Protein AF-0000000066063381 (afdb_homodimer)

pLDDT: mean 93.11, std 10.91, range [30.61, 98.94]

Organism: Emericella nidulans (strain FGSC A4 / ATCC 38163 / CBS 112.46 / NRRL 194 / M139) (NCBI:txid227321)

Nearest PDB structures (foldseek):
  7uli-assembly1_AAA  TM=9.733E-01  e=3.688E-47  Arabidopsis thaliana
  8ecg-assembly1_A  TM=9.710E-01  e=5.352E-45  Arabidopsis thaliana
  6hr7-assembly1_A  TM=9.458E-01  e=4.120E-41  Methanothermococcus thermolithotrophicus DSM 2095
  7n7s-assembly1_B  TM=7.615E-01  e=1.708E-17  Elizabethkingia anophelis NUHP1
  7n7s-assembly2_C  TM=7.672E-01  e=1.212E-16  Elizabethkingia anophelis NUHP1

Foldseek 3Di:
DDLVVVLVCVLVVNDDLQCQCVVVVDQLVSLVSLQSSVCPHPVNVVPNDGSVPDPAAAPPFDCVVVRPAADTSHNHDDDFDKDWAWQAAEPRDGAIFIFTDPDPCLRVLLNLLRVQQVQQPGKYKDWPDFWAKWKFKKFAPFQVLQVVLQVLCVDPVSVVQLQVQLCVQDVFKGWDDWDWDDDTRMIIIMTIIHQFQALQPVSNLSSLVSSVVSSCVVPNVRMGTPGRHPCPSVQLAQDQCCLPVNHGTKMKMKGKGAQVSLCPSLVFGLVLLQVLLCVPLPVVCVVVVHRLRSFDCLLNLLLGSCVQQQHDNSSSNQQSRKRWHWDQDVRIIMIMITRRYRRHHQDGHGNPGDRNQVSLVSRVLHDGDPPGGRPSNNSSSRVSRSSSRSSRSSVSSVVSNVVVVVVVVVVVVVVD/DDLVVVLVCVLVVNDDLQCQCVVVVDQLVSLVSLQSSVCPHPVNVVPNDGSVPDPAAAPPFDCVVVRPAADTSHNHDDDFDKDWAWQFQEPRDTAIFIFTDPDPCLRVLLNLLRVQQVQQPGKYKDWPDAWAKWKFKKFAPFQVLQVVLQVLCVDPVSVVLLQVQLCVQDVFKGWDDWDWDDDTRMIIIMTIIHQFQALQPVSNLSSLVSSVVSSCVVPNVRMGTPGRHPCPSVQLAQDQCCLPVFHGTKMKMKGKGAQVSLCPSLVFFLVLLQVLLCVPLPVVCVVVVHRLRSFDCLLNLLLGSCVQQQHDNSNSNQQSRKRWHWDQDVRIIMIMITRRYRRHHQDGHGNVGDRNQVSLVSRVLHDGDPPGGRPSNNSSSRVSRSSSRSSRSSVSSVVSNVVVVVVCVVVVVVVD

InterPro domains:
  IPR002202 Hydroxymethylglutaryl-CoA reductase, class I/II [PF00368] (31-413)
  IPR002202 Hydroxymethylglutaryl-CoA reductase, class I/II [PR00071] (70-91)
  IPR002202 Hydroxymethylglutaryl-CoA reductase, class I/II [PR00071] (97-117)
  IPR002202 Hydroxymethylglutaryl-CoA reductase, class I/II [PR00071] (188-206)
  IPR002202 Hydroxymethylglutaryl-CoA reductase, class I/II [PR00071] (229-254)
  IPR002202 Hydroxymethylglutaryl-CoA reductase, class I/II [PR00071] (280-306)
  IPR002202 Hydroxymethylglutaryl-CoA reductase, class I/II [PR00071] (332-353)
  IPR002202 Hydroxymethylglutaryl-CoA reductase, class I/II [PS50065] (3-413)
  IPR002202 Hydroxymethylglutaryl-CoA reductase, class I/II [PTHR10572] (4-415)
  IPR004554 Hydroxymethylglutaryl-CoA reductase, eukaryotic/archaeal type [TIGR00533] (4-413)
  IPR004554 Hydroxymethylglutaryl-CoA reductase, eukaryotic/archaeal type [cd00643] (4-413)
  IPR009023 Hydroxymethylglutaryl-CoA reductase, class I/II, NAD/NADP-binding domain superfamily [G3DSA:3.30.70.420] (131-248)
  IPR009023 Hydroxymethylglutaryl-CoA reductase, class I/II, NAD/NADP-binding domain superfamily [SSF55035] (131-248)
  IPR009029 Hydroxymethylglutaryl-CoA reductase, class I/II, substrate-binding domain superfamily [SSF56542] (3-402)
  IPR023074 Hydroxymethylglutaryl-CoA reductase, class I/II, catalytic domain superfamily [G3DSA:3.90.770.10] (81-408)
  IPR023076 Hydroxymethylglutaryl-CoA reductase, class I/II, conserved site [PS00066] (190-204)
  IPR023076 Hydroxymethylglutaryl-CoA reductase, class I/II, conserved site [PS00318] (344-351)
  IPR023076 Hydroxymethylglutaryl-CoA reductase, class I/II, conserved site [PS01192] (398-411)
  IPR023282 Hydroxymethylglutaryl-CoA reductase, N-terminal [G3DSA:1.10.3270.10] (1-80)

GO terms:
  GO:0019748 secondary metabolic process (P, IEP)

Secondary structure (DSSP, 8-state):
--HHHHHHHHHTT-S-GGGHHHHHS-HHHHHHHHHHHHHHSHHHHTTT--STTSS---SS--HHHHTTTT-SSEEEEEEEEEEEEEEEEETTEEEEEEEE-S-TTHHHHHHHHHHHHHHTT-EEEEEEEEEEEE--EEE-SSHHHHHHHHHHHHSHHHHHHHHHHHHTT-SS-EEEEEEEEEETTEEEEEEEEE-TTB--HHHHHHHHHHHHHHHHHTT-TT-EEEES--SSS-TTS-BHHHHHH--EEEEEEEEEE-HHHHHHTSSS-HHHHHHHIIIIIIIIHHHHTBSSEESSSHHHHHHHHHHHHT--GGGHHHHT-EEEEEEEETTEEEEEEEEEEE---SBSGGGGSHHHHHHHHHTT--S--SSSTTHHHHHHHHHHHHHHHHHHHHHHHHHHHHHHHHHHHHHHHHH-/--HHHHHHHHHTT-S-GGGHHHHHS-HHHHHHHHHHHHHHSHHHHTTT--STTSS---SS--HHHHTTTT-SSEEEEEEEEEEEEEEEEETTEEEEEEEE-S-TTHHHHHHHHHHHHHHTT-EEEEEEEEEEEE--EEE-SSHHHHHHHHHHHHSHHHHHHHHHHHHTT-SS-EEEEEEEEEETTEEEEEEEEE-TTB--HHHHHHHHHHHHHHHHHTT-TT-EEEES--SSS-TTS-BHHHHHH--EEEEEEEEEE-HHHHHHTSSS-HHHHHHHIIIIIIIIHHHHTBSSEESSSHHHHHHHHHHHHT--GGGHHHHT-EEEEEEEETTEEEEEEEEEEE---SBSGGGGSHHHHHHHHHTT--S--SSSTTHHHHHHHHHHHHHHHHHHHHHHHHHHHHHHHHHHHHHHHHH-

Radius of gyration: 26.54 Å; Cα contacts (8 Å, |Δi|>4): 2084; chains: 2; bounding box: 61×86×77 Å

Solvent-accessible surface area (backbone atoms only — not comparable to full-atom values): 38713 Å² total; per-residue (Å²): 131,57,68,69,56,51,34,50,34,37,48,71,63,76,38,67,70,70,48,34,37,73,74,60,74,32,52,66,59,30,22,54,46,44,28,48,20,55,30,67,17,75,55,24,55,81,58,80,37,44,47,84,80,34,55,45,46,60,78,98,61,72,48,74,73,31,55,94,41,15,42,33,45,42,51,29,35,45,74,35,44,23,18,52,23,53,59,30,34,45,73,88,40,48,33,50,42,55,30,24,41,42,51,52,56,49,35,52,37,26,22,54,15,18,53,37,30,42,73,38,74,14,33,48,60,47,79,79,42,67,30,32,60,48,7,29,25,34,37,35,94,36,49,67,54,30,51,50,49,49,52,37,54,71,32,71,68,42,35,52,54,35,42,54,39,24,32,69,64,38,96,57,40,39,70,73,48,77,47,67,52,68,66,69,27,33,33,41,39,32,38,29,22,34,36,33,18,27,52,34,68,69,58,50,50,50,15,49,52,39,23,54,51,48,43,32,74,68,84,36,66,72,56,38,58,59,22,76,63,15,36,50,46,36,67,49,25,34,29,48,46,39,64,73,71,36,30,24,34,16,37,40,35,37,33,41,28,42,46,66,42,37,39,72,73,47,50,40,50,50,67,54,45,30,50,44,36,45,53,19,18,48,51,13,12,58,74,16,44,41,61,45,29,24,43,73,47,36,18,52,46,45,28,14,34,21,55,30,32,20,37,67,49,36,41,36,33,35,34,27,26,26,43,50,48,52,41,75,57,95,66,21,29,36,40,35,36,41,26,32,20,32,66,49,34,24,36,57,66,28,18,67,40,54,38,19,31,38,44,27,37,52,54,68,29,55,34,67,35,89,88,45,70,20,49,24,19,53,50,50,47,46,50,50,49,52,47,27,48,15,32,40,51,29,51,50,27,52,40,38,26,54,22,43,52,52,46,47,51,55,56,52,56,66,75,98,131,57,68,70,55,50,34,51,34,38,46,71,63,74,38,67,71,68,48,36,37,74,76,61,75,33,51,67,59,30,23,54,46,45,27,49,21,55,28,66,19,73,55,24,55,83,58,81,38,44,48,84,78,35,56,45,47,60,78,97,60,72,47,74,73,30,54,94,42,14,43,32,45,43,51,29,33,45,76,35,43,22,17,52,21,53,60,31,32,44,73,89,40,49,33,50,43,53,31,26,40,42,51,51,56,51,37,52,36,26,23,54,16,18,53,38,30,42,74,39,73,14,33,48,61,47,79,79,44,66,28,32,60,44,8,28,25,33,36,35,93,36,50,66,55,30,51,50,49,51,52,37,54,72,32,72,70,41,36,54,54,35,40,54,38,23,33,69,64,38,96,56,39,39,69,74,49,78,48,66,50,68,67,70,27,33,33,42,39,32,37,29,22,33,36,33,15,28,53,33,68,69,60,50,49,50,15,49,53,38,24,53,51,48,44,32,74,68,82,37,67,72,54,39,59,58,22,74,62,15,34,51,45,37,68,48,25,34,30,47,46,38,63,74,71,35,30,23,35,15,36,40,35,37,34,40,29,43,46,65,42,37,40,71,72,46,51,39,49,52,68,55,46,30,50,45,36,46,54,19,18,48,50,13,13,58,75,17,44,41,60,47,31,25,42,73,48,37,18,52,46,45,28,15,34,22,55,28,32,20,37,66,49,36,40,35,33,34,34,26,27,27,44,50,48,54,42,74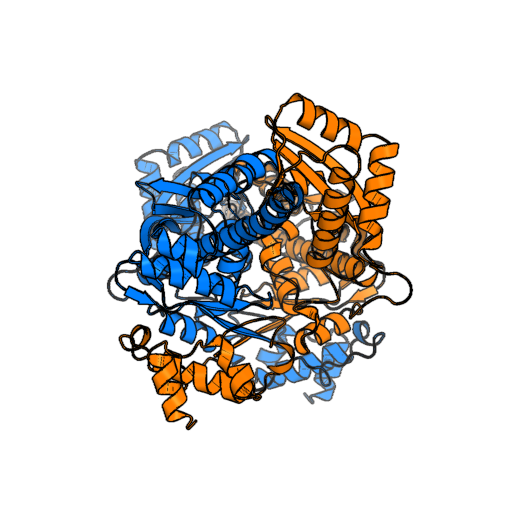,58,95,66,20,31,34,40,36,37,42,26,30,20,32,67,49,34,25,36,56,65,28,18,68,40,56,37,18,32,38,44,27,38,52,54,68,29,53,34,66,38,88,86,46,70,20,49,23,17,52,51,49,47,44,52,50,50,52,45,26,47,15,33,41,52,29,52,51,28,51,39,40,25,54,20,42,52,52,48,47,53,54,56,53,56,66,77,98

Structure (mmCIF, N/CA/C/O backbone):
data_AF-0000000066063381-model_v1
#
loop_
_entity.id
_entity.type
_entity.pdbx_description
1 polymer '3-hydroxy-3-methylglutaryl coenzyme A reductase AN1593'
#
loop_
_atom_site.group_PDB
_atom_site.id
_atom_site.type_symbol
_atom_site.label_atom_id
_atom_site.label_alt_id
_atom_site.label_comp_id
_atom_site.label_asym_id
_atom_site.label_entity_id
_atom_site.label_seq_id
_atom_site.pdbx_PDB_ins_code
_atom_site.Cartn_x
_atom_site.Cartn_y
_atom_site.Cartn_z
_atom_site.occupancy
_atom_site.B_iso_or_equiv
_atom_site.auth_seq_id
_atom_site.auth_comp_id
_atom_site.auth_asym_id
_atom_site.auth_atom_id
_atom_site.pdbx_PDB_model_num
ATOM 1 N N . MET A 1 1 ? 8.781 -38.875 16.938 1 74.62 1 MET A N 1
ATOM 2 C CA . MET A 1 1 ? 10.102 -38.281 16.766 1 74.62 1 MET A CA 1
ATOM 3 C C . MET A 1 1 ? 10.352 -37.188 17.812 1 74.62 1 MET A C 1
ATOM 5 O O . MET A 1 1 ? 9.484 -36.344 18.078 1 74.62 1 MET A O 1
ATOM 9 N N . PRO A 1 2 ? 11.516 -37.312 18.609 1 82.19 2 PRO A N 1
ATOM 10 C CA . PRO A 1 2 ? 11.82 -36.25 19.594 1 82.19 2 PRO A CA 1
ATOM 11 C C . PRO A 1 2 ? 11.977 -34.875 18.969 1 82.19 2 PRO A C 1
ATOM 13 O O . PRO A 1 2 ? 12.375 -34.781 17.797 1 82.19 2 PRO A O 1
ATOM 16 N N . GLU A 1 3 ? 11.602 -33.906 19.734 1 84.19 3 GLU A N 1
ATOM 17 C CA . GLU A 1 3 ? 11.672 -32.531 19.25 1 84.19 3 GLU A CA 1
ATOM 18 C C . GLU A 1 3 ? 13.078 -32.188 18.781 1 84.19 3 GLU A C 1
ATOM 20 O O . GLU A 1 3 ? 13.25 -31.469 17.797 1 84.19 3 GLU A O 1
ATOM 25 N N . SER A 1 4 ? 14.016 -32.719 19.484 1 85.88 4 SER A N 1
ATOM 26 C CA . SER A 1 4 ? 15.406 -32.438 19.125 1 85.88 4 SER A CA 1
ATOM 27 C C . SER A 1 4 ? 15.742 -33 17.75 1 85.88 4 SER A C 1
ATOM 29 O O . SER A 1 4 ? 16.484 -32.344 16.984 1 85.88 4 SER A O 1
ATOM 31 N N . GLN A 1 5 ? 15.18 -34.094 17.422 1 84.62 5 GLN A N 1
ATOM 32 C CA . GLN A 1 5 ? 15.414 -34.688 16.109 1 84.62 5 GLN A CA 1
ATOM 33 C C . GLN A 1 5 ? 14.703 -33.875 15.016 1 84.62 5 GLN A C 1
ATOM 35 O O . GLN A 1 5 ? 15.242 -33.688 13.922 1 84.62 5 GLN A O 1
ATOM 40 N N . ILE A 1 6 ? 13.57 -33.438 15.352 1 83.06 6 ILE A N 1
ATOM 41 C CA . ILE A 1 6 ? 12.82 -32.594 14.406 1 83.06 6 ILE A CA 1
ATOM 42 C C . ILE A 1 6 ? 13.586 -31.312 14.117 1 83.06 6 ILE A C 1
ATOM 44 O O . ILE A 1 6 ? 13.695 -30.891 12.961 1 83.06 6 ILE A O 1
ATOM 48 N N . ILE A 1 7 ? 14.133 -30.797 15.141 1 85.12 7 ILE A N 1
ATOM 49 C CA . ILE A 1 7 ? 14.891 -29.547 15.023 1 85.12 7 ILE A CA 1
ATOM 50 C C . ILE A 1 7 ? 16.141 -29.797 14.172 1 85.12 7 ILE A C 1
ATOM 52 O O . ILE A 1 7 ? 16.453 -29 13.281 1 85.12 7 ILE A O 1
ATOM 56 N N . GLU A 1 8 ? 16.75 -30.875 14.414 1 84.5 8 GLU A N 1
ATOM 57 C CA . GLU A 1 8 ? 17.953 -31.203 13.672 1 84.5 8 GLU A CA 1
ATOM 58 C C . GLU A 1 8 ? 17.656 -31.438 12.195 1 84.5 8 GLU A C 1
ATOM 60 O O . GLU A 1 8 ? 18.328 -30.875 11.32 1 84.5 8 GLU A O 1
ATOM 65 N N . LEU A 1 9 ? 16.625 -32.188 11.938 1 79.94 9 LEU A N 1
ATOM 66 C CA . LEU A 1 9 ? 16.25 -32.469 10.562 1 79.94 9 LEU A CA 1
ATOM 67 C C . LEU A 1 9 ? 15.781 -31.203 9.852 1 79.94 9 LEU A C 1
ATOM 69 O O . LEU A 1 9 ? 16.062 -31.016 8.664 1 79.94 9 LEU A O 1
ATOM 73 N N . GLY A 1 10 ? 15.109 -30.406 10.555 1 78.19 10 GLY A N 1
ATOM 74 C CA . GLY A 1 10 ? 14.656 -29.141 10 1 78.19 10 GLY A CA 1
ATOM 75 C C . GLY A 1 10 ? 15.789 -28.188 9.68 1 78.19 10 GLY A C 1
ATOM 76 O O . GLY A 1 10 ? 15.789 -27.531 8.625 1 78.19 10 GLY A O 1
ATOM 77 N N . THR A 1 11 ? 16.703 -28.203 10.578 1 78.25 11 THR A N 1
ATOM 78 C CA . THR A 1 11 ? 17.859 -27.328 10.414 1 78.25 11 THR A CA 1
ATOM 79 C C . THR A 1 11 ? 18.703 -27.75 9.211 1 78.25 11 THR A C 1
ATOM 81 O O . THR A 1 11 ? 19.281 -26.906 8.523 1 78.25 11 THR A O 1
ATOM 84 N N . LEU A 1 12 ? 18.609 -29.062 8.945 1 75.06 12 LEU A N 1
ATOM 85 C CA . LEU A 1 12 ? 19.391 -29.625 7.84 1 75.06 12 LEU A CA 1
ATOM 86 C C . LEU A 1 12 ? 18.578 -29.594 6.547 1 75.06 12 LEU A C 1
ATOM 88 O O . LEU A 1 12 ? 19.078 -30 5.492 1 75.06 12 LEU A O 1
ATOM 92 N N . GLY A 1 13 ? 17.297 -29.109 6.641 1 73.62 13 GLY A N 1
ATOM 93 C CA . GLY A 1 13 ? 16.453 -29 5.465 1 73.62 13 GLY A CA 1
ATOM 94 C C . GLY A 1 13 ? 15.852 -30.328 5.051 1 73.62 13 GLY A C 1
ATOM 95 O O . GLY A 1 13 ? 15.375 -30.484 3.92 1 73.62 13 GLY A O 1
ATOM 96 N N . GLN A 1 14 ? 15.867 -31.281 5.91 1 74.5 14 GLN A N 1
ATOM 97 C CA . GLN A 1 14 ? 15.406 -32.625 5.578 1 74.5 14 GLN A CA 1
ATOM 98 C C . GLN A 1 14 ? 13.906 -32.75 5.824 1 74.5 14 GLN A C 1
ATOM 100 O O . GLN A 1 14 ? 13.281 -33.719 5.34 1 74.5 14 GLN A O 1
ATOM 105 N N . ILE A 1 15 ? 13.391 -31.844 6.609 1 75.75 15 ILE A N 1
ATOM 106 C CA . ILE A 1 15 ? 11.938 -31.766 6.773 1 75.75 15 ILE A CA 1
ATOM 107 C C . ILE A 1 15 ? 11.453 -30.375 6.375 1 75.75 15 ILE A C 1
ATOM 109 O O . ILE A 1 15 ? 12.023 -29.375 6.805 1 75.75 15 ILE A O 1
ATOM 113 N N . PRO A 1 16 ? 10.453 -30.484 5.504 1 76.94 16 PRO A N 1
ATOM 114 C CA . PRO A 1 16 ? 9.898 -29.172 5.164 1 76.94 16 PRO A CA 1
ATOM 115 C C . PRO A 1 16 ? 9.242 -28.484 6.359 1 76.94 16 PRO A C 1
ATOM 117 O O . PRO A 1 16 ? 8.445 -29.094 7.07 1 76.94 16 PRO A O 1
ATOM 120 N N . LEU A 1 17 ? 9.547 -27.234 6.598 1 78.62 17 LEU A N 1
ATOM 121 C CA . LEU A 1 17 ? 9.078 -26.469 7.754 1 78.62 17 LEU A CA 1
ATOM 122 C C . LEU A 1 17 ? 7.555 -26.375 7.754 1 78.62 17 LEU A C 1
ATOM 124 O O . LEU A 1 17 ? 6.93 -26.375 8.82 1 78.62 17 LEU A O 1
ATOM 128 N N . TYR A 1 18 ? 6.965 -26.359 6.59 1 75.12 18 TYR A N 1
ATOM 129 C CA . TYR A 1 18 ? 5.523 -26.156 6.492 1 75.12 18 TYR A CA 1
ATOM 130 C C . TYR A 1 18 ? 4.766 -27.406 6.902 1 75.12 18 TYR A C 1
ATOM 132 O O . TYR A 1 18 ? 3.559 -27.375 7.145 1 75.12 18 TYR A O 1
ATOM 140 N N . SER A 1 19 ? 5.465 -28.5 6.996 1 77.25 19 SER A N 1
ATOM 141 C CA . SER A 1 19 ? 4.82 -29.781 7.301 1 77.25 19 SER A CA 1
ATOM 142 C C . SER A 1 19 ? 4.691 -29.984 8.805 1 77.25 19 SER A C 1
ATOM 144 O O . SER A 1 19 ? 3.986 -30.891 9.258 1 77.25 19 SER A O 1
ATOM 146 N N . LEU A 1 20 ? 5.27 -29.094 9.562 1 83.12 20 LEU A N 1
ATOM 147 C CA . LEU A 1 20 ? 5.359 -29.297 11 1 83.12 20 LEU A CA 1
ATOM 148 C C . LEU A 1 20 ? 3.971 -29.312 11.633 1 83.12 20 LEU A C 1
ATOM 150 O O . LEU A 1 20 ? 3.711 -30.094 12.555 1 83.12 20 LEU A O 1
ATOM 154 N N . GLU A 1 21 ? 3.043 -28.469 11.172 1 82 21 GLU A N 1
ATOM 155 C CA . GLU A 1 21 ? 1.697 -28.406 11.734 1 82 21 GLU A CA 1
ATOM 156 C C . GLU A 1 21 ? 0.958 -29.734 11.539 1 82 21 GLU A C 1
ATOM 158 O O . GLU A 1 21 ? 0.273 -30.203 12.445 1 82 21 GLU A O 1
ATOM 163 N N . ARG A 1 22 ? 1.106 -30.234 10.359 1 77.75 22 ARG A N 1
ATOM 164 C CA . ARG A 1 22 ? 0.442 -31.5 10.055 1 77.75 22 ARG A CA 1
ATOM 165 C C . ARG A 1 22 ? 1.054 -32.656 10.852 1 77.75 22 ARG A C 1
ATOM 167 O O . ARG A 1 22 ? 0.337 -33.531 11.336 1 77.75 22 ARG A O 1
ATOM 174 N N . ALA A 1 23 ? 2.32 -32.625 11 1 78.5 23 ALA A N 1
ATOM 175 C CA . ALA A 1 23 ? 3.043 -33.719 11.664 1 78.5 23 ALA A CA 1
ATOM 176 C C . ALA A 1 23 ? 2.793 -33.688 13.172 1 78.5 23 ALA A C 1
ATOM 178 O O . ALA A 1 23 ? 2.678 -34.75 13.797 1 78.5 23 ALA A O 1
ATOM 179 N N . LEU A 1 24 ? 2.645 -32.531 13.734 1 83.12 24 LEU A N 1
ATOM 180 C CA . LEU A 1 24 ? 2.588 -32.406 15.18 1 83.12 24 LEU A CA 1
ATOM 181 C C . LEU A 1 24 ? 1.145 -32.25 15.656 1 83.12 24 LEU A C 1
ATOM 183 O O . LEU A 1 24 ? 0.854 -32.469 16.844 1 83.12 24 LEU A O 1
ATOM 187 N N . GLN A 1 25 ? 0.216 -31.891 14.797 1 81.19 25 GLN A N 1
ATOM 188 C CA . GLN A 1 25 ? -1.19 -31.656 15.102 1 81.19 25 GLN A CA 1
ATOM 189 C C . GLN A 1 25 ? -1.34 -30.656 16.25 1 81.19 25 GLN A C 1
ATOM 191 O O . GLN A 1 25 ? -2.225 -30.812 17.094 1 81.19 25 GLN A O 1
ATOM 196 N N . ASP A 1 26 ? -0.413 -29.859 16.484 1 88.31 26 ASP A N 1
ATOM 197 C CA . ASP A 1 26 ? -0.344 -28.766 17.453 1 88.31 26 ASP A CA 1
ATOM 198 C C . ASP A 1 26 ? 0.336 -27.547 16.844 1 88.31 26 ASP A C 1
ATOM 200 O O . ASP A 1 26 ? 1.563 -27.438 16.875 1 88.31 26 ASP A O 1
ATOM 204 N N . PRO A 1 27 ? -0.516 -26.625 16.469 1 89.88 27 PRO A N 1
ATOM 205 C CA . PRO A 1 27 ? 0.046 -25.484 15.742 1 89.88 27 PRO A CA 1
ATOM 206 C C . PRO A 1 27 ? 1.019 -24.656 16.594 1 89.88 27 PRO A C 1
ATOM 208 O O . PRO A 1 27 ? 2.023 -24.156 16.078 1 89.88 27 PRO A O 1
ATOM 211 N N . LEU A 1 28 ? 0.761 -24.5 17.891 1 92.06 28 LEU A N 1
ATOM 212 C CA . LEU A 1 28 ? 1.665 -23.75 18.75 1 92.06 28 LEU A CA 1
ATOM 213 C C . LEU A 1 28 ? 3.014 -24.453 18.859 1 92.06 28 LEU A C 1
ATOM 215 O O . LEU A 1 28 ? 4.062 -23.797 18.844 1 92.06 28 LEU A O 1
ATOM 219 N N . ARG A 1 29 ? 2.979 -25.734 19.016 1 91.06 29 ARG A N 1
ATOM 220 C CA . ARG A 1 29 ? 4.211 -26.516 19.094 1 91.06 29 ARG A CA 1
ATOM 221 C C . ARG A 1 29 ? 5 -26.406 17.781 1 91.06 29 ARG A C 1
ATOM 223 O O . ARG A 1 29 ? 6.23 -26.344 17.812 1 91.06 29 ARG A O 1
ATOM 230 N N . ALA A 1 30 ? 4.289 -26.438 16.672 1 91.44 30 ALA A N 1
ATOM 231 C CA . ALA A 1 30 ? 4.945 -26.281 15.383 1 91.44 30 ALA A CA 1
ATOM 232 C C . ALA A 1 30 ? 5.672 -24.938 15.297 1 91.44 30 ALA A C 1
ATOM 234 O O . ALA A 1 30 ? 6.797 -24.859 14.797 1 91.44 30 ALA A O 1
ATOM 235 N N . VAL A 1 31 ? 5.027 -23.891 15.797 1 92.94 31 VAL A N 1
ATOM 236 C CA . VAL A 1 31 ? 5.609 -22.562 15.797 1 92.94 31 VAL A CA 1
ATOM 237 C C . VAL A 1 31 ? 6.871 -22.547 16.656 1 92.94 31 VAL A C 1
ATOM 239 O O . VAL A 1 31 ? 7.906 -22.016 16.25 1 92.94 31 VAL A O 1
ATOM 242 N N . LYS A 1 32 ? 6.805 -23.141 17.797 1 91.38 32 LYS A N 1
ATOM 243 C CA . LYS A 1 32 ? 7.938 -23.188 18.703 1 91.38 32 LYS A CA 1
ATOM 244 C C . LYS A 1 32 ? 9.133 -23.891 18.078 1 91.38 32 LYS A C 1
ATOM 246 O O . LYS A 1 32 ? 10.266 -23.438 18.188 1 91.38 32 LYS A O 1
ATOM 251 N N . LEU A 1 33 ? 8.875 -25 17.484 1 90.69 33 LEU A N 1
ATOM 252 C CA . LEU A 1 33 ? 9.938 -25.781 16.859 1 90.69 33 LEU A CA 1
ATOM 253 C C . LEU A 1 33 ? 10.547 -25.016 15.68 1 90.69 33 LEU A C 1
ATOM 255 O O . LEU A 1 33 ? 11.758 -25.031 15.492 1 90.69 33 LEU A O 1
ATOM 259 N N . ARG A 1 34 ? 9.688 -24.422 14.875 1 91.81 34 ARG A N 1
ATOM 260 C CA . ARG A 1 34 ? 10.18 -23.641 13.742 1 91.81 34 ARG A CA 1
ATOM 261 C C . ARG A 1 34 ? 11.07 -22.484 14.211 1 91.81 34 ARG A C 1
ATOM 263 O O . ARG A 1 34 ? 12.078 -22.172 13.578 1 91.81 34 ARG A O 1
ATOM 270 N N . ARG A 1 35 ? 10.688 -21.844 15.266 1 92.81 35 ARG A N 1
ATOM 271 C CA . ARG A 1 35 ? 11.492 -20.797 15.875 1 92.81 35 ARG A CA 1
ATOM 272 C C . ARG A 1 35 ? 12.898 -21.297 16.203 1 92.81 35 ARG A C 1
ATOM 274 O O . ARG A 1 35 ? 13.891 -20.625 15.93 1 92.81 35 ARG A O 1
ATOM 281 N N . GLN A 1 36 ? 12.953 -22.453 16.734 1 89.38 36 GLN A N 1
ATOM 282 C CA . GLN A 1 36 ? 14.234 -23.047 17.094 1 89.38 36 GLN A CA 1
ATOM 283 C C . GLN A 1 36 ? 15.055 -23.391 15.852 1 89.38 36 GLN A C 1
ATOM 285 O O . GLN A 1 36 ? 16.266 -23.172 15.82 1 89.38 36 GLN A O 1
ATOM 290 N N . ILE A 1 37 ? 14.383 -23.906 14.898 1 88.81 37 ILE A N 1
ATOM 291 C CA . ILE A 1 37 ? 15.062 -24.281 13.664 1 88.81 37 ILE A CA 1
ATOM 292 C C . ILE A 1 37 ? 15.68 -23.047 13.016 1 88.81 37 ILE A C 1
ATOM 294 O O . ILE A 1 37 ? 16.844 -23.062 12.602 1 88.81 37 ILE A O 1
ATOM 298 N N . VAL A 1 38 ? 14.922 -21.969 12.945 1 89 38 VAL A N 1
ATOM 299 C CA . VAL A 1 38 ? 15.398 -20.734 12.336 1 89 38 VAL A CA 1
ATOM 300 C C . VAL A 1 38 ? 16.578 -20.188 13.133 1 89 38 VAL A C 1
ATOM 302 O O . VAL A 1 38 ? 17.562 -19.734 12.555 1 89 38 VAL A O 1
ATOM 305 N N . SER A 1 39 ? 16.516 -20.281 14.438 1 88.31 39 SER A N 1
ATOM 306 C CA . SER A 1 39 ? 17.547 -19.766 15.328 1 88.31 39 SER A CA 1
ATOM 307 C C . SER A 1 39 ? 18.844 -20.562 15.18 1 88.31 39 SER A C 1
ATOM 309 O O . SER A 1 39 ? 19.938 -20.016 15.367 1 88.31 39 SER A O 1
ATOM 311 N N . GLN A 1 40 ? 18.703 -21.812 14.828 1 85.94 40 GLN A N 1
ATOM 312 C CA . GLN A 1 40 ? 19.859 -22.688 14.789 1 85.94 40 GLN A CA 1
ATOM 313 C C . GLN A 1 40 ? 20.391 -22.844 13.367 1 85.94 40 GLN A C 1
ATOM 315 O O . GLN A 1 40 ? 21.438 -23.453 13.156 1 85.94 40 GLN A O 1
ATOM 320 N N . HIS A 1 41 ? 19.672 -22.312 12.492 1 85.44 41 HIS A N 1
ATOM 321 C CA . HIS A 1 41 ? 20.109 -22.391 11.102 1 85.44 41 HIS A CA 1
ATOM 322 C C . HIS A 1 41 ? 21.391 -21.594 10.867 1 85.44 41 HIS A C 1
ATOM 324 O O . HIS A 1 41 ? 21.641 -20.609 11.547 1 85.44 41 HIS A O 1
ATOM 330 N N . GLN A 1 42 ? 22.141 -22.016 9.945 1 81.06 42 GLN A N 1
ATOM 331 C CA . GLN A 1 42 ? 23.422 -21.359 9.641 1 81.06 42 GLN A CA 1
ATOM 332 C C . GLN A 1 42 ? 23.203 -19.922 9.188 1 81.06 42 GLN A C 1
ATOM 334 O O . GLN A 1 42 ? 24.047 -19.062 9.43 1 81.06 42 GLN A O 1
ATOM 339 N N . ALA A 1 43 ? 22.141 -19.656 8.578 1 83.12 43 ALA A N 1
ATOM 340 C CA . ALA A 1 43 ? 21.844 -18.328 8.062 1 83.12 43 ALA A CA 1
ATOM 341 C C . ALA A 1 43 ? 21.734 -17.312 9.203 1 83.12 43 ALA A C 1
ATOM 343 O O . ALA A 1 43 ? 21.953 -16.125 9 1 83.12 43 ALA A O 1
ATOM 344 N N . THR A 1 44 ? 21.391 -17.719 10.367 1 80.81 44 THR A N 1
ATOM 345 C CA . THR A 1 44 ? 21.219 -16.828 11.5 1 80.81 44 THR A CA 1
ATOM 346 C C . THR A 1 44 ? 22.375 -17 12.5 1 80.81 44 THR A C 1
ATOM 348 O O . THR A 1 44 ? 22.453 -16.266 13.484 1 80.81 44 THR A O 1
ATOM 351 N N . GLY A 1 45 ? 23.188 -17.906 12.289 1 76 45 GLY A N 1
ATOM 352 C CA . GLY A 1 45 ? 24.281 -18.203 13.203 1 76 45 GLY A CA 1
ATOM 353 C C . GLY A 1 45 ? 25.297 -17.078 13.305 1 76 45 GLY A C 1
ATOM 354 O O . GLY A 1 45 ? 25.844 -16.812 14.375 1 76 45 GLY A O 1
ATOM 355 N N . ASN A 1 46 ? 25.391 -16.391 12.281 1 75.44 46 ASN A N 1
ATOM 356 C CA . ASN A 1 46 ? 26.422 -15.367 12.242 1 75.44 46 ASN A CA 1
ATOM 357 C C . ASN A 1 46 ? 25.953 -14.078 12.914 1 75.44 46 ASN A C 1
ATOM 359 O O . ASN A 1 46 ? 26.766 -13.188 13.172 1 75.44 46 ASN A O 1
ATOM 363 N N . ILE A 1 47 ? 24.719 -13.945 13.281 1 77.88 47 ILE A N 1
ATOM 364 C CA . ILE A 1 47 ? 24.25 -12.656 13.789 1 77.88 47 ILE A CA 1
ATOM 365 C C . ILE A 1 47 ? 23.766 -12.82 15.227 1 77.88 47 ILE A C 1
ATOM 367 O O . ILE A 1 47 ? 23.156 -11.898 15.781 1 77.88 47 ILE A O 1
ATOM 371 N N . ASP A 1 48 ? 24.062 -13.75 15.938 1 76.62 48 ASP A N 1
ATOM 372 C CA . ASP A 1 48 ? 23.688 -13.969 17.328 1 76.62 48 ASP A CA 1
ATOM 373 C C . ASP A 1 48 ? 22.188 -13.734 17.531 1 76.62 48 ASP A C 1
ATOM 375 O O . ASP A 1 48 ? 21.781 -12.977 18.422 1 76.62 48 ASP A O 1
ATOM 379 N N . PHE A 1 49 ? 21.391 -14.195 16.672 1 79 49 PHE A N 1
ATOM 380 C CA . PHE A 1 49 ? 19.938 -14.055 16.75 1 79 49 PHE A CA 1
ATOM 381 C C . PHE A 1 49 ? 19.281 -15.352 17.219 1 79 49 PHE A C 1
ATOM 383 O O . PHE A 1 49 ? 19.703 -16.438 16.812 1 79 49 PHE A O 1
ATOM 390 N N . THR A 1 50 ? 18.469 -15.141 18.188 1 78.12 50 THR A N 1
ATOM 391 C CA . THR A 1 50 ? 17.594 -16.25 18.547 1 78.12 50 THR A CA 1
ATOM 392 C C . THR A 1 50 ? 16.141 -15.789 18.625 1 78.12 50 THR A C 1
ATOM 394 O O . THR A 1 50 ? 15.852 -14.711 19.156 1 78.12 50 THR A O 1
ATOM 397 N N . THR A 1 51 ? 15.367 -16.562 18.031 1 74 51 THR A N 1
ATOM 398 C CA . THR A 1 51 ? 13.938 -16.25 18.094 1 74 51 THR A CA 1
ATOM 399 C C . THR A 1 51 ? 13.406 -16.422 19.516 1 74 51 THR A C 1
ATOM 401 O O . THR A 1 51 ? 12.516 -15.688 19.938 1 74 51 THR A O 1
ATOM 404 N N . ASP A 1 52 ? 13.875 -17.375 20.188 1 71.31 52 ASP A N 1
ATOM 405 C CA . ASP A 1 52 ? 13.383 -17.641 21.531 1 71.31 52 ASP A CA 1
ATOM 406 C C . ASP A 1 52 ? 13.664 -16.469 22.469 1 71.31 52 ASP A C 1
ATOM 408 O O . ASP A 1 52 ? 12.844 -16.141 23.328 1 71.31 52 ASP A O 1
ATOM 412 N N . GLY A 1 53 ? 14.703 -15.852 22.219 1 75.38 53 GLY A N 1
ATOM 413 C CA . GLY A 1 53 ? 15.023 -14.695 23.031 1 75.38 53 GLY A CA 1
ATOM 414 C C . GLY A 1 53 ? 14.617 -13.375 22.406 1 75.38 53 GLY A C 1
ATOM 415 O O . GLY A 1 53 ? 14.797 -12.312 23 1 75.38 53 GLY A O 1
ATOM 416 N N . SER A 1 54 ? 13.789 -13.633 21.406 1 81.25 54 SER A N 1
ATOM 417 C CA . SER A 1 54 ? 13.484 -12.383 20.703 1 81.25 54 SER A CA 1
ATOM 418 C C . SER A 1 54 ? 12.172 -11.781 21.203 1 81.25 54 SER A C 1
ATOM 420 O O . SER A 1 54 ? 11.406 -12.438 21.906 1 81.25 54 SER A O 1
ATOM 422 N N . ALA A 1 55 ? 11.953 -10.531 20.828 1 91.62 55 ALA A N 1
ATOM 423 C CA . ALA A 1 55 ? 10.773 -9.789 21.266 1 91.62 55 ALA A CA 1
ATOM 424 C C . ALA A 1 55 ? 9.555 -10.133 20.406 1 91.62 55 ALA A C 1
ATOM 426 O O . ALA A 1 55 ? 8.461 -9.625 20.641 1 91.62 55 ALA A O 1
ATOM 427 N N . LEU A 1 56 ? 9.719 -11.047 19.438 1 94.88 56 LEU A N 1
ATOM 428 C CA . LEU A 1 56 ? 8.57 -11.477 18.656 1 94.88 56 LEU A CA 1
ATOM 429 C C . LEU A 1 56 ? 7.688 -12.422 19.469 1 94.88 56 LEU A C 1
ATOM 431 O O . LEU A 1 56 ? 8.102 -13.539 19.781 1 94.88 56 LEU A O 1
ATOM 435 N N . PRO A 1 57 ? 6.527 -12.023 19.75 1 95.62 57 PRO A N 1
ATOM 436 C CA . PRO A 1 57 ? 5.645 -12.898 20.516 1 95.62 57 PRO A CA 1
ATOM 437 C C . PRO A 1 57 ? 5.102 -14.062 19.703 1 95.62 57 PRO A C 1
ATOM 439 O O . PRO A 1 57 ? 5.008 -13.969 18.469 1 95.62 57 PRO A O 1
ATOM 442 N N . TYR A 1 58 ? 4.754 -15.188 20.375 1 94.94 58 TYR A N 1
ATOM 443 C CA . TYR A 1 58 ? 4.18 -16.312 19.656 1 94.94 58 TYR A CA 1
ATOM 444 C C . TYR A 1 58 ? 3.139 -17.031 20.516 1 94.94 58 TYR A C 1
ATOM 446 O O . TYR A 1 58 ? 2.369 -17.859 20 1 94.94 58 TYR A O 1
ATOM 454 N N . GLU A 1 59 ? 3.07 -16.703 21.812 1 93.5 59 GLU A N 1
ATOM 455 C CA . GLU A 1 59 ? 2.062 -17.312 22.688 1 93.5 59 GLU A CA 1
ATOM 456 C C . GLU A 1 59 ? 0.774 -16.5 22.688 1 93.5 59 GLU A C 1
ATOM 458 O O . GLU A 1 59 ? 0.791 -15.305 22.406 1 93.5 59 GLU A O 1
ATOM 463 N N . GLY A 1 60 ? -0.328 -17.141 22.984 1 90.69 60 GLY A N 1
ATOM 464 C CA . GLY A 1 60 ? -1.591 -16.438 23.141 1 90.69 60 GLY A CA 1
ATOM 465 C C . GLY A 1 60 ? -2.227 -16.062 21.828 1 90.69 60 GLY A C 1
ATOM 466 O O . GLY A 1 60 ? -2.975 -15.078 21.75 1 90.69 60 GLY A O 1
ATOM 467 N N . TYR A 1 61 ? -1.884 -16.656 20.797 1 92.81 61 TYR A N 1
ATOM 468 C CA . TYR A 1 61 ? -2.432 -16.406 19.469 1 92.81 61 TYR A CA 1
ATOM 469 C C . TYR A 1 61 ? -3.117 -17.641 18.906 1 92.81 61 TYR A C 1
ATOM 471 O O . TYR A 1 61 ? -2.654 -18.766 19.125 1 92.81 61 TYR A O 1
ATOM 479 N N . ASP A 1 62 ? -4.238 -17.516 18.219 1 92.25 62 ASP A N 1
ATOM 480 C CA . ASP A 1 62 ? -5.02 -18.625 17.688 1 92.25 62 ASP A CA 1
ATOM 481 C C . ASP A 1 62 ? -4.457 -19.078 16.344 1 92.25 62 ASP A C 1
ATOM 483 O O . ASP A 1 62 ? -5.031 -18.781 15.289 1 92.25 62 ASP A O 1
ATOM 487 N N . TYR A 1 63 ? -3.506 -19.938 16.391 1 93.06 63 TYR A N 1
ATOM 488 C CA . TYR A 1 63 ? -2.838 -20.406 15.188 1 93.06 63 TYR A CA 1
ATOM 489 C C . TYR A 1 63 ? -3.742 -21.344 14.391 1 93.06 63 TYR A C 1
ATOM 491 O O . TYR A 1 63 ? -3.504 -21.578 13.203 1 93.06 63 TYR A O 1
ATOM 499 N N . LYS A 1 64 ? -4.781 -21.875 14.977 1 89.88 64 LYS A N 1
ATOM 500 C CA . LYS A 1 64 ? -5.723 -22.719 14.25 1 89.88 64 LYS A CA 1
ATOM 501 C C . LYS A 1 64 ? -6.457 -21.938 13.172 1 89.88 64 LYS A C 1
ATOM 503 O O . LYS A 1 64 ? -6.738 -22.453 12.094 1 89.88 64 LYS A O 1
ATOM 508 N N . ALA A 1 65 ? -6.707 -20.688 13.539 1 89.88 65 ALA A N 1
ATOM 509 C CA . ALA A 1 65 ? -7.406 -19.828 12.586 1 89.88 65 ALA A CA 1
ATOM 510 C C . ALA A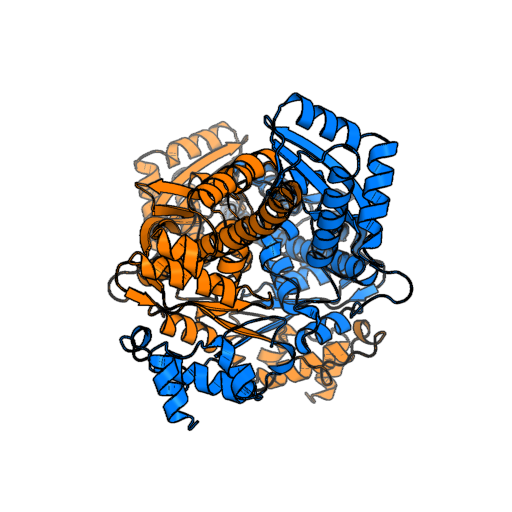 1 65 ? -6.477 -19.391 11.453 1 89.88 65 ALA A C 1
ATOM 512 O O . ALA A 1 65 ? -6.938 -18.984 10.391 1 89.88 65 ALA A O 1
ATOM 513 N N . VAL A 1 66 ? -5.176 -19.5 11.672 1 89 66 VAL A N 1
ATOM 514 C CA . VAL A 1 66 ? -4.168 -19.031 10.727 1 89 66 VAL A CA 1
ATOM 515 C C . VAL A 1 66 ? -3.795 -20.156 9.766 1 89 66 VAL A C 1
ATOM 517 O O . VAL A 1 66 ? -3.607 -19.922 8.57 1 89 66 VAL A O 1
ATOM 520 N N . LEU A 1 67 ? -3.779 -21.312 10.242 1 82.81 67 LEU A N 1
ATOM 521 C CA . LEU A 1 67 ? -3.336 -22.469 9.484 1 82.81 67 LEU A CA 1
ATOM 522 C C . LEU A 1 67 ? -4.242 -22.703 8.281 1 82.81 67 LEU A C 1
ATOM 524 O O . LEU A 1 67 ? -5.465 -22.797 8.43 1 82.81 67 LEU A O 1
ATOM 528 N N . GLY A 1 68 ? -3.631 -22.734 7.105 1 76.62 68 GLY A N 1
ATOM 529 C CA . GLY A 1 68 ? -4.363 -23.031 5.887 1 76.62 68 GLY A CA 1
ATOM 530 C C . GLY A 1 68 ? -5.145 -21.859 5.348 1 76.62 68 GLY A C 1
ATOM 531 O O . GLY A 1 68 ? -5.738 -21.938 4.27 1 76.62 68 GLY A O 1
ATOM 532 N N . ALA A 1 69 ? -5.062 -20.719 6.078 1 77.62 69 ALA A N 1
ATOM 533 C CA . ALA A 1 69 ? -5.922 -19.609 5.668 1 77.62 69 ALA A CA 1
ATOM 534 C C . ALA A 1 69 ? -5.109 -18.344 5.438 1 77.62 69 ALA A C 1
ATOM 536 O O . ALA A 1 69 ? -5.359 -17.609 4.48 1 77.62 69 ALA A O 1
ATOM 537 N N . CYS A 1 70 ? -4.125 -18.094 6.242 1 83.62 70 CYS A N 1
ATOM 538 C CA . CYS A 1 70 ? -3.652 -16.719 6.273 1 83.62 70 CYS A CA 1
ATOM 539 C C . CYS A 1 70 ? -2.139 -16.656 6.121 1 83.62 70 CYS A C 1
ATOM 541 O O . CYS A 1 70 ? -1.597 -15.648 5.668 1 83.62 70 CYS A O 1
ATOM 543 N N . CYS A 1 71 ? -1.438 -17.75 6.574 1 88.44 71 CYS A N 1
ATOM 544 C CA . CYS A 1 71 ? 0.014 -17.625 6.629 1 88.44 71 CYS A CA 1
ATOM 545 C C . CYS A 1 71 ? 0.663 -19 6.828 1 88.44 71 CYS A C 1
ATOM 547 O O . CYS A 1 71 ? 0.147 -19.828 7.578 1 88.44 71 CYS A O 1
ATOM 549 N N . GLU A 1 72 ? 1.772 -19.141 6.195 1 89.31 72 GLU A N 1
ATOM 550 C CA . GLU A 1 72 ? 2.531 -20.375 6.324 1 89.31 72 GLU A CA 1
ATOM 551 C C . GLU A 1 72 ? 3.867 -20.141 7.023 1 89.31 72 GLU A C 1
ATOM 553 O O . GLU A 1 72 ? 4.277 -18.984 7.215 1 89.31 72 GLU A O 1
ATOM 558 N N . ASN A 1 73 ? 4.477 -21.25 7.52 1 92.44 73 ASN A N 1
ATOM 559 C CA . ASN A 1 73 ? 5.789 -21.172 8.148 1 92.44 73 ASN A CA 1
ATOM 560 C C . ASN A 1 73 ? 5.816 -20.125 9.258 1 92.44 73 ASN A C 1
ATOM 562 O O . ASN A 1 73 ? 6.715 -19.281 9.312 1 92.44 73 ASN A O 1
ATOM 566 N N . VAL A 1 74 ? 4.824 -20.188 10.055 1 94.5 74 VAL A N 1
ATOM 567 C CA . VAL A 1 74 ? 4.602 -19.141 11.047 1 94.5 74 VAL A CA 1
ATOM 568 C C . VAL A 1 74 ? 5.598 -19.297 12.195 1 94.5 74 VAL A C 1
ATOM 570 O O . VAL A 1 74 ? 5.848 -20.406 12.664 1 94.5 74 VAL A O 1
ATOM 573 N N . ILE A 1 75 ? 6.152 -18.172 12.648 1 95.5 75 ILE A N 1
ATOM 574 C CA . ILE A 1 75 ? 7.086 -18.188 13.766 1 95.5 75 ILE A CA 1
ATOM 575 C C . ILE A 1 75 ? 6.582 -17.266 14.875 1 95.5 75 ILE A C 1
ATOM 577 O O . ILE A 1 75 ? 7.27 -17.062 15.875 1 95.5 75 ILE A O 1
ATOM 581 N N . GLY A 1 76 ? 5.484 -16.688 14.703 1 96.31 76 GLY A N 1
ATOM 582 C CA . GLY A 1 76 ? 4.871 -15.797 15.672 1 96.31 76 GLY A CA 1
ATOM 583 C C . GLY A 1 76 ? 3.861 -14.844 15.055 1 96.31 76 GLY A C 1
ATOM 584 O O . GLY A 1 76 ? 3.23 -15.172 14.047 1 96.31 76 GLY A O 1
ATOM 585 N N . TYR A 1 77 ? 3.6 -13.742 15.773 1 97.12 77 TYR A N 1
ATOM 586 C CA . TYR A 1 77 ? 2.707 -12.719 15.242 1 97.12 77 TYR A CA 1
ATOM 587 C C . TYR A 1 77 ? 3.25 -11.32 15.523 1 97.12 77 TYR A C 1
ATOM 589 O O . TYR A 1 77 ? 4.035 -11.133 16.453 1 97.12 77 TYR A O 1
ATOM 597 N N . MET A 1 78 ? 2.92 -10.391 14.695 1 97.81 78 MET A N 1
ATOM 598 C CA . MET A 1 78 ? 3.371 -9.008 14.781 1 97.81 78 MET A CA 1
ATOM 599 C C . MET A 1 78 ? 2.305 -8.125 15.422 1 97.81 78 MET A C 1
ATOM 601 O O . MET A 1 78 ? 1.253 -7.887 14.828 1 97.81 78 MET A O 1
ATOM 605 N N . PRO A 1 79 ? 2.553 -7.645 16.641 1 97.31 79 PRO A N 1
ATOM 606 C CA . PRO A 1 79 ? 1.619 -6.684 17.234 1 97.31 79 PRO A CA 1
ATOM 607 C C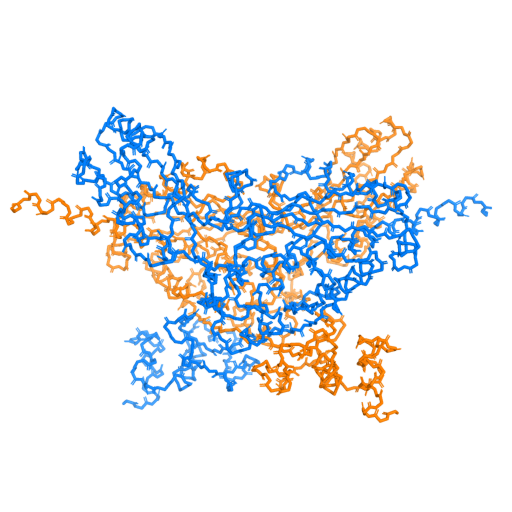 . PRO A 1 79 ? 1.785 -5.273 16.672 1 97.31 79 PRO A C 1
ATOM 609 O O . PRO A 1 79 ? 2.871 -4.695 16.75 1 97.31 79 PRO A O 1
ATOM 612 N N . ILE A 1 80 ? 0.747 -4.746 16.109 1 97.75 80 ILE A N 1
ATOM 613 C CA . ILE A 1 80 ? 0.724 -3.367 15.648 1 97.75 80 ILE A CA 1
ATOM 614 C C . ILE A 1 80 ? -0.306 -2.566 16.438 1 97.75 80 ILE A C 1
ATOM 616 O O . ILE A 1 80 ? -1.465 -2.975 16.547 1 97.75 80 ILE A O 1
ATOM 620 N N . PRO A 1 81 ? 0.041 -1.416 17 1 96.69 81 PRO A N 1
ATOM 621 C CA . PRO A 1 81 ? -0.917 -0.647 17.797 1 96.69 81 PRO A CA 1
ATOM 622 C C . PRO A 1 81 ? -2.195 -0.319 17.031 1 96.69 81 PRO A C 1
ATOM 624 O O . PRO A 1 81 ? -2.148 -0.068 15.828 1 96.69 81 PRO A O 1
ATOM 627 N N . VAL A 1 82 ? -3.326 -0.355 17.781 1 97.31 82 VAL A N 1
ATOM 628 C CA . VAL A 1 82 ? -4.625 0.025 17.219 1 97.31 82 VAL A CA 1
ATOM 629 C C . VAL A 1 82 ? -5.176 1.23 17.984 1 97.31 82 VAL A C 1
ATOM 631 O O . VAL A 1 82 ? -5.375 1.168 19.203 1 97.31 82 VAL A O 1
ATOM 634 N N . GLY A 1 83 ? -5.305 2.301 17.297 1 96.12 83 GLY A N 1
ATOM 635 C CA . GLY A 1 83 ? -6.031 3.451 17.828 1 96.12 83 GLY A CA 1
ATOM 636 C C . GLY A 1 83 ? -7.41 3.609 17.203 1 96.12 83 GLY A C 1
ATOM 637 O O . GLY A 1 83 ? -7.781 2.863 16.297 1 96.12 83 GLY A O 1
ATOM 638 N N . VAL A 1 84 ? -8.156 4.543 17.781 1 95.38 84 VAL A N 1
ATOM 639 C CA . VAL A 1 84 ? -9.492 4.781 17.266 1 95.38 84 VAL A CA 1
ATOM 640 C C . VAL A 1 84 ? -9.68 6.27 16.969 1 95.38 84 VAL A C 1
ATOM 642 O O . VAL A 1 84 ? -9.344 7.117 17.797 1 95.38 84 VAL A O 1
ATOM 645 N N . ALA A 1 85 ? -10.141 6.613 15.82 1 96.19 85 ALA A N 1
ATOM 646 C CA . ALA A 1 85 ? -10.562 7.965 15.453 1 96.19 85 ALA A CA 1
ATOM 647 C C . ALA A 1 85 ? -12.086 8.078 15.461 1 96.19 85 ALA A C 1
ATOM 649 O O . ALA A 1 85 ? -12.789 7.094 15.242 1 96.19 85 ALA A O 1
ATOM 650 N N . GLY A 1 86 ? -12.547 9.266 15.656 1 93.75 86 GLY A N 1
ATOM 651 C CA . GLY A 1 86 ? -13.984 9.508 15.664 1 93.75 86 GLY A CA 1
ATOM 652 C C . GLY A 1 86 ? -14.57 9.547 17.062 1 93.75 86 GLY A C 1
ATOM 653 O O . GLY A 1 86 ? -13.867 9.828 18.031 1 93.75 86 GLY A O 1
ATOM 654 N N . PRO A 1 87 ? -15.953 9.344 17.172 1 94.56 87 PRO A N 1
ATOM 655 C CA . PRO A 1 87 ? -16.781 8.852 16.078 1 94.56 87 PRO A CA 1
ATOM 656 C C . PRO A 1 87 ? -17 9.906 14.984 1 94.56 87 PRO A C 1
ATOM 658 O O . PRO A 1 87 ? -16.906 11.102 15.25 1 94.56 87 PRO A O 1
ATOM 661 N N . ILE A 1 88 ? -17.25 9.43 13.789 1 97.88 88 ILE A N 1
ATOM 662 C CA . ILE A 1 88 ? -17.609 10.266 12.648 1 97.88 88 ILE A CA 1
ATOM 663 C C . ILE A 1 88 ? -19.047 9.953 12.219 1 97.88 88 ILE A C 1
ATOM 665 O O . ILE A 1 88 ? -19.469 8.789 12.211 1 97.88 88 ILE A O 1
ATOM 669 N N . LYS A 1 89 ? -19.781 10.984 11.961 1 98.06 89 LYS A N 1
ATOM 670 C CA . LYS A 1 89 ? -21.141 10.797 11.453 1 98.06 89 LYS A CA 1
ATOM 671 C C . LYS A 1 89 ? -21.141 10.57 9.945 1 98.06 89 LYS A C 1
ATOM 673 O O . LYS A 1 89 ? -20.703 11.43 9.188 1 98.06 89 LYS A O 1
ATOM 678 N N . ILE A 1 90 ? -21.609 9.43 9.484 1 98.12 90 ILE A N 1
ATOM 679 C CA . ILE A 1 90 ? -21.672 9.086 8.07 1 98.12 90 ILE A CA 1
ATOM 680 C C . ILE A 1 90 ? -23.078 8.586 7.73 1 98.12 90 ILE A C 1
ATOM 682 O O . ILE A 1 90 ? -23.562 7.617 8.32 1 98.12 90 ILE A O 1
ATOM 686 N N . ASN A 1 91 ? -23.672 9.242 6.777 1 98.19 91 ASN A N 1
ATOM 687 C CA . ASN A 1 91 ? -25.031 8.914 6.359 1 98.19 91 ASN A CA 1
ATOM 688 C C . ASN A 1 91 ? -25.953 8.75 7.555 1 98.19 91 ASN A C 1
ATOM 690 O O . ASN A 1 91 ? -26.734 7.797 7.613 1 98.19 91 ASN A O 1
ATOM 694 N N . GLY A 1 92 ? -25.766 9.578 8.508 1 96.06 92 GLY A N 1
ATOM 695 C CA . GLY A 1 92 ? -26.672 9.672 9.648 1 96.06 92 GLY A CA 1
ATOM 696 C C . GLY A 1 92 ? -26.281 8.773 10.805 1 96.06 92 GLY A C 1
ATOM 697 O O . GLY A 1 92 ? -26.875 8.82 11.875 1 96.06 92 GLY A O 1
ATOM 698 N N . LYS A 1 93 ? -25.234 8.031 10.672 1 95.25 93 LYS A N 1
ATOM 699 C CA . LYS A 1 93 ? -24.797 7.094 11.703 1 95.25 93 LYS A CA 1
ATOM 700 C C . LYS A 1 93 ? -23.422 7.453 12.242 1 95.25 93 LYS A C 1
ATOM 702 O O . LYS A 1 93 ? -22.516 7.805 11.477 1 95.25 93 LYS A O 1
ATOM 707 N N . MET A 1 94 ? -23.281 7.402 13.594 1 95.12 94 MET A N 1
ATOM 708 C CA . MET A 1 94 ? -21.984 7.641 14.234 1 95.12 94 MET A CA 1
ATOM 709 C C . MET A 1 94 ? -21.172 6.348 14.312 1 95.12 94 MET A C 1
ATOM 711 O O . MET A 1 94 ? -21.672 5.332 14.797 1 95.12 94 MET A O 1
ATOM 715 N N . VAL A 1 95 ? -19.922 6.383 13.836 1 96.19 95 VAL A N 1
ATOM 716 C CA . VAL A 1 95 ? -19.109 5.176 13.797 1 96.19 95 VAL A CA 1
ATOM 717 C C . VAL A 1 95 ? -17.672 5.516 14.203 1 96.19 95 VAL A C 1
ATOM 719 O O . VAL A 1 95 ? -17.125 6.539 13.773 1 96.19 95 VAL A O 1
ATOM 722 N N . PHE A 1 96 ? -17.094 4.699 15.094 1 95.81 96 PHE A N 1
ATOM 723 C CA . PHE A 1 96 ? -15.664 4.793 15.359 1 95.81 96 PHE A CA 1
ATOM 724 C C . PHE A 1 96 ? -14.859 4.129 14.242 1 95.81 96 PHE A C 1
ATOM 726 O O . PHE A 1 96 ? -15.289 3.121 13.68 1 95.81 96 PHE A O 1
ATOM 733 N N . LEU A 1 97 ? -13.734 4.688 13.961 1 98 97 LEU A N 1
ATOM 734 C CA . LEU A 1 97 ? -12.852 4.125 12.945 1 98 97 LEU A CA 1
ATOM 735 C C . LEU A 1 97 ? -11.609 3.521 13.594 1 98 97 LEU A C 1
ATOM 737 O O . LEU A 1 97 ? -10.688 4.246 13.977 1 98 97 LEU A O 1
ATOM 741 N N . PRO A 1 98 ? -11.523 2.213 13.703 1 98.06 98 PRO A N 1
ATOM 742 C CA . PRO A 1 98 ? -10.273 1.607 14.164 1 98.06 98 PRO A CA 1
ATOM 743 C C . PRO A 1 98 ? -9.141 1.734 13.148 1 98.06 98 PRO A C 1
ATOM 745 O O . PRO A 1 98 ? -9.367 1.562 11.945 1 98.06 98 PRO A O 1
ATOM 748 N N . MET A 1 99 ? -7.973 2.072 13.594 1 98.38 99 MET A N 1
ATOM 749 C CA . MET A 1 99 ? -6.793 2.289 12.758 1 98.38 99 MET A CA 1
ATOM 750 C C . MET A 1 99 ? -5.562 1.628 13.367 1 98.38 99 MET A C 1
ATOM 752 O O . MET A 1 99 ? -5.16 1.967 14.477 1 98.38 99 MET A O 1
ATOM 756 N N . SER A 1 100 ? -4.992 0.652 12.68 1 98.31 100 SER A N 1
ATOM 757 C CA . SER A 1 100 ? -3.744 0.018 13.094 1 98.31 100 SER A CA 1
ATOM 758 C C . SER A 1 100 ? -2.549 0.614 12.359 1 98.31 100 SER A C 1
ATOM 760 O O . SER A 1 100 ? -2.498 0.595 11.125 1 98.31 100 SER A O 1
ATOM 762 N N . THR A 1 101 ? -1.586 1.166 13.078 1 96.44 101 THR A N 1
ATOM 763 C CA . THR A 1 101 ? -0.506 1.904 12.438 1 96.44 101 THR A CA 1
ATOM 764 C C . THR A 1 101 ? 0.672 2.082 13.391 1 96.44 101 THR A C 1
ATOM 766 O O . THR A 1 101 ? 0.519 1.952 14.602 1 96.44 101 THR A O 1
ATOM 769 N N . THR A 1 102 ? 1.844 2.307 12.773 1 93.38 102 THR A N 1
ATOM 770 C CA . THR A 1 102 ? 3.016 2.719 13.539 1 93.38 102 THR A CA 1
ATOM 771 C C . THR A 1 102 ? 3.426 4.141 13.172 1 93.38 102 THR A C 1
ATOM 773 O O . THR A 1 102 ? 4.527 4.582 13.516 1 93.38 102 THR A O 1
ATOM 776 N N . GLU A 1 103 ? 2.543 4.77 12.398 1 88.75 103 GLU A N 1
ATOM 777 C CA . GLU A 1 103 ? 2.803 6.156 12.039 1 88.75 103 GLU A CA 1
ATOM 778 C C . GLU A 1 103 ? 2.309 7.113 13.117 1 88.75 103 GLU A C 1
ATOM 780 O O . GLU A 1 103 ? 1.117 7.133 13.438 1 88.75 103 GLU A O 1
ATOM 785 N N . GLY A 1 104 ? 3.168 7.844 13.562 1 86.44 104 GLY A N 1
ATOM 786 C CA . GLY A 1 104 ? 2.795 8.82 14.578 1 86.44 104 GLY A CA 1
ATOM 787 C C . GLY A 1 104 ? 1.872 9.898 14.047 1 86.44 104 GLY A C 1
ATOM 788 O O . GLY A 1 104 ? 1.991 10.32 12.898 1 86.44 104 GLY A O 1
ATOM 789 N N . ALA A 1 105 ? 0.921 10.289 14.805 1 89.5 105 ALA A N 1
ATOM 790 C CA . ALA A 1 105 ? 0.027 11.43 14.625 1 89.5 105 ALA A CA 1
ATOM 791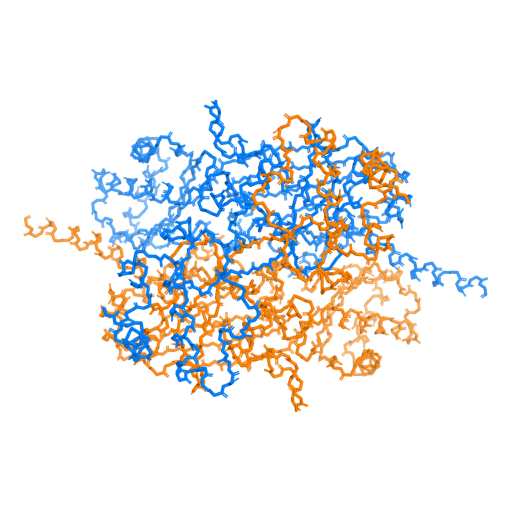 C C . ALA A 1 105 ? -1.087 11.102 13.633 1 89.5 105 ALA A C 1
ATOM 793 O O . ALA A 1 105 ? -1.992 11.906 13.414 1 89.5 105 ALA A O 1
ATOM 794 N N . LEU A 1 106 ? -1.095 9.938 13.062 1 95.06 106 LEU A N 1
ATOM 795 C CA . LEU A 1 106 ? -2.09 9.609 12.047 1 95.06 106 LEU A CA 1
ATOM 796 C C . LEU A 1 106 ? -3.484 9.531 12.656 1 95.06 106 LEU A C 1
ATOM 798 O O . LEU A 1 106 ? -4.434 10.109 12.125 1 95.06 106 LEU A O 1
ATOM 802 N N . VAL A 1 107 ? -3.631 8.789 13.789 1 95.75 107 VAL A N 1
ATOM 803 C CA . VAL A 1 107 ? -4.934 8.594 14.414 1 95.75 107 VAL A CA 1
ATOM 804 C C . VAL A 1 107 ? -5.461 9.922 14.938 1 95.75 107 VAL A C 1
ATOM 806 O O . VAL A 1 107 ? -6.629 10.266 14.719 1 95.75 107 VAL A O 1
ATOM 809 N N . ALA A 1 108 ? -4.574 10.656 15.602 1 93.31 108 ALA A N 1
ATOM 810 C CA . ALA A 1 108 ? -4.953 11.961 16.125 1 93.31 108 ALA A CA 1
ATOM 811 C C . ALA A 1 108 ? -5.363 12.906 15 1 93.31 108 ALA A C 1
ATOM 813 O O . ALA A 1 108 ? -6.324 13.664 15.141 1 93.31 108 ALA A O 1
ATOM 814 N N . SER A 1 109 ? -4.613 12.914 13.938 1 95.5 109 SER A N 1
ATOM 815 C CA . SER A 1 109 ? -4.926 13.742 12.773 1 95.5 109 SER A CA 1
ATOM 816 C C . SER A 1 109 ? -6.285 13.383 12.188 1 95.5 109 SER A C 1
ATOM 818 O O . SER A 1 109 ? -7.102 14.266 11.906 1 95.5 109 SER A O 1
ATOM 820 N N . THR A 1 110 ? -6.539 12.109 11.992 1 97.5 110 THR A N 1
ATOM 821 C CA . THR A 1 110 ? -7.82 11.656 11.461 1 97.5 110 THR A CA 1
ATOM 822 C C . THR A 1 110 ? -8.961 12.031 12.406 1 97.5 110 THR A C 1
ATOM 824 O O . THR A 1 110 ? -10.039 12.422 11.953 1 97.5 110 THR A O 1
ATOM 827 N N . ASN A 1 111 ? -8.703 11.945 13.68 1 95.75 111 ASN A N 1
ATOM 828 C CA . ASN A 1 111 ? -9.695 12.312 14.68 1 95.75 111 ASN A CA 1
ATOM 829 C C . ASN A 1 111 ? -10.055 13.789 14.594 1 95.75 111 ASN A C 1
ATOM 831 O O . ASN A 1 111 ? -11.227 14.156 14.719 1 95.75 111 ASN A O 1
ATOM 835 N N . ARG A 1 112 ? -9.055 14.625 14.469 1 95.56 112 ARG A N 1
ATOM 836 C CA . ARG A 1 112 ? -9.297 16.047 14.289 1 95.56 112 ARG A CA 1
ATOM 837 C C . ARG A 1 112 ? -10.18 16.312 13.07 1 95.56 112 ARG A C 1
ATOM 839 O O . ARG A 1 112 ? -11.086 17.141 13.125 1 95.56 112 ARG A O 1
ATOM 846 N N . GLY A 1 113 ? -9.914 15.602 12 1 98.25 113 GLY A N 1
ATOM 847 C CA . GLY A 1 113 ? -10.766 15.688 10.82 1 98.25 113 GLY A CA 1
ATOM 848 C C . GLY A 1 113 ? -12.203 15.273 11.094 1 98.25 113 GLY A C 1
ATOM 849 O O . GLY A 1 113 ? -13.141 15.938 10.648 1 98.25 113 GLY A O 1
ATOM 850 N N . CYS A 1 114 ? -12.367 14.195 11.836 1 97.88 114 CYS A N 1
ATOM 851 C CA . CYS A 1 114 ? -13.695 13.727 12.188 1 97.88 114 CYS A CA 1
ATOM 852 C C . CYS A 1 114 ? -14.469 14.789 12.969 1 97.88 114 CYS A C 1
ATOM 854 O O . CYS A 1 114 ? -15.648 15.031 12.703 1 97.88 114 CYS A O 1
ATOM 856 N N . MET A 1 115 ? -13.781 15.398 13.93 1 96.25 115 MET A N 1
ATOM 857 C CA . MET A 1 115 ? -14.414 16.422 14.75 1 96.25 115 MET A CA 1
ATOM 858 C C . MET A 1 115 ? -14.906 17.578 13.891 1 96.25 115 MET A C 1
ATOM 860 O O . MET A 1 115 ? -16.031 18.047 14.055 1 96.25 115 MET A O 1
ATOM 864 N N . ALA A 1 116 ? -14.07 18.047 13 1 98.44 116 ALA A N 1
ATOM 865 C CA . ALA A 1 116 ? -14.438 19.156 12.125 1 98.44 116 ALA A CA 1
ATOM 866 C C . ALA A 1 116 ? -15.602 18.781 11.211 1 98.44 116 ALA A C 1
ATOM 868 O O . ALA A 1 116 ? -16.5 19.594 10.969 1 98.44 116 ALA A O 1
ATOM 869 N N . ILE A 1 117 ? -15.625 17.594 10.711 1 98.75 117 ILE A N 1
ATOM 870 C CA . ILE A 1 117 ? -16.672 17.109 9.812 1 98.75 117 ILE A CA 1
ATOM 871 C C . ILE A 1 117 ? -18 17.047 10.562 1 98.75 117 ILE A C 1
ATOM 873 O O . ILE A 1 117 ? -19.031 17.453 10.039 1 98.75 117 ILE A O 1
ATOM 877 N N . ASN A 1 118 ? -17.953 16.531 11.773 1 97.94 118 ASN A N 1
ATOM 878 C CA . ASN A 1 118 ? -19.156 16.406 12.578 1 97.94 118 ASN A CA 1
ATOM 879 C C . ASN A 1 118 ? -19.781 17.766 12.883 1 97.94 118 ASN A C 1
ATOM 881 O O . ASN A 1 118 ? -21 17.891 12.992 1 97.94 118 ASN A O 1
ATOM 885 N N . ALA A 1 119 ? -18.953 18.781 13.047 1 97.88 119 ALA A N 1
ATOM 886 C CA . ALA A 1 119 ? -19.453 20.141 13.297 1 97.88 119 ALA A CA 1
ATOM 887 C C . ALA A 1 119 ? -20.344 20.625 12.156 1 97.88 119 ALA A C 1
ATOM 889 O O . ALA A 1 119 ? -21.203 21.484 12.359 1 97.88 119 ALA A O 1
ATOM 890 N N . GLY A 1 120 ? -20.141 20.078 10.961 1 98.25 120 GLY A N 1
ATOM 891 C CA . GLY A 1 120 ? -20.938 20.453 9.797 1 98.25 120 GLY A CA 1
ATOM 892 C C . GLY A 1 120 ? -22.047 19.469 9.492 1 98.25 120 GLY A C 1
ATOM 893 O O . GLY A 1 120 ? -22.703 19.562 8.445 1 98.25 120 GLY A O 1
ATOM 894 N N . GLY A 1 121 ? -22.219 18.5 10.297 1 98.06 121 GLY A N 1
ATOM 895 C CA . GLY A 1 121 ? -23.344 17.594 10.125 1 98.06 121 GLY A CA 1
ATOM 896 C C . GLY A 1 121 ? -22.922 16.219 9.633 1 98.06 121 GLY A C 1
ATOM 897 O O . GLY A 1 121 ? -23.766 15.344 9.43 1 98.06 121 GLY A O 1
ATOM 898 N N . GLY A 1 122 ? -21.703 16.016 9.391 1 98.56 122 GLY A N 1
ATOM 899 C CA . GLY A 1 122 ? -21.234 14.695 9.008 1 98.56 122 GLY A CA 1
ATOM 900 C C . GLY A 1 122 ? -20.953 14.562 7.523 1 98.56 122 GLY A C 1
ATOM 901 O O . GLY A 1 122 ? -20.859 15.57 6.816 1 98.56 122 GLY A O 1
ATOM 902 N N . VAL A 1 123 ? -20.719 13.352 7.09 1 98.62 123 VAL A N 1
ATOM 903 C CA . VAL A 1 123 ? -20.359 13.016 5.715 1 98.62 123 VAL A CA 1
ATOM 904 C C . VAL A 1 123 ? -21.531 12.336 5.027 1 98.62 123 VAL A C 1
ATOM 906 O O . VAL A 1 123 ? -22.234 11.516 5.637 1 98.62 123 VAL A O 1
ATOM 909 N N . THR A 1 124 ? -21.766 12.75 3.818 1 98.81 124 THR A N 1
ATOM 910 C CA . THR A 1 124 ? -22.609 11.977 2.912 1 98.81 124 THR A CA 1
ATOM 911 C C . THR A 1 124 ? -21.75 11.156 1.951 1 98.81 124 THR A C 1
ATOM 913 O O . THR A 1 124 ? -20.875 11.703 1.274 1 98.81 124 THR A O 1
ATOM 916 N N . ALA A 1 125 ? -21.969 9.867 1.921 1 98.75 125 ALA A N 1
ATOM 917 C CA . ALA A 1 125 ? -21.156 8.992 1.07 1 98.75 125 ALA A CA 1
ATOM 918 C C . ALA A 1 125 ? -22.047 8.047 0.27 1 98.75 125 ALA A C 1
ATOM 920 O O . ALA A 1 125 ? -23.078 7.582 0.766 1 98.75 125 ALA A O 1
ATOM 921 N N . LEU A 1 126 ? -21.609 7.754 -0.978 1 98.75 126 LEU A N 1
ATOM 922 C CA . LEU A 1 126 ? -22.375 6.914 -1.896 1 98.75 126 LEU A CA 1
ATOM 923 C C . LEU A 1 126 ? -21.453 5.922 -2.609 1 98.75 126 LEU A C 1
ATOM 925 O O . LEU A 1 126 ? -20.328 6.262 -2.977 1 98.75 126 LEU A O 1
ATOM 929 N N . VAL A 1 127 ? -22.016 4.723 -2.771 1 98.62 127 VAL A N 1
ATOM 930 C CA . VAL A 1 127 ? -21.375 3.76 -3.656 1 98.62 127 VAL A CA 1
ATOM 931 C C . VAL A 1 127 ? -21.828 3.996 -5.094 1 98.62 127 VAL A C 1
ATOM 933 O O . VAL A 1 127 ? -23.016 3.979 -5.391 1 98.62 127 VAL A O 1
ATOM 936 N N . LEU A 1 128 ? -20.859 4.23 -5.996 1 98.56 128 LEU A N 1
ATOM 937 C CA . LEU A 1 128 ? -21.172 4.504 -7.395 1 98.56 128 LEU A CA 1
ATOM 938 C C . LEU A 1 128 ? -20.984 3.256 -8.25 1 98.56 128 LEU A C 1
ATOM 940 O O . LEU A 1 128 ? -21.484 3.182 -9.367 1 98.56 128 LEU A O 1
ATOM 944 N N . GLY A 1 129 ? -20.234 2.299 -7.754 1 98.38 129 GLY A N 1
ATOM 945 C CA . GLY A 1 129 ? -19.953 1.051 -8.438 1 98.38 129 GLY A CA 1
ATOM 946 C C . GLY A 1 129 ? -19.5 -0.053 -7.508 1 98.38 129 GLY A C 1
ATOM 947 O O . GLY A 1 129 ? -18.938 0.22 -6.441 1 98.38 129 GLY A O 1
ATOM 948 N N . ASP A 1 130 ? -19.734 -1.245 -7.871 1 98.19 130 ASP A N 1
ATOM 949 C CA . ASP A 1 130 ? -19.359 -2.43 -7.102 1 98.19 130 ASP A CA 1
ATOM 950 C C . ASP A 1 130 ? -19.078 -3.613 -8.023 1 98.19 130 ASP A C 1
ATOM 952 O O . ASP A 1 130 ? -20 -4.344 -8.406 1 98.19 130 ASP A O 1
ATOM 956 N N . GLY A 1 131 ? -17.844 -3.789 -8.383 1 98.19 131 GLY A N 1
ATOM 957 C CA . GLY A 1 131 ? -17.422 -4.867 -9.258 1 98.19 131 GLY A CA 1
ATOM 958 C C . GLY A 1 131 ? -15.945 -5.199 -9.117 1 98.19 131 GLY A C 1
ATOM 959 O O . GLY A 1 131 ? -15.086 -4.328 -9.273 1 98.19 131 GLY A O 1
ATOM 960 N N . MET A 1 132 ? -15.688 -6.387 -8.766 1 98.12 132 MET A N 1
ATOM 961 C CA . MET A 1 132 ? -14.312 -6.883 -8.766 1 98.12 132 MET A CA 1
ATOM 962 C C . MET A 1 132 ? -13.938 -7.441 -10.133 1 98.12 132 MET A C 1
ATOM 964 O O . MET A 1 132 ? -14.805 -7.816 -10.914 1 98.12 132 MET A O 1
ATOM 968 N N . THR A 1 133 ? -12.641 -7.445 -10.438 1 98.38 133 THR A N 1
ATOM 969 C CA . THR A 1 133 ? -12.273 -7.812 -11.797 1 98.38 133 THR A CA 1
ATOM 970 C C . THR A 1 133 ? -11.219 -8.914 -11.789 1 98.38 133 THR A C 1
ATOM 972 O O . THR A 1 133 ? -10.469 -9.055 -10.82 1 98.38 133 THR A O 1
ATOM 975 N N . ARG A 1 134 ? -11.195 -9.688 -12.68 1 98.19 134 ARG A N 1
ATOM 976 C CA . ARG A 1 134 ? -10.18 -10.656 -13.078 1 98.19 134 ARG A CA 1
ATOM 977 C C . ARG A 1 134 ? -10.008 -10.68 -14.594 1 98.19 134 ARG A C 1
ATOM 979 O O . ARG A 1 134 ? -10.984 -10.578 -15.336 1 98.19 134 ARG A O 1
ATOM 986 N N . ALA A 1 135 ? -8.766 -10.711 -15.102 1 98.5 135 ALA A N 1
ATOM 987 C CA . ALA A 1 135 ? -8.531 -10.586 -16.531 1 98.5 135 ALA A CA 1
ATOM 988 C C . ALA A 1 135 ? -7.531 -11.625 -17.031 1 98.5 135 ALA A C 1
ATOM 990 O O . ALA A 1 135 ? -6.32 -11.422 -16.938 1 98.5 135 ALA A O 1
ATOM 991 N N . PRO A 1 136 ? -8.008 -12.711 -17.547 1 97.81 136 PRO A N 1
ATOM 992 C CA . PRO A 1 136 ? -7.121 -13.695 -18.188 1 97.81 136 PRO A CA 1
ATOM 993 C C . PRO A 1 136 ? -6.574 -13.219 -19.531 1 97.81 136 PRO A C 1
ATOM 995 O O . PRO A 1 136 ? -7.062 -12.227 -20.078 1 97.81 136 PRO A O 1
ATOM 998 N N . ILE A 1 137 ? -5.551 -13.906 -19.969 1 98.25 137 ILE A N 1
ATOM 999 C CA . ILE A 1 137 ? -5.039 -13.766 -21.328 1 98.25 137 ILE A CA 1
ATOM 1000 C C . ILE A 1 137 ? -5.137 -15.109 -22.062 1 98.25 137 ILE A C 1
ATOM 1002 O O . ILE A 1 137 ? -4.676 -16.125 -21.547 1 98.25 137 ILE A O 1
ATOM 1006 N N . VAL A 1 138 ? -5.742 -15.078 -23.203 1 97.75 138 VAL A N 1
ATOM 1007 C CA . VAL A 1 138 ? -5.859 -16.266 -24.047 1 97.75 138 VAL A CA 1
ATOM 1008 C C . VAL A 1 138 ? -5.227 -15.984 -25.406 1 97.75 138 VAL A C 1
ATOM 1010 O O . VAL A 1 138 ? -5.086 -14.828 -25.812 1 97.75 138 VAL A O 1
ATOM 1013 N N . ARG A 1 139 ? -4.844 -17.062 -26.031 1 97.62 139 ARG A N 1
ATOM 1014 C CA . ARG A 1 139 ? -4.145 -16.969 -27.312 1 97.62 139 ARG A CA 1
ATOM 1015 C C . ARG A 1 139 ? -4.812 -17.828 -28.375 1 97.62 139 ARG A C 1
ATOM 1017 O O . ARG A 1 139 ? -5.258 -18.938 -28.094 1 97.62 139 ARG A O 1
ATOM 1024 N N . PHE A 1 140 ? -4.855 -17.312 -29.562 1 97.31 140 PHE A N 1
ATOM 1025 C CA . PHE A 1 140 ? -5.41 -18.031 -30.703 1 97.31 140 PHE A CA 1
ATOM 1026 C C . PHE A 1 140 ? -4.336 -18.266 -31.766 1 97.31 140 PHE A C 1
ATOM 1028 O O . PHE A 1 140 ? -3.309 -17.594 -31.781 1 97.31 140 PHE A O 1
ATOM 1035 N N . PRO A 1 141 ? -4.641 -19.25 -32.594 1 97.25 141 PRO A N 1
ATOM 1036 C CA . PRO A 1 141 ? -3.684 -19.531 -33.656 1 97.25 141 PRO A CA 1
ATOM 1037 C C . PRO A 1 141 ? -3.553 -18.391 -34.656 1 97.25 141 PRO A C 1
ATOM 1039 O O . PRO A 1 141 ? -2.535 -18.281 -35.344 1 97.25 141 PRO A O 1
ATOM 1042 N N . SER A 1 142 ? -4.629 -17.5 -34.75 1 97.69 142 SER A N 1
ATOM 1043 C CA . SER A 1 142 ? -4.578 -16.422 -35.719 1 97.69 142 SER A CA 1
ATOM 1044 C C . SER A 1 142 ? -5.246 -15.164 -35.219 1 97.69 142 SER A C 1
ATOM 1046 O O . SER A 1 142 ? -6.07 -15.219 -34.281 1 97.69 142 SER A O 1
ATOM 1048 N N . LEU A 1 143 ? -4.859 -14.031 -35.844 1 97.94 143 LEU A N 1
ATOM 1049 C CA . LEU A 1 143 ? -5.449 -12.734 -35.562 1 97.94 143 LEU A CA 1
ATOM 1050 C C . LEU A 1 143 ? -6.953 -12.758 -35.812 1 97.94 143 LEU A C 1
ATOM 1052 O O . LEU A 1 143 ? -7.719 -12.156 -35.031 1 97.94 143 LEU A O 1
ATOM 1056 N N . GLU A 1 144 ? -7.348 -13.422 -36.812 1 97.88 144 GLU A N 1
ATOM 1057 C CA . GLU A 1 144 ? -8.758 -13.492 -37.219 1 97.88 144 GLU A CA 1
ATOM 1058 C C . GLU A 1 144 ? -9.586 -14.18 -36.125 1 97.88 144 GLU A C 1
ATOM 1060 O O . GLU A 1 144 ? -10.688 -13.727 -35.812 1 97.88 144 GLU A O 1
ATOM 1065 N N . GLU A 1 145 ? -9.031 -15.195 -35.594 1 97.88 145 GLU A N 1
ATOM 1066 C CA . GLU A 1 145 ? -9.75 -15.914 -34.562 1 97.88 145 GLU A CA 1
ATOM 1067 C C . GLU A 1 145 ? -9.859 -15.086 -33.281 1 97.88 145 GLU A C 1
ATOM 1069 O O . GLU A 1 145 ? -10.891 -15.102 -32.594 1 97.88 145 GLU A O 1
ATOM 1074 N N . ALA A 1 146 ? -8.781 -14.406 -32.969 1 98.31 146 ALA A N 1
ATOM 1075 C CA . ALA A 1 146 ? -8.82 -13.516 -31.812 1 98.31 146 ALA A CA 1
ATOM 1076 C C . ALA A 1 146 ? -9.883 -12.43 -32 1 98.31 146 ALA A C 1
ATOM 1078 O O . ALA A 1 146 ? -10.617 -12.117 -31.062 1 98.31 146 ALA A O 1
ATOM 1079 N N . GLY A 1 147 ? -9.922 -11.859 -33.188 1 98.38 147 GLY A N 1
ATOM 1080 C CA . GLY A 1 147 ? -10.93 -10.859 -33.5 1 98.38 147 GLY A CA 1
ATOM 1081 C C . GLY A 1 147 ? -12.352 -11.391 -33.406 1 98.38 147 GLY A C 1
ATOM 1082 O O . GLY A 1 147 ? -13.242 -10.711 -32.906 1 98.38 147 GLY A O 1
ATOM 1083 N N . ALA A 1 148 ? -12.539 -12.578 -33.906 1 98.19 148 ALA A N 1
ATOM 1084 C CA . ALA A 1 148 ? -13.852 -13.211 -33.844 1 98.19 148 ALA A CA 1
ATOM 1085 C C . ALA A 1 148 ? -14.289 -13.43 -32.406 1 98.19 148 ALA A C 1
ATOM 1087 O O . ALA A 1 148 ? -15.461 -13.258 -32.062 1 98.19 148 ALA A O 1
ATOM 1088 N N . ALA A 1 149 ? -13.352 -13.859 -31.641 1 98.5 149 ALA A N 1
ATOM 1089 C CA . ALA A 1 149 ? -13.641 -14.078 -30.219 1 98.5 149 ALA A CA 1
ATOM 1090 C C . ALA A 1 149 ? -14.047 -12.781 -29.531 1 98.5 149 ALA A C 1
ATOM 1092 O O . ALA A 1 149 ? -14.984 -12.75 -28.734 1 98.5 149 ALA A O 1
ATOM 1093 N N . LYS A 1 150 ? -13.32 -11.711 -29.766 1 98.56 150 LYS A N 1
ATOM 1094 C CA . LYS A 1 150 ? -13.641 -10.406 -29.203 1 98.56 150 LYS A CA 1
ATOM 1095 C C . LYS A 1 150 ? -15.055 -9.977 -29.578 1 98.56 150 LYS A C 1
ATOM 1097 O O . LYS A 1 150 ? -15.828 -9.531 -28.734 1 98.56 150 LYS A O 1
ATOM 1102 N N . GLN A 1 151 ? -15.359 -10.125 -30.828 1 98.31 151 GLN A N 1
ATOM 1103 C CA . GLN A 1 151 ? -16.688 -9.75 -31.312 1 98.31 151 GLN A CA 1
ATOM 1104 C C . GLN A 1 151 ? -17.766 -10.609 -30.672 1 98.31 151 GLN A C 1
ATOM 1106 O O . GLN A 1 151 ? -18.828 -10.109 -30.297 1 98.31 151 GLN A O 1
ATOM 1111 N N . TRP A 1 152 ? -17.484 -11.859 -30.578 1 98.38 152 TRP A N 1
ATOM 1112 C CA . TRP A 1 152 ? -18.438 -12.797 -29.984 1 98.38 152 TRP A CA 1
ATOM 1113 C C . TRP A 1 152 ? -18.703 -12.461 -28.531 1 98.38 152 TRP A C 1
ATOM 1115 O O . TRP A 1 152 ? -19.844 -12.445 -28.078 1 98.38 152 TRP A O 1
ATOM 1125 N N . LEU A 1 153 ? -17.688 -12.125 -27.812 1 98.38 153 LEU A N 1
ATOM 1126 C CA . LEU A 1 153 ? -17.812 -11.75 -26.406 1 98.38 153 LEU A CA 1
ATOM 1127 C C . LEU A 1 153 ? -18.656 -10.484 -26.266 1 98.38 153 LEU A C 1
ATOM 1129 O O . LEU A 1 153 ? -19.344 -10.312 -25.266 1 98.38 153 LEU A O 1
ATOM 1133 N N . GLY A 1 154 ? -18.594 -9.633 -27.234 1 97.56 154 GLY A N 1
ATOM 1134 C CA . GLY A 1 154 ? -19.312 -8.375 -27.219 1 97.56 154 GLY A CA 1
ATOM 1135 C C . GLY A 1 154 ? -20.75 -8.5 -27.703 1 97.56 154 GLY A C 1
ATOM 1136 O O . GLY A 1 154 ? -21.547 -7.578 -27.547 1 97.56 154 GLY A O 1
ATOM 1137 N N . SER A 1 155 ? -21.078 -9.633 -28.234 1 97.94 155 SER A N 1
ATOM 1138 C CA . SER A 1 155 ? -22.438 -9.859 -28.734 1 97.94 155 SER A CA 1
ATOM 1139 C C . SER A 1 155 ? -23.375 -10.281 -27.609 1 97.94 155 SER A C 1
ATOM 1141 O O . SER A 1 155 ? -22.922 -10.781 -26.578 1 97.94 155 SER A O 1
ATOM 1143 N N . ASP A 1 156 ? -24.656 -10.148 -27.859 1 97.75 156 ASP A N 1
ATOM 1144 C CA . ASP A 1 156 ? -25.656 -10.547 -26.875 1 97.75 156 ASP A CA 1
ATOM 1145 C C . ASP A 1 156 ? -25.625 -12.055 -26.641 1 97.75 156 ASP A C 1
ATOM 1147 O O . ASP A 1 156 ? -25.703 -12.516 -25.5 1 97.75 156 ASP A O 1
ATOM 1151 N N . ALA A 1 157 ? -25.547 -12.781 -27.656 1 97.5 157 ALA A N 1
ATOM 1152 C CA . ALA A 1 157 ? -25.547 -14.242 -27.562 1 97.5 157 ALA A CA 1
ATOM 1153 C C . ALA A 1 157 ? -24.312 -14.734 -26.812 1 97.5 157 ALA A C 1
ATOM 1155 O O . ALA A 1 157 ? -24.422 -15.609 -25.938 1 97.5 157 ALA A O 1
ATOM 1156 N N . GLY A 1 158 ? -23.141 -14.242 -27.219 1 98.06 158 GLY A N 1
ATOM 1157 C CA . GLY A 1 158 ? -21.922 -14.617 -26.531 1 98.06 158 GLY A CA 1
ATOM 1158 C C . GLY A 1 158 ? -21.922 -14.242 -25.062 1 98.06 158 GLY A C 1
ATOM 1159 O O . GLY A 1 158 ? -21.516 -15.047 -24.203 1 98.06 158 GLY A O 1
ATOM 1160 N N . PHE A 1 159 ? -22.359 -13.039 -24.797 1 98.19 159 PHE A N 1
ATOM 1161 C CA . PHE A 1 159 ? -22.406 -12.57 -23.422 1 98.19 159 PHE A CA 1
ATOM 1162 C C . PHE A 1 159 ? -23.297 -13.469 -22.578 1 98.19 159 PHE A C 1
ATOM 1164 O O . PHE A 1 159 ? -22.953 -13.82 -21.453 1 98.19 159 PHE A O 1
ATOM 1171 N N . LEU A 1 160 ? -24.453 -13.812 -23.078 1 98.25 160 LEU A N 1
ATOM 1172 C CA . LEU A 1 160 ? -25.422 -14.609 -22.328 1 98.25 160 LEU A CA 1
ATOM 1173 C C . LEU A 1 160 ? -24.844 -15.984 -22 1 98.25 160 LEU A C 1
ATOM 1175 O O . LEU A 1 160 ? -25.047 -16.5 -20.906 1 98.25 160 LEU A O 1
ATOM 1179 N N . ILE A 1 161 ? -24.141 -16.562 -22.891 1 98.38 161 ILE A N 1
ATOM 1180 C CA . ILE A 1 161 ? -23.516 -17.875 -22.688 1 98.38 161 ILE A CA 1
ATOM 1181 C C . ILE A 1 161 ? -22.453 -17.781 -21.594 1 98.38 161 ILE A C 1
ATOM 1183 O O . ILE A 1 161 ? -22.406 -18.625 -20.703 1 98.38 161 ILE A O 1
ATOM 1187 N N . ILE A 1 162 ? -21.625 -16.734 -21.703 1 98.56 162 ILE A N 1
ATOM 1188 C CA . ILE A 1 162 ? -20.547 -16.547 -20.75 1 98.56 162 ILE A CA 1
ATOM 1189 C C . ILE A 1 162 ? -21.125 -16.219 -19.375 1 98.56 162 ILE A C 1
ATOM 1191 O O . ILE A 1 162 ? -20.641 -16.719 -18.359 1 98.56 162 ILE A O 1
ATOM 1195 N N . GLU A 1 163 ? -22.125 -15.359 -19.359 1 98.5 163 GLU A N 1
ATOM 1196 C CA . GLU A 1 163 ? -22.781 -14.984 -18.094 1 98.5 163 GLU A CA 1
ATOM 1197 C C . GLU A 1 163 ? -23.344 -16.219 -17.391 1 98.5 163 GLU A C 1
ATOM 1199 O O . GLU A 1 163 ? -23.172 -16.359 -16.172 1 98.5 163 GLU A O 1
ATOM 1204 N N . ASP A 1 164 ? -24.016 -17.078 -18.094 1 98.31 164 ASP A N 1
ATOM 1205 C CA . ASP A 1 164 ? -24.594 -18.281 -17.516 1 98.31 164 ASP A CA 1
ATOM 1206 C C . ASP A 1 164 ? -23.5 -19.188 -16.922 1 98.31 164 ASP A C 1
ATOM 1208 O O . ASP A 1 164 ? -23.656 -19.688 -15.812 1 98.31 164 ASP A O 1
ATOM 1212 N N . ALA A 1 165 ? -22.438 -19.375 -17.688 1 98.31 165 ALA A N 1
ATOM 1213 C CA . ALA A 1 165 ? -21.344 -20.219 -17.234 1 98.31 165 ALA A CA 1
ATOM 1214 C C . ALA A 1 165 ? -20.672 -19.625 -15.992 1 98.31 165 ALA A C 1
ATOM 1216 O O . ALA A 1 165 ? -20.391 -20.344 -15.031 1 98.31 165 ALA A O 1
ATOM 1217 N N . PHE A 1 166 ? -20.391 -18.344 -16.047 1 98.12 166 PHE A N 1
ATOM 1218 C CA . PHE A 1 166 ? -19.75 -17.656 -14.938 1 98.12 166 PHE A CA 1
ATOM 1219 C C . PHE A 1 166 ? -20.594 -17.734 -13.672 1 98.12 166 PHE A C 1
ATOM 1221 O O . PHE A 1 166 ? -20.094 -18.094 -12.609 1 98.12 166 PHE A O 1
ATOM 1228 N N . ASN A 1 167 ? -21.859 -17.453 -13.812 1 97.94 167 ASN A N 1
ATOM 1229 C CA . ASN A 1 167 ? -22.766 -17.344 -12.68 1 97.94 167 ASN A CA 1
ATOM 1230 C C . ASN A 1 167 ? -23.016 -18.703 -12.031 1 97.94 167 ASN A C 1
ATOM 1232 O O . ASN A 1 167 ? -23.438 -18.781 -10.883 1 97.94 167 ASN A O 1
ATOM 1236 N N . ALA A 1 168 ? -22.719 -19.766 -12.695 1 96.88 168 ALA A N 1
ATOM 1237 C CA . ALA A 1 168 ? -22.906 -21.109 -12.172 1 96.88 168 ALA A CA 1
ATOM 1238 C C . ALA A 1 168 ? -21.828 -21.453 -11.148 1 96.88 168 ALA A C 1
ATOM 1240 O O . ALA A 1 168 ? -22 -22.391 -10.359 1 96.88 168 ALA A O 1
ATOM 1241 N N . SER A 1 169 ? -20.797 -20.703 -11.086 1 94.12 169 SER A N 1
ATOM 1242 C CA . SER A 1 169 ? -19.625 -21.016 -10.266 1 94.12 169 SER A CA 1
ATOM 1243 C C . SER A 1 169 ? -19.859 -20.641 -8.805 1 94.12 169 SER A C 1
ATOM 1245 O O . SER A 1 169 ? -19.172 -21.141 -7.918 1 94.12 169 SER A O 1
ATOM 1247 N N . SER A 1 170 ? -20.812 -19.719 -8.562 1 92.25 170 SER A N 1
ATOM 1248 C CA . SER A 1 170 ? -21.031 -19.203 -7.211 1 92.25 170 SER A CA 1
ATOM 1249 C C . SER A 1 170 ? -22.453 -18.672 -7.043 1 92.25 170 SER A C 1
ATOM 1251 O O . SER A 1 170 ? -23.047 -18.156 -7.992 1 92.25 170 SER A O 1
ATOM 1253 N N . ARG A 1 171 ? -22.906 -18.75 -5.816 1 90.56 171 ARG A N 1
ATOM 1254 C CA . ARG A 1 171 ? -24.203 -18.172 -5.512 1 90.56 171 ARG A CA 1
ATOM 1255 C C . ARG A 1 171 ? -24.109 -16.672 -5.305 1 90.56 171 ARG A C 1
ATOM 1257 O O . ARG A 1 171 ? -25.125 -15.969 -5.359 1 90.56 171 ARG A O 1
ATOM 1264 N N . PHE A 1 172 ? -22.906 -16.172 -5.145 1 90.62 172 PHE A N 1
ATOM 1265 C CA . PHE A 1 172 ? -22.766 -14.766 -4.781 1 90.62 172 PHE A CA 1
ATOM 1266 C C . PHE A 1 172 ? -22.203 -13.969 -5.949 1 90.62 172 PHE A C 1
ATOM 1268 O O . PHE A 1 172 ? -22.547 -12.805 -6.141 1 90.62 172 PHE A O 1
ATOM 1275 N N . ALA A 1 173 ? -21.344 -14.609 -6.738 1 94.25 173 ALA A N 1
ATOM 1276 C CA . ALA A 1 173 ? -20.719 -13.883 -7.84 1 94.25 173 ALA A CA 1
ATOM 1277 C C . ALA A 1 173 ? -21.672 -13.727 -9.016 1 94.25 173 ALA A C 1
ATOM 1279 O O . ALA A 1 173 ? -22.328 -14.695 -9.422 1 94.25 173 ALA A O 1
ATOM 1280 N N . ARG A 1 174 ? -21.812 -12.5 -9.516 1 96.94 174 ARG A N 1
ATOM 1281 C CA . ARG A 1 174 ? -22.656 -12.211 -10.68 1 96.94 174 ARG A CA 1
ATOM 1282 C C . ARG A 1 174 ? -21.891 -11.391 -11.711 1 96.94 174 ARG A C 1
ATOM 1284 O O . ARG A 1 174 ? -21.422 -10.281 -11.414 1 96.94 174 ARG A O 1
ATOM 1291 N N . LEU A 1 175 ? -21.766 -11.938 -12.883 1 98.44 175 LEU A N 1
ATOM 1292 C CA . LEU A 1 175 ? -21.078 -11.234 -13.961 1 98.44 175 LEU A CA 1
ATOM 1293 C C . LEU A 1 175 ? -21.828 -9.977 -14.367 1 98.44 175 LEU A C 1
ATOM 1295 O O . LEU A 1 175 ? -23.047 -10.016 -14.539 1 98.44 175 LEU A O 1
ATOM 1299 N N . GLN A 1 176 ? -21.109 -8.859 -14.516 1 98.12 176 GLN A N 1
ATOM 1300 C CA . GLN A 1 176 ? -21.734 -7.59 -14.859 1 98.12 176 GLN A CA 1
ATOM 1301 C C . GLN A 1 176 ? -21.297 -7.125 -16.25 1 98.12 176 GLN A C 1
ATOM 1303 O O . GLN A 1 176 ? -22.094 -6.516 -16.969 1 98.12 176 GLN A O 1
ATOM 1308 N N . ASN A 1 177 ? -20.047 -7.344 -16.562 1 97.88 177 ASN A N 1
ATOM 1309 C CA . ASN A 1 177 ? -19.5 -6.789 -17.797 1 97.88 177 ASN A CA 1
ATOM 1310 C C . ASN A 1 177 ? -18.266 -7.562 -18.25 1 97.88 177 ASN A C 1
ATOM 1312 O O . ASN A 1 177 ? -17.594 -8.211 -17.438 1 97.88 177 ASN A O 1
ATOM 1316 N N . ILE A 1 178 ? -18.047 -7.562 -19.547 1 98.5 178 ILE A N 1
ATOM 1317 C CA . ILE A 1 178 ? -16.828 -8.094 -20.156 1 98.5 178 ILE A CA 1
ATOM 1318 C C . ILE A 1 178 ? -16.203 -7.055 -21.078 1 98.5 178 ILE A C 1
ATOM 1320 O O . ILE A 1 178 ? -16.875 -6.551 -21.984 1 98.5 178 ILE A O 1
ATOM 1324 N N . LYS A 1 179 ? -15.016 -6.707 -20.828 1 98.06 179 LYS A N 1
ATOM 1325 C CA . LYS A 1 179 ? -14.227 -5.859 -21.719 1 98.06 179 LYS A CA 1
ATOM 1326 C C . LYS A 1 179 ? -13.023 -6.617 -22.281 1 98.06 179 LYS A C 1
ATOM 1328 O O . LYS A 1 179 ? -12.258 -7.23 -21.531 1 98.06 179 LYS A O 1
ATOM 1333 N N . ALA A 1 180 ? -12.891 -6.602 -23.609 1 98.25 180 ALA A N 1
ATOM 1334 C CA . ALA A 1 180 ? -11.789 -7.355 -24.203 1 98.25 180 ALA A CA 1
ATOM 1335 C C . ALA A 1 180 ? -11.047 -6.512 -25.234 1 98.25 180 ALA A C 1
ATOM 1337 O O . ALA A 1 180 ? -11.641 -5.629 -25.875 1 98.25 180 ALA A O 1
ATOM 1338 N N . THR A 1 181 ? -9.812 -6.734 -25.344 1 97.94 181 THR A N 1
ATOM 1339 C CA . THR A 1 181 ? -8.992 -6.16 -26.422 1 97.94 181 THR A CA 1
ATOM 1340 C C . THR A 1 181 ? -7.949 -7.164 -26.891 1 97.94 181 THR A C 1
ATOM 1342 O O . THR A 1 181 ? -7.633 -8.125 -26.188 1 97.94 181 THR A O 1
ATOM 1345 N N . ALA A 1 182 ? -7.504 -6.934 -28.141 1 97.56 182 ALA A N 1
ATOM 1346 C CA . ALA A 1 182 ? -6.543 -7.867 -28.734 1 97.56 182 ALA A CA 1
ATOM 1347 C C . ALA A 1 182 ? -5.227 -7.164 -29.062 1 97.56 182 ALA A C 1
ATOM 1349 O O . ALA A 1 182 ? -5.223 -6.02 -29.516 1 97.56 182 ALA A O 1
ATOM 1350 N N . VAL A 1 183 ? -4.18 -7.738 -28.719 1 98.38 183 VAL A N 1
ATOM 1351 C CA . VAL A 1 183 ? -2.84 -7.395 -29.188 1 98.38 183 VAL A CA 1
ATOM 1352 C C . VAL A 1 183 ? -2.258 -8.555 -29.984 1 98.38 183 VAL A C 1
ATOM 1354 O O . VAL A 1 183 ? -1.73 -9.516 -29.406 1 98.38 183 VAL A O 1
ATOM 1357 N N . GLY A 1 184 ? -2.273 -8.453 -31.281 1 97.94 184 GLY A N 1
ATOM 1358 C CA . GLY A 1 184 ? -2.033 -9.617 -32.094 1 97.94 184 GLY A CA 1
ATOM 1359 C C . GLY A 1 184 ? -3.062 -10.711 -31.906 1 97.94 184 GLY A C 1
ATOM 1360 O O . GLY A 1 184 ? -4.27 -10.461 -31.953 1 97.94 184 GLY A O 1
ATOM 1361 N N . SER A 1 185 ? -2.541 -11.984 -31.734 1 98.19 185 SER A N 1
ATOM 1362 C CA . SER A 1 185 ? -3.447 -13.117 -31.578 1 98.19 185 SER A CA 1
ATOM 1363 C C . SER A 1 185 ? -3.76 -13.375 -30.109 1 98.19 185 SER A C 1
ATOM 1365 O O . SER A 1 185 ? -4.426 -14.359 -29.781 1 98.19 185 SER A O 1
ATOM 1367 N N . ASP A 1 186 ? -3.254 -12.492 -29.234 1 98.44 186 ASP A N 1
ATOM 1368 C CA . ASP A 1 186 ? -3.564 -12.578 -27.812 1 98.44 186 ASP A CA 1
ATOM 1369 C C . ASP A 1 186 ? -4.793 -11.734 -27.469 1 98.44 186 ASP A C 1
ATOM 1371 O O . ASP A 1 186 ? -4.938 -10.617 -27.969 1 98.44 186 ASP A O 1
ATOM 1375 N N . LEU A 1 187 ? -5.68 -12.305 -26.734 1 98.62 187 LEU A N 1
ATOM 1376 C CA . LEU A 1 187 ? -6.883 -11.602 -26.297 1 98.62 187 LEU A CA 1
ATOM 1377 C C . LEU A 1 187 ? -6.883 -11.414 -24.781 1 98.62 187 LEU A C 1
ATOM 1379 O O . LEU A 1 187 ? -6.797 -12.383 -24.031 1 98.62 187 LEU A O 1
ATOM 1383 N N . TYR A 1 188 ? -6.891 -10.172 -24.375 1 98.69 188 TYR A N 1
ATOM 1384 C CA . TYR A 1 188 ? -7.027 -9.812 -22.969 1 98.69 188 TYR A CA 1
ATOM 1385 C C . TYR A 1 188 ? -8.484 -9.555 -22.609 1 98.69 188 TYR A C 1
ATOM 1387 O O . TYR A 1 188 ? -9.125 -8.672 -23.188 1 98.69 188 TYR A O 1
ATOM 1395 N N . ILE A 1 189 ? -9.016 -10.312 -21.688 1 98.75 189 ILE A N 1
ATOM 1396 C CA . ILE A 1 189 ? -10.438 -10.258 -21.359 1 98.75 189 ILE A CA 1
ATOM 1397 C C . ILE A 1 189 ? -10.609 -9.852 -19.891 1 98.75 189 ILE A C 1
ATOM 1399 O O . ILE A 1 189 ? -10.141 -10.555 -18.984 1 98.75 189 ILE A O 1
ATOM 1403 N N . ARG A 1 190 ? -11.258 -8.766 -19.625 1 98.69 190 ARG A N 1
ATOM 1404 C CA . ARG A 1 190 ? -11.5 -8.258 -18.281 1 98.69 190 ARG A CA 1
ATOM 1405 C C . ARG A 1 190 ? -12.945 -8.492 -17.859 1 98.69 190 ARG A C 1
ATOM 1407 O O . ARG A 1 190 ? -13.859 -7.863 -18.391 1 98.69 190 ARG A O 1
ATOM 1414 N N . PHE A 1 191 ? -13.094 -9.398 -16.922 1 98.56 191 PHE A N 1
ATOM 1415 C CA . PHE A 1 191 ? -14.406 -9.703 -16.359 1 98.56 191 PHE A CA 1
ATOM 1416 C C . PHE A 1 191 ? -14.68 -8.852 -15.125 1 98.56 191 PHE A C 1
ATOM 1418 O O . PHE A 1 191 ? -13.805 -8.672 -14.273 1 98.56 191 PHE A O 1
ATOM 1425 N N . THR A 1 192 ? -15.828 -8.289 -15.023 1 98.56 192 THR A N 1
ATOM 1426 C CA . THR A 1 192 ? -16.297 -7.57 -13.844 1 98.56 192 THR A CA 1
ATOM 1427 C C . THR A 1 192 ? -17.5 -8.266 -13.219 1 98.56 192 THR A C 1
ATOM 1429 O O . THR A 1 192 ? -18.469 -8.578 -13.906 1 98.56 192 THR A O 1
ATOM 1432 N N . ALA A 1 193 ? -17.422 -8.477 -11.93 1 98.38 193 ALA A N 1
ATOM 1433 C CA . ALA A 1 193 ? -18.516 -9.172 -11.273 1 98.38 193 ALA A CA 1
ATOM 1434 C C . ALA A 1 193 ? -18.688 -8.695 -9.836 1 98.38 193 ALA A C 1
ATOM 1436 O O . ALA A 1 193 ? -17.719 -8.266 -9.195 1 98.38 193 ALA A O 1
ATOM 1437 N N . SER A 1 194 ? -19.922 -8.758 -9.359 1 97.12 194 SER A N 1
ATOM 1438 C CA . SER A 1 194 ? -20.125 -8.594 -7.93 1 97.12 194 SER A CA 1
ATOM 1439 C C . SER A 1 194 ? -19.672 -9.82 -7.156 1 97.12 194 SER A C 1
ATOM 1441 O O . SER A 1 194 ? -19.688 -10.938 -7.684 1 97.12 194 SER A O 1
ATOM 1443 N N . THR A 1 195 ? -19.312 -9.609 -5.891 1 96.94 195 THR A N 1
ATOM 1444 C CA . THR A 1 195 ? -18.75 -10.719 -5.129 1 96.94 195 THR A CA 1
ATOM 1445 C C . THR A 1 195 ? -19.328 -10.75 -3.717 1 96.94 195 THR A C 1
ATOM 1447 O O . THR A 1 195 ? -18.719 -11.297 -2.799 1 96.94 195 THR A O 1
ATOM 1450 N N . GLY A 1 196 ? -20.531 -10.109 -3.529 1 96.44 196 GLY A N 1
ATOM 1451 C CA . GLY A 1 196 ? -21.141 -10.086 -2.213 1 96.44 196 GLY A CA 1
ATOM 1452 C C . GLY A 1 196 ? -20.312 -9.352 -1.178 1 96.44 196 GLY A C 1
ATOM 1453 O O . GLY A 1 196 ? -19.797 -8.258 -1.442 1 96.44 196 GLY A O 1
ATOM 1454 N N . ASP A 1 197 ? -20.172 -9.992 0.065 1 97.88 197 ASP A N 1
ATOM 1455 C CA . ASP A 1 197 ? -19.5 -9.32 1.166 1 97.88 197 ASP A CA 1
ATOM 1456 C C . ASP A 1 197 ? -18.016 -9.719 1.22 1 97.88 197 ASP A C 1
ATOM 1458 O O . ASP A 1 197 ? -17.297 -9.305 2.125 1 97.88 197 ASP A O 1
ATOM 1462 N N . ALA A 1 198 ? -17.562 -10.562 0.25 1 96.31 198 ALA A N 1
ATOM 1463 C CA . ALA A 1 198 ? -16.141 -10.883 0.108 1 96.31 198 ALA A CA 1
ATOM 1464 C C . ALA A 1 198 ? -15.445 -9.898 -0.826 1 96.31 198 ALA A C 1
ATOM 1466 O O . ALA A 1 198 ? -16.094 -9.25 -1.647 1 96.31 198 ALA A O 1
ATOM 1467 N N . MET A 1 199 ? -14.141 -9.742 -0.575 1 95.75 199 MET A N 1
ATOM 1468 C CA . MET A 1 199 ? -13.391 -9.062 -1.625 1 95.75 199 MET A CA 1
ATOM 1469 C C . MET A 1 199 ? -13.547 -9.773 -2.961 1 95.75 199 MET A C 1
ATOM 1471 O O . MET A 1 199 ? -13.766 -9.141 -3.992 1 95.75 199 MET A O 1
ATOM 1475 N N . GLY A 1 200 ? -13.305 -11.141 -2.955 1 92.38 200 GLY A N 1
ATOM 1476 C CA . GLY A 1 200 ? -13.93 -12.008 -3.943 1 92.38 200 GLY A CA 1
ATOM 1477 C C . GLY A 1 200 ? -12.969 -12.484 -5.016 1 92.38 200 GLY A C 1
ATOM 1478 O O . GLY A 1 200 ? -13.391 -12.953 -6.074 1 92.38 200 GLY A O 1
ATOM 1479 N N . MET A 1 201 ? -11.656 -12.422 -4.848 1 92.19 201 MET A N 1
ATOM 1480 C CA . MET A 1 201 ? -10.703 -12.781 -5.895 1 92.19 201 MET A CA 1
ATOM 1481 C C . MET A 1 201 ? -10.789 -14.273 -6.223 1 92.19 201 MET A C 1
ATOM 1483 O O . MET A 1 201 ? -10.68 -14.664 -7.383 1 92.19 201 MET A O 1
ATOM 1487 N N . ASN A 1 202 ? -10.977 -15.133 -5.219 1 89.44 202 ASN A N 1
ATOM 1488 C CA . ASN A 1 202 ? -11.125 -16.562 -5.484 1 89.44 202 ASN A CA 1
ATOM 1489 C C . ASN A 1 202 ? -12.422 -16.844 -6.234 1 89.44 202 ASN A C 1
ATOM 1491 O O . ASN A 1 202 ? -12.445 -17.672 -7.156 1 89.44 202 ASN A O 1
ATOM 1495 N N . MET A 1 203 ? -13.414 -16.219 -5.844 1 92.31 203 MET A N 1
ATOM 1496 C CA . MET A 1 203 ? -14.734 -16.391 -6.438 1 92.31 203 MET A CA 1
ATOM 1497 C C . MET A 1 203 ? -14.727 -16 -7.91 1 92.31 203 MET A C 1
ATOM 1499 O O . MET A 1 203 ? -15.211 -16.75 -8.766 1 92.31 203 MET A O 1
ATOM 1503 N N . ILE A 1 204 ? -14.211 -14.852 -8.18 1 96.19 204 ILE A N 1
ATOM 1504 C CA . ILE A 1 204 ? -14.234 -14.375 -9.562 1 96.19 204 ILE A CA 1
ATOM 1505 C C . ILE A 1 204 ? -13.289 -15.211 -10.414 1 96.19 204 ILE A C 1
ATOM 1507 O O . ILE A 1 204 ? -13.555 -15.461 -11.594 1 96.19 204 ILE A O 1
ATOM 1511 N N . SER A 1 205 ? -12.164 -15.641 -9.883 1 95.81 205 SER A N 1
ATOM 1512 C CA . SER A 1 205 ? -11.258 -16.516 -10.617 1 95.81 205 SER A CA 1
ATOM 1513 C C . SER A 1 205 ? -11.945 -17.812 -11.039 1 95.81 205 SER A C 1
ATOM 1515 O O . SER A 1 205 ? -11.781 -18.266 -12.172 1 95.81 205 SER A O 1
ATOM 1517 N N . LYS A 1 206 ? -12.688 -18.375 -10.164 1 95.5 206 LYS A N 1
ATOM 1518 C CA . LYS A 1 206 ? -13.438 -19.594 -10.477 1 95.5 206 LYS A CA 1
ATOM 1519 C C . LYS A 1 206 ? -14.461 -19.328 -11.586 1 95.5 206 LYS A C 1
ATOM 1521 O O . LYS A 1 206 ? -14.617 -20.156 -12.492 1 95.5 206 LYS A O 1
ATOM 1526 N N . GLY A 1 207 ? -15.141 -18.25 -11.469 1 97.19 207 GLY A N 1
ATOM 1527 C CA . GLY A 1 207 ? -16.078 -17.875 -12.508 1 97.19 207 GLY A CA 1
ATOM 1528 C C . GLY A 1 207 ? -15.43 -17.703 -13.867 1 97.19 207 GLY A C 1
ATOM 1529 O O . GLY A 1 207 ? -15.984 -18.125 -14.883 1 97.19 207 GLY A O 1
ATOM 1530 N N . VAL A 1 208 ? -14.305 -17.109 -13.891 1 97.56 208 VAL A N 1
ATOM 1531 C CA . VAL A 1 208 ? -13.57 -16.859 -15.125 1 97.56 208 VAL A CA 1
ATOM 1532 C C . VAL A 1 208 ? -13.141 -18.188 -15.75 1 97.56 208 VAL A C 1
ATOM 1534 O O . VAL A 1 208 ? -13.203 -18.359 -16.969 1 97.56 208 VAL A O 1
ATOM 1537 N N . GLU A 1 209 ? -12.711 -19.109 -14.922 1 96.12 209 GLU A N 1
ATOM 1538 C CA . GLU A 1 209 ? -12.352 -20.438 -15.43 1 96.12 209 GLU A CA 1
ATOM 1539 C C . GLU A 1 209 ? -13.531 -21.094 -16.141 1 96.12 209 GLU A C 1
ATOM 1541 O O . GLU A 1 209 ? -13.375 -21.656 -17.219 1 96.12 209 GLU A O 1
ATOM 1546 N N . GLN A 1 210 ? -14.68 -21 -15.523 1 97 210 GLN A N 1
ATOM 1547 C CA . GLN A 1 210 ? -15.875 -21.578 -16.125 1 97 210 GLN A CA 1
ATOM 1548 C C . GLN A 1 210 ? -16.25 -20.844 -17.422 1 97 210 GLN A C 1
ATOM 1550 O O . GLN A 1 210 ? -16.688 -21.469 -18.391 1 97 210 GLN A O 1
ATOM 1555 N N . ALA A 1 211 ? -16.078 -19.594 -17.406 1 98 211 ALA A N 1
ATOM 1556 C CA . ALA A 1 211 ? -16.359 -18.781 -18.594 1 98 211 ALA A CA 1
ATOM 1557 C C . ALA A 1 211 ? -15.453 -19.188 -19.766 1 98 211 ALA A C 1
ATOM 1559 O O . ALA A 1 211 ? -15.914 -19.297 -20.906 1 98 211 ALA A O 1
ATOM 1560 N N . LEU A 1 212 ? -14.18 -19.375 -19.5 1 97.38 212 LEU A N 1
ATOM 1561 C CA . LEU A 1 212 ? -13.219 -19.75 -20.547 1 97.38 212 LEU A CA 1
ATOM 1562 C C . LEU A 1 212 ? -13.523 -21.141 -21.094 1 97.38 212 LEU A C 1
ATOM 1564 O O . LEU A 1 212 ? -13.398 -21.375 -22.297 1 97.38 212 LEU A O 1
ATOM 1568 N N . GLU A 1 213 ? -13.953 -22.016 -20.234 1 96.75 213 GLU A N 1
ATOM 1569 C CA . GLU A 1 213 ? -14.367 -23.344 -20.672 1 96.75 213 GLU A CA 1
ATOM 1570 C C . GLU A 1 213 ? -15.57 -23.266 -21.609 1 96.75 213 GLU A C 1
ATOM 1572 O O . GLU A 1 213 ? -15.633 -23.969 -22.625 1 96.75 213 GLU A O 1
ATOM 1577 N N . ALA A 1 214 ? -16.484 -22.453 -21.203 1 97.69 214 ALA A N 1
ATOM 1578 C CA . ALA A 1 214 ? -17.656 -22.266 -22.047 1 97.69 214 ALA A CA 1
ATOM 1579 C C . ALA A 1 214 ? -17.281 -21.703 -23.406 1 97.69 214 ALA A C 1
ATOM 1581 O O . ALA A 1 214 ? -17.844 -22.094 -24.438 1 97.69 214 ALA A O 1
ATOM 1582 N N . MET A 1 215 ? -16.391 -20.781 -23.453 1 97.38 215 MET A N 1
ATOM 1583 C CA . MET A 1 215 ? -15.93 -20.203 -24.703 1 97.38 215 MET A CA 1
ATOM 1584 C C . MET A 1 215 ? -15.352 -21.281 -25.609 1 97.38 215 MET A C 1
ATOM 1586 O O . MET A 1 215 ? -15.648 -21.312 -26.812 1 97.38 215 MET A O 1
ATOM 1590 N N . GLN A 1 216 ? -14.547 -22.109 -25.047 1 96.56 216 GLN A N 1
ATOM 1591 C CA . GLN A 1 216 ? -13.945 -23.203 -25.797 1 96.56 216 GLN A CA 1
ATOM 1592 C C . GLN A 1 216 ? -15.016 -24.125 -26.375 1 96.56 216 GLN A C 1
ATOM 1594 O O . GLN A 1 216 ? -14.883 -24.625 -27.5 1 96.56 216 GLN A O 1
ATOM 1599 N N . LYS A 1 217 ? -16.094 -24.297 -25.688 1 96.75 217 LYS A N 1
ATOM 1600 C CA . LYS A 1 217 ? -17.156 -25.219 -26.078 1 96.75 217 LYS A CA 1
ATOM 1601 C C . LYS A 1 217 ? -18.078 -24.562 -27.109 1 96.75 217 LYS A C 1
ATOM 1603 O O . LYS A 1 217 ? -18.859 -25.25 -27.781 1 96.75 217 LYS A O 1
ATOM 1608 N N . HIS A 1 218 ? -18 -23.312 -27.234 1 96.81 218 HIS A N 1
ATOM 1609 C CA . HIS A 1 218 ? -18.938 -22.609 -28.125 1 96.81 218 HIS A CA 1
ATOM 1610 C C . HIS A 1 218 ? -18.203 -21.922 -29.266 1 96.81 218 HIS A C 1
ATOM 1612 O O . HIS A 1 218 ? -18.422 -20.734 -29.531 1 96.81 218 HIS A O 1
ATOM 1618 N N . GLY A 1 219 ? -17.234 -22.688 -29.906 1 95.56 219 GLY A N 1
ATOM 1619 C CA . GLY A 1 219 ? -16.703 -22.234 -31.172 1 95.56 219 GLY A CA 1
ATOM 1620 C C . GLY A 1 219 ? -15.242 -21.797 -31.094 1 95.56 219 GLY A C 1
ATOM 1621 O O . GLY A 1 219 ? -14.648 -21.422 -32.094 1 95.56 219 GLY A O 1
ATOM 1622 N N . PHE A 1 220 ? -14.664 -21.859 -29.875 1 97.62 220 PHE A N 1
ATOM 1623 C CA . PHE A 1 220 ? -13.281 -21.406 -29.734 1 97.62 220 PHE A CA 1
ATOM 1624 C C . PHE A 1 220 ? -12.422 -22.5 -29.125 1 97.62 220 PHE A C 1
ATOM 1626 O O . PHE A 1 220 ? -11.688 -22.25 -28.156 1 97.62 220 PHE A O 1
ATOM 1633 N N . GLU A 1 221 ? -12.469 -23.641 -29.656 1 96 221 GLU A N 1
ATOM 1634 C CA . GLU A 1 221 ? -11.758 -24.828 -29.188 1 96 221 GLU A CA 1
ATOM 1635 C C . GLU A 1 221 ? -10.25 -24.656 -29.312 1 96 221 GLU A C 1
ATOM 1637 O O . GLU A 1 221 ? -9.492 -25.234 -28.531 1 96 221 GLU A O 1
ATOM 1642 N N . SER A 1 222 ? -9.852 -23.828 -30.25 1 95.75 222 SER A N 1
ATOM 1643 C CA . SER A 1 222 ? -8.43 -23.641 -30.5 1 95.75 222 SER A CA 1
ATOM 1644 C C . SER A 1 222 ? -7.809 -22.688 -29.484 1 95.75 222 SER A C 1
ATOM 1646 O O . SER A 1 222 ? -6.59 -22.5 -29.469 1 95.75 222 SER A O 1
ATOM 1648 N N . MET A 1 223 ? -8.602 -22.172 -28.641 1 96.12 223 MET A N 1
ATOM 1649 C CA . MET A 1 223 ? -8.148 -21.203 -27.656 1 96.12 223 MET A CA 1
ATOM 1650 C C . MET A 1 223 ? -7.215 -21.844 -26.641 1 96.12 223 MET A C 1
ATOM 1652 O O . MET A 1 223 ? -7.512 -22.906 -26.109 1 96.12 223 MET A O 1
ATOM 1656 N N . ASP A 1 224 ? -6.074 -21.188 -26.438 1 95.06 224 ASP A N 1
ATOM 1657 C CA . ASP A 1 224 ? -5.152 -21.562 -25.375 1 95.06 224 ASP A CA 1
ATOM 1658 C C . ASP A 1 224 ? -5.18 -20.562 -24.234 1 95.06 224 ASP A C 1
ATOM 1660 O O . ASP A 1 224 ? -5.039 -19.359 -24.453 1 95.06 224 ASP A O 1
ATOM 1664 N N . VAL A 1 225 ? -5.375 -21.047 -23.062 1 95.25 225 VAL A N 1
ATOM 1665 C CA . VAL A 1 225 ? -5.336 -20.172 -21.906 1 95.25 225 VAL A CA 1
ATOM 1666 C C . VAL A 1 225 ? -3.891 -19.969 -21.453 1 95.25 225 VAL A C 1
ATOM 1668 O O . VAL A 1 225 ? -3.289 -20.875 -20.859 1 95.25 225 VAL A O 1
ATOM 1671 N N . VAL A 1 226 ? -3.355 -18.797 -21.672 1 95.12 226 VAL A N 1
ATOM 1672 C CA . VAL A 1 226 ? -1.976 -18.484 -21.312 1 95.12 226 VAL A CA 1
ATOM 1673 C C . VAL A 1 226 ? -1.862 -18.297 -19.797 1 95.12 226 VAL A C 1
ATOM 1675 O O . VAL A 1 226 ? -0.913 -18.781 -19.172 1 95.12 226 VAL A O 1
ATOM 1678 N N . SER A 1 227 ? -2.836 -17.578 -19.234 1 96.44 227 SER A N 1
ATOM 1679 C CA . SER A 1 227 ? -2.865 -17.328 -17.781 1 96.44 227 SER A CA 1
ATOM 1680 C C . SER A 1 227 ? -4.23 -16.812 -17.344 1 96.44 227 SER A C 1
ATOM 1682 O O . SER A 1 227 ? -4.879 -16.047 -18.062 1 96.44 227 SER A O 1
ATOM 1684 N N . LEU A 1 228 ? -4.594 -17.156 -16.156 1 95.5 228 LEU A N 1
ATOM 1685 C CA . LEU A 1 228 ? -5.855 -16.688 -15.594 1 95.5 228 LEU A CA 1
ATOM 1686 C C . LEU A 1 228 ? -5.754 -15.219 -15.18 1 95.5 228 LEU A C 1
ATOM 1688 O O . LEU A 1 228 ? -6.77 -14.57 -14.922 1 95.5 228 LEU A O 1
ATOM 1692 N N . SER A 1 229 ? -4.578 -14.727 -15.117 1 96.31 229 SER A N 1
ATOM 1693 C CA . SER A 1 229 ? -4.309 -13.32 -14.82 1 96.31 229 SER A CA 1
ATOM 1694 C C . SER A 1 229 ? -3.328 -12.719 -15.82 1 96.31 229 SER A C 1
ATOM 1696 O O . SER A 1 229 ? -2.166 -13.133 -15.883 1 96.31 229 SER A O 1
ATOM 1698 N N . GLY A 1 230 ? -3.795 -11.781 -16.609 1 97.44 230 GLY A N 1
ATOM 1699 C CA . GLY A 1 230 ? -2.982 -11.188 -17.672 1 97.44 230 GLY A CA 1
ATOM 1700 C C . GLY A 1 230 ? -2.666 -9.727 -17.422 1 97.44 230 GLY A C 1
ATOM 1701 O O . GLY A 1 230 ? -2.293 -9 -18.344 1 97.44 230 GLY A O 1
ATOM 1702 N N . ASN A 1 231 ? -2.904 -9.188 -16.141 1 98.19 231 ASN A N 1
ATOM 1703 C CA . ASN A 1 231 ? -2.582 -7.863 -15.617 1 98.19 231 ASN A CA 1
ATOM 1704 C C . ASN A 1 231 ? -3.564 -6.809 -16.125 1 98.19 231 ASN A C 1
ATOM 1706 O O . ASN A 1 231 ? -3.496 -5.648 -15.719 1 98.19 231 ASN A O 1
ATOM 1710 N N . PHE A 1 232 ? -4.508 -7.238 -16.875 1 98.12 232 PHE A N 1
ATOM 1711 C CA . PHE A 1 232 ? -5.469 -6.254 -17.359 1 98.12 232 PHE A CA 1
ATOM 1712 C C . PHE A 1 232 ? -6.496 -5.922 -16.281 1 98.12 232 PHE A C 1
ATOM 1714 O O . PHE A 1 232 ? -7.199 -4.914 -16.375 1 98.12 232 PHE A O 1
ATOM 1721 N N . CYS A 1 233 ? -6.621 -6.75 -15.305 1 92.94 233 CYS A N 1
ATOM 1722 C CA . CYS A 1 233 ? -7.414 -6.352 -14.148 1 92.94 233 CYS A CA 1
ATOM 1723 C C . CYS A 1 233 ? -6.59 -5.5 -13.188 1 92.94 233 CYS A C 1
ATOM 1725 O O . CYS A 1 233 ? -7.141 -4.832 -12.312 1 92.94 233 CYS A O 1
ATOM 1727 N N . ALA A 1 234 ? -5.301 -5.535 -13.312 1 94.31 234 ALA A N 1
ATOM 1728 C CA . ALA A 1 234 ? -4.336 -4.695 -12.594 1 94.31 234 ALA A CA 1
ATOM 1729 C C . ALA A 1 234 ? -4.461 -4.879 -11.086 1 94.31 234 ALA A C 1
ATOM 1731 O O . ALA A 1 234 ? -4.59 -3.904 -10.344 1 94.31 234 ALA A O 1
ATOM 1732 N N . ASP A 1 235 ? -4.43 -6.117 -10.68 1 94.31 235 ASP A N 1
ATOM 1733 C CA . ASP A 1 235 ? -4.449 -6.43 -9.25 1 94.31 235 ASP A CA 1
ATOM 1734 C C . ASP A 1 235 ? -3.168 -5.957 -8.57 1 94.31 235 ASP A C 1
ATOM 1736 O O . ASP A 1 235 ? -2.072 -6.402 -8.914 1 94.31 235 ASP A O 1
ATOM 1740 N N . LYS A 1 236 ? -3.297 -5.059 -7.605 1 96.25 236 LYS A N 1
ATOM 1741 C CA . LYS A 1 236 ? -2.213 -4.578 -6.754 1 96.25 236 LYS A CA 1
ATOM 1742 C C . LYS A 1 236 ? -1.143 -3.867 -7.582 1 96.25 236 LYS A C 1
ATOM 1744 O O . LYS A 1 236 ? 0.053 -4.098 -7.387 1 96.25 236 LYS A O 1
ATOM 1749 N N . LYS A 1 237 ? -1.528 -3.055 -8.57 1 95.56 237 LYS A N 1
ATOM 1750 C CA . LYS A 1 237 ? -0.719 -2.191 -9.422 1 95.56 237 LYS A CA 1
ATOM 1751 C C . LYS A 1 237 ? -1.466 -0.906 -9.773 1 95.56 237 LYS A C 1
ATOM 1753 O O . LYS A 1 237 ? -2.641 -0.946 -10.141 1 95.56 237 LYS A O 1
ATOM 1758 N N . PRO A 1 238 ? -0.745 0.226 -9.617 1 96.44 238 PRO A N 1
ATOM 1759 C CA . PRO A 1 238 ? -1.424 1.418 -10.133 1 96.44 238 PRO A CA 1
ATOM 1760 C C . PRO A 1 238 ? -1.665 1.356 -11.633 1 96.44 238 PRO A C 1
ATOM 1762 O O . PRO A 1 238 ? -0.739 1.08 -12.398 1 96.44 238 PRO A O 1
ATOM 1765 N N . ALA A 1 239 ? -2.889 1.567 -12.07 1 98.06 239 ALA A N 1
ATOM 1766 C CA . ALA A 1 239 ? -3.201 1.448 -13.492 1 98.06 239 ALA A CA 1
ATOM 1767 C C . ALA A 1 239 ? -4.359 2.363 -13.883 1 98.06 239 ALA A C 1
ATOM 1769 O O . ALA A 1 239 ? -5.289 2.559 -13.094 1 98.06 239 ALA A O 1
ATOM 1770 N N . ALA A 1 240 ? -4.305 2.846 -15.102 1 98.19 240 ALA A N 1
ATOM 1771 C CA . ALA A 1 240 ? -5.336 3.732 -15.641 1 98.19 240 ALA A CA 1
ATOM 1772 C C . ALA A 1 240 ? -6.684 3.021 -15.719 1 98.19 240 ALA A C 1
ATOM 1774 O O . ALA A 1 240 ? -7.727 3.633 -15.492 1 98.19 240 ALA A O 1
ATOM 1775 N N . VAL A 1 241 ? -6.688 1.791 -16 1 98.25 241 VAL A N 1
ATOM 1776 C CA . VAL A 1 241 ? -7.934 1.064 -16.203 1 98.25 241 VAL A CA 1
ATOM 1777 C C . VAL A 1 241 ? -8.758 1.082 -14.922 1 98.25 241 VAL A C 1
ATOM 1779 O O . VAL A 1 241 ? -9.977 1.287 -14.961 1 98.25 241 VAL A O 1
ATOM 1782 N N . ASN A 1 242 ? -8.133 0.879 -13.766 1 98.06 242 ASN A N 1
ATOM 1783 C CA . ASN A 1 242 ? -8.859 0.885 -12.508 1 98.06 242 ASN A CA 1
ATOM 1784 C C . ASN A 1 242 ? -9.242 2.303 -12.086 1 98.06 242 ASN A C 1
ATOM 1786 O O . ASN A 1 242 ? -10.281 2.512 -11.453 1 98.06 242 ASN A O 1
ATOM 1790 N N . TRP A 1 243 ? -8.406 3.299 -12.469 1 97.81 243 TRP A N 1
ATOM 1791 C CA . TRP A 1 243 ? -8.719 4.699 -12.211 1 97.81 243 TRP A CA 1
ATOM 1792 C C . TRP A 1 243 ? -9.969 5.133 -12.969 1 97.81 243 TRP A C 1
ATOM 1794 O O . TRP A 1 243 ? -10.781 5.898 -12.453 1 97.81 243 TRP A O 1
ATOM 1804 N N . ILE A 1 244 ? -10.125 4.578 -14.148 1 97.81 244 ILE A N 1
ATOM 1805 C CA . ILE A 1 244 ? -11.188 5.031 -15.039 1 97.81 244 ILE A CA 1
ATOM 1806 C C . ILE A 1 244 ? -12.414 4.145 -14.867 1 97.81 244 ILE A C 1
ATOM 1808 O O . ILE A 1 244 ? -13.539 4.648 -14.742 1 97.81 244 ILE A O 1
ATOM 1812 N N . GLU A 1 245 ? -12.18 2.803 -14.797 1 97.62 245 GLU A N 1
ATOM 1813 C CA . GLU A 1 245 ? -13.312 1.876 -14.852 1 97.62 245 GLU A CA 1
ATOM 1814 C C . GLU A 1 245 ? -13.711 1.417 -13.453 1 97.62 245 GLU A C 1
ATOM 1816 O O . GLU A 1 245 ? -14.805 0.885 -13.258 1 97.62 245 GLU A O 1
ATOM 1821 N N . GLY A 1 246 ? -12.852 1.634 -12.531 1 97.75 246 GLY A N 1
ATOM 1822 C CA . GLY A 1 246 ? -13.109 1.159 -11.18 1 97.75 246 GLY A CA 1
ATOM 1823 C C . GLY A 1 246 ? -12.734 -0.295 -10.977 1 97.75 246 GLY A C 1
ATOM 1824 O O . GLY A 1 246 ? -12.516 -1.028 -11.945 1 97.75 246 GLY A O 1
ATOM 1825 N N . ARG A 1 247 ? -12.578 -0.723 -9.758 1 98.44 247 ARG A N 1
ATOM 1826 C CA . ARG A 1 247 ? -12.352 -2.084 -9.289 1 98.44 247 ARG A CA 1
ATOM 1827 C C . ARG A 1 247 ? -12.68 -2.215 -7.809 1 98.44 247 ARG A C 1
ATOM 1829 O O . ARG A 1 247 ? -12.148 -1.473 -6.98 1 98.44 247 ARG A O 1
ATOM 1836 N N . GLY A 1 248 ? -13.461 -3.133 -7.465 1 98.19 248 GLY A N 1
ATOM 1837 C CA . GLY A 1 248 ? -14.039 -3.131 -6.133 1 98.19 248 GLY A CA 1
ATOM 1838 C C . GLY A 1 248 ? -15.141 -2.098 -5.961 1 98.19 248 GLY A C 1
ATOM 1839 O O . GLY A 1 248 ? -16.062 -2.02 -6.777 1 98.19 248 GLY A O 1
ATOM 1840 N N . LYS A 1 249 ? -15.109 -1.359 -4.875 1 98.88 249 LYS A N 1
ATOM 1841 C CA . LYS A 1 249 ? -16.125 -0.347 -4.625 1 98.88 249 LYS A CA 1
ATOM 1842 C C . LYS A 1 249 ? -15.672 1.026 -5.109 1 98.88 249 LYS A C 1
ATOM 1844 O O . LYS A 1 249 ? -14.578 1.479 -4.766 1 98.88 249 LYS A O 1
ATOM 1849 N N . THR A 1 250 ? -16.438 1.63 -5.977 1 98.81 250 THR A N 1
ATOM 1850 C CA . THR A 1 250 ? -16.297 3.035 -6.336 1 98.81 250 THR A CA 1
ATOM 1851 C C . THR A 1 250 ? -17.125 3.924 -5.422 1 98.81 250 THR A C 1
ATOM 1853 O O . THR A 1 250 ? -18.344 3.771 -5.352 1 98.81 250 THR A O 1
ATOM 1856 N N . VAL A 1 251 ? -16.422 4.828 -4.75 1 98.88 251 VAL A N 1
ATOM 1857 C CA . VAL A 1 251 ? -17.109 5.582 -3.713 1 98.88 251 VAL A CA 1
ATOM 1858 C C . VAL A 1 251 ? -16.828 7.074 -3.891 1 98.88 251 VAL A C 1
ATOM 1860 O O . VAL A 1 251 ? -15.727 7.469 -4.273 1 98.88 251 VAL A O 1
ATOM 1863 N N . THR A 1 252 ? -17.844 7.867 -3.678 1 98.88 252 THR A N 1
ATOM 1864 C CA . THR A 1 252 ? -17.672 9.305 -3.471 1 98.88 252 THR A CA 1
ATOM 1865 C C . THR A 1 252 ? -18.219 9.719 -2.113 1 98.88 252 THR A C 1
ATOM 1867 O O . THR A 1 252 ? -19.141 9.086 -1.586 1 98.88 252 THR A O 1
ATOM 1870 N N . ALA A 1 253 ? -17.609 10.656 -1.47 1 98.88 253 ALA A N 1
ATOM 1871 C CA . ALA A 1 253 ? -18.016 11.18 -0.172 1 98.88 253 ALA A CA 1
ATOM 1872 C C . ALA A 1 253 ? -17.828 12.695 -0.108 1 98.88 253 ALA A C 1
ATOM 1874 O O . ALA A 1 253 ? -16.891 13.234 -0.716 1 98.88 253 ALA A O 1
ATOM 1875 N N . GLN A 1 254 ? -18.703 13.359 0.637 1 98.88 254 GLN A N 1
ATOM 1876 C CA . GLN A 1 254 ? -18.656 14.82 0.709 1 98.88 254 GLN A CA 1
ATOM 1877 C C . GLN A 1 254 ? -19.094 15.312 2.088 1 98.88 254 GLN A C 1
ATOM 1879 O O . GLN A 1 254 ? -19.969 14.711 2.725 1 98.88 254 GLN A O 1
ATOM 1884 N N . ALA A 1 255 ? -18.516 16.344 2.521 1 98.88 255 ALA A N 1
ATOM 1885 C CA . ALA A 1 255 ? -18.859 17 3.779 1 98.88 255 ALA A CA 1
ATOM 1886 C C . ALA A 1 255 ? -18.781 18.516 3.656 1 98.88 255 ALA A C 1
ATOM 1888 O O . ALA A 1 255 ? -18.016 19.031 2.84 1 98.88 255 ALA A O 1
ATOM 1889 N N . THR A 1 256 ? -19.562 19.203 4.406 1 98.88 256 THR A N 1
ATOM 1890 C CA . THR A 1 256 ? -19.484 20.641 4.586 1 98.88 256 THR A CA 1
ATOM 1891 C C . THR A 1 256 ? -18.922 20.984 5.969 1 98.88 256 THR A C 1
ATOM 1893 O O . THR A 1 256 ? -19.438 20.531 6.984 1 98.88 256 THR A O 1
ATOM 1896 N N . ILE A 1 257 ? -17.875 21.719 5.996 1 98.94 257 ILE A N 1
ATOM 1897 C CA . ILE A 1 257 ? -17.266 22.156 7.242 1 98.94 257 ILE A CA 1
ATOM 1898 C C . ILE A 1 257 ? -17.547 23.641 7.461 1 98.94 257 ILE A C 1
ATOM 1900 O O . ILE A 1 257 ? -17.109 24.484 6.672 1 98.94 257 ILE A O 1
ATOM 1904 N N . PRO A 1 258 ? -18.203 24 8.539 1 98.81 258 PRO A N 1
ATOM 1905 C CA . PRO A 1 258 ? -18.484 25.422 8.789 1 98.81 258 PRO A CA 1
ATOM 1906 C C . PRO A 1 258 ? -17.203 26.25 8.961 1 98.81 258 PRO A C 1
ATOM 1908 O O . PRO A 1 258 ? -16.234 25.766 9.555 1 98.81 258 PRO A O 1
ATOM 1911 N N . GLU A 1 259 ? -17.297 27.438 8.594 1 98.56 259 GLU A N 1
ATOM 1912 C CA . GLU A 1 259 ? -16.156 28.344 8.656 1 98.56 259 GLU A CA 1
ATOM 1913 C C . GLU A 1 259 ? -15.57 28.406 10.062 1 98.56 259 GLU A C 1
ATOM 1915 O O . GLU A 1 259 ? -14.352 28.438 10.234 1 98.56 259 GLU A O 1
ATOM 1920 N N . HIS A 1 260 ? -16.359 28.453 11.07 1 98.12 260 HIS A N 1
ATOM 1921 C CA . HIS A 1 260 ? -15.867 28.562 12.445 1 98.12 260 HIS A CA 1
ATOM 1922 C C . HIS A 1 260 ? -15.055 27.344 12.836 1 98.12 260 HIS A C 1
ATOM 1924 O O . HIS A 1 260 ? -14.07 27.453 13.57 1 98.12 260 HIS A O 1
ATOM 1930 N N . ALA A 1 261 ? -15.492 26.141 12.375 1 98.31 261 ALA A N 1
ATOM 1931 C CA . ALA A 1 261 ? -14.727 24.922 12.664 1 98.31 261 ALA A CA 1
ATOM 1932 C C . ALA A 1 261 ? -13.375 24.953 11.953 1 98.31 261 ALA A C 1
ATOM 1934 O O . ALA A 1 261 ? -12.383 24.453 12.484 1 98.31 261 ALA A O 1
ATOM 1935 N N . VAL A 1 262 ? -13.344 25.484 10.711 1 98.56 262 VAL A N 1
ATOM 1936 C CA . VAL A 1 262 ? -12.086 25.625 9.984 1 98.56 262 VAL A CA 1
ATOM 1937 C C . VAL A 1 262 ? -11.141 26.516 10.773 1 98.56 262 VAL A C 1
ATOM 1939 O O . VAL A 1 262 ? -9.953 26.203 10.93 1 98.56 262 VAL A O 1
ATOM 1942 N N . ARG A 1 263 ? -11.625 27.547 11.336 1 97.25 263 ARG A N 1
ATOM 1943 C CA . ARG A 1 263 ? -10.812 28.516 12.062 1 97.25 263 ARG A CA 1
ATOM 1944 C C . ARG A 1 263 ? -10.422 27.984 13.438 1 97.25 263 ARG A C 1
ATOM 1946 O O . ARG A 1 263 ? -9.258 28.062 13.828 1 97.25 263 ARG A O 1
ATOM 1953 N N . GLU A 1 264 ? -11.352 27.422 14.172 1 96.31 264 GLU A N 1
ATOM 1954 C CA . GLU A 1 264 ? -11.148 27.109 15.586 1 96.31 264 GLU A CA 1
ATOM 1955 C C . GLU A 1 264 ? -10.531 25.719 15.766 1 96.31 264 GLU A C 1
ATOM 1957 O O . GLU A 1 264 ? -9.68 25.531 16.641 1 96.31 264 GLU A O 1
ATOM 1962 N N . THR A 1 265 ? -10.992 24.797 14.961 1 95.44 265 THR A N 1
ATOM 1963 C CA . THR A 1 265 ? -10.539 23.406 15.102 1 95.44 265 THR A CA 1
ATOM 1964 C C . THR A 1 265 ? -9.336 23.141 14.195 1 95.44 265 THR A C 1
ATOM 1966 O O . THR A 1 265 ? -8.359 22.531 14.625 1 95.44 265 THR A O 1
ATOM 1969 N N . LEU A 1 266 ? -9.383 23.625 13.008 1 97.31 266 LEU A N 1
ATOM 1970 C CA . LEU A 1 266 ? -8.359 23.297 12.023 1 97.31 266 LEU A CA 1
ATOM 1971 C C . LEU A 1 266 ? -7.301 24.391 11.953 1 97.31 266 LEU A C 1
ATOM 1973 O O . LEU A 1 266 ? -6.246 24.203 11.344 1 97.31 266 LEU A O 1
ATOM 1977 N N . LYS A 1 267 ? -7.551 25.562 12.539 1 96.19 267 LYS A N 1
ATOM 1978 C CA . LYS A 1 267 ? -6.602 26.641 12.75 1 96.19 267 LYS A CA 1
ATOM 1979 C C . LYS A 1 267 ? -6.105 27.203 11.422 1 96.19 267 LYS A C 1
ATOM 1981 O O . LYS A 1 267 ? -4.914 27.469 11.266 1 96.19 267 LYS A O 1
ATOM 1986 N N . THR A 1 268 ? -7.008 27.344 10.461 1 97.25 268 THR A N 1
ATOM 1987 C CA . THR A 1 268 ? -6.734 27.938 9.156 1 97.25 268 THR A CA 1
ATOM 1988 C C . THR A 1 268 ? -7.992 28.594 8.586 1 97.25 268 THR A C 1
ATOM 1990 O O . THR A 1 268 ? -8.898 28.953 9.336 1 97.25 268 THR A O 1
ATOM 1993 N N . SER A 1 269 ? -8 28.938 7.293 1 97.62 269 SER A N 1
ATOM 1994 C CA . SER A 1 269 ? -9.156 29.547 6.652 1 97.62 269 SER A CA 1
ATOM 1995 C C . SER A 1 269 ? -9.633 28.734 5.461 1 97.62 269 SER A C 1
ATOM 1997 O O . SER A 1 269 ? -8.875 27.938 4.906 1 97.62 269 SER A O 1
ATOM 1999 N N . VAL A 1 270 ? -10.844 28.953 5.133 1 98.38 270 VAL A N 1
ATOM 2000 C CA . VAL A 1 270 ? -11.445 28.234 4.012 1 98.38 270 VAL A CA 1
ATOM 2001 C C . VAL A 1 270 ? -10.68 28.562 2.729 1 98.38 270 VAL A C 1
ATOM 2003 O O . VAL A 1 270 ? -10.359 27.656 1.947 1 98.38 270 VAL A O 1
ATOM 2006 N N . GLU A 1 271 ? -10.352 29.828 2.539 1 97.69 271 GLU A N 1
ATOM 2007 C CA . GLU A 1 271 ? -9.656 30.266 1.337 1 97.69 271 GLU A CA 1
ATOM 2008 C C . GLU A 1 271 ? -8.273 29.609 1.231 1 97.69 271 GLU A C 1
ATOM 2010 O O . GLU A 1 271 ? -7.871 29.188 0.151 1 97.69 271 GLU A O 1
ATOM 2015 N N . ALA A 1 272 ? -7.609 29.547 2.307 1 97 272 ALA A N 1
ATOM 2016 C CA . ALA A 1 272 ? -6.273 28.969 2.322 1 97 272 ALA A CA 1
ATOM 2017 C C . ALA A 1 272 ? -6.32 27.484 1.986 1 97 272 ALA A C 1
ATOM 2019 O O . ALA A 1 272 ? -5.449 26.969 1.282 1 97 272 ALA A O 1
ATOM 2020 N N . LEU A 1 273 ? -7.324 26.781 2.465 1 98.25 273 LEU A N 1
ATOM 2021 C CA . LEU A 1 273 ? -7.465 25.344 2.213 1 98.25 273 LEU A CA 1
ATOM 2022 C C . LEU A 1 273 ? -7.793 25.078 0.747 1 98.25 273 LEU A C 1
ATOM 2024 O O . LEU A 1 273 ? -7.262 24.141 0.146 1 98.25 273 LEU A O 1
ATOM 2028 N N . VAL A 1 274 ? -8.68 25.891 0.226 1 98.56 274 VAL A N 1
ATOM 2029 C CA . VAL A 1 274 ? -9.055 25.734 -1.177 1 98.56 274 VAL A CA 1
ATOM 2030 C C . VAL A 1 274 ? -7.828 25.969 -2.062 1 98.56 274 VAL A C 1
ATOM 2032 O O . VAL A 1 274 ? -7.582 25.203 -3 1 98.56 274 VAL A O 1
ATOM 2035 N N . GLU A 1 275 ? -7.109 26.984 -1.752 1 97.5 275 GLU A N 1
ATOM 2036 C CA . GLU A 1 275 ? -5.898 27.297 -2.51 1 97.5 275 GLU A CA 1
ATOM 2037 C C . GLU A 1 275 ? -4.879 26.156 -2.398 1 97.5 275 GLU A C 1
ATOM 2039 O O . GLU A 1 275 ? -4.25 25.781 -3.391 1 97.5 275 GLU A O 1
ATOM 2044 N N . LEU A 1 276 ? -4.691 25.688 -1.231 1 98 276 LEU A N 1
ATOM 2045 C CA . LEU A 1 276 ? -3.736 24.594 -1.019 1 98 276 LEU A CA 1
ATOM 2046 C C . LEU A 1 276 ? -4.152 23.359 -1.788 1 98 276 LEU A C 1
ATOM 2048 O O . LEU A 1 276 ? -3.314 22.688 -2.396 1 98 276 LEU A O 1
ATOM 2052 N N . ASN A 1 277 ? -5.402 23.016 -1.725 1 98.56 277 ASN A N 1
ATOM 2053 C CA . ASN A 1 277 ? -5.918 21.859 -2.447 1 98.56 277 ASN A CA 1
ATOM 2054 C C . ASN A 1 277 ? -5.602 21.938 -3.938 1 98.56 277 ASN A C 1
ATOM 2056 O O . ASN A 1 277 ? -5.176 20.953 -4.543 1 98.56 277 ASN A O 1
ATOM 2060 N N . VAL A 1 278 ? -5.793 23.094 -4.5 1 98.5 278 VAL A N 1
ATOM 2061 C CA . VAL A 1 278 ? -5.523 23.281 -5.922 1 98.5 278 VAL A CA 1
ATOM 2062 C C . VAL A 1 278 ? -4.023 23.156 -6.188 1 98.5 278 VAL A C 1
ATOM 2064 O O . VAL A 1 278 ? -3.607 22.391 -7.059 1 98.5 278 VAL A O 1
ATOM 2067 N N . SER A 1 279 ? -3.227 23.875 -5.426 1 98.19 279 SER A N 1
ATOM 2068 C CA . SER A 1 279 ? -1.793 23.969 -5.684 1 98.19 279 SER A CA 1
ATOM 2069 C C . SER A 1 279 ? -1.091 22.656 -5.402 1 98.19 279 SER A C 1
ATOM 2071 O O . SER A 1 279 ? -0.185 22.25 -6.141 1 98.19 279 SER A O 1
ATOM 2073 N N . LYS A 1 280 ? -1.535 21.969 -4.363 1 98.19 280 LYS A N 1
ATOM 2074 C CA . LYS A 1 280 ? -0.868 20.734 -3.945 1 98.19 280 LYS A CA 1
ATOM 2075 C C . LYS A 1 280 ? -1.53 19.516 -4.57 1 98.19 280 LYS A C 1
ATOM 2077 O O . LYS A 1 280 ? -0.907 18.797 -5.359 1 98.19 280 LYS A O 1
ATOM 2082 N N . ASN A 1 281 ? -2.805 19.25 -4.277 1 98.62 281 ASN A N 1
ATOM 2083 C CA . ASN A 1 281 ? -3.453 18 -4.629 1 98.62 281 ASN A CA 1
ATOM 2084 C C . ASN A 1 281 ? -3.68 17.891 -6.137 1 98.62 281 ASN A C 1
ATOM 2086 O O . ASN A 1 281 ? -3.611 16.797 -6.699 1 98.62 281 ASN A O 1
ATOM 2090 N N . LEU A 1 282 ? -3.992 19.062 -6.781 1 98.5 282 LEU A N 1
ATOM 2091 C CA . LEU A 1 282 ? -4.324 18.984 -8.195 1 98.5 282 LEU A CA 1
ATOM 2092 C C . LEU A 1 282 ? -3.109 19.312 -9.062 1 98.5 282 LEU A C 1
ATOM 2094 O O . LEU A 1 282 ? -2.543 18.422 -9.703 1 98.5 282 LEU A O 1
ATOM 2098 N N . VAL A 1 283 ? -2.539 20.547 -8.984 1 98.62 283 VAL A N 1
ATOM 2099 C CA . VAL A 1 283 ? -1.449 20.969 -9.859 1 98.62 283 VAL A CA 1
ATOM 2100 C C . VAL A 1 283 ? -0.169 20.234 -9.484 1 98.62 283 VAL A C 1
ATOM 2102 O O . VAL A 1 283 ? 0.566 19.766 -10.359 1 98.62 283 VAL A O 1
ATOM 2105 N N . GLY A 1 284 ? 0.065 20.125 -8.164 1 98.62 284 GLY A N 1
ATOM 2106 C CA . GLY A 1 284 ? 1.248 19.406 -7.734 1 98.62 284 GLY A CA 1
ATOM 2107 C C . GLY A 1 284 ? 1.267 17.969 -8.211 1 98.62 284 GLY A C 1
ATOM 2108 O O . GLY A 1 284 ? 2.316 17.438 -8.594 1 98.62 284 GLY A O 1
ATOM 2109 N N . SER A 1 285 ? 0.158 17.281 -8.18 1 98.62 285 SER A N 1
ATOM 2110 C CA . SER A 1 285 ? 0.042 15.914 -8.664 1 98.62 285 SER A CA 1
ATOM 2111 C C . SER A 1 285 ? 0.238 15.844 -10.172 1 98.62 285 SER A C 1
ATOM 2113 O O . SER A 1 285 ? 0.834 14.891 -10.688 1 98.62 285 SER A O 1
ATOM 2115 N N . ALA A 1 286 ? -0.292 16.844 -10.867 1 98.38 286 ALA A N 1
ATOM 2116 C CA . ALA A 1 286 ? -0.076 16.906 -12.312 1 98.38 286 ALA A CA 1
ATOM 2117 C C . ALA A 1 286 ? 1.407 17.047 -12.641 1 98.38 286 ALA A C 1
ATOM 2119 O O . ALA A 1 286 ? 1.918 16.375 -13.539 1 98.38 286 ALA A O 1
ATOM 2120 N N . VAL A 1 287 ? 2.07 17.906 -11.883 1 98.19 287 VAL A N 1
ATOM 2121 C CA . VAL A 1 287 ? 3.496 18.156 -12.07 1 98.19 287 VAL A CA 1
ATOM 2122 C C . VAL A 1 287 ? 4.273 16.859 -11.82 1 98.19 287 VAL A C 1
ATOM 2124 O O . VAL A 1 287 ? 5.254 16.578 -12.508 1 98.19 287 VAL A O 1
ATOM 2127 N N . ALA A 1 288 ? 3.812 16.047 -10.922 1 98.5 288 ALA A N 1
ATOM 2128 C CA . ALA A 1 288 ? 4.496 14.82 -10.539 1 98.5 288 ALA A CA 1
ATOM 2129 C C . ALA A 1 288 ? 4.156 13.68 -11.5 1 98.5 288 ALA A C 1
ATOM 2131 O O . ALA A 1 288 ? 4.824 12.648 -11.508 1 98.5 288 ALA A O 1
ATOM 2132 N N . GLY A 1 289 ? 3.201 13.898 -12.406 1 98.31 289 GLY A N 1
ATOM 2133 C CA . GLY A 1 289 ? 2.709 12.797 -13.227 1 98.31 289 GLY A CA 1
ATOM 2134 C C . GLY A 1 289 ? 2.047 11.703 -12.414 1 98.31 289 GLY A C 1
ATOM 2135 O O . GLY A 1 289 ? 2.359 10.523 -12.586 1 98.31 289 GLY A O 1
ATOM 2136 N N . ALA A 1 290 ? 1.141 12.102 -11.516 1 97.88 290 ALA A N 1
ATOM 2137 C CA . ALA A 1 290 ? 0.474 11.133 -10.648 1 97.88 290 ALA A CA 1
ATOM 2138 C C . ALA A 1 290 ? -0.632 10.398 -11.398 1 97.88 290 ALA A C 1
ATOM 2140 O O . ALA A 1 290 ? -1.241 10.945 -12.312 1 97.88 290 ALA A O 1
ATOM 2141 N N . LEU A 1 291 ? -0.865 9.18 -11.07 1 97.5 291 LEU A N 1
ATOM 2142 C CA . LEU A 1 291 ? -2.006 8.383 -11.5 1 97.5 291 LEU A CA 1
ATOM 2143 C C . LEU A 1 291 ? -2.861 7.969 -10.312 1 97.5 291 LEU A C 1
ATOM 2145 O O . LEU A 1 291 ? -2.525 7.023 -9.594 1 97.5 291 LEU A O 1
ATOM 2149 N N . GLY A 1 292 ? -3.932 8.695 -10.141 1 93.88 292 GLY A N 1
ATOM 2150 C CA . GLY A 1 292 ? -4.852 8.398 -9.055 1 93.88 292 GLY A CA 1
ATOM 2151 C C . GLY A 1 292 ? -4.43 9.008 -7.73 1 93.88 292 GLY A C 1
ATOM 2152 O O . GLY A 1 292 ? -5.07 8.773 -6.703 1 93.88 292 GLY A O 1
ATOM 2153 N N . GLY A 1 293 ? -3.398 9.727 -7.688 1 95.12 293 GLY A N 1
ATOM 2154 C CA . GLY A 1 293 ? -2.869 10.289 -6.453 1 95.12 293 GLY A CA 1
ATOM 2155 C C . GLY A 1 293 ? -3.082 11.789 -6.34 1 95.12 293 GLY A C 1
ATOM 2156 O O . GLY A 1 293 ? -2.135 12.539 -6.094 1 95.12 293 GLY A O 1
ATOM 2157 N N . PHE A 1 294 ? -4.297 12.273 -6.562 1 98.19 294 PHE A N 1
ATOM 2158 C CA . PHE A 1 294 ? -4.637 13.68 -6.406 1 98.19 294 PHE A CA 1
ATOM 2159 C C . PHE A 1 294 ? -5.172 13.961 -5.008 1 98.19 294 PHE A C 1
ATOM 2161 O O . PHE A 1 294 ? -6.305 14.422 -4.848 1 98.19 294 PHE A O 1
ATOM 2168 N N . ASN A 1 295 ? -4.328 13.602 -4.023 1 98.5 295 ASN A N 1
ATOM 2169 C CA . ASN A 1 295 ? -4.637 13.641 -2.598 1 98.5 295 ASN A CA 1
ATOM 2170 C C . ASN A 1 295 ? -3.404 13.984 -1.766 1 98.5 295 ASN A C 1
ATOM 2172 O O . ASN A 1 295 ? -2.34 14.273 -2.316 1 98.5 295 ASN A O 1
ATOM 2176 N N . ALA A 1 296 ? -3.574 14.086 -0.479 1 97.94 296 ALA A N 1
ATOM 2177 C CA . ALA A 1 296 ? -2.465 14.406 0.414 1 97.94 296 ALA A CA 1
ATOM 2178 C C . ALA A 1 296 ? -1.817 13.141 0.968 1 97.94 296 ALA A C 1
ATOM 2180 O O . ALA A 1 296 ? -0.595 12.984 0.909 1 97.94 296 ALA A O 1
ATOM 2181 N N . HIS A 1 297 ? -2.617 12.211 1.5 1 97.62 297 HIS A N 1
ATOM 2182 C CA . HIS A 1 297 ? -2.025 11.023 2.117 1 97.62 297 HIS A CA 1
ATOM 2183 C C . HIS A 1 297 ? -3.068 9.93 2.322 1 97.62 297 HIS A C 1
ATOM 2185 O O . HIS A 1 297 ? -3.1 9.289 3.377 1 97.62 297 HIS A O 1
ATOM 2191 N N . ALA A 1 298 ? -3.982 9.766 1.419 1 98.69 298 ALA A N 1
ATOM 2192 C CA . ALA A 1 298 ? -5.051 8.773 1.49 1 98.69 298 ALA A CA 1
ATOM 2193 C C . ALA A 1 298 ? -4.5 7.398 1.867 1 98.69 298 ALA A C 1
ATOM 2195 O O . ALA A 1 298 ? -5.125 6.664 2.635 1 98.69 298 ALA A O 1
ATOM 2196 N N . ALA A 1 299 ? -3.338 7.059 1.418 1 98.56 299 ALA A N 1
ATOM 2197 C CA . ALA A 1 299 ? -2.738 5.738 1.585 1 98.56 299 ALA A CA 1
ATOM 2198 C C . ALA A 1 299 ? -2.545 5.406 3.061 1 98.56 299 ALA A C 1
ATOM 2200 O O . ALA A 1 299 ? -2.666 4.246 3.465 1 98.56 299 ALA A O 1
ATOM 2201 N N . ASN A 1 300 ? -2.227 6.414 3.867 1 98.31 300 ASN A N 1
ATOM 2202 C CA . ASN A 1 300 ? -2.027 6.188 5.293 1 98.31 300 ASN A CA 1
ATOM 2203 C C . ASN A 1 300 ? -3.309 5.711 5.973 1 98.31 300 ASN A C 1
ATOM 2205 O O . ASN A 1 300 ? -3.287 4.758 6.75 1 98.31 300 ASN A O 1
ATOM 2209 N N . VAL A 1 301 ? -4.414 6.363 5.652 1 98.69 301 VAL A N 1
ATOM 2210 C CA . VAL A 1 301 ? -5.688 6.078 6.305 1 98.69 301 VAL A CA 1
ATOM 2211 C C . VAL A 1 301 ? -6.227 4.73 5.816 1 98.69 301 VAL A C 1
ATOM 2213 O O . VAL A 1 301 ? -6.664 3.906 6.621 1 98.69 301 VAL A O 1
ATOM 2216 N N . VAL A 1 302 ? -6.129 4.512 4.512 1 98.81 302 VAL A N 1
ATOM 2217 C CA . VAL A 1 302 ? -6.598 3.254 3.947 1 98.81 302 VAL A CA 1
ATOM 2218 C C . VAL A 1 302 ? -5.836 2.088 4.57 1 98.81 302 VAL A C 1
ATOM 2220 O O . VAL A 1 302 ? -6.438 1.119 5.039 1 98.81 302 VAL A O 1
ATOM 2223 N N . THR A 1 303 ? -4.527 2.188 4.633 1 98.69 303 THR A N 1
ATOM 2224 C CA . THR A 1 303 ? -3.699 1.104 5.152 1 98.69 303 THR A CA 1
ATOM 2225 C C . THR A 1 303 ? -4.031 0.825 6.617 1 98.69 303 THR A C 1
ATOM 2227 O O . THR A 1 303 ? -4.148 -0.334 7.02 1 98.69 303 THR A O 1
ATOM 2230 N N . ALA A 1 304 ? -4.188 1.885 7.379 1 98.75 304 ALA A N 1
ATOM 2231 C CA . ALA A 1 304 ? -4.449 1.729 8.805 1 98.75 304 ALA A CA 1
ATOM 2232 C C . ALA A 1 304 ? -5.777 1.012 9.047 1 98.75 304 ALA A C 1
ATOM 2234 O O . ALA A 1 304 ? -5.863 0.125 9.898 1 98.75 304 ALA A O 1
ATOM 2235 N N . ILE A 1 305 ? -6.816 1.392 8.328 1 98.88 305 ILE A N 1
ATOM 2236 C CA . ILE A 1 305 ? -8.117 0.758 8.477 1 98.88 305 ILE A CA 1
ATOM 2237 C C . ILE A 1 305 ? -8.062 -0.673 7.949 1 98.88 305 ILE A C 1
ATOM 2239 O O . ILE A 1 305 ? -8.664 -1.58 8.531 1 98.88 305 ILE A O 1
ATOM 2243 N N . TYR A 1 306 ? -7.344 -0.918 6.824 1 98.81 306 TYR A N 1
ATOM 2244 C CA . TYR A 1 306 ? -7.199 -2.258 6.266 1 98.81 306 TYR A CA 1
ATOM 2245 C C . TYR A 1 306 ? -6.566 -3.205 7.281 1 98.81 306 TYR A C 1
ATOM 2247 O O . TYR A 1 306 ? -7.062 -4.312 7.496 1 98.81 306 TYR A O 1
ATOM 2255 N N . LEU A 1 307 ? -5.516 -2.73 7.902 1 98.62 307 LEU A N 1
ATOM 2256 C CA . LEU A 1 307 ? -4.836 -3.557 8.891 1 98.62 307 LEU A CA 1
ATOM 2257 C C . LEU A 1 307 ? -5.746 -3.84 10.086 1 98.62 307 LEU A C 1
ATOM 2259 O O . LEU A 1 307 ? -5.812 -4.973 10.562 1 98.62 307 LEU A O 1
ATOM 2263 N N . ALA A 1 308 ? -6.512 -2.883 10.5 1 98.62 308 ALA A N 1
ATOM 2264 C CA . ALA A 1 308 ? -7.367 -3.025 11.68 1 98.62 308 ALA A CA 1
ATOM 2265 C C . ALA A 1 308 ? -8.523 -3.982 11.406 1 98.62 308 ALA A C 1
ATOM 2267 O O . ALA A 1 308 ? -9.031 -4.625 12.328 1 98.62 308 ALA A O 1
ATOM 2268 N N . THR A 1 309 ? -8.906 -4.113 10.148 1 98.5 309 THR A N 1
ATOM 2269 C CA . THR A 1 309 ? -10.148 -4.828 9.859 1 98.5 309 THR A CA 1
ATOM 2270 C C . THR A 1 309 ? -9.859 -6.117 9.086 1 98.5 309 THR A C 1
ATOM 2272 O O . THR A 1 309 ? -10.781 -6.754 8.57 1 98.5 309 THR A O 1
ATOM 2275 N N . GLY A 1 310 ? -8.594 -6.43 8.938 1 97.44 310 GLY A N 1
ATOM 2276 C CA . GLY A 1 310 ? -8.227 -7.699 8.336 1 97.44 310 GLY A CA 1
ATOM 2277 C C . GLY A 1 310 ? -8.32 -7.695 6.824 1 97.44 310 GLY A C 1
ATOM 2278 O O . GLY A 1 310 ? -8.5 -8.742 6.203 1 97.44 310 GLY A O 1
ATOM 2279 N N . GLN A 1 311 ? -8.312 -6.5 6.188 1 98.06 311 GLN A N 1
ATOM 2280 C CA . GLN A 1 311 ? -8.234 -6.43 4.734 1 98.06 311 GLN A CA 1
ATOM 2281 C C . GLN A 1 311 ? -6.828 -6.762 4.242 1 98.06 311 GLN A C 1
ATOM 2283 O O . GLN A 1 311 ? -5.906 -6.918 5.047 1 98.06 311 GLN A O 1
ATOM 2288 N N . ASP A 1 312 ? -6.664 -6.957 2.98 1 96.69 312 ASP A N 1
ATOM 2289 C CA . ASP A 1 312 ? -5.359 -7.113 2.346 1 96.69 312 ASP A CA 1
ATOM 2290 C C . ASP A 1 312 ? -4.672 -5.762 2.16 1 96.69 312 ASP A C 1
ATOM 2292 O O . ASP A 1 312 ? -5.016 -5.004 1.249 1 96.69 312 ASP A O 1
ATOM 2296 N N . PRO A 1 313 ? -3.691 -5.426 2.988 1 97.62 313 PRO A N 1
ATOM 2297 C CA . PRO A 1 313 ? -3.096 -4.09 2.922 1 97.62 313 PRO A CA 1
ATOM 2298 C C . PRO A 1 313 ? -2.316 -3.855 1.63 1 97.62 313 PRO A C 1
ATOM 2300 O O . PRO A 1 313 ? -2.049 -2.707 1.267 1 97.62 313 PRO A O 1
ATOM 2303 N N . ALA A 1 314 ? -1.93 -4.91 0.922 1 98 314 ALA A N 1
ATOM 2304 C CA . ALA A 1 314 ? -1.238 -4.738 -0.353 1 98 314 ALA A CA 1
ATOM 2305 C C . ALA A 1 314 ? -2.143 -4.066 -1.381 1 98 314 ALA A C 1
ATOM 2307 O O . ALA A 1 314 ? -1.66 -3.436 -2.324 1 98 314 ALA A O 1
ATOM 2308 N N . GLN A 1 315 ? -3.477 -4.125 -1.213 1 98.06 315 GLN A N 1
ATOM 2309 C CA . GLN A 1 315 ? -4.441 -3.514 -2.123 1 98.06 315 GLN A CA 1
ATOM 2310 C C . GLN A 1 315 ? -4.406 -1.992 -2.02 1 98.06 315 GLN A C 1
ATOM 2312 O O . GLN A 1 315 ? -4.957 -1.294 -2.873 1 98.06 315 GLN A O 1
ATOM 2317 N N . ASN A 1 316 ? -3.682 -1.462 -1.004 1 97.81 316 ASN A N 1
ATOM 2318 C CA . ASN A 1 316 ? -3.57 -0.015 -0.848 1 97.81 316 ASN A CA 1
ATOM 2319 C C . ASN A 1 316 ? -3.053 0.647 -2.121 1 97.81 316 ASN A C 1
ATOM 2321 O O . ASN A 1 316 ? -3.381 1.802 -2.404 1 97.81 316 ASN A O 1
ATOM 2325 N N . VAL A 1 317 ? -2.303 -0.103 -2.934 1 97.56 317 VAL A N 1
ATOM 2326 C CA . VAL A 1 317 ? -1.718 0.407 -4.172 1 97.56 317 VAL A CA 1
ATOM 2327 C C . VAL A 1 317 ? -2.816 0.982 -5.062 1 97.56 317 VAL A C 1
ATOM 2329 O O . VAL A 1 317 ? -2.6 1.977 -5.758 1 97.56 317 VAL A O 1
ATOM 2332 N N . GLN A 1 318 ? -4.016 0.407 -4.957 1 97.25 318 GLN A N 1
ATOM 2333 C CA . GLN A 1 318 ? -5.145 0.864 -5.766 1 97.25 318 GLN A CA 1
ATOM 2334 C C . GLN A 1 318 ? -6.23 1.482 -4.891 1 97.25 318 GLN A C 1
ATOM 2336 O O . GLN A 1 318 ? -6.828 2.498 -5.254 1 97.25 318 GLN A O 1
ATOM 2341 N N . SER A 1 319 ? -6.398 0.888 -3.719 1 98.56 319 SER A N 1
ATOM 2342 C CA . SER A 1 319 ? -7.52 1.284 -2.871 1 98.56 319 SER A CA 1
ATOM 2343 C C . SER A 1 319 ? -7.367 2.723 -2.391 1 98.56 319 SER A C 1
ATOM 2345 O O . SER A 1 319 ? -8.344 3.354 -1.984 1 98.56 319 SER A O 1
ATOM 2347 N N . SER A 1 320 ? -6.152 3.264 -2.441 1 98.56 320 SER A N 1
ATOM 2348 C CA . SER A 1 320 ? -5.93 4.621 -1.947 1 98.56 320 SER A CA 1
ATOM 2349 C C . SER A 1 320 ? -5.984 5.637 -3.082 1 98.56 320 SER A C 1
ATOM 2351 O O . SER A 1 320 ? -5.762 6.828 -2.863 1 98.56 320 SER A O 1
ATOM 2353 N N . ASN A 1 321 ? -6.238 5.164 -4.379 1 98.06 321 ASN A N 1
ATOM 2354 C CA . ASN A 1 321 ? -6.488 6.145 -5.434 1 98.06 321 ASN A CA 1
ATOM 2355 C C . ASN A 1 321 ? -7.613 7.105 -5.051 1 98.06 321 ASN A C 1
ATOM 2357 O O . ASN A 1 321 ? -8.727 6.676 -4.738 1 98.06 321 ASN A O 1
ATOM 2361 N N . THR A 1 322 ? -7.254 8.383 -5.027 1 98.75 322 THR A N 1
ATOM 2362 C CA . THR A 1 322 ? -8.195 9.359 -4.484 1 98.75 322 THR A CA 1
ATOM 2363 C C . THR A 1 322 ? -8.055 10.703 -5.199 1 98.75 322 THR A C 1
ATOM 2365 O O . THR A 1 322 ? -6.941 11.133 -5.504 1 98.75 322 THR A O 1
ATOM 2368 N N . LEU A 1 323 ? -9.125 11.281 -5.547 1 98.81 323 LEU A N 1
ATOM 2369 C CA . LEU A 1 323 ? -9.219 12.68 -5.949 1 98.81 323 LEU A CA 1
ATOM 2370 C C . LEU A 1 323 ? -9.914 13.508 -4.875 1 98.81 323 LEU A C 1
ATOM 2372 O O . LEU A 1 323 ? -11.102 13.305 -4.602 1 98.81 323 LEU A O 1
ATOM 2376 N N . THR A 1 324 ? -9.195 14.352 -4.18 1 98.88 324 THR A N 1
ATOM 2377 C CA . THR A 1 324 ? -9.734 15.25 -3.158 1 98.88 324 THR A CA 1
ATOM 2378 C C . THR A 1 324 ? -9.992 16.641 -3.736 1 98.88 324 THR A C 1
ATOM 2380 O O . THR A 1 324 ? -9.102 17.234 -4.336 1 98.88 324 THR A O 1
ATOM 2383 N N . VAL A 1 325 ? -11.164 17.172 -3.537 1 98.88 325 VAL A N 1
ATOM 2384 C CA . VAL A 1 325 ? -11.516 18.5 -4.043 1 98.88 325 VAL A CA 1
ATOM 2385 C C . VAL A 1 325 ? -12.109 19.344 -2.918 1 98.88 325 VAL A C 1
ATOM 2387 O O . VAL A 1 325 ? -12.922 18.859 -2.129 1 98.88 325 VAL A O 1
ATOM 2390 N N . MET A 1 326 ? -11.648 20.547 -2.799 1 98.88 326 MET A N 1
ATOM 2391 C CA . MET A 1 326 ? -12.164 21.5 -1.825 1 98.88 326 MET A CA 1
ATOM 2392 C C . MET A 1 326 ? -12.703 22.75 -2.521 1 98.88 326 MET A C 1
ATOM 2394 O O . MET A 1 326 ? -12.125 23.219 -3.504 1 98.88 326 MET A O 1
ATOM 2398 N N . LYS A 1 327 ? -13.828 23.25 -2.055 1 98.75 327 LYS A N 1
ATOM 2399 C CA . LYS A 1 327 ? -14.477 24.453 -2.574 1 98.75 327 LYS A CA 1
ATOM 2400 C C . LYS A 1 327 ? -14.984 25.328 -1.441 1 98.75 327 LYS A C 1
ATOM 2402 O O . LYS A 1 327 ? -15.352 24.828 -0.374 1 98.75 327 LYS A O 1
ATOM 2407 N N . ASN A 1 328 ? -14.938 26.609 -1.684 1 98.81 328 ASN A N 1
ATOM 2408 C CA . ASN A 1 328 ? -15.641 27.547 -0.827 1 98.81 328 ASN A CA 1
ATOM 2409 C C . ASN A 1 328 ? -17.094 27.719 -1.251 1 98.81 328 ASN A C 1
ATOM 2411 O O . ASN A 1 328 ? -17.375 28.203 -2.344 1 98.81 328 ASN A O 1
ATOM 2415 N N . VAL A 1 329 ? -17.984 27.281 -0.484 1 98.62 329 VAL A N 1
ATOM 2416 C CA . VAL A 1 329 ? -19.406 27.406 -0.761 1 98.62 329 VAL A CA 1
ATOM 2417 C C . VAL A 1 329 ? -20.062 28.297 0.294 1 98.62 329 VAL A C 1
ATOM 2419 O O . VAL A 1 329 ? -20.359 27.844 1.401 1 98.62 329 VAL A O 1
ATOM 2422 N N . ASN A 1 330 ? -20.344 29.578 -0.021 1 97.81 330 ASN A N 1
ATOM 2423 C CA . ASN A 1 330 ? -20.969 30.562 0.858 1 97.81 330 ASN A CA 1
ATOM 2424 C C . ASN A 1 330 ? -20.203 30.719 2.164 1 97.81 330 ASN A C 1
ATOM 2426 O O . ASN A 1 330 ? -20.797 30.734 3.244 1 97.81 330 ASN A O 1
ATOM 2430 N N . GLY A 1 331 ? -18.859 30.594 2.117 1 98.31 331 GLY A N 1
ATOM 2431 C CA . GLY A 1 331 ? -18.031 30.844 3.275 1 98.31 331 GLY A CA 1
ATOM 2432 C C . GLY A 1 331 ? -17.625 29.578 4 1 98.31 331 GLY A C 1
ATOM 2433 O O . GLY A 1 331 ? -16.656 29.578 4.777 1 98.31 331 GLY A O 1
ATOM 2434 N N . ASP A 1 332 ? -18.375 28.484 3.725 1 98.81 332 ASP A N 1
ATOM 2435 C CA . ASP A 1 332 ? -18.047 27.188 4.309 1 98.81 332 ASP A CA 1
ATOM 2436 C C . ASP A 1 332 ? -17.172 26.359 3.361 1 98.81 332 ASP A C 1
ATOM 2438 O O . ASP A 1 332 ? -17.125 26.641 2.16 1 98.81 332 ASP A O 1
ATOM 2442 N N . LEU A 1 333 ? -16.484 25.422 3.92 1 98.94 333 LEU A N 1
ATOM 2443 C CA . LEU A 1 333 ? -15.656 24.531 3.109 1 98.94 333 LEU A CA 1
ATOM 2444 C C . LEU A 1 333 ? -16.438 23.281 2.707 1 98.94 333 LEU A C 1
ATOM 2446 O O . LEU A 1 333 ? -16.953 22.562 3.564 1 98.94 333 LEU A O 1
ATOM 2450 N N . GLN A 1 334 ? -16.578 23.109 1.479 1 98.88 334 GLN A N 1
ATOM 2451 C CA . GLN A 1 334 ? -17.031 21.812 0.981 1 98.88 334 GLN A CA 1
ATOM 2452 C C . GLN A 1 334 ? -15.859 20.938 0.535 1 98.88 334 GLN A C 1
ATOM 2454 O O . GLN A 1 334 ? -15.039 21.375 -0.279 1 98.88 334 GLN A O 1
ATOM 2459 N N . ILE A 1 335 ? -15.742 19.812 1.09 1 98.94 335 ILE A N 1
ATOM 2460 C CA . ILE A 1 335 ? -14.68 18.875 0.722 1 98.94 335 ILE A CA 1
ATOM 2461 C C . ILE A 1 335 ? -15.289 17.562 0.233 1 98.94 335 ILE A C 1
ATOM 2463 O O . ILE A 1 335 ? -16.297 17.094 0.782 1 98.94 335 ILE A O 1
ATOM 2467 N N . SER A 1 336 ? -14.703 16.969 -0.81 1 98.94 336 SER A N 1
ATOM 2468 C CA . SER A 1 336 ? -15.148 15.68 -1.322 1 98.94 336 SER A CA 1
ATOM 2469 C C . SER A 1 336 ? -13.961 14.805 -1.721 1 98.94 336 SER A C 1
ATOM 2471 O O . SER A 1 336 ? -12.883 15.32 -2.012 1 98.94 336 SER A O 1
ATOM 2473 N N . VAL A 1 337 ? -14.195 13.5 -1.656 1 98.94 337 VAL A N 1
ATOM 2474 C CA . VAL A 1 337 ? -13.234 12.539 -2.195 1 98.94 337 VAL A CA 1
ATOM 2475 C C . VAL A 1 337 ? -13.938 11.602 -3.176 1 98.94 337 VAL A C 1
ATOM 2477 O O . VAL A 1 337 ? -15.117 11.266 -2.994 1 98.94 337 VAL A O 1
ATOM 2480 N N . PHE A 1 338 ? -13.258 11.328 -4.223 1 98.94 338 PHE A N 1
ATOM 2481 C CA . PHE A 1 338 ? -13.617 10.289 -5.184 1 98.94 338 PHE A CA 1
ATOM 2482 C C . PHE A 1 338 ? -12.586 9.164 -5.172 1 98.94 338 PHE A C 1
ATOM 2484 O O . PHE A 1 338 ? -11.398 9.406 -5.379 1 98.94 338 PHE A O 1
ATOM 2491 N N . MET A 1 339 ? -13.047 7.949 -4.848 1 98.88 339 MET A N 1
ATOM 2492 C CA . MET A 1 339 ? -12.195 6.766 -4.758 1 98.88 339 MET A CA 1
ATOM 2493 C C . MET A 1 339 ? -12.758 5.629 -5.602 1 98.88 339 MET A C 1
ATOM 2495 O O . MET A 1 339 ? -13.695 4.945 -5.188 1 98.88 339 MET A O 1
ATOM 2499 N N . PRO A 1 340 ? -12.164 5.293 -6.699 1 98.69 340 PRO A N 1
ATOM 2500 C CA . PRO A 1 340 ? -12.789 4.402 -7.68 1 98.69 340 PRO A CA 1
ATOM 2501 C C . PRO A 1 340 ? -12.523 2.928 -7.395 1 98.69 340 PRO A C 1
ATOM 2503 O O . PRO A 1 340 ? -13.148 2.055 -7.996 1 98.69 340 PRO A O 1
ATOM 2506 N N . SER A 1 341 ? -11.555 2.648 -6.488 1 98.38 341 SER A N 1
ATOM 2507 C CA . SER A 1 341 ? -11.094 1.266 -6.43 1 98.38 341 SER A CA 1
ATOM 2508 C C . SER A 1 341 ? -10.836 0.83 -4.992 1 98.38 341 SER A C 1
ATOM 2510 O O . SER A 1 341 ? -9.758 0.315 -4.676 1 98.38 341 SER A O 1
ATOM 2512 N N . ILE A 1 342 ? -11.789 0.905 -4.121 1 98.81 342 ILE A N 1
ATOM 2513 C CA . ILE A 1 342 ? -11.648 0.405 -2.758 1 98.81 342 ILE A CA 1
ATOM 2514 C C . ILE A 1 342 ? -11.969 -1.088 -2.721 1 98.81 342 ILE A C 1
ATOM 2516 O O . ILE A 1 342 ? -13.117 -1.488 -2.904 1 98.81 342 ILE A O 1
ATOM 2520 N N . GLU A 1 343 ? -10.992 -1.896 -2.494 1 98.5 343 GLU A N 1
ATOM 2521 C CA . GLU A 1 343 ? -11.156 -3.346 -2.459 1 98.5 343 GLU A CA 1
ATOM 2522 C C . GLU A 1 343 ? -11.234 -3.859 -1.023 1 98.5 343 GLU A C 1
ATOM 2524 O O . GLU A 1 343 ? -10.211 -3.957 -0.341 1 98.5 343 GLU A O 1
ATOM 2529 N N . VAL A 1 344 ? -12.438 -4.23 -0.594 1 98.56 344 VAL A N 1
ATOM 2530 C CA . VAL A 1 344 ? -12.664 -4.633 0.791 1 98.56 344 VAL A CA 1
ATOM 2531 C C . VAL A 1 344 ? -13.633 -5.812 0.834 1 98.56 344 VAL A C 1
ATOM 2533 O O . VAL A 1 344 ? -14.32 -6.094 -0.15 1 98.56 344 VAL A O 1
ATOM 2536 N N . GLY A 1 345 ? -13.609 -6.516 1.885 1 98.12 345 GLY A N 1
ATOM 2537 C CA . GLY A 1 345 ? -14.57 -7.551 2.24 1 98.12 345 GLY A CA 1
ATOM 2538 C C . GLY A 1 345 ? -14.789 -7.664 3.736 1 98.12 345 GLY A C 1
ATOM 2539 O O . GLY A 1 345 ? -13.906 -7.336 4.531 1 98.12 345 GLY A O 1
ATOM 2540 N N . THR A 1 346 ? -15.977 -8.148 4.102 1 98.38 346 THR A N 1
ATOM 2541 C CA . THR A 1 346 ? -16.281 -8.352 5.516 1 98.38 346 THR A CA 1
ATOM 2542 C C . THR A 1 346 ? -16.344 -9.844 5.84 1 98.38 346 THR A C 1
ATOM 2544 O O . THR A 1 346 ? -16.656 -10.219 6.977 1 98.38 346 THR A O 1
ATOM 2547 N N . VAL A 1 347 ? -16.094 -10.648 4.836 1 95.69 347 VAL A N 1
ATOM 2548 C CA . VAL A 1 347 ? -15.93 -12.086 5 1 95.69 347 VAL A CA 1
ATOM 2549 C C . VAL A 1 347 ? -14.688 -12.562 4.242 1 95.69 347 VAL A C 1
ATOM 2551 O O . VAL A 1 347 ? -14.281 -11.938 3.264 1 95.69 347 VAL A O 1
ATOM 2554 N N . GLY A 1 348 ? -14.047 -13.625 4.875 1 89.75 348 GLY A N 1
ATOM 2555 C CA . GLY A 1 348 ? -12.93 -14.25 4.191 1 89.75 348 GLY A CA 1
ATOM 2556 C C . GLY A 1 348 ? -11.586 -13.648 4.562 1 89.75 348 GLY A C 1
ATOM 2557 O O . GLY A 1 348 ? -11.523 -12.539 5.098 1 89.75 348 GLY A O 1
ATOM 2558 N N . GLY A 1 349 ? -10.594 -14.391 4.289 1 88.69 349 GLY A N 1
ATOM 2559 C CA . GLY A 1 349 ? -9.227 -13.945 4.504 1 88.69 349 GLY A CA 1
ATOM 2560 C C . GLY A 1 349 ? -8.953 -13.531 5.938 1 88.69 349 GLY A C 1
ATOM 2561 O O . GLY A 1 349 ? -9.266 -14.273 6.871 1 88.69 349 GLY A O 1
ATOM 2562 N N . GLY A 1 350 ? -8.375 -12.32 6.039 1 92.88 350 GLY A N 1
ATOM 2563 C CA . GLY A 1 350 ? -7.973 -11.836 7.352 1 92.88 350 GLY A CA 1
ATOM 2564 C C . GLY A 1 350 ? -9.148 -11.406 8.211 1 92.88 350 GLY A C 1
ATOM 2565 O O . GLY A 1 350 ? -9.016 -11.266 9.43 1 92.88 350 GLY A O 1
ATOM 2566 N N . THR A 1 351 ? -10.305 -11.25 7.613 1 94.94 351 THR A N 1
ATOM 2567 C CA . THR A 1 351 ? -11.461 -10.75 8.344 1 94.94 351 THR A CA 1
ATOM 2568 C C . THR A 1 351 ? -11.977 -11.805 9.32 1 94.94 351 THR A C 1
ATOM 2570 O O . THR A 1 351 ? -12.766 -11.492 10.211 1 94.94 351 THR A O 1
ATOM 2573 N N . VAL A 1 352 ? -11.516 -13.039 9.188 1 92.12 352 VAL A N 1
ATOM 2574 C CA . VAL A 1 352 ? -12.039 -14.125 10.008 1 92.12 352 VAL A CA 1
ATOM 2575 C C . VAL A 1 352 ? -11.289 -14.172 11.336 1 92.12 352 VAL A C 1
ATOM 2577 O O . VAL A 1 352 ? -11.758 -14.789 12.297 1 92.12 352 VAL A O 1
ATOM 2580 N N . LEU A 1 353 ? -10.148 -13.539 11.406 1 94.19 353 LEU A N 1
ATOM 2581 C CA . LEU A 1 353 ? -9.359 -13.547 12.633 1 94.19 353 LEU A CA 1
ATOM 2582 C C . LEU A 1 353 ? -10.055 -12.766 13.742 1 94.19 353 LEU A C 1
ATOM 2584 O O . LEU A 1 353 ? -10.68 -11.734 13.477 1 94.19 353 LEU A O 1
ATOM 2588 N N . GLY A 1 354 ? -9.969 -13.219 14.93 1 94.44 354 GLY A N 1
ATOM 2589 C CA . GLY A 1 354 ? -10.703 -12.703 16.078 1 94.44 354 GLY A CA 1
ATOM 2590 C C . GLY A 1 354 ? -10.562 -11.203 16.234 1 94.44 354 GLY A C 1
ATOM 2591 O O . GLY A 1 354 ? -11.562 -10.477 16.234 1 94.44 354 GLY A O 1
ATOM 2592 N N . PRO A 1 355 ? -9.336 -10.703 16.438 1 96.19 355 PRO A N 1
ATOM 2593 C CA . PRO A 1 355 ? -9.148 -9.266 16.656 1 96.19 355 PRO A CA 1
ATOM 2594 C C . PRO A 1 355 ? -9.672 -8.43 15.492 1 96.19 355 PRO A C 1
ATOM 2596 O O . PRO A 1 355 ? -10.297 -7.387 15.711 1 96.19 355 PRO A O 1
ATOM 2599 N N . GLN A 1 356 ? -9.422 -8.836 14.25 1 96.75 356 GLN A N 1
ATOM 2600 C CA . GLN A 1 356 ? -9.898 -8.125 13.07 1 96.75 356 GLN A CA 1
ATOM 2601 C C . GLN A 1 356 ? -11.422 -8.141 12.992 1 96.75 356 GLN A C 1
ATOM 2603 O O . GLN A 1 356 ? -12.055 -7.129 12.68 1 96.75 356 GLN A O 1
ATOM 2608 N N . LYS A 1 357 ? -11.977 -9.273 13.273 1 95.25 357 LYS A N 1
ATOM 2609 C CA . LYS A 1 357 ? -13.422 -9.43 13.312 1 95.25 357 LYS A CA 1
ATOM 2610 C C . LYS A 1 357 ? -14.047 -8.484 14.336 1 95.25 357 LYS A C 1
ATOM 2612 O O . LYS A 1 357 ? -15.117 -7.914 14.094 1 95.25 357 LYS A O 1
ATOM 2617 N N . ALA A 1 358 ? -13.438 -8.32 15.453 1 95.94 358 ALA A N 1
ATOM 2618 C CA . ALA A 1 358 ? -13.914 -7.426 16.5 1 95.94 358 ALA A CA 1
ATOM 2619 C C . ALA A 1 358 ? -13.977 -5.98 16.016 1 95.94 358 ALA A C 1
ATOM 2621 O O . ALA A 1 358 ? -14.883 -5.23 16.391 1 95.94 358 ALA A O 1
ATOM 2622 N N . MET A 1 359 ? -13.031 -5.566 15.25 1 97.31 359 MET A N 1
ATOM 2623 C CA . MET A 1 359 ? -13.016 -4.207 14.719 1 97.31 359 MET A CA 1
ATOM 2624 C C . MET A 1 359 ? -14.125 -4.016 13.688 1 97.31 359 MET A C 1
ATOM 2626 O O . MET A 1 359 ? -14.75 -2.957 13.633 1 97.31 359 MET A O 1
ATOM 2630 N N . LEU A 1 360 ? -14.352 -5.062 12.859 1 97.62 360 LEU A N 1
ATOM 2631 C CA . LEU A 1 360 ? -15.477 -5.012 11.938 1 97.62 360 LEU A CA 1
ATOM 2632 C C . LEU A 1 360 ? -16.797 -4.898 12.695 1 97.62 360 LEU A C 1
ATOM 2634 O O . LEU A 1 360 ? -17.703 -4.172 12.273 1 97.62 360 LEU A O 1
ATOM 2638 N N . HIS A 1 361 ? -16.859 -5.602 13.797 1 95.75 361 HIS A N 1
ATOM 2639 C CA . HIS A 1 361 ? -18.047 -5.531 14.641 1 95.75 361 HIS A CA 1
ATOM 2640 C C . HIS A 1 361 ? -18.234 -4.129 15.211 1 95.75 361 HIS A C 1
ATOM 2642 O O . HIS A 1 361 ? -19.344 -3.596 15.211 1 95.75 361 HIS A O 1
ATOM 2648 N N . MET A 1 362 ? -17.188 -3.555 15.68 1 94.44 362 MET A N 1
ATOM 2649 C CA . MET A 1 362 ? -17.234 -2.197 16.219 1 94.44 362 MET A CA 1
ATOM 2650 C C . MET A 1 362 ? -17.781 -1.221 15.18 1 94.44 362 MET A C 1
ATOM 2652 O O . MET A 1 362 ? -18.469 -0.262 15.531 1 94.44 362 MET A O 1
ATOM 2656 N N . MET A 1 363 ? -17.516 -1.509 13.93 1 96.44 363 MET A N 1
ATOM 2657 C CA . MET A 1 363 ? -17.922 -0.622 12.844 1 96.44 363 MET A CA 1
ATOM 2658 C C . MET A 1 363 ? -19.328 -0.968 12.367 1 96.44 363 MET A C 1
ATOM 2660 O O . MET A 1 363 ? -19.891 -0.271 11.516 1 96.44 363 MET A O 1
ATOM 2664 N N . GLY A 1 364 ? -19.859 -2.076 12.867 1 94.5 364 GLY A N 1
ATOM 2665 C CA . GLY A 1 364 ? -21.219 -2.475 12.539 1 94.5 364 GLY A CA 1
ATOM 2666 C C . GLY A 1 364 ? -21.328 -3.188 11.203 1 94.5 364 GLY A C 1
ATOM 2667 O O . GLY A 1 364 ? -22.391 -3.207 10.578 1 94.5 364 GLY A O 1
ATOM 2668 N N . VAL A 1 365 ? -20.188 -3.824 10.719 1 96.81 365 VAL A N 1
ATOM 2669 C CA . VAL A 1 365 ? -20.234 -4.375 9.367 1 96.81 365 VAL A CA 1
ATOM 2670 C C . VAL A 1 365 ? -19.688 -5.801 9.375 1 96.81 365 VAL A C 1
ATOM 2672 O O . VAL A 1 365 ? -19.328 -6.34 8.32 1 96.81 365 VAL A O 1
ATOM 2675 N N . GLN A 1 366 ? -19.625 -6.457 10.492 1 96.31 366 GLN A N 1
ATOM 2676 C CA . GLN A 1 366 ? -19.047 -7.789 10.617 1 96.31 366 GLN A CA 1
ATOM 2677 C C . GLN A 1 366 ? -19.859 -8.82 9.844 1 96.31 366 GLN A C 1
ATOM 2679 O O . GLN A 1 366 ? -21.078 -8.891 9.984 1 96.31 366 GLN A O 1
ATOM 2684 N N . GLY A 1 367 ? -19.156 -9.57 9 1 96.44 367 GLY A N 1
ATOM 2685 C CA . GLY A 1 367 ? -19.75 -10.734 8.375 1 96.44 367 GLY A CA 1
ATOM 2686 C C . GLY A 1 367 ? -20.547 -10.398 7.125 1 96.44 367 GLY A C 1
ATOM 2687 O O . GLY A 1 367 ? -20.359 -9.336 6.535 1 96.44 367 GLY A O 1
ATOM 2688 N N . ALA A 1 368 ? -21.328 -11.375 6.703 1 96.19 368 ALA A N 1
ATOM 2689 C CA . ALA A 1 368 ? -22.188 -11.219 5.531 1 96.19 368 ALA A CA 1
ATOM 2690 C C . ALA A 1 368 ? -23.531 -10.625 5.914 1 96.19 368 ALA A C 1
ATOM 2692 O O . ALA A 1 368 ? -24.078 -10.945 6.965 1 96.19 368 ALA A O 1
ATOM 2693 N N . ASP A 1 369 ? -23.984 -9.75 5.117 1 95.06 369 ASP A N 1
ATOM 2694 C CA . ASP A 1 369 ? -25.359 -9.289 5.301 1 95.06 369 ASP A CA 1
ATOM 2695 C C . ASP A 1 369 ? -26.359 -10.367 4.898 1 95.06 369 ASP A C 1
ATOM 2697 O O . ASP A 1 369 ? -26.344 -10.844 3.762 1 95.06 369 ASP A O 1
ATOM 2701 N N . PRO A 1 370 ? -27.203 -10.727 5.742 1 91.31 370 PRO A N 1
ATOM 2702 C CA . PRO A 1 370 ? -28.078 -11.859 5.461 1 91.31 370 PRO A CA 1
ATOM 2703 C C . PRO A 1 370 ? -29.156 -11.523 4.434 1 91.31 370 PRO A C 1
ATOM 2705 O O . PRO A 1 370 ? -29.656 -12.406 3.738 1 91.31 370 PRO A O 1
ATOM 2708 N N . GLU A 1 371 ? -29.531 -10.32 4.352 1 94.06 371 GLU A N 1
ATOM 2709 C CA . GLU A 1 371 ? -30.641 -9.93 3.49 1 94.06 371 GLU A CA 1
ATOM 2710 C C . GLU A 1 371 ? -30.125 -9.414 2.145 1 94.06 371 GLU A C 1
ATOM 2712 O O . GLU A 1 371 ? -30.734 -9.688 1.104 1 94.06 371 GLU A O 1
ATOM 2717 N N . GLN A 1 372 ? -29.094 -8.727 2.227 1 95.25 372 GLN A N 1
ATOM 2718 C CA . GLN A 1 372 ? -28.562 -8.109 1.021 1 95.25 372 GLN A CA 1
ATOM 2719 C C . GLN A 1 372 ? -27.078 -8.391 0.875 1 95.25 372 GLN A C 1
ATOM 2721 O O . GLN A 1 372 ? -26.234 -7.566 1.245 1 95.25 372 GLN A O 1
ATOM 2726 N N . PRO A 1 373 ? -26.766 -9.438 0.137 1 94.88 373 PRO A N 1
ATOM 2727 C CA . PRO A 1 373 ? -25.344 -9.742 -0.07 1 94.88 373 PRO A CA 1
ATOM 2728 C C . PRO A 1 373 ? -24.562 -8.562 -0.628 1 94.88 373 PRO A C 1
ATOM 2730 O O . PRO A 1 373 ? -24.969 -7.957 -1.623 1 94.88 373 PRO A O 1
ATOM 2733 N N . GLY A 1 374 ? -23.484 -8.227 0.016 1 97.06 374 GLY A N 1
ATOM 2734 C CA . GLY A 1 374 ? -22.625 -7.141 -0.444 1 97.06 374 GLY A CA 1
ATOM 2735 C C . GLY A 1 374 ? -22.797 -5.867 0.365 1 97.06 374 GLY A C 1
ATOM 2736 O O . GLY A 1 374 ? -21.938 -4.984 0.331 1 97.06 374 GLY A O 1
ATOM 2737 N N . ARG A 1 375 ? -23.828 -5.766 1.143 1 97.88 375 ARG A N 1
ATOM 2738 C CA . ARG A 1 375 ? -24.156 -4.52 1.829 1 97.88 375 ARG A CA 1
ATOM 2739 C C . ARG A 1 375 ? -23.094 -4.164 2.863 1 97.88 375 ARG A C 1
ATOM 2741 O O . ARG A 1 375 ? -22.703 -3.004 2.977 1 97.88 375 ARG A O 1
ATOM 2748 N N . ASN A 1 376 ? -22.656 -5.125 3.662 1 98.38 376 ASN A N 1
ATOM 2749 C CA . ASN A 1 376 ? -21.656 -4.852 4.68 1 98.38 376 ASN A CA 1
ATOM 2750 C C . ASN A 1 376 ? -20.328 -4.414 4.059 1 98.38 376 ASN A C 1
ATOM 2752 O O . ASN A 1 376 ? -19.656 -3.512 4.57 1 98.38 376 ASN A O 1
ATOM 2756 N N . ALA A 1 377 ? -19.922 -5.062 2.988 1 98.62 377 ALA A N 1
ATOM 2757 C CA . ALA A 1 377 ? -18.688 -4.668 2.297 1 98.62 377 ALA A CA 1
ATOM 2758 C C . ALA A 1 377 ? -18.812 -3.264 1.718 1 98.62 377 ALA A C 1
ATOM 2760 O O . ALA A 1 377 ? -17.859 -2.48 1.754 1 98.62 377 ALA A O 1
ATOM 2761 N N . GLN A 1 378 ? -19.984 -2.938 1.132 1 98.69 378 GLN A N 1
ATOM 2762 C CA . GLN A 1 378 ? -20.234 -1.59 0.632 1 98.69 378 GLN A CA 1
ATOM 2763 C C . GLN A 1 378 ? -20.141 -0.561 1.754 1 98.69 378 GLN A C 1
ATOM 2765 O O . GLN A 1 378 ? -19.516 0.492 1.586 1 98.69 378 GLN A O 1
ATOM 2770 N N . GLU A 1 379 ? -20.75 -0.907 2.875 1 98.62 379 GLU A N 1
ATOM 2771 C CA . GLU A 1 379 ? -20.703 -0.005 4.023 1 98.62 379 GLU A CA 1
ATOM 2772 C C . GLU A 1 379 ? -19.266 0.199 4.504 1 98.62 379 GLU A C 1
ATOM 2774 O O . GLU A 1 379 ? -18.875 1.315 4.848 1 98.62 379 GLU A O 1
ATOM 2779 N N . LEU A 1 380 ? -18.484 -0.855 4.555 1 98.88 380 LEU A N 1
ATOM 2780 C CA . LEU A 1 380 ? -17.094 -0.733 4.941 1 98.88 380 LEU A CA 1
ATOM 2781 C C . LEU A 1 380 ? -16.344 0.22 4.008 1 98.88 380 LEU A C 1
ATOM 2783 O O . LEU A 1 380 ? -15.531 1.024 4.457 1 98.88 380 LEU A O 1
ATOM 2787 N N . ALA A 1 381 ? -16.609 0.13 2.689 1 98.94 381 ALA A N 1
ATOM 2788 C CA . ALA A 1 381 ? -15.977 1.022 1.723 1 98.94 381 ALA A CA 1
ATOM 2789 C C . ALA A 1 381 ? -16.344 2.479 1.996 1 98.94 381 ALA A C 1
ATOM 2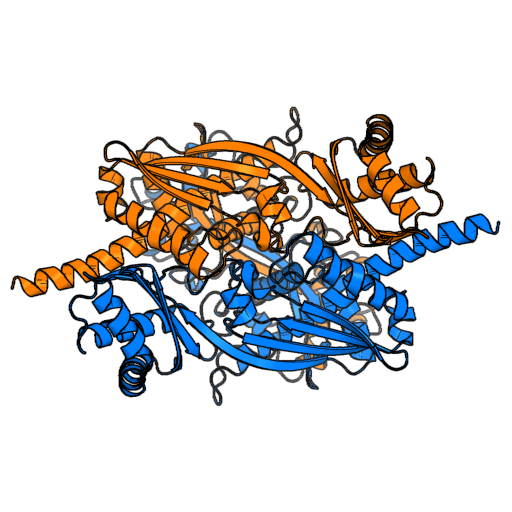791 O O . ALA A 1 381 ? -15.508 3.371 1.874 1 98.94 381 ALA A O 1
ATOM 2792 N N . LEU A 1 382 ? -17.594 2.703 2.336 1 98.94 382 LEU A N 1
ATOM 2793 C CA . LEU A 1 382 ? -18.031 4.051 2.676 1 98.94 382 LEU A CA 1
ATOM 2794 C C . LEU A 1 382 ? -17.297 4.574 3.904 1 98.94 382 LEU A C 1
ATOM 2796 O O . LEU A 1 382 ? -16.906 5.742 3.949 1 98.94 382 LEU A O 1
ATOM 2800 N N . LEU A 1 383 ? -17.109 3.732 4.867 1 98.88 383 LEU A N 1
ATOM 2801 C CA . LEU A 1 383 ? -16.422 4.109 6.098 1 98.88 383 LEU A CA 1
ATOM 2802 C C . LEU A 1 383 ? -14.953 4.406 5.824 1 98.88 383 LEU A C 1
ATOM 2804 O O . LEU A 1 383 ? -14.383 5.332 6.406 1 98.88 383 LEU A O 1
ATOM 2808 N N . VAL A 1 384 ? -14.328 3.605 4.945 1 98.94 384 VAL A N 1
ATOM 2809 C CA . VAL A 1 384 ? -12.953 3.871 4.535 1 98.94 384 VAL A CA 1
ATOM 2810 C C . VAL A 1 384 ? -12.859 5.25 3.891 1 98.94 384 VAL A C 1
ATOM 2812 O O . VAL A 1 384 ? -11.977 6.047 4.227 1 98.94 384 VAL A O 1
ATOM 2815 N N . ALA A 1 385 ? -13.797 5.57 2.998 1 98.94 385 ALA A N 1
ATOM 2816 C CA . ALA A 1 385 ? -13.805 6.852 2.299 1 98.94 385 ALA A CA 1
ATOM 2817 C C . ALA A 1 385 ? -14 8.008 3.273 1 98.94 385 ALA A C 1
ATOM 2819 O O . ALA A 1 385 ? -13.375 9.062 3.129 1 98.94 385 ALA A O 1
ATOM 2820 N N . ALA A 1 386 ? -14.859 7.793 4.227 1 98.88 386 ALA A N 1
ATOM 2821 C CA . ALA A 1 386 ? -15.078 8.812 5.246 1 98.88 386 ALA A CA 1
ATOM 2822 C C . ALA A 1 386 ? -13.805 9.062 6.051 1 98.88 386 ALA A C 1
ATOM 2824 O O . ALA A 1 386 ? -13.492 10.211 6.383 1 98.88 386 ALA A O 1
ATOM 2825 N N . GLY A 1 387 ? -13.133 7.988 6.43 1 98.88 387 GLY A N 1
ATOM 2826 C CA . GLY A 1 387 ? -11.852 8.133 7.102 1 98.88 387 GLY A CA 1
ATOM 2827 C C . GLY A 1 387 ? -10.828 8.891 6.281 1 98.88 387 GLY A C 1
ATOM 2828 O O . GLY A 1 387 ? -10.109 9.742 6.805 1 98.88 387 GLY A O 1
ATOM 2829 N N . VAL A 1 388 ? -10.758 8.562 4.961 1 98.94 388 VAL A N 1
ATOM 2830 C CA . VAL A 1 388 ? -9.828 9.242 4.062 1 98.94 388 VAL A CA 1
ATOM 2831 C C . VAL A 1 388 ? -10.172 10.727 3.992 1 98.94 388 VAL A C 1
ATOM 2833 O O . VAL A 1 388 ? -9.289 11.586 4.055 1 98.94 388 VAL A O 1
ATOM 2836 N N . LEU A 1 389 ? -11.461 11.023 3.854 1 98.94 389 LEU A N 1
ATOM 2837 C CA . LEU A 1 389 ? -11.906 12.414 3.812 1 98.94 389 LEU A CA 1
ATOM 2838 C C . LEU A 1 389 ? -11.453 13.164 5.059 1 98.94 389 LEU A C 1
ATOM 2840 O O . LEU A 1 389 ? -10.938 14.281 4.957 1 98.94 389 LEU A O 1
ATOM 2844 N N . ALA A 1 390 ? -11.609 12.555 6.219 1 98.88 390 ALA A N 1
ATOM 2845 C CA . ALA A 1 390 ? -11.203 13.156 7.48 1 98.88 390 ALA A CA 1
ATOM 2846 C C . ALA A 1 390 ? -9.688 13.375 7.527 1 98.88 390 ALA A C 1
ATOM 2848 O O . ALA A 1 390 ? -9.219 14.43 7.957 1 98.88 390 ALA A O 1
ATOM 2849 N N . GLY A 1 391 ? -8.953 12.352 7.145 1 98.69 391 GLY A N 1
ATOM 2850 C CA . GLY A 1 391 ? -7.504 12.461 7.117 1 98.69 391 GLY A CA 1
ATOM 2851 C C . GLY A 1 391 ? -7.004 13.539 6.172 1 98.69 391 GLY A C 1
ATOM 2852 O O . GLY A 1 391 ? -6.098 14.305 6.512 1 98.69 391 GLY A O 1
ATOM 2853 N N . GLU A 1 392 ? -7.551 13.609 4.934 1 98.81 392 GLU A N 1
ATOM 2854 C CA . GLU A 1 392 ? -7.207 14.625 3.945 1 98.81 392 GLU A CA 1
ATOM 2855 C C . GLU A 1 392 ? -7.441 16.031 4.492 1 98.81 392 GLU A C 1
ATOM 2857 O O . GLU A 1 392 ? -6.59 16.906 4.352 1 98.81 392 GLU A O 1
ATOM 2862 N N . LEU A 1 393 ? -8.609 16.188 5.098 1 98.88 393 LEU A N 1
ATOM 2863 C CA . LEU A 1 393 ? -8.969 17.484 5.66 1 98.88 393 LEU A CA 1
ATOM 2864 C C . LEU A 1 393 ? -7.957 17.922 6.711 1 98.88 393 LEU A C 1
ATOM 2866 O O . LEU A 1 393 ? -7.465 19.047 6.672 1 98.88 393 LEU A O 1
ATOM 2870 N N . SER A 1 394 ? -7.66 17.047 7.59 1 98.38 394 SER A N 1
ATOM 2871 C CA . SER A 1 394 ? -6.789 17.375 8.711 1 98.38 394 SER A CA 1
ATOM 2872 C C . SER A 1 394 ? -5.371 17.672 8.25 1 98.38 394 SER A C 1
ATOM 2874 O O . SER A 1 394 ? -4.762 18.656 8.68 1 98.38 394 SER A O 1
ATOM 2876 N N . LEU A 1 395 ? -4.797 16.828 7.406 1 97.56 395 LEU A N 1
ATOM 2877 C CA . LEU A 1 395 ? -3.42 17.031 6.973 1 97.56 395 LEU A CA 1
ATOM 2878 C C . LEU A 1 395 ? -3.297 18.312 6.152 1 97.56 395 LEU A C 1
ATOM 2880 O O . LEU A 1 395 ? -2.344 19.078 6.324 1 97.56 395 LEU A O 1
ATOM 2884 N N . CYS A 1 396 ? -4.195 18.547 5.223 1 98.31 396 CYS A N 1
ATOM 2885 C CA . CYS A 1 396 ? -4.156 19.766 4.434 1 98.31 396 CYS A CA 1
ATOM 2886 C C . CYS A 1 396 ? -4.238 21 5.328 1 98.31 396 CYS A C 1
ATOM 2888 O O . CYS A 1 396 ? -3.59 22 5.062 1 98.31 396 CYS A O 1
ATOM 2890 N N . SER A 1 397 ? -5.027 20.891 6.367 1 98.31 397 SER A N 1
ATOM 2891 C CA . SER A 1 397 ? -5.145 22.016 7.305 1 98.31 397 SER A CA 1
ATOM 2892 C C . SER A 1 397 ? -3.824 22.266 8.023 1 98.31 397 SER A C 1
ATOM 2894 O O . SER A 1 397 ? -3.432 23.422 8.219 1 98.31 397 SER A O 1
ATOM 2896 N N . ALA A 1 398 ? -3.197 21.203 8.445 1 95.94 398 ALA A N 1
ATOM 2897 C CA . ALA A 1 398 ? -1.91 21.344 9.125 1 95.94 398 ALA A CA 1
ATOM 2898 C C . ALA A 1 398 ? -0.875 21.984 8.211 1 95.94 398 ALA A C 1
ATOM 2900 O O . ALA A 1 398 ? -0.098 22.844 8.641 1 95.94 398 ALA A O 1
ATOM 2901 N N . LEU A 1 399 ? -0.834 21.578 6.98 1 95.62 399 LEU A N 1
ATOM 2902 C CA . LEU A 1 399 ? 0.09 22.141 6 1 95.62 399 LEU A CA 1
ATOM 2903 C C . LEU A 1 399 ? -0.208 23.609 5.754 1 95.62 399 LEU A C 1
ATOM 2905 O O . LEU A 1 399 ? 0.711 24.438 5.672 1 95.62 399 LEU A O 1
ATOM 2909 N N . SER A 1 400 ? -1.449 23.891 5.633 1 94.69 400 SER A N 1
ATOM 2910 C CA . SER A 1 400 ? -1.888 25.266 5.402 1 94.69 400 SER A CA 1
ATOM 2911 C C . SER A 1 400 ? -1.567 26.156 6.594 1 94.69 400 SER A C 1
ATOM 2913 O O . SER A 1 400 ? -1.094 27.281 6.426 1 94.69 400 SER A O 1
ATOM 2915 N N . ALA A 1 401 ? -1.801 25.672 7.789 1 88.81 401 ALA A N 1
ATOM 2916 C CA . ALA A 1 401 ? -1.567 26.438 9.016 1 88.81 401 ALA A CA 1
ATOM 2917 C C . ALA A 1 401 ? -0.079 26.703 9.211 1 88.81 401 ALA A C 1
ATOM 2919 O O . ALA A 1 401 ? 0.303 27.781 9.688 1 88.81 401 ALA A O 1
ATOM 2920 N N . GLY A 1 402 ? 0.708 25.703 9.031 1 76.5 402 GLY A N 1
ATOM 2921 C CA . GLY A 1 402 ? 2.145 25.891 9.148 1 76.5 402 GLY A CA 1
ATOM 2922 C C . GLY A 1 402 ? 2.68 26.984 8.242 1 76.5 402 GLY A C 1
ATOM 2923 O O . GLY A 1 402 ? 3.514 27.781 8.648 1 76.5 402 GLY A O 1
ATOM 2924 N N . SER A 1 403 ? 2.164 27 7.195 1 68.56 403 SER A N 1
ATOM 2925 C CA . SER A 1 403 ? 2.568 28.016 6.23 1 68.56 403 SER A CA 1
ATOM 2926 C C . SER A 1 403 ? 2.072 29.406 6.641 1 68.56 403 SER A C 1
ATOM 2928 O O . SER A 1 403 ? 2.773 30.406 6.457 1 68.56 403 SER A O 1
ATOM 2930 N N . LEU A 1 404 ? 0.978 29.297 7.137 1 50.03 404 LEU A N 1
ATOM 2931 C CA . LEU A 1 404 ? 0.393 30.562 7.57 1 50.03 404 LEU A CA 1
ATOM 2932 C C . LEU A 1 404 ? 1.195 31.172 8.719 1 50.03 404 LEU A C 1
ATOM 2934 O O . LEU A 1 404 ? 1.415 32.375 8.758 1 50.03 404 LEU A O 1
ATOM 2938 N N . VAL A 1 405 ? 1.493 30.188 9.508 1 45.62 405 VAL A N 1
ATOM 2939 C CA . VAL A 1 405 ? 2.273 30.672 10.648 1 45.62 405 VAL A CA 1
ATOM 2940 C C . VAL A 1 405 ? 3.6 31.234 10.164 1 45.62 405 VAL A C 1
ATOM 2942 O O . VAL A 1 405 ? 4.027 32.312 10.617 1 45.62 405 VAL A O 1
ATOM 2945 N N . LYS A 1 406 ? 4.105 30.703 9.266 1 54.34 406 LYS A N 1
ATOM 2946 C CA . LYS A 1 406 ? 5.383 31.172 8.734 1 54.34 406 LYS A CA 1
ATOM 2947 C C . LYS A 1 406 ? 5.199 32.469 7.926 1 54.34 406 LYS A C 1
ATOM 2949 O O . LYS A 1 406 ? 6 33.375 8.031 1 54.34 406 LYS A O 1
ATOM 2954 N N . SER A 1 407 ? 4.117 32.531 7.148 1 43.56 407 SER A N 1
ATOM 2955 C CA . SER A 1 407 ? 3.822 33.719 6.363 1 43.56 407 SER A CA 1
ATOM 2956 C C . SER A 1 407 ? 3.535 34.938 7.262 1 43.56 407 SER A C 1
ATOM 2958 O O . SER A 1 407 ? 3.965 36.031 6.973 1 43.56 407 SER A O 1
ATOM 2960 N N . HIS A 1 408 ? 2.703 34.625 8.266 1 40.22 408 HIS A N 1
ATOM 2961 C CA . HIS A 1 408 ? 2.369 35.688 9.203 1 40.22 408 HIS A CA 1
ATOM 2962 C C . HIS A 1 408 ? 3.609 36.219 9.922 1 40.22 408 HIS A C 1
ATOM 2964 O O . HIS A 1 408 ? 3.74 37.406 10.172 1 40.22 408 HIS A O 1
ATOM 2970 N N . LEU A 1 409 ? 4.344 35.219 10.219 1 40.53 409 LEU A N 1
ATOM 2971 C CA . LEU A 1 409 ? 5.59 35.656 10.844 1 40.53 409 LEU A CA 1
ATOM 2972 C C . LEU A 1 409 ? 6.406 36.531 9.898 1 40.53 409 LEU A C 1
ATOM 2974 O O . LEU A 1 409 ? 7.035 37.5 10.328 1 40.53 409 LEU A O 1
ATOM 2978 N N . THR A 1 410 ? 6.398 36.281 8.695 1 43 410 THR A N 1
ATOM 2979 C CA . THR A 1 410 ? 7.125 37.062 7.719 1 43 410 THR A CA 1
ATOM 2980 C C . THR A 1 410 ? 6.461 38.438 7.523 1 43 410 THR A C 1
ATOM 2982 O O . THR A 1 410 ? 7.141 39.438 7.41 1 43 410 THR A O 1
ATOM 2985 N N . HIS A 1 411 ? 5.129 38.5 7.441 1 42.97 411 HIS A N 1
ATOM 2986 C CA . HIS A 1 411 ? 4.422 39.75 7.258 1 42.97 411 HIS A CA 1
ATOM 2987 C C . HIS A 1 411 ? 4.48 40.594 8.523 1 42.97 411 HIS A C 1
ATOM 2989 O O . HIS A 1 411 ? 4.555 41.844 8.445 1 42.97 411 HIS A O 1
ATOM 2995 N N . ASN A 1 412 ? 4.367 40.031 9.617 1 38.75 412 ASN A N 1
ATOM 2996 C CA . ASN A 1 412 ? 4.426 40.781 10.859 1 38.75 412 ASN A CA 1
ATOM 2997 C C . ASN A 1 412 ? 5.844 41.25 11.164 1 38.75 412 ASN A C 1
ATOM 2999 O O . ASN A 1 412 ? 6.039 42.219 11.914 1 38.75 412 ASN A O 1
ATOM 3003 N N . ARG A 1 413 ? 6.867 40.594 10.805 1 39.22 413 ARG A N 1
ATOM 3004 C CA . ARG A 1 413 ? 8.211 41.125 10.977 1 39.22 413 ARG A CA 1
ATOM 3005 C C . ARG A 1 413 ? 8.43 42.344 10.094 1 39.22 413 ARG A C 1
ATOM 3007 O O . ARG A 1 413 ? 9.43 43.062 10.227 1 39.22 413 ARG A O 1
ATOM 3014 N N . LYS A 1 414 ? 7.664 42.344 9.055 1 48.41 414 LYS A N 1
ATOM 3015 C CA . LYS A 1 414 ? 7.844 43.594 8.281 1 48.41 414 LYS A CA 1
ATOM 3016 C C . LYS A 1 414 ? 7.223 44.781 8.992 1 48.41 414 LYS A C 1
ATOM 3018 O O . LYS A 1 414 ? 7.496 45.938 8.641 1 48.41 414 LYS A O 1
ATOM 3023 N N . LYS A 1 415 ? 6.184 44.594 9.844 1 40.97 415 LYS A N 1
ATOM 3024 C CA . LYS A 1 415 ? 5.539 45.781 10.445 1 40.97 415 LYS A CA 1
ATOM 3025 C C . LYS A 1 415 ? 6.246 46.188 11.734 1 40.97 415 LYS A C 1
ATOM 3027 O O . LYS A 1 415 ? 5.859 47.156 12.367 1 40.97 415 LYS A O 1
ATOM 3032 N N . GLY A 1 416 ? 7.031 45.281 12.242 1 30.61 416 GLY A N 1
ATOM 3033 C CA . GLY A 1 416 ? 7.793 45.844 13.344 1 30.61 416 GLY A CA 1
ATOM 3034 C C . GLY A 1 416 ? 9.172 46.312 12.938 1 30.61 416 GLY A C 1
ATOM 3035 O O . GLY A 1 416 ? 9.711 45.906 11.914 1 30.61 416 GLY A O 1
ATOM 3036 N N . MET B 1 1 ? -9.125 11.516 40.312 1 74.81 1 MET B N 1
ATOM 3037 C CA . MET B 1 1 ? -10.43 11.273 39.719 1 74.81 1 MET B CA 1
ATOM 3038 C C . MET B 1 1 ? -10.695 9.781 39.562 1 74.81 1 MET B C 1
ATOM 3040 O O . MET B 1 1 ? -9.82 9.047 39.094 1 74.81 1 MET B O 1
ATOM 3044 N N . PRO B 1 2 ? -11.875 9.25 40.156 1 82.25 2 PRO B N 1
ATOM 3045 C CA . PRO B 1 2 ? -12.188 7.832 39.969 1 82.25 2 PRO B CA 1
ATOM 3046 C C . PRO B 1 2 ? -12.328 7.438 38.5 1 82.25 2 PRO B C 1
ATOM 3048 O O . PRO B 1 2 ? -12.703 8.266 37.656 1 82.25 2 PRO B O 1
ATOM 3051 N N . GLU B 1 3 ? -11.953 6.223 38.25 1 84.25 3 GLU B N 1
ATOM 3052 C CA . GLU B 1 3 ? -12.008 5.711 36.875 1 84.25 3 GLU B CA 1
ATOM 3053 C C . GLU B 1 3 ? -13.406 5.859 36.281 1 84.25 3 GLU B C 1
ATOM 3055 O O . GLU B 1 3 ? -13.555 6.172 35.125 1 84.25 3 GLU B O 1
ATOM 3060 N N . SER B 1 4 ? -14.359 5.672 37.156 1 85.94 4 SER B N 1
ATOM 3061 C CA . SER B 1 4 ? -15.742 5.781 36.688 1 85.94 4 SER B CA 1
ATOM 3062 C C . SER B 1 4 ? -16.062 7.191 36.188 1 85.94 4 SER B C 1
ATOM 3064 O O . SER B 1 4 ? -16.781 7.371 35.219 1 85.94 4 SER B O 1
ATOM 3066 N N . GLN B 1 5 ? -15.492 8.141 36.844 1 84.69 5 GLN B N 1
ATOM 3067 C CA . GLN B 1 5 ? -15.703 9.531 36.469 1 84.69 5 GLN B CA 1
ATOM 3068 C C . GLN B 1 5 ? -14.969 9.852 35.156 1 84.69 5 GLN B C 1
ATOM 3070 O O . GLN B 1 5 ? -15.484 10.578 34.312 1 84.69 5 GLN B O 1
ATOM 3075 N N . ILE B 1 6 ? -13.828 9.289 35.062 1 83.12 6 ILE B N 1
ATOM 3076 C CA . ILE B 1 6 ? -13.055 9.484 33.844 1 83.12 6 ILE B CA 1
ATOM 3077 C C . ILE B 1 6 ? -13.812 8.891 32.625 1 83.12 6 ILE B C 1
ATOM 3079 O O . ILE B 1 6 ? -13.891 9.508 31.578 1 83.12 6 ILE B O 1
ATOM 3083 N N . ILE B 1 7 ? -14.375 7.781 32.875 1 85.25 7 ILE B N 1
ATOM 3084 C CA . ILE B 1 7 ? -15.125 7.086 31.844 1 85.25 7 ILE B CA 1
ATOM 3085 C C . ILE B 1 7 ? -16.344 7.906 31.453 1 85.25 7 ILE B C 1
ATOM 3087 O O . ILE B 1 7 ? -16.641 8.086 30.266 1 85.25 7 ILE B O 1
ATOM 3091 N N . GLU B 1 8 ? -16.984 8.398 32.438 1 84.62 8 GLU B N 1
ATOM 3092 C CA . GLU B 1 8 ? -18.172 9.203 32.188 1 84.62 8 GLU B CA 1
ATOM 3093 C C . GLU B 1 8 ? -17.844 10.477 31.422 1 84.62 8 GLU B C 1
ATOM 3095 O O . GLU B 1 8 ? -18.5 10.797 30.422 1 84.62 8 GLU B O 1
ATOM 3100 N N . LEU B 1 9 ? -16.812 11.141 31.844 1 80.25 9 LEU B N 1
ATOM 3101 C CA . LEU B 1 9 ? -16.406 12.383 31.203 1 80.25 9 LEU B CA 1
ATOM 3102 C C . LEU B 1 9 ? -15.914 12.117 29.781 1 80.25 9 LEU B C 1
ATOM 3104 O O . LEU B 1 9 ? -16.172 12.906 28.875 1 80.25 9 LEU B O 1
ATOM 3108 N N . GLY B 1 10 ? -15.266 11.055 29.625 1 78.31 10 GLY B N 1
ATOM 3109 C CA . GLY B 1 10 ? -14.789 10.664 28.312 1 78.31 10 GLY B CA 1
ATOM 3110 C C . GLY B 1 10 ? -15.906 10.312 27.344 1 78.31 10 GLY B C 1
ATOM 3111 O O . GLY B 1 10 ? -15.883 10.703 26.188 1 78.31 10 GLY B O 1
ATOM 3112 N N . THR B 1 11 ? -16.844 9.641 27.922 1 78.5 11 THR B N 1
ATOM 3113 C CA . THR B 1 11 ? -17.984 9.219 27.109 1 78.5 11 THR B CA 1
ATOM 3114 C C . THR B 1 11 ? -18.797 10.422 26.656 1 78.5 11 THR B C 1
ATOM 3116 O O . THR B 1 11 ? -19.359 10.422 25.562 1 78.5 11 THR B O 1
ATOM 3119 N N . LEU B 1 12 ? -18.734 11.461 27.5 1 75.38 12 LEU B N 1
ATOM 3120 C CA . LEU B 1 12 ? -19.484 12.68 27.219 1 75.38 12 LEU B CA 1
ATOM 3121 C C . LEU B 1 12 ? -18.656 13.648 26.391 1 75.38 12 LEU B C 1
ATOM 3123 O O . LEU B 1 12 ? -19.125 14.727 26.016 1 75.38 12 LEU B O 1
ATOM 3127 N N . GLY B 1 13 ? -17.375 13.242 26.078 1 73.75 13 GLY B N 1
ATOM 3128 C CA . GLY B 1 13 ? -16.5 14.078 25.266 1 73.75 13 GLY B CA 1
ATOM 3129 C C . GLY B 1 13 ? -15.898 15.242 26.031 1 73.75 13 GLY B C 1
ATOM 3130 O O . GLY B 1 13 ? -15.406 16.203 25.438 1 73.75 13 GLY B O 1
ATOM 3131 N N . GLN B 1 14 ? -15.938 15.195 27.312 1 74.94 14 GLN B N 1
ATOM 3132 C CA . GLN B 1 14 ? -15.477 16.312 28.141 1 74.94 14 GLN B CA 1
ATOM 3133 C C . GLN B 1 14 ? -13.984 16.188 28.438 1 74.94 14 GLN B C 1
ATOM 3135 O O . GLN B 1 14 ? -13.352 17.156 28.859 1 74.94 14 GLN B O 1
ATOM 3140 N N . ILE B 1 15 ? -13.484 14.984 28.234 1 75.88 15 ILE B N 1
ATOM 3141 C CA . ILE B 1 15 ? -12.039 14.797 28.312 1 75.88 15 ILE B CA 1
ATOM 3142 C C . ILE B 1 15 ? -11.531 14.203 27 1 75.88 15 ILE B C 1
ATOM 3144 O O . ILE B 1 15 ? -12.102 13.234 26.484 1 75.88 15 ILE B O 1
ATOM 3148 N N . PRO B 1 16 ? -10.516 14.938 26.531 1 77.19 16 PRO B N 1
ATOM 3149 C CA . PRO B 1 16 ? -9.945 14.352 25.328 1 77.19 16 PRO B CA 1
ATOM 3150 C C . PRO B 1 16 ? -9.305 12.992 25.562 1 77.19 16 PRO B C 1
ATOM 3152 O O . PRO B 1 16 ? -8.516 12.836 26.5 1 77.19 16 PRO B O 1
ATOM 3155 N N . LEU B 1 17 ? -9.602 12.008 24.75 1 79.06 17 LEU B N 1
ATOM 3156 C CA . LEU B 1 17 ? -9.148 10.633 24.922 1 79.06 17 LEU B CA 1
ATOM 3157 C C . LEU B 1 17 ? -7.625 10.555 24.875 1 79.06 17 LEU B C 1
ATOM 3159 O O . LEU B 1 17 ? -7.02 9.727 25.562 1 79.06 17 LEU B O 1
ATOM 3163 N N . TYR B 1 18 ? -7.016 11.43 24.109 1 75.38 18 TYR B N 1
ATOM 3164 C CA . TYR B 1 18 ? -5.57 11.359 23.922 1 75.38 18 TYR B CA 1
ATOM 3165 C C . TYR B 1 18 ? -4.836 11.844 25.172 1 75.38 18 TYR B C 1
ATOM 3167 O O . TYR B 1 18 ? -3.631 11.617 25.312 1 75.38 18 TYR B O 1
ATOM 3175 N N . SER B 1 19 ? -5.547 12.492 26.047 1 77.56 19 SER B N 1
ATOM 3176 C CA . SER B 1 19 ? -4.914 13.07 27.234 1 77.56 19 SER B CA 1
ATOM 3177 C C . SER B 1 19 ? -4.816 12.047 28.359 1 77.56 19 SER B C 1
ATOM 3179 O O . SER B 1 19 ? -4.129 12.273 29.359 1 77.56 19 SER B O 1
ATOM 3181 N N . LEU B 1 20 ? -5.406 10.891 28.156 1 83.31 20 LEU B N 1
ATOM 3182 C CA . LEU B 1 20 ? -5.52 9.922 29.234 1 83.31 20 LEU B CA 1
ATOM 3183 C C . LEU B 1 20 ? -4.141 9.43 29.672 1 83.31 20 LEU B C 1
ATOM 3185 O O . LEU B 1 20 ? -3.904 9.219 30.859 1 83.31 20 LEU B O 1
ATOM 3189 N N . GLU B 1 21 ? -3.201 9.242 28.734 1 82.12 21 GLU B N 1
ATOM 3190 C CA . GLU B 1 21 ? -1.864 8.766 29.078 1 82.12 21 GLU B CA 1
ATOM 3191 C C . GLU B 1 21 ? -1.134 9.75 29.969 1 82.12 21 GLU B C 1
ATOM 3193 O O . GLU B 1 21 ? -0.467 9.352 30.938 1 82.12 21 GLU B O 1
ATOM 3198 N N . ARG B 1 22 ? -1.265 10.992 29.609 1 77.94 22 ARG B N 1
ATOM 3199 C CA . ARG B 1 22 ? -0.604 12.031 30.406 1 77.94 22 ARG B CA 1
ATOM 3200 C C . ARG B 1 22 ? -1.238 12.156 31.781 1 77.94 22 ARG B C 1
ATOM 3202 O O . ARG B 1 22 ? -0.535 12.336 32.781 1 77.94 22 ARG B O 1
ATOM 3209 N N . ALA B 1 23 ? -2.506 12.039 31.844 1 78.69 23 ALA B N 1
ATOM 3210 C CA . ALA B 1 23 ? -3.246 12.219 33.094 1 78.69 23 ALA B CA 1
ATOM 3211 C C . ALA B 1 23 ? -3.021 11.055 34.031 1 78.69 23 ALA B C 1
ATOM 3213 O O . ALA B 1 23 ? -2.92 11.242 35.25 1 78.69 23 ALA B O 1
ATOM 3214 N N . LEU B 1 24 ? -2.879 9.867 33.5 1 83.38 24 LEU B N 1
ATOM 3215 C CA . LEU B 1 24 ? -2.846 8.664 34.312 1 83.38 24 LEU B CA 1
ATOM 3216 C C . LEU B 1 24 ? -1.41 8.203 34.562 1 83.38 24 LEU B C 1
ATOM 3218 O O . LEU B 1 24 ? -1.141 7.438 35.469 1 83.38 24 LEU B O 1
ATOM 3222 N N . GLN B 1 25 ? -0.472 8.625 33.75 1 81.25 25 GLN B N 1
ATOM 3223 C CA . GLN B 1 25 ? 0.931 8.227 33.781 1 81.25 25 GLN B CA 1
ATOM 3224 C C . GLN B 1 25 ? 1.07 6.703 33.75 1 81.25 25 GLN B C 1
ATOM 3226 O O . GLN B 1 25 ? 1.941 6.148 34.438 1 81.25 25 GLN B O 1
ATOM 3231 N N . ASP B 1 26 ? 0.15 6.016 33.281 1 88.38 26 ASP B N 1
ATOM 3232 C CA . ASP B 1 26 ? 0.073 4.574 33.062 1 88.38 26 ASP B CA 1
ATOM 3233 C C . ASP B 1 26 ? -0.588 4.258 31.719 1 88.38 26 ASP B C 1
ATOM 3235 O O . ASP B 1 26 ? -1.815 4.188 31.641 1 88.38 26 ASP B O 1
ATOM 3239 N N . PRO B 1 27 ? 0.274 3.953 30.797 1 90 27 PRO B N 1
ATOM 3240 C CA . PRO B 1 27 ? -0.267 3.783 29.438 1 90 27 PRO B CA 1
ATOM 3241 C C . PRO B 1 27 ? -1.248 2.617 29.344 1 90 27 PRO B C 1
ATOM 3243 O O . PRO B 1 27 ? -2.24 2.699 28.609 1 90 27 PRO B O 1
ATOM 3246 N N . LEU B 1 28 ? -1.005 1.516 30.031 1 92.25 28 LEU B N 1
ATOM 3247 C CA . LEU B 1 28 ? -1.919 0.379 30 1 92.25 28 LEU B CA 1
ATOM 3248 C C . LEU B 1 28 ? -3.273 0.754 30.594 1 92.25 28 LEU B C 1
ATOM 3250 O O . LEU B 1 28 ? -4.316 0.36 30.062 1 92.25 28 LEU B O 1
ATOM 3254 N N . ARG B 1 29 ? -3.256 1.453 31.688 1 91.19 29 ARG B N 1
ATOM 3255 C CA . ARG B 1 29 ? -4.492 1.911 32.312 1 91.19 29 ARG B CA 1
ATOM 3256 C C . ARG B 1 29 ? -5.262 2.85 31.375 1 91.19 29 ARG B C 1
ATOM 3258 O O . ARG B 1 29 ? -6.492 2.807 31.328 1 91.19 29 ARG B O 1
ATOM 3265 N N . ALA B 1 30 ? -4.535 3.715 30.688 1 91.5 30 ALA B N 1
ATOM 3266 C CA . ALA B 1 30 ? -5.172 4.613 29.734 1 91.5 30 ALA B CA 1
ATOM 3267 C C . ALA B 1 30 ? -5.883 3.824 28.641 1 91.5 30 ALA B C 1
ATOM 3269 O O . ALA B 1 30 ? -7 4.168 28.234 1 91.5 30 ALA B O 1
ATOM 3270 N N . VAL B 1 31 ? -5.238 2.762 28.172 1 93 31 VAL B N 1
ATOM 3271 C CA . VAL B 1 31 ? -5.812 1.911 27.125 1 93 31 VAL B CA 1
ATOM 3272 C C . VAL B 1 31 ? -7.086 1.252 27.641 1 93 31 VAL B C 1
ATOM 3274 O O . VAL B 1 31 ? -8.109 1.235 26.953 1 93 31 VAL B O 1
ATOM 3277 N N . LYS B 1 32 ? -7.043 0.764 28.828 1 91.56 32 LYS B N 1
ATOM 3278 C CA . LYS B 1 32 ? -8.195 0.099 29.438 1 91.56 32 LYS B CA 1
ATOM 3279 C C . LYS B 1 32 ? -9.375 1.052 29.562 1 91.56 32 LYS B C 1
ATOM 3281 O O . LYS B 1 32 ? -10.516 0.68 29.266 1 91.56 32 LYS B O 1
ATOM 3286 N N . LEU B 1 33 ? -9.117 2.219 30.031 1 90.75 33 LEU B N 1
ATOM 3287 C CA . LEU B 1 33 ? -10.172 3.211 30.219 1 90.75 33 LEU B CA 1
ATOM 3288 C C . LEU B 1 33 ? -10.758 3.623 28.859 1 90.75 33 LEU B C 1
ATOM 3290 O O . LEU B 1 33 ? -11.969 3.795 28.734 1 90.75 33 LEU B O 1
ATOM 3294 N N . ARG B 1 34 ? -9.891 3.854 27.906 1 91.88 34 ARG B N 1
ATOM 3295 C CA . ARG B 1 34 ? -10.367 4.23 26.578 1 91.88 34 ARG B CA 1
ATOM 3296 C C . ARG B 1 34 ? -11.25 3.141 25.969 1 91.88 34 ARG B C 1
ATOM 3298 O O . ARG B 1 34 ? -12.242 3.436 25.312 1 91.88 34 ARG B O 1
ATOM 3305 N N . ARG B 1 35 ? -10.867 1.914 26.156 1 92.88 35 ARG B N 1
ATOM 3306 C CA . ARG B 1 35 ? -11.68 0.782 25.719 1 92.88 35 ARG B CA 1
ATOM 3307 C C . ARG B 1 35 ? -13.094 0.864 26.297 1 92.88 35 ARG B C 1
ATOM 3309 O O . ARG B 1 35 ? -14.078 0.652 25.594 1 92.88 35 ARG B O 1
ATOM 3316 N N . GLN B 1 36 ? -13.164 1.192 27.516 1 89.5 36 GLN B N 1
ATOM 3317 C CA . GLN B 1 36 ? -14.461 1.309 28.188 1 89.5 36 GLN B CA 1
ATOM 3318 C C . GLN B 1 36 ? -15.258 2.488 27.641 1 89.5 36 GLN B C 1
ATOM 3320 O O . GLN B 1 36 ? -16.469 2.387 27.438 1 89.5 36 GLN B O 1
ATOM 3325 N N . ILE B 1 37 ? -14.578 3.545 27.453 1 89 37 ILE B N 1
ATOM 3326 C CA . ILE B 1 37 ? -15.234 4.742 26.922 1 89 37 ILE B CA 1
ATOM 3327 C C . ILE B 1 37 ? -15.828 4.453 25.562 1 89 37 ILE B C 1
ATOM 3329 O O . ILE B 1 37 ? -16.984 4.793 25.297 1 89 37 ILE B O 1
ATOM 3333 N N . VAL B 1 38 ? -15.062 3.818 24.703 1 89.25 38 VAL B N 1
ATOM 3334 C CA . VAL B 1 38 ? -15.523 3.49 23.344 1 89.25 38 VAL B CA 1
ATOM 3335 C C . VAL B 1 38 ? -16.719 2.543 23.422 1 89.25 38 VAL B C 1
ATOM 3337 O O . VAL B 1 38 ? -17.688 2.703 22.688 1 89.25 38 VAL B O 1
ATOM 3340 N N . SER B 1 39 ? -16.672 1.594 24.328 1 88.5 39 SER B N 1
ATOM 3341 C CA . SER B 1 39 ? -17.719 0.594 24.484 1 88.5 39 SER B CA 1
ATOM 3342 C C . SER B 1 39 ? -19.016 1.228 24.984 1 88.5 39 SER B C 1
ATOM 3344 O O . SER B 1 39 ? -20.109 0.748 24.672 1 88.5 39 SER B O 1
ATOM 3346 N N . GLN B 1 40 ? -18.891 2.301 25.719 1 86.19 40 GLN B N 1
ATOM 3347 C CA . GLN B 1 40 ? -20.062 2.902 26.344 1 86.19 40 GLN B CA 1
ATOM 3348 C C . GLN B 1 40 ? -20.562 4.102 25.547 1 86.19 40 GLN B C 1
ATOM 3350 O O . GLN B 1 40 ? -21.609 4.668 25.859 1 86.19 40 GLN B O 1
ATOM 3355 N N . HIS B 1 41 ? -19.812 4.418 24.578 1 85.62 41 HIS B N 1
ATOM 3356 C CA . HIS B 1 41 ? -20.219 5.547 23.75 1 85.62 41 HIS B CA 1
ATOM 3357 C C . HIS B 1 41 ? -21.484 5.23 22.969 1 85.62 41 HIS B C 1
ATOM 3359 O O . HIS B 1 41 ? -21.75 4.07 22.641 1 85.62 41 HIS B O 1
ATOM 3365 N N . GLN B 1 42 ? -22.234 6.203 22.688 1 81.38 42 GLN B N 1
ATOM 3366 C CA . GLN B 1 42 ? -23.5 6.039 21.969 1 81.38 42 GLN B CA 1
ATOM 3367 C C . GLN B 1 42 ? -23.266 5.457 20.578 1 81.38 42 GLN B C 1
ATOM 3369 O O . GLN B 1 42 ? -24.109 4.73 20.047 1 81.38 42 GLN B O 1
ATOM 3374 N N . ALA B 1 43 ? -22.188 5.758 20 1 83.44 43 ALA B N 1
ATOM 3375 C CA . ALA B 1 43 ? -21.859 5.289 18.656 1 83.44 43 ALA B CA 1
ATOM 3376 C C . ALA B 1 43 ? -21.766 3.768 18.609 1 83.44 43 ALA B C 1
ATOM 3378 O O . ALA B 1 43 ? -21.969 3.158 17.562 1 83.44 43 ALA B O 1
ATOM 3379 N N . THR B 1 44 ? -21.453 3.123 19.672 1 81.12 44 THR B N 1
ATOM 3380 C CA . THR B 1 44 ? -21.297 1.673 19.703 1 81.12 44 THR B CA 1
ATOM 3381 C C . THR B 1 44 ? -22.453 1.027 20.469 1 81.12 44 THR B C 1
ATOM 3383 O O . THR B 1 44 ? -22.547 -0.2 20.531 1 81.12 44 THR B O 1
ATOM 3386 N N . GLY B 1 45 ? -23.281 1.775 21.031 1 76.31 45 GLY B N 1
ATOM 3387 C CA . GLY B 1 45 ? -24.391 1.264 21.812 1 76.31 45 GLY B CA 1
ATOM 3388 C C . GLY B 1 45 ? -25.391 0.477 21 1 76.31 45 GLY B C 1
ATOM 3389 O O . GLY B 1 45 ? -25.953 -0.509 21.469 1 76.31 45 GLY B O 1
ATOM 3390 N N . ASN B 1 46 ? -25.453 0.834 19.812 1 76 46 ASN B N 1
ATOM 3391 C CA . ASN B 1 46 ? -26.484 0.217 18.984 1 76 46 ASN B CA 1
ATOM 3392 C C . ASN B 1 46 ? -26.031 -1.127 18.422 1 76 46 ASN B C 1
ATOM 3394 O O . ASN B 1 46 ? -26.828 -1.888 17.891 1 76 46 ASN B O 1
ATOM 3398 N N . ILE B 1 47 ? -24.812 -1.518 18.578 1 77.94 47 ILE B N 1
ATOM 3399 C CA . ILE B 1 47 ? -24.344 -2.73 17.906 1 77.94 47 ILE B CA 1
ATOM 3400 C C . ILE B 1 47 ? -23.875 -3.742 18.953 1 77.94 47 ILE B C 1
ATOM 3402 O O . ILE B 1 47 ? -23.266 -4.762 18.625 1 77.94 47 ILE B O 1
ATOM 3406 N N . ASP B 1 48 ? -24.188 -3.695 20.141 1 77.06 48 ASP B N 1
ATOM 3407 C CA . ASP B 1 48 ? -23.828 -4.625 21.203 1 77.06 48 ASP B CA 1
ATOM 3408 C C . ASP B 1 48 ? -22.344 -4.938 21.188 1 77.06 48 ASP B C 1
ATOM 3410 O O . ASP B 1 48 ? -21.938 -6.102 21.172 1 77.06 48 ASP B O 1
ATOM 3414 N N . PHE B 1 49 ? -21.531 -3.992 20.984 1 79.5 49 PHE B N 1
ATOM 3415 C CA . PHE B 1 49 ? -20.078 -4.141 20.953 1 79.5 49 PHE B CA 1
ATOM 3416 C C . PHE B 1 49 ? -19.453 -3.676 22.266 1 79.5 49 PHE B C 1
ATOM 3418 O O . PHE B 1 49 ? -19.875 -2.668 22.828 1 79.5 49 PHE B O 1
ATOM 3425 N N . THR B 1 50 ? -18.641 -4.555 22.734 1 78.69 50 THR B N 1
ATOM 3426 C CA . THR B 1 50 ? -17.781 -4.133 23.828 1 78.69 50 THR B CA 1
ATOM 3427 C C . THR B 1 50 ? -16.328 -4.5 23.547 1 78.69 50 THR B C 1
ATOM 3429 O O . THR B 1 50 ? -16.047 -5.598 23.062 1 78.69 50 THR B O 1
ATOM 3432 N N . THR B 1 51 ? -15.547 -3.57 23.781 1 74.25 51 THR B N 1
ATOM 3433 C CA . THR B 1 51 ? -14.125 -3.82 23.609 1 74.25 51 THR B CA 1
ATOM 3434 C C . THR B 1 51 ? -13.617 -4.809 24.656 1 74.25 51 THR B C 1
ATOM 3436 O O . THR B 1 51 ? -12.727 -5.613 24.375 1 74.25 51 THR B O 1
ATOM 3439 N N . ASP B 1 52 ? -14.109 -4.711 25.812 1 71.56 52 ASP B N 1
ATOM 3440 C CA . ASP B 1 52 ? -13.648 -5.582 26.891 1 71.56 52 ASP B CA 1
ATOM 3441 C C . ASP B 1 52 ? -13.938 -7.047 26.562 1 71.56 52 ASP B C 1
ATOM 3443 O O . ASP B 1 52 ? -13.141 -7.93 26.875 1 71.56 52 ASP B O 1
ATOM 3447 N N . GLY B 1 53 ? -14.969 -7.246 25.906 1 75.81 53 GLY B N 1
ATOM 3448 C CA . GLY B 1 53 ? -15.297 -8.609 25.531 1 75.81 53 GLY B CA 1
ATOM 3449 C C . GLY B 1 53 ? -14.859 -8.969 24.125 1 75.81 53 GLY B C 1
ATOM 3450 O O . GLY B 1 53 ? -15.039 -10.102 23.688 1 75.81 53 GLY B O 1
ATOM 3451 N N . SER B 1 54 ? -14.023 -8.047 23.703 1 81.75 54 SER B N 1
ATOM 3452 C CA . SER B 1 54 ? -13.688 -8.305 22.297 1 81.75 54 SER B CA 1
ATOM 3453 C C . SER B 1 54 ? -12.383 -9.078 22.188 1 81.75 54 SER B C 1
ATOM 3455 O O . SER B 1 54 ? -11.633 -9.203 23.156 1 81.75 54 SER B O 1
ATOM 3457 N N . ALA B 1 55 ? -12.148 -9.594 21 1 91.69 55 ALA B N 1
ATOM 3458 C CA . ALA B 1 55 ? -10.969 -10.422 20.734 1 91.69 55 ALA B CA 1
ATOM 3459 C C . ALA B 1 55 ? -9.742 -9.555 20.469 1 91.69 55 ALA B C 1
ATOM 3461 O O . ALA B 1 55 ? -8.641 -10.07 20.25 1 91.69 55 ALA B O 1
ATOM 3462 N N . LEU B 1 56 ? -9.891 -8.227 20.547 1 94.94 56 LEU B N 1
ATOM 3463 C CA . LEU B 1 56 ? -8.719 -7.359 20.391 1 94.94 56 LEU B CA 1
ATOM 3464 C C . LEU B 1 56 ? -7.863 -7.383 21.656 1 94.94 56 LEU B C 1
ATOM 3466 O O . LEU B 1 56 ? -8.289 -6.91 22.719 1 94.94 56 LEU B O 1
ATOM 3470 N N . PRO B 1 57 ? -6.707 -7.859 21.547 1 95.69 57 PRO B N 1
ATOM 3471 C CA . PRO B 1 57 ? -5.848 -7.898 22.734 1 95.69 57 PRO B CA 1
ATOM 3472 C C . PRO B 1 57 ? -5.297 -6.527 23.125 1 95.69 57 PRO B C 1
ATOM 3474 O O . PRO B 1 57 ? -5.184 -5.645 22.266 1 95.69 57 PRO B O 1
ATOM 3477 N N . TYR B 1 58 ? -4.973 -6.336 24.422 1 95 58 TYR B N 1
ATOM 3478 C CA . TYR B 1 58 ? -4.395 -5.066 24.844 1 95 58 TYR B CA 1
ATOM 3479 C C . TYR B 1 58 ? -3.371 -5.27 25.953 1 95 58 TYR B C 1
ATOM 3481 O O . TYR B 1 58 ? -2.596 -4.367 26.266 1 95 58 TYR B O 1
ATOM 3489 N N . GLU B 1 59 ? -3.316 -6.477 26.531 1 93.62 59 GLU B N 1
ATOM 3490 C CA . GLU B 1 59 ? -2.33 -6.754 27.578 1 93.62 59 GLU B CA 1
ATOM 3491 C C . GLU B 1 59 ? -1.033 -7.293 26.984 1 93.62 59 GLU B C 1
ATOM 3493 O O . GLU B 1 59 ? -1.033 -7.836 25.875 1 93.62 59 GLU B O 1
ATOM 3498 N N . GLY B 1 60 ? 0.061 -7.117 27.688 1 90.88 60 GLY B N 1
ATOM 3499 C CA . GLY B 1 60 ? 1.329 -7.695 27.281 1 90.88 60 GLY B CA 1
ATOM 3500 C C . GLY B 1 60 ? 1.991 -6.941 26.141 1 90.88 60 GLY B C 1
ATOM 3501 O O . GLY B 1 60 ? 2.758 -7.52 25.359 1 90.88 60 GLY B O 1
ATOM 3502 N N . TYR B 1 61 ? 1.65 -5.75 25.938 1 92.88 61 TYR B N 1
ATOM 3503 C CA . TYR B 1 61 ? 2.225 -4.906 24.891 1 92.88 61 TYR B CA 1
ATOM 3504 C C . TYR B 1 61 ? 2.918 -3.691 25.5 1 92.88 61 TYR B C 1
ATOM 3506 O O . TYR B 1 61 ? 2.449 -3.135 26.5 1 92.88 61 TYR B O 1
ATOM 3514 N N . ASP B 1 62 ? 4.051 -3.268 24.984 1 92.38 62 ASP B N 1
ATOM 3515 C CA . ASP B 1 62 ? 4.836 -2.15 25.5 1 92.38 62 ASP B CA 1
ATOM 3516 C C . ASP B 1 62 ? 4.297 -0.816 24.984 1 92.38 62 ASP B C 1
ATOM 3518 O O . ASP B 1 62 ? 4.895 -0.199 24.094 1 92.38 62 ASP B O 1
ATOM 3522 N N . TYR B 1 63 ? 3.328 -0.303 25.672 1 93.19 63 TYR B N 1
ATOM 3523 C CA . TYR B 1 63 ? 2.68 0.931 25.234 1 93.19 63 TYR B CA 1
ATOM 3524 C C . TYR B 1 63 ? 3.59 2.133 25.469 1 93.19 63 TYR B C 1
ATOM 3526 O O . TYR B 1 63 ? 3.375 3.199 24.891 1 93.19 63 TYR B O 1
ATOM 3534 N N . LYS B 1 64 ? 4.617 2.012 26.266 1 90.12 64 LYS B N 1
ATOM 3535 C CA . LYS B 1 64 ? 5.566 3.105 26.484 1 90.12 64 LYS B CA 1
ATOM 3536 C C . LYS B 1 64 ? 6.324 3.426 25.188 1 90.12 64 LYS B C 1
ATOM 3538 O O . LYS B 1 64 ? 6.621 4.59 24.922 1 90.12 64 LYS B O 1
ATOM 3543 N N . ALA B 1 65 ? 6.578 2.352 24.469 1 90.12 65 ALA B N 1
ATOM 3544 C CA . ALA B 1 65 ? 7.297 2.531 23.219 1 90.12 65 ALA B CA 1
ATOM 3545 C C . ALA B 1 65 ? 6.391 3.125 22.141 1 90.12 65 ALA B C 1
ATOM 3547 O O . ALA B 1 65 ? 6.871 3.682 21.156 1 90.12 65 ALA B O 1
ATOM 3548 N N . VAL B 1 66 ? 5.082 3.033 22.328 1 89.19 66 VAL B N 1
ATOM 3549 C CA . VAL B 1 66 ? 4.094 3.463 21.344 1 89.19 66 VAL B CA 1
ATOM 3550 C C . VAL B 1 66 ? 3.73 4.926 21.594 1 89.19 66 VAL B C 1
ATOM 3552 O O . VAL B 1 66 ? 3.564 5.695 20.641 1 89.19 66 VAL B O 1
ATOM 3555 N N . LEU B 1 67 ? 3.697 5.293 22.781 1 82.81 67 LEU B N 1
ATOM 3556 C CA . LEU B 1 67 ? 3.262 6.629 23.188 1 82.81 67 LEU B CA 1
ATOM 3557 C C . LEU B 1 67 ? 4.188 7.695 22.609 1 82.81 67 LEU B C 1
ATOM 3559 O O . LEU B 1 67 ? 5.406 7.629 22.781 1 82.81 67 LEU B O 1
ATOM 3563 N N . GLY B 1 68 ? 3.602 8.625 21.859 1 77.06 68 GLY B N 1
ATOM 3564 C CA . GLY B 1 68 ? 4.352 9.75 21.328 1 77.06 68 GLY B CA 1
ATOM 3565 C C . GLY B 1 68 ? 5.148 9.398 20.078 1 77.06 68 GLY B C 1
ATOM 3566 O O . GLY B 1 68 ? 5.762 10.266 19.453 1 77.06 68 GLY B O 1
ATOM 3567 N N . ALA B 1 69 ? 5.055 8.102 19.688 1 77.75 69 ALA B N 1
ATOM 3568 C CA . ALA B 1 69 ? 5.93 7.703 18.578 1 77.75 69 ALA B CA 1
ATOM 3569 C C . ALA B 1 69 ? 5.129 7.07 17.453 1 77.75 69 ALA B C 1
ATOM 3571 O O . ALA B 1 69 ? 5.398 7.328 16.266 1 77.75 69 ALA B O 1
ATOM 3572 N N . CYS B 1 70 ? 4.129 6.316 17.766 1 83.75 70 CYS B N 1
ATOM 3573 C CA . CYS B 1 70 ? 3.662 5.41 16.734 1 83.75 70 CYS B CA 1
ATOM 3574 C C . CYS B 1 70 ? 2.152 5.508 16.547 1 83.75 70 CYS B C 1
ATOM 3576 O O . CYS B 1 70 ? 1.628 5.223 15.477 1 83.75 70 CYS B O 1
ATOM 3578 N N . CYS B 1 71 ? 1.438 5.852 17.656 1 88.75 71 CYS B N 1
ATOM 3579 C CA . CYS B 1 71 ? -0.014 5.75 17.578 1 88.75 71 CYS B CA 1
ATOM 3580 C C . CYS B 1 71 ? -0.679 6.473 18.75 1 88.75 71 CYS B C 1
ATOM 3582 O O . CYS B 1 71 ? -0.191 6.414 19.875 1 88.75 71 CYS B O 1
ATOM 3584 N N . GLU B 1 72 ? -1.765 7.078 18.422 1 89.56 72 GLU B N 1
ATOM 3585 C CA . GLU B 1 72 ? -2.537 7.777 19.453 1 89.56 72 GLU B CA 1
ATOM 3586 C C . GLU B 1 72 ? -3.883 7.098 19.688 1 89.56 72 GLU B C 1
ATOM 3588 O O . GLU B 1 72 ? -4.285 6.219 18.922 1 89.56 72 GLU B O 1
ATOM 3593 N N . ASN B 1 73 ? -4.52 7.434 20.844 1 92.56 73 ASN B N 1
ATOM 3594 C CA . ASN B 1 73 ? -5.848 6.906 21.156 1 92.56 73 ASN B CA 1
ATOM 3595 C C . ASN B 1 73 ? -5.883 5.383 21.062 1 92.56 73 ASN B C 1
ATOM 3597 O O . ASN B 1 73 ? -6.773 4.816 20.438 1 92.56 73 ASN B O 1
ATOM 3601 N N . VAL B 1 74 ? -4.914 4.801 21.656 1 94.56 74 VAL B N 1
ATOM 3602 C CA . VAL B 1 74 ? -4.699 3.367 21.484 1 94.56 74 VAL B CA 1
ATOM 3603 C C . VAL B 1 74 ? -5.715 2.596 22.328 1 94.56 74 VAL B C 1
ATOM 3605 O O . VAL B 1 74 ? -5.984 2.953 23.484 1 94.56 74 VAL B O 1
ATOM 3608 N N . ILE B 1 75 ? -6.258 1.539 21.75 1 95.56 75 ILE B N 1
ATOM 3609 C CA . ILE B 1 75 ? -7.215 0.697 22.453 1 95.56 75 ILE B CA 1
ATOM 3610 C C . ILE B 1 75 ? -6.723 -0.749 22.469 1 95.56 75 ILE B C 1
ATOM 3612 O O . ILE B 1 75 ? -7.422 -1.647 22.938 1 95.56 75 ILE B O 1
ATOM 3616 N N . GLY B 1 76 ? -5.625 -1 21.922 1 96.31 76 GLY B N 1
ATOM 3617 C CA . GLY B 1 76 ? -5.02 -2.322 21.875 1 96.31 76 GLY B CA 1
ATOM 3618 C C . GLY B 1 76 ? -3.99 -2.465 20.766 1 96.31 76 GLY B C 1
ATOM 3619 O O . GLY B 1 76 ? -3.344 -1.487 20.391 1 96.31 76 GLY B O 1
ATOM 3620 N N . TYR B 1 77 ? -3.734 -3.723 20.391 1 97.12 77 TYR B N 1
ATOM 3621 C CA . TYR B 1 77 ? -2.824 -3.979 19.281 1 97.12 77 TYR B CA 1
ATOM 3622 C C . TYR B 1 77 ? -3.359 -5.086 18.375 1 97.12 77 TYR B C 1
ATOM 3624 O O . TYR B 1 77 ? -4.156 -5.918 18.812 1 97.12 77 TYR B O 1
ATOM 3632 N N . MET B 1 78 ? -3.006 -5.051 17.141 1 97.81 78 MET B N 1
ATOM 3633 C CA . MET B 1 78 ? -3.447 -6 16.125 1 97.81 78 MET B CA 1
ATOM 3634 C C . MET B 1 78 ? -2.387 -7.066 15.875 1 97.81 78 MET B C 1
ATOM 3636 O O . MET B 1 78 ? -1.32 -6.773 15.336 1 97.81 78 MET B O 1
ATOM 3640 N N . PRO B 1 79 ? -2.654 -8.305 16.281 1 97.31 79 PRO B N 1
ATOM 3641 C CA . PRO B 1 79 ? -1.724 -9.383 15.945 1 97.31 79 PRO B CA 1
ATOM 3642 C C . PRO B 1 79 ? -1.869 -9.852 14.492 1 97.31 79 PRO B C 1
ATOM 3644 O O . PRO B 1 79 ? -2.951 -10.281 14.086 1 97.31 79 PRO B O 1
ATOM 3647 N N . ILE B 1 80 ? -0.815 -9.781 13.75 1 97.69 80 ILE B N 1
ATOM 3648 C CA . ILE B 1 80 ? -0.776 -10.305 12.383 1 97.69 80 ILE B CA 1
ATOM 3649 C C . ILE B 1 80 ? 0.248 -11.43 12.297 1 97.69 80 ILE B C 1
ATOM 3651 O O . ILE B 1 80 ? 1.4 -11.266 12.703 1 97.69 80 ILE B O 1
ATOM 3655 N N . PRO B 1 81 ? -0.1 -12.578 11.773 1 96.62 81 PRO B N 1
ATOM 3656 C CA . PRO B 1 81 ? 0.848 -13.695 11.703 1 96.62 81 PRO B CA 1
ATOM 3657 C C . PRO B 1 81 ? 2.143 -13.328 10.984 1 96.62 81 PRO B C 1
ATOM 3659 O O . PRO B 1 81 ? 2.119 -12.562 10.023 1 96.62 81 PRO B O 1
ATOM 3662 N N . VAL B 1 82 ? 3.266 -13.891 11.5 1 97.31 82 VAL B N 1
ATOM 3663 C CA . VAL B 1 82 ? 4.578 -13.727 10.883 1 97.31 82 VAL B CA 1
ATOM 3664 C C . VAL B 1 82 ? 5.125 -15.086 10.453 1 97.31 82 VAL B C 1
ATOM 3666 O O . VAL B 1 82 ? 5.297 -15.984 11.281 1 97.31 82 VAL B O 1
ATOM 3669 N N . GLY B 1 83 ? 5.277 -15.234 9.195 1 96.06 83 GLY B N 1
ATOM 3670 C CA . GLY B 1 83 ? 6.004 -16.375 8.656 1 96.06 83 GLY B CA 1
ATOM 3671 C C . GLY B 1 83 ? 7.395 -16.016 8.164 1 96.06 83 GLY B C 1
ATOM 3672 O O . GLY B 1 83 ? 7.777 -14.844 8.164 1 96.06 83 GLY B O 1
ATOM 3673 N N . VAL B 1 84 ? 8.141 -17.078 7.832 1 95.31 84 VAL B N 1
ATOM 3674 C CA . VAL B 1 84 ? 9.492 -16.844 7.336 1 95.31 84 VAL B CA 1
ATOM 3675 C C . VAL B 1 84 ? 9.688 -17.562 6.008 1 95.31 84 VAL B C 1
ATOM 3677 O O . VAL B 1 84 ? 9.344 -18.734 5.879 1 95.31 84 VAL B O 1
ATOM 3680 N N . ALA B 1 85 ? 10.172 -16.906 5.012 1 96.19 85 ALA B N 1
ATOM 3681 C CA . ALA B 1 85 ? 10.617 -17.484 3.75 1 96.19 85 ALA B CA 1
ATOM 3682 C C . ALA B 1 85 ? 12.141 -17.578 3.691 1 96.19 85 ALA B C 1
ATOM 3684 O O . ALA B 1 85 ? 12.836 -16.781 4.32 1 96.19 85 ALA B O 1
ATOM 3685 N N . GLY B 1 86 ? 12.609 -18.5 2.918 1 93.62 86 GLY B N 1
ATOM 3686 C CA . GLY B 1 86 ? 14.039 -18.672 2.762 1 93.62 86 GLY B CA 1
ATOM 3687 C C . GLY B 1 86 ? 14.609 -19.766 3.641 1 93.62 86 GLY B C 1
ATOM 3688 O O . GLY B 1 86 ? 13.891 -20.688 4.031 1 93.62 86 GLY B O 1
ATOM 3689 N N . PRO B 1 87 ? 15.984 -19.734 3.887 1 94.5 87 PRO B N 1
ATOM 3690 C CA . PRO B 1 87 ? 16.828 -18.578 3.578 1 94.5 87 PRO B CA 1
ATOM 3691 C C . PRO B 1 87 ? 17.078 -18.422 2.082 1 94.5 87 PRO B C 1
ATOM 3693 O O . PRO B 1 87 ? 17 -19.391 1.328 1 94.5 87 PRO B O 1
ATOM 3696 N N . ILE B 1 88 ? 17.344 -17.203 1.681 1 97.88 88 ILE B N 1
ATOM 3697 C CA . ILE B 1 88 ? 17.734 -16.859 0.318 1 97.88 88 ILE B CA 1
ATOM 3698 C C . ILE B 1 88 ? 19.172 -16.344 0.308 1 97.88 88 ILE B C 1
ATOM 3700 O O . ILE B 1 88 ? 19.578 -15.602 1.202 1 97.88 88 ILE B O 1
ATOM 3704 N N . LYS B 1 89 ? 19.922 -16.812 -0.636 1 98.06 89 LYS B N 1
ATOM 3705 C CA . LYS B 1 89 ? 21.281 -16.312 -0.795 1 98.06 89 LYS B CA 1
ATOM 3706 C C . LYS B 1 89 ? 21.312 -15.008 -1.585 1 98.06 89 LYS B C 1
ATOM 3708 O O . LYS B 1 89 ? 20.906 -14.969 -2.746 1 98.06 89 LYS B O 1
ATOM 3713 N N . ILE B 1 90 ? 21.766 -13.922 -0.999 1 98.12 90 ILE B N 1
ATOM 3714 C CA . ILE B 1 90 ? 21.844 -12.617 -1.642 1 98.12 90 ILE B CA 1
ATOM 3715 C C . ILE B 1 90 ? 23.25 -12.047 -1.452 1 98.12 90 ILE B C 1
ATOM 3717 O O . ILE B 1 90 ? 23.719 -11.875 -0.321 1 98.12 90 ILE B O 1
ATOM 3721 N N . ASN B 1 91 ? 23.859 -11.742 -2.553 1 98.19 91 ASN B N 1
ATOM 3722 C CA . ASN B 1 91 ? 25.219 -11.211 -2.543 1 98.19 91 ASN B CA 1
ATOM 3723 C C . ASN B 1 91 ? 26.141 -12.031 -1.634 1 98.19 91 ASN B C 1
ATOM 3725 O O . ASN B 1 91 ? 26.906 -11.477 -0.849 1 98.19 91 ASN B O 1
ATOM 3729 N N . GLY B 1 92 ? 25.938 -13.305 -1.674 1 96.06 92 GLY B N 1
ATOM 3730 C CA . GLY B 1 92 ? 26.828 -14.242 -1.005 1 96.06 92 GLY B CA 1
ATOM 3731 C C . GLY B 1 92 ? 26.406 -14.555 0.419 1 96.06 92 GLY B C 1
ATOM 3732 O O . GLY B 1 92 ? 27 -15.414 1.075 1 96.06 92 GLY B O 1
ATOM 3733 N N . LYS B 1 93 ? 25.359 -13.977 0.892 1 95.25 93 LYS B N 1
ATOM 3734 C CA . LYS B 1 93 ? 24.906 -14.172 2.268 1 95.25 93 LYS B CA 1
ATOM 3735 C C . LYS B 1 93 ? 23.516 -14.797 2.312 1 95.25 93 LYS B C 1
ATOM 3737 O O . LYS B 1 93 ? 22.641 -14.422 1.535 1 95.25 93 LYS B O 1
ATOM 3742 N N . MET B 1 94 ? 23.359 -15.805 3.221 1 95.12 94 MET B N 1
ATOM 3743 C CA . MET B 1 94 ? 22.047 -16.422 3.422 1 95.12 94 MET B CA 1
ATOM 3744 C C . MET B 1 94 ? 21.234 -15.656 4.449 1 95.12 94 MET B C 1
ATOM 3746 O O . MET B 1 94 ? 21.703 -15.383 5.555 1 95.12 94 MET B O 1
ATOM 3750 N N . VAL B 1 95 ? 19.984 -15.297 4.09 1 96.12 95 VAL B N 1
ATOM 3751 C CA . VAL B 1 95 ? 19.156 -14.5 4.98 1 96.12 95 VAL B CA 1
ATOM 3752 C C . VAL B 1 95 ? 17.719 -15.008 4.949 1 96.12 95 VAL B C 1
ATOM 3754 O O . VAL B 1 95 ? 17.188 -15.328 3.883 1 96.12 95 VAL B O 1
ATOM 3757 N N . PHE B 1 96 ? 17.125 -15.172 6.145 1 95.81 96 PHE B N 1
ATOM 3758 C CA . PHE B 1 96 ? 15.688 -15.422 6.219 1 95.81 96 PHE B CA 1
ATOM 3759 C C . PHE B 1 96 ? 14.898 -14.133 6.004 1 95.81 96 PHE B C 1
ATOM 3761 O O . PHE B 1 96 ? 15.336 -13.062 6.422 1 95.81 96 PHE B O 1
ATOM 3768 N N . LEU B 1 97 ? 13.781 -14.266 5.367 1 97.94 97 LEU B N 1
ATOM 3769 C CA . LEU B 1 97 ? 12.906 -13.125 5.137 1 97.94 97 LEU B CA 1
ATOM 3770 C C . LEU B 1 97 ? 11.648 -13.219 5.988 1 97.94 97 LEU B C 1
ATOM 3772 O O . LEU B 1 97 ? 10.727 -13.977 5.66 1 97.94 97 LEU B O 1
ATOM 3776 N N . PRO B 1 98 ? 11.555 -12.469 7.074 1 98.06 98 PRO B N 1
ATOM 3777 C CA . PRO B 1 98 ? 10.289 -12.43 7.812 1 98.06 98 PRO B CA 1
ATOM 3778 C C . PRO B 1 98 ? 9.18 -11.719 7.043 1 98.06 98 PRO B C 1
ATOM 3780 O O . PRO B 1 98 ? 9.422 -10.688 6.41 1 98.06 98 PRO B O 1
ATOM 3783 N N . MET B 1 99 ? 8.008 -12.266 7.043 1 98.38 99 MET B N 1
ATOM 3784 C CA . MET B 1 99 ? 6.844 -11.75 6.324 1 98.38 99 MET B CA 1
ATOM 3785 C C . MET B 1 99 ? 5.598 -11.789 7.203 1 98.38 99 MET B C 1
ATOM 3787 O O . MET B 1 99 ? 5.18 -12.859 7.652 1 98.38 99 MET B O 1
ATOM 3791 N N . SER B 1 100 ? 5.027 -10.625 7.504 1 98.31 100 SER B N 1
ATOM 3792 C CA . SER B 1 100 ? 3.77 -10.531 8.234 1 98.31 100 SER B CA 1
ATOM 3793 C C . SER B 1 100 ? 2.594 -10.344 7.281 1 98.31 100 SER B C 1
ATOM 3795 O O . SER B 1 100 ? 2.562 -9.383 6.508 1 98.31 100 SER B O 1
ATOM 3797 N N . THR B 1 101 ? 1.617 -11.242 7.305 1 96.38 101 THR B N 1
ATOM 3798 C CA . THR B 1 101 ? 0.555 -11.211 6.309 1 96.38 101 THR B CA 1
ATOM 3799 C C . THR B 1 101 ? -0.638 -12.047 6.758 1 96.38 101 THR B C 1
ATOM 3801 O O . THR B 1 101 ? -0.506 -12.898 7.641 1 96.38 101 THR B O 1
ATOM 3804 N N . THR B 1 102 ? -1.796 -11.703 6.176 1 93.31 102 THR B N 1
ATOM 3805 C CA . THR B 1 102 ? -2.977 -12.547 6.324 1 93.31 102 THR B CA 1
ATOM 3806 C C . THR B 1 102 ? -3.369 -13.172 4.984 1 93.31 102 THR B C 1
ATOM 3808 O O . THR B 1 102 ? -4.477 -13.695 4.836 1 93.31 102 THR B O 1
ATOM 3811 N N . GLU B 1 103 ? -2.479 -12.992 4.027 1 88.81 103 GLU B N 1
ATOM 3812 C CA . GLU B 1 103 ? -2.719 -13.602 2.721 1 88.81 103 GLU B CA 1
ATOM 3813 C C . GLU B 1 103 ? -2.236 -15.047 2.689 1 88.81 103 GLU B C 1
ATOM 3815 O O . GLU B 1 103 ? -1.053 -15.32 2.908 1 88.81 103 GLU B O 1
ATOM 3820 N N . GLY B 1 104 ? -3.07 -15.852 2.381 1 86.81 104 GLY B N 1
ATOM 3821 C CA . GLY B 1 104 ? -2.711 -17.25 2.291 1 86.81 104 GLY B CA 1
ATOM 3822 C C . GLY B 1 104 ? -1.765 -17.562 1.144 1 86.81 104 GLY B C 1
ATOM 3823 O O . GLY B 1 104 ? -1.863 -16.953 0.075 1 86.81 104 GLY B O 1
ATOM 3824 N N . ALA B 1 105 ? -0.841 -18.391 1.365 1 89.75 105 ALA B N 1
ATOM 3825 C CA . ALA B 1 105 ? 0.069 -18.984 0.392 1 89.75 105 ALA B CA 1
ATOM 3826 C C . ALA B 1 105 ? 1.194 -18.016 0.029 1 89.75 105 ALA B C 1
ATOM 3828 O O . ALA B 1 105 ? 2.111 -18.375 -0.715 1 89.75 105 ALA B O 1
ATOM 3829 N N . LEU B 1 106 ? 1.198 -16.844 0.547 1 95.06 106 LEU B N 1
ATOM 3830 C CA . LEU B 1 106 ? 2.205 -15.859 0.169 1 95.06 106 LEU B CA 1
ATOM 3831 C C . LEU B 1 106 ? 3.59 -16.281 0.645 1 95.06 106 LEU B C 1
ATOM 3833 O O . LEU B 1 106 ? 4.555 -16.25 -0.124 1 95.06 106 LEU B O 1
ATOM 3837 N N . VAL B 1 107 ? 3.711 -16.688 1.933 1 95.69 107 VAL B N 1
ATOM 3838 C CA . VAL B 1 107 ? 5 -17.047 2.508 1 95.69 107 VAL B CA 1
ATOM 3839 C C . VAL B 1 107 ? 5.531 -18.312 1.827 1 95.69 107 VAL B C 1
ATOM 3841 O O . VAL B 1 107 ? 6.703 -18.359 1.447 1 95.69 107 VAL B O 1
ATOM 3844 N N . ALA B 1 108 ? 4.648 -19.266 1.676 1 93.31 108 ALA B N 1
ATOM 3845 C CA . ALA B 1 108 ? 5.027 -20.516 1.013 1 93.31 108 ALA B CA 1
ATOM 3846 C C . ALA B 1 108 ? 5.469 -20.25 -0.426 1 93.31 108 ALA B C 1
ATOM 3848 O O . ALA B 1 108 ? 6.434 -20.859 -0.903 1 93.31 108 ALA B O 1
ATOM 3849 N N . SER B 1 109 ? 4.73 -19.438 -1.117 1 95.44 109 SER B N 1
ATOM 3850 C CA . SER B 1 109 ? 5.066 -19.078 -2.492 1 95.44 109 SER B CA 1
ATOM 3851 C C . SER B 1 109 ? 6.434 -18.406 -2.57 1 95.44 109 SER B C 1
ATOM 3853 O O . SER B 1 109 ? 7.262 -18.766 -3.412 1 95.44 109 SER B O 1
ATOM 3855 N N . THR B 1 110 ? 6.684 -17.453 -1.714 1 97.56 110 THR B N 1
ATOM 3856 C CA . THR B 1 110 ? 7.969 -16.766 -1.687 1 97.56 110 THR B CA 1
ATOM 3857 C C . THR B 1 110 ? 9.094 -17.734 -1.349 1 97.56 110 THR B C 1
ATOM 3859 O O . THR B 1 110 ? 10.188 -17.656 -1.916 1 97.56 110 THR B O 1
ATOM 3862 N N . ASN B 1 111 ? 8.812 -18.656 -0.47 1 95.69 111 ASN B N 1
ATOM 3863 C CA . ASN B 1 111 ? 9.797 -19.672 -0.095 1 95.69 111 ASN B CA 1
ATOM 3864 C C . ASN B 1 111 ? 10.164 -20.562 -1.281 1 95.69 111 ASN B C 1
ATOM 3866 O O . ASN B 1 111 ? 11.336 -20.891 -1.462 1 95.69 111 ASN B O 1
ATOM 3870 N N . ARG B 1 112 ? 9.18 -20.969 -2.014 1 95.56 112 ARG B N 1
ATOM 3871 C CA . ARG B 1 112 ? 9.43 -21.75 -3.223 1 95.56 112 ARG B CA 1
ATOM 3872 C C . ARG B 1 112 ? 10.336 -21 -4.184 1 95.56 112 ARG B C 1
ATOM 3874 O O . ARG B 1 112 ? 11.25 -21.578 -4.773 1 95.56 112 ARG B O 1
ATOM 3881 N N . GLY B 1 113 ? 10.078 -19.719 -4.34 1 98.31 113 GLY B N 1
ATOM 3882 C CA . GLY B 1 113 ? 10.953 -18.891 -5.145 1 98.31 113 GLY B CA 1
ATOM 3883 C C . GLY B 1 113 ? 12.375 -18.844 -4.629 1 98.31 113 GLY B C 1
ATOM 3884 O O . GLY B 1 113 ? 13.328 -18.922 -5.406 1 98.31 113 GLY B O 1
ATOM 3885 N N . CYS B 1 114 ? 12.523 -18.719 -3.322 1 97.88 114 CYS B N 1
ATOM 3886 C CA . CYS B 1 114 ? 13.844 -18.703 -2.711 1 97.88 114 CYS B CA 1
ATOM 3887 C C . CYS B 1 114 ? 14.609 -19.984 -3.02 1 97.88 114 CYS B C 1
ATOM 3889 O O . CYS B 1 114 ? 15.797 -19.938 -3.35 1 97.88 114 CYS B O 1
ATOM 3891 N N . MET B 1 115 ? 13.922 -21.094 -2.877 1 96.31 115 MET B N 1
ATOM 3892 C CA . MET B 1 115 ? 14.539 -22.406 -3.133 1 96.31 115 MET B CA 1
ATOM 3893 C C . MET B 1 115 ? 15.055 -22.484 -4.566 1 96.31 115 MET B C 1
ATOM 3895 O O . MET B 1 115 ? 16.188 -22.906 -4.797 1 96.31 115 MET B O 1
ATOM 3899 N N . ALA B 1 116 ? 14.242 -22.078 -5.492 1 98.44 116 ALA B N 1
ATOM 3900 C CA . ALA B 1 116 ? 14.633 -22.125 -6.902 1 98.44 116 ALA B CA 1
ATOM 3901 C C . ALA B 1 116 ? 15.805 -21.188 -7.176 1 98.44 116 ALA B C 1
ATOM 3903 O O . ALA B 1 116 ? 16.719 -21.531 -7.941 1 98.44 116 ALA B O 1
ATOM 3904 N N . ILE B 1 117 ? 15.828 -20.047 -6.602 1 98.75 117 ILE B N 1
ATOM 3905 C CA . ILE B 1 117 ? 16.891 -19.062 -6.777 1 98.75 117 ILE B CA 1
ATOM 3906 C C . ILE B 1 117 ? 18.203 -19.594 -6.223 1 98.75 117 ILE B C 1
ATOM 3908 O O . ILE B 1 117 ? 19.25 -19.469 -6.859 1 98.75 117 ILE B O 1
ATOM 3912 N N . ASN B 1 118 ? 18.125 -20.203 -5.055 1 97.94 118 ASN B N 1
ATOM 3913 C CA . ASN B 1 118 ? 19.328 -20.75 -4.426 1 97.94 118 ASN B CA 1
ATOM 3914 C C . ASN B 1 118 ? 19.938 -21.859 -5.27 1 97.94 118 ASN B C 1
ATOM 3916 O O . ASN B 1 118 ? 21.156 -22.031 -5.273 1 97.94 118 ASN B O 1
ATOM 3920 N N . ALA B 1 119 ? 19.141 -22.625 -5.957 1 97.94 119 ALA B N 1
ATOM 3921 C CA . ALA B 1 119 ? 19.641 -23.688 -6.824 1 97.94 119 ALA B CA 1
ATOM 3922 C C . ALA B 1 119 ? 20.547 -23.141 -7.906 1 97.94 119 ALA B C 1
ATOM 3924 O O . ALA B 1 119 ? 21.422 -23.844 -8.422 1 97.94 119 ALA B O 1
ATOM 3925 N N . GLY B 1 120 ? 20.375 -21.875 -8.266 1 98.25 120 GLY B N 1
ATOM 3926 C CA . GLY B 1 120 ? 21.188 -21.234 -9.281 1 98.25 120 GLY B CA 1
ATOM 3927 C C . GLY B 1 120 ? 22.297 -20.375 -8.695 1 98.25 120 GLY B C 1
ATOM 3928 O O . GLY B 1 120 ? 22.969 -19.641 -9.422 1 98.25 120 GLY B O 1
ATOM 3929 N N . GLY B 1 121 ? 22.438 -20.375 -7.438 1 98.06 121 GLY B N 1
ATOM 3930 C CA . GLY B 1 121 ? 23.562 -19.672 -6.828 1 98.06 121 GLY B CA 1
ATOM 3931 C C . GLY B 1 121 ? 23.141 -18.406 -6.094 1 98.06 121 GLY B C 1
ATOM 3932 O O . GLY B 1 121 ? 23.984 -17.703 -5.539 1 98.06 121 GLY B O 1
ATOM 3933 N N . GLY B 1 122 ? 21.906 -18.078 -6.117 1 98.56 122 GLY B N 1
ATOM 3934 C CA . GLY B 1 122 ? 21.438 -16.938 -5.355 1 98.56 122 GLY B CA 1
ATOM 3935 C C . GLY B 1 122 ? 21.172 -15.719 -6.215 1 98.56 122 GLY B C 1
ATOM 3936 O O . GLY B 1 122 ? 21.109 -15.812 -7.441 1 98.56 122 GLY B O 1
ATOM 3937 N N . VAL B 1 123 ? 20.938 -14.602 -5.566 1 98.62 123 VAL B N 1
ATOM 3938 C CA . VAL B 1 123 ? 20.609 -13.328 -6.195 1 98.62 123 VAL B CA 1
ATOM 3939 C C . VAL B 1 123 ? 21.781 -12.367 -6.086 1 98.62 123 VAL B C 1
ATOM 3941 O O . VAL B 1 123 ? 22.453 -12.312 -5.051 1 98.62 123 VAL B O 1
ATOM 3944 N N . THR B 1 124 ? 22.047 -11.703 -7.176 1 98.81 124 THR B N 1
ATOM 3945 C CA . THR B 1 124 ? 22.891 -10.516 -7.141 1 98.81 124 THR B CA 1
ATOM 3946 C C . THR B 1 124 ? 22.047 -9.242 -7.141 1 98.81 124 THR B C 1
ATOM 3948 O O . THR B 1 124 ? 21.188 -9.07 -8.008 1 98.81 124 THR B O 1
ATOM 3951 N N . ALA B 1 125 ? 22.25 -8.406 -6.164 1 98.75 125 ALA B N 1
ATOM 3952 C CA . ALA B 1 125 ? 21.453 -7.188 -6.047 1 98.75 125 ALA B CA 1
ATOM 3953 C C . ALA B 1 125 ? 22.344 -5.973 -5.812 1 98.75 125 ALA B C 1
ATOM 3955 O O . ALA B 1 125 ? 23.359 -6.062 -5.117 1 98.75 125 ALA B O 1
ATOM 3956 N N . LEU B 1 126 ? 21.922 -4.82 -6.406 1 98.75 126 LEU B N 1
ATOM 3957 C CA . LEU B 1 126 ? 22.703 -3.586 -6.336 1 98.75 126 LEU B CA 1
ATOM 3958 C C . LEU B 1 126 ? 21.797 -2.393 -6.047 1 98.75 126 LEU B C 1
ATOM 3960 O O . LEU B 1 126 ? 20.688 -2.312 -6.57 1 98.75 126 LEU B O 1
ATOM 3964 N N . VAL B 1 127 ? 22.344 -1.517 -5.219 1 98.62 127 VAL B N 1
ATOM 3965 C CA . VAL B 1 127 ? 21.703 -0.214 -5.055 1 98.62 127 VAL B CA 1
ATOM 3966 C C . VAL B 1 127 ? 22.172 0.735 -6.152 1 98.62 127 VAL B C 1
ATOM 3968 O O . VAL B 1 127 ? 23.375 0.959 -6.309 1 98.62 127 VAL B O 1
ATOM 3971 N N . LEU B 1 128 ? 21.25 1.294 -6.922 1 98.56 128 LEU B N 1
ATOM 3972 C CA . LEU B 1 128 ? 21.578 2.191 -8.023 1 98.56 128 LEU B CA 1
ATOM 3973 C C . LEU B 1 128 ? 21.391 3.648 -7.609 1 98.56 128 LEU B C 1
ATOM 3975 O O . LEU B 1 128 ? 21.922 4.551 -8.266 1 98.56 128 LEU B O 1
ATOM 3979 N N . GLY B 1 129 ? 20.641 3.881 -6.57 1 98.38 129 GLY B N 1
ATOM 3980 C CA . GLY B 1 129 ? 20.344 5.211 -6.055 1 98.38 129 GLY B CA 1
ATOM 3981 C C . GLY B 1 129 ? 19.859 5.203 -4.617 1 98.38 129 GLY B C 1
ATOM 3982 O O . GLY B 1 129 ? 19.297 4.215 -4.156 1 98.38 129 GLY B O 1
ATOM 3983 N N . ASP B 1 130 ? 20.109 6.242 -3.93 1 98.19 130 ASP B N 1
ATOM 3984 C CA . ASP B 1 130 ? 19.719 6.414 -2.535 1 98.19 130 ASP B CA 1
ATOM 3985 C C . ASP B 1 130 ? 19.438 7.883 -2.223 1 98.19 130 ASP B C 1
ATOM 3987 O O . ASP B 1 130 ? 20.359 8.633 -1.884 1 98.19 130 ASP B O 1
ATOM 3991 N N . GLY B 1 131 ? 18.203 8.289 -2.338 1 98.19 131 GLY B N 1
ATOM 3992 C CA . GLY B 1 131 ? 17.781 9.656 -2.076 1 98.19 131 GLY B CA 1
ATOM 3993 C C . GLY B 1 131 ? 16.297 9.766 -1.764 1 98.19 131 GLY B C 1
ATOM 3994 O O . GLY B 1 131 ? 15.453 9.352 -2.562 1 98.19 131 GLY B O 1
ATOM 3995 N N . MET B 1 132 ? 16.016 10.25 -0.628 1 98.12 132 MET B N 1
ATOM 3996 C CA . MET B 1 132 ? 14.641 10.578 -0.276 1 98.12 132 MET B CA 1
ATOM 3997 C C . MET B 1 132 ? 14.281 11.984 -0.735 1 98.12 132 MET B C 1
ATOM 3999 O O . MET B 1 132 ? 15.172 12.82 -0.936 1 98.12 132 MET B O 1
ATOM 4003 N N . THR B 1 133 ? 13 12.234 -0.952 1 98.38 133 THR B N 1
ATOM 4004 C CA . THR B 1 133 ? 12.648 13.523 -1.549 1 98.38 133 THR B CA 1
ATOM 4005 C C . THR B 1 133 ? 11.586 14.234 -0.722 1 98.38 133 THR B C 1
ATOM 4007 O O . THR B 1 133 ? 10.82 13.594 -0.002 1 98.38 133 THR B O 1
ATOM 4010 N N . ARG B 1 134 ? 11.578 15.406 -0.701 1 98.19 134 ARG B N 1
ATOM 4011 C CA . ARG B 1 134 ? 10.562 16.344 -0.226 1 98.19 134 ARG B CA 1
ATOM 4012 C C . ARG B 1 134 ? 10.422 17.516 -1.18 1 98.19 134 ARG B C 1
ATOM 4014 O O . ARG B 1 134 ? 11.414 18.016 -1.719 1 98.19 134 ARG B O 1
ATOM 4021 N N . ALA B 1 135 ? 9.18 17.953 -1.489 1 98.5 135 ALA B N 1
ATOM 4022 C CA . ALA B 1 135 ? 8.969 18.969 -2.512 1 98.5 135 ALA B CA 1
ATOM 4023 C C . ALA B 1 135 ? 7.977 20.031 -2.041 1 98.5 135 ALA B C 1
ATOM 4025 O O . ALA B 1 135 ? 6.762 19.844 -2.162 1 98.5 135 ALA B O 1
ATOM 4026 N N . PRO B 1 136 ? 8.453 21.125 -1.538 1 97.81 136 PRO B N 1
ATOM 4027 C CA . PRO B 1 136 ? 7.566 22.234 -1.204 1 97.81 136 PRO B CA 1
ATOM 4028 C C . PRO B 1 136 ? 7.047 22.969 -2.439 1 97.81 136 PRO B C 1
ATOM 4030 O O . PRO B 1 136 ? 7.555 22.766 -3.545 1 97.81 136 PRO B O 1
ATOM 4033 N N . ILE B 1 137 ? 6.02 23.766 -2.219 1 98.31 137 ILE B N 1
ATOM 4034 C CA . ILE B 1 137 ? 5.535 24.719 -3.205 1 98.31 137 ILE B CA 1
ATOM 4035 C C . ILE B 1 137 ? 5.633 26.141 -2.639 1 98.31 137 ILE B C 1
ATOM 4037 O O . ILE B 1 137 ? 5.152 26.406 -1.536 1 98.31 137 ILE B O 1
ATOM 4041 N N . VAL B 1 138 ? 6.266 26.984 -3.389 1 97.75 138 VAL B N 1
ATOM 4042 C CA . VAL B 1 138 ? 6.387 28.391 -3.018 1 97.75 138 VAL B CA 1
ATOM 4043 C C . VAL B 1 138 ? 5.785 29.266 -4.113 1 97.75 138 VAL B C 1
ATOM 4045 O O . VAL B 1 138 ? 5.656 28.844 -5.262 1 97.75 138 VAL B O 1
ATOM 4048 N N . ARG B 1 139 ? 5.395 30.453 -3.686 1 97.62 139 ARG B N 1
ATOM 4049 C CA . ARG B 1 139 ? 4.719 31.375 -4.594 1 97.62 139 ARG B CA 1
ATOM 4050 C C . ARG B 1 139 ? 5.402 32.75 -4.598 1 97.62 139 ARG B C 1
ATOM 4052 O O . ARG B 1 139 ? 5.832 33.219 -3.549 1 97.62 139 ARG B O 1
ATOM 4059 N N . PHE B 1 140 ? 5.469 33.312 -5.754 1 97.38 140 PHE B N 1
ATOM 4060 C CA . PHE B 1 140 ? 6.039 34.656 -5.934 1 97.38 140 PHE B CA 1
ATOM 4061 C C . PHE B 1 140 ? 4.984 35.625 -6.441 1 97.38 140 PHE B C 1
ATOM 4063 O O . PHE B 1 140 ? 3.961 35.219 -6.992 1 97.38 140 PHE B O 1
ATOM 4070 N N . PRO B 1 141 ? 5.301 36.906 -6.223 1 97.31 141 PRO B N 1
ATOM 4071 C CA . PRO B 1 141 ? 4.359 37.906 -6.707 1 97.31 141 PRO B CA 1
ATOM 4072 C C . PRO B 1 141 ? 4.258 37.938 -8.227 1 97.31 141 PRO B C 1
ATOM 4074 O O . PRO B 1 141 ? 3.254 38.406 -8.773 1 97.31 141 PRO B O 1
ATOM 4077 N N . SER B 1 142 ? 5.332 37.406 -8.938 1 97.75 142 SER B N 1
ATOM 4078 C CA . SER B 1 142 ? 5.305 37.5 -10.391 1 97.75 142 SER B CA 1
ATOM 4079 C C . SER B 1 142 ? 5.977 36.281 -11.016 1 97.75 142 SER B C 1
ATOM 4081 O O . SER B 1 142 ? 6.781 35.594 -10.367 1 97.75 142 SER B O 1
ATOM 4083 N N . LEU B 1 143 ? 5.609 36.031 -12.312 1 97.94 143 LEU B N 1
ATOM 4084 C CA . LEU B 1 143 ? 6.211 35 -13.117 1 97.94 143 LEU B CA 1
ATOM 4085 C C . LEU B 1 143 ? 7.719 35.188 -13.227 1 97.94 143 LEU B C 1
ATOM 4087 O O . LEU B 1 143 ? 8.477 34.219 -13.188 1 97.94 143 LEU B O 1
ATOM 4091 N N . GLU B 1 144 ? 8.133 36.375 -13.352 1 97.88 144 GLU B N 1
ATOM 4092 C CA . GLU B 1 144 ? 9.539 36.719 -13.516 1 97.88 144 GLU B CA 1
ATOM 4093 C C . GLU B 1 144 ? 10.344 36.312 -12.281 1 97.88 144 GLU B C 1
ATOM 4095 O O . GLU B 1 144 ? 11.445 35.781 -12.406 1 97.88 144 GLU B O 1
ATOM 4100 N N . GLU B 1 145 ? 9.773 36.562 -11.172 1 97.94 145 GLU B N 1
ATOM 4101 C CA . GLU B 1 145 ? 10.469 36.219 -9.938 1 97.94 145 GLU B CA 1
ATOM 4102 C C . GLU B 1 145 ? 10.555 34.688 -9.758 1 97.94 145 GLU B C 1
ATOM 4104 O O . GLU B 1 145 ? 11.578 34.188 -9.289 1 97.94 145 GLU B O 1
ATOM 4109 N N . ALA B 1 146 ? 9.484 34.031 -10.109 1 98.31 146 ALA B N 1
ATOM 4110 C CA . ALA B 1 146 ? 9.508 32.594 -10.055 1 98.31 146 ALA B CA 1
ATOM 4111 C C . ALA B 1 146 ? 10.578 32.031 -10.984 1 98.31 146 ALA B C 1
ATOM 4113 O O . ALA B 1 146 ? 11.305 31.094 -10.617 1 98.31 146 ALA B O 1
ATOM 4114 N N . GLY B 1 147 ? 10.648 32.562 -12.172 1 98.38 147 GLY B N 1
ATOM 4115 C CA . GLY B 1 147 ? 11.672 32.156 -13.125 1 98.38 147 GLY B CA 1
ATOM 4116 C C . GLY B 1 147 ? 13.086 32.406 -12.633 1 98.38 147 GLY B C 1
ATOM 4117 O O . GLY B 1 147 ? 13.977 31.578 -12.82 1 98.38 147 GLY B O 1
ATOM 4118 N N . ALA B 1 148 ? 13.281 33.562 -12.039 1 98.19 148 ALA B N 1
ATOM 4119 C CA . ALA B 1 148 ? 14.586 33.906 -11.492 1 98.19 148 ALA B CA 1
ATOM 4120 C C . ALA B 1 148 ? 14.992 32.938 -10.391 1 98.19 148 ALA B C 1
ATOM 4122 O O . ALA B 1 148 ? 16.156 32.562 -10.289 1 98.19 148 ALA B O 1
ATOM 4123 N N . ALA B 1 149 ? 14.039 32.625 -9.594 1 98.5 149 ALA B N 1
ATOM 4124 C CA . ALA B 1 149 ? 14.305 31.688 -8.516 1 98.5 149 ALA B CA 1
ATOM 4125 C C . ALA B 1 149 ? 14.703 30.312 -9.07 1 98.5 149 ALA B C 1
ATOM 4127 O O . ALA B 1 149 ? 15.633 29.688 -8.562 1 98.5 149 ALA B O 1
ATOM 4128 N N . LYS B 1 150 ? 13.992 29.812 -10.055 1 98.56 150 LYS B N 1
ATOM 4129 C CA . LYS B 1 150 ? 14.312 28.547 -10.695 1 98.56 150 LYS B CA 1
ATOM 4130 C C . LYS B 1 150 ? 15.742 28.547 -11.242 1 98.56 150 LYS B C 1
ATOM 4132 O O . LYS B 1 150 ? 16.5 27.609 -11.023 1 98.56 150 LYS B O 1
ATOM 4137 N N . GLN B 1 151 ? 16.062 29.594 -11.922 1 98.31 151 GLN B N 1
ATOM 4138 C CA . GLN B 1 151 ? 17.406 29.719 -12.492 1 98.31 151 GLN B CA 1
ATOM 4139 C C . GLN B 1 151 ? 18.469 29.766 -11.398 1 98.31 151 GLN B C 1
ATOM 4141 O O . GLN B 1 151 ? 19.531 29.156 -11.523 1 98.31 151 GLN B O 1
ATOM 4146 N N . TRP B 1 152 ? 18.156 30.5 -10.383 1 98.38 152 TRP B N 1
ATOM 4147 C CA . TRP B 1 152 ? 19.094 30.641 -9.266 1 98.38 152 TRP B CA 1
ATOM 4148 C C . TRP B 1 152 ? 19.328 29.297 -8.586 1 98.38 152 TRP B C 1
ATOM 4150 O O . TRP B 1 152 ? 20.484 28.938 -8.289 1 98.38 152 TRP B O 1
ATOM 4160 N N . LEU B 1 153 ? 18.312 28.547 -8.398 1 98.38 153 LEU B N 1
ATOM 4161 C CA . LEU B 1 153 ? 18.422 27.219 -7.785 1 98.38 153 LEU B CA 1
ATOM 4162 C C . LEU B 1 153 ? 19.266 26.297 -8.648 1 98.38 153 LEU B C 1
ATOM 4164 O O . LEU B 1 153 ? 19.953 25.406 -8.125 1 98.38 153 LEU B O 1
ATOM 4168 N N . GLY B 1 154 ? 19.234 26.5 -9.938 1 97.56 154 GLY B N 1
ATOM 4169 C CA . GLY B 1 154 ? 19.969 25.656 -10.875 1 97.56 154 GLY B CA 1
ATOM 4170 C C . GLY B 1 154 ? 21.422 26.109 -11.055 1 97.56 154 GLY B C 1
ATOM 4171 O O . GLY B 1 154 ? 22.219 25.375 -11.648 1 97.56 154 GLY B O 1
ATOM 4172 N N . SER B 1 155 ? 21.75 27.25 -10.531 1 97.88 155 SER B N 1
ATOM 4173 C CA . SER B 1 155 ? 23.109 27.766 -10.641 1 97.88 155 SER B CA 1
ATOM 4174 C C . SER B 1 155 ? 24.016 27.156 -9.586 1 97.88 155 SER B C 1
ATOM 4176 O O . SER B 1 155 ? 23.547 26.688 -8.547 1 97.88 155 SER B O 1
ATOM 4178 N N . ASP B 1 156 ? 25.297 27.25 -9.82 1 97.81 156 ASP B N 1
ATOM 4179 C CA . ASP B 1 156 ? 26.281 26.75 -8.867 1 97.81 156 ASP B CA 1
ATOM 4180 C C . ASP B 1 156 ? 26.234 27.531 -7.559 1 97.81 156 ASP B C 1
ATOM 4182 O O . ASP B 1 156 ? 26.281 26.953 -6.477 1 97.81 156 ASP B O 1
ATOM 4186 N N . ALA B 1 157 ? 26.172 28.781 -7.652 1 97.5 157 ALA B N 1
ATOM 4187 C CA . ALA B 1 157 ? 26.156 29.641 -6.465 1 97.5 157 ALA B CA 1
ATOM 4188 C C . ALA B 1 157 ? 24.906 29.391 -5.625 1 97.5 157 ALA B C 1
ATOM 4190 O O . ALA B 1 157 ? 24.984 29.281 -4.398 1 97.5 157 ALA B O 1
ATOM 4191 N N . GLY B 1 158 ? 23.734 29.391 -6.293 1 98.06 158 GLY B N 1
ATOM 4192 C CA . GLY B 1 158 ? 22.484 29.109 -5.582 1 98.06 158 GLY B CA 1
ATOM 4193 C C . GLY B 1 158 ? 22.469 27.75 -4.93 1 98.06 158 GLY B C 1
ATOM 4194 O O . GLY B 1 158 ? 22.047 27.609 -3.779 1 98.06 158 GLY B O 1
ATOM 4195 N N . PHE B 1 159 ? 22.906 26.766 -5.68 1 98.25 159 PHE B N 1
ATOM 4196 C CA . PHE B 1 159 ? 22.922 25.406 -5.152 1 98.25 159 PHE B CA 1
ATOM 4197 C C . PHE B 1 159 ? 23.797 25.328 -3.91 1 98.25 159 PHE B C 1
ATOM 4199 O O . PHE B 1 159 ? 23.422 24.688 -2.922 1 98.25 159 PHE B O 1
ATOM 4206 N N . LEU B 1 160 ? 24.984 25.922 -3.941 1 98.25 160 LEU B N 1
ATOM 4207 C CA . LEU B 1 160 ? 25.922 25.844 -2.83 1 98.25 160 LEU B CA 1
ATOM 4208 C C . LEU B 1 160 ? 25.328 26.469 -1.573 1 98.25 160 LEU B C 1
ATOM 4210 O O . LEU B 1 160 ? 25.516 25.953 -0.469 1 98.25 160 LEU B O 1
ATOM 4214 N N . ILE B 1 161 ? 24.641 27.547 -1.709 1 98.38 161 ILE B N 1
ATOM 4215 C CA . ILE B 1 161 ? 24 28.234 -0.584 1 98.38 161 ILE B CA 1
ATOM 4216 C C . ILE B 1 161 ? 22.922 27.344 0.02 1 98.38 161 ILE B C 1
ATOM 4218 O O . ILE B 1 161 ? 22.844 27.188 1.242 1 98.38 161 ILE B O 1
ATOM 4222 N N . ILE B 1 162 ? 22.109 26.766 -0.871 1 98.56 162 ILE B N 1
ATOM 4223 C CA . ILE B 1 162 ? 21.016 25.922 -0.429 1 98.56 162 ILE B CA 1
ATOM 4224 C C . ILE B 1 162 ? 21.578 24.656 0.215 1 98.56 162 ILE B C 1
ATOM 4226 O O . ILE B 1 162 ? 21.062 24.188 1.239 1 98.56 162 ILE B O 1
ATOM 4230 N N . GLU B 1 163 ? 22.578 24.062 -0.414 1 98.5 163 GLU B N 1
ATOM 4231 C CA . GLU B 1 163 ? 23.203 22.859 0.116 1 98.5 163 GLU B CA 1
ATOM 4232 C C . GLU B 1 163 ? 23.75 23.094 1.525 1 98.5 163 GLU B C 1
ATOM 4234 O O . GLU B 1 163 ? 23.547 22.266 2.414 1 98.5 163 GLU B O 1
ATOM 4239 N N . ASP B 1 164 ? 24.422 24.188 1.742 1 98.31 164 ASP B N 1
ATOM 4240 C CA . ASP B 1 164 ? 24.969 24.516 3.053 1 98.31 164 ASP B CA 1
ATOM 4241 C C . ASP B 1 164 ? 23.875 24.641 4.102 1 98.31 164 ASP B C 1
ATOM 4243 O O . ASP B 1 164 ? 24 24.109 5.207 1 98.31 164 ASP B O 1
ATOM 4247 N N . ALA B 1 165 ? 22.812 25.359 3.75 1 98.31 165 ALA B N 1
ATOM 4248 C CA . ALA B 1 165 ? 21.703 25.562 4.668 1 98.31 165 ALA B CA 1
ATOM 4249 C C . ALA B 1 165 ? 21 24.25 4.992 1 98.31 165 ALA B C 1
ATOM 4251 O O . ALA B 1 165 ? 20.703 23.969 6.152 1 98.31 165 ALA B O 1
ATOM 4252 N N . PHE B 1 166 ? 20.75 23.469 3.969 1 98.06 166 PHE B N 1
ATOM 4253 C CA . PHE B 1 166 ? 20.094 22.172 4.133 1 98.06 166 PHE B CA 1
ATOM 4254 C C . PHE B 1 166 ? 20.922 21.25 5.023 1 98.06 166 PHE B C 1
ATOM 4256 O O . PHE B 1 166 ? 20.406 20.672 5.973 1 98.06 166 PHE B O 1
ATOM 4263 N N . ASN B 1 167 ? 22.188 21.172 4.742 1 97.94 167 ASN B N 1
ATOM 4264 C CA . ASN B 1 167 ? 23.078 20.219 5.406 1 97.94 167 ASN B CA 1
ATOM 4265 C C . ASN B 1 167 ? 23.312 20.594 6.867 1 97.94 167 ASN B C 1
ATOM 4267 O O . ASN B 1 167 ? 23.703 19.75 7.672 1 97.94 167 ASN B O 1
ATOM 4271 N N . ALA B 1 168 ? 23.016 21.781 7.238 1 96.88 168 ALA B N 1
ATOM 4272 C CA . ALA B 1 168 ? 23.188 22.234 8.609 1 96.88 168 ALA B CA 1
ATOM 4273 C C . ALA B 1 168 ? 22.078 21.688 9.516 1 96.88 168 ALA B C 1
ATOM 4275 O O . ALA B 1 168 ? 22.219 21.688 10.742 1 96.88 168 ALA B O 1
ATOM 4276 N N . SER B 1 169 ? 21.047 21.172 8.953 1 94.12 169 SER B N 1
ATOM 4277 C CA . SER B 1 169 ? 19.859 20.75 9.703 1 94.12 169 SER B CA 1
ATOM 4278 C C . SER B 1 169 ? 20.062 19.391 10.352 1 94.12 169 SER B C 1
ATOM 4280 O O . SER B 1 169 ? 19.359 19.031 11.289 1 94.12 169 SER B O 1
ATOM 4282 N N . SER B 1 170 ? 21.016 18.594 9.82 1 92.19 170 SER B N 1
ATOM 4283 C CA . SER B 1 170 ? 21.203 17.219 10.289 1 92.19 170 SER B CA 1
ATOM 4284 C C . SER B 1 170 ? 22.625 16.734 10.016 1 92.19 170 SER B C 1
ATOM 4286 O O . SER B 1 170 ? 23.25 17.125 9.031 1 92.19 170 SER B O 1
ATOM 4288 N N . ARG B 1 171 ? 23.062 15.852 10.883 1 90.5 171 ARG B N 1
ATOM 4289 C CA . ARG B 1 171 ? 24.375 15.242 10.672 1 90.5 171 ARG B CA 1
ATOM 4290 C C . ARG B 1 171 ? 24.297 14.117 9.641 1 90.5 171 ARG B C 1
ATOM 4292 O O . ARG B 1 171 ? 25.312 13.695 9.094 1 90.5 171 ARG B O 1
ATOM 4299 N N . PHE B 1 172 ? 23.094 13.688 9.32 1 90.5 172 PHE B N 1
ATOM 4300 C CA . PHE B 1 172 ? 22.953 12.508 8.477 1 90.5 172 PHE B CA 1
ATOM 4301 C C . PHE B 1 172 ? 22.422 12.891 7.098 1 90.5 172 PHE B C 1
ATOM 4303 O O . PHE B 1 172 ? 22.781 12.281 6.09 1 90.5 172 PHE B O 1
ATOM 4310 N N . ALA B 1 173 ? 21.562 13.906 7.066 1 94.19 173 ALA B N 1
ATOM 4311 C CA . ALA B 1 173 ? 20.969 14.289 5.789 1 94.19 173 ALA B CA 1
ATOM 4312 C C . ALA B 1 173 ? 21.953 15.086 4.938 1 94.19 173 ALA B C 1
ATOM 4314 O O . ALA B 1 173 ? 22.609 16 5.43 1 94.19 173 ALA B O 1
ATOM 4315 N N . ARG B 1 174 ? 22.125 14.695 3.672 1 96.94 174 ARG B N 1
ATOM 4316 C CA . ARG B 1 174 ? 22.984 15.391 2.719 1 96.94 174 ARG B CA 1
ATOM 4317 C C . ARG B 1 174 ? 22.234 15.664 1.415 1 96.94 174 ARG B C 1
ATOM 4319 O O . ARG B 1 174 ? 21.781 14.734 0.748 1 96.94 174 ARG B O 1
ATOM 4326 N N . LEU B 1 175 ? 22.141 16.906 1.087 1 98.44 175 LEU B N 1
ATOM 4327 C CA . LEU B 1 175 ? 21.469 17.297 -0.15 1 98.44 175 LEU B CA 1
ATOM 4328 C C . LEU B 1 175 ? 22.234 16.797 -1.365 1 98.44 175 LEU B C 1
ATOM 4330 O O . LEU B 1 175 ? 23.469 16.938 -1.431 1 98.44 175 LEU B O 1
ATOM 4334 N N . GLN B 1 176 ? 21.531 16.203 -2.324 1 98.12 176 GLN B N 1
ATOM 4335 C CA . GLN B 1 176 ? 22.156 15.648 -3.514 1 98.12 176 GLN B CA 1
ATOM 4336 C C . GLN B 1 176 ? 21.766 16.422 -4.766 1 98.12 176 GLN B C 1
ATOM 4338 O O . GLN B 1 176 ? 22.562 16.578 -5.688 1 98.12 176 GLN B O 1
ATOM 4343 N N . ASN B 1 177 ? 20.516 16.812 -4.828 1 97.88 177 ASN B N 1
ATOM 4344 C CA . ASN B 1 177 ? 19.984 17.406 -6.047 1 97.88 177 ASN B CA 1
ATOM 4345 C C . ASN B 1 177 ? 18.75 18.266 -5.758 1 97.88 177 ASN B C 1
ATOM 4347 O O . ASN B 1 177 ? 18.062 18.062 -4.754 1 97.88 177 ASN B O 1
ATOM 4351 N N . ILE B 1 178 ? 18.562 19.266 -6.602 1 98.5 178 ILE B N 1
ATOM 4352 C CA . ILE B 1 178 ? 17.359 20.094 -6.598 1 98.5 178 ILE B CA 1
ATOM 4353 C C . ILE B 1 178 ? 16.766 20.141 -8 1 98.5 178 ILE B C 1
ATOM 4355 O O . ILE B 1 178 ? 17.438 20.5 -8.961 1 98.5 178 ILE B O 1
ATOM 4359 N N . LYS B 1 179 ? 15.57 19.75 -8.133 1 98.06 179 LYS B N 1
ATOM 4360 C CA . LYS B 1 179 ? 14.805 19.891 -9.367 1 98.06 179 LYS B CA 1
ATOM 4361 C C . LYS B 1 179 ? 13.609 20.812 -9.164 1 98.06 179 LYS B C 1
ATOM 4363 O O . LYS B 1 179 ? 12.828 20.641 -8.227 1 98.06 179 LYS B O 1
ATOM 4368 N N . ALA B 1 180 ? 13.492 21.828 -10.031 1 98.31 180 ALA B N 1
ATOM 4369 C CA . ALA B 1 180 ? 12.398 22.766 -9.859 1 98.31 180 ALA B CA 1
ATOM 4370 C C . ALA B 1 180 ? 11.68 23.031 -11.18 1 98.31 180 ALA B C 1
ATOM 4372 O O . ALA B 1 180 ? 12.289 22.953 -12.25 1 98.31 180 ALA B O 1
ATOM 4373 N N . THR B 1 181 ? 10.445 23.266 -11.094 1 97.94 181 THR B N 1
ATOM 4374 C CA . THR B 1 181 ? 9.648 23.719 -12.227 1 97.94 181 THR B CA 1
ATOM 4375 C C . THR B 1 181 ? 8.602 24.75 -11.781 1 97.94 181 THR B C 1
ATOM 4377 O O . THR B 1 181 ? 8.266 24.812 -10.602 1 97.94 181 THR B O 1
ATOM 4380 N N . ALA B 1 182 ? 8.172 25.562 -12.773 1 97.62 182 ALA B N 1
ATOM 4381 C CA . ALA B 1 182 ? 7.211 26.609 -12.445 1 97.62 182 ALA B CA 1
ATOM 4382 C C . ALA B 1 182 ? 5.906 26.422 -13.219 1 97.62 182 ALA B C 1
ATOM 4384 O O . ALA B 1 182 ? 5.922 26.047 -14.391 1 97.62 182 ALA B O 1
ATOM 4385 N N . VAL B 1 183 ? 4.844 26.531 -12.578 1 98.38 183 VAL B N 1
ATOM 4386 C CA . VAL B 1 183 ? 3.516 26.688 -13.164 1 98.38 183 VAL B CA 1
ATOM 4387 C C . VAL B 1 183 ? 2.939 28.047 -12.789 1 98.38 183 VAL B C 1
ATOM 4389 O O . VAL B 1 183 ? 2.398 28.219 -11.695 1 98.38 183 VAL B O 1
ATOM 4392 N N . GLY B 1 184 ? 2.979 28.969 -13.703 1 98 184 GLY B N 1
ATOM 4393 C CA . GLY B 1 184 ? 2.746 30.359 -13.344 1 98 184 GLY B CA 1
ATOM 4394 C C . GLY B 1 184 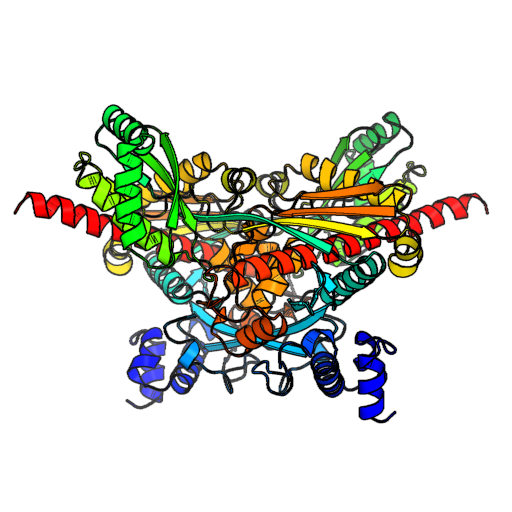? 3.764 30.906 -12.359 1 98 184 GLY B C 1
ATOM 4395 O O . GLY B 1 184 ? 4.969 30.766 -12.562 1 98 184 GLY B O 1
ATOM 4396 N N . SER B 1 185 ? 3.236 31.594 -11.281 1 98.19 185 SER B N 1
ATOM 4397 C CA . SER B 1 185 ? 4.133 32.188 -10.297 1 98.19 185 SER B CA 1
ATOM 4398 C C . SER B 1 185 ? 4.414 31.234 -9.148 1 98.19 185 SER B C 1
ATOM 4400 O O . SER B 1 185 ? 5.07 31.594 -8.172 1 98.19 185 SER B O 1
ATOM 4402 N N . ASP B 1 186 ? 3.898 30 -9.289 1 98.44 186 ASP B N 1
ATOM 4403 C CA . ASP B 1 186 ? 4.184 28.953 -8.305 1 98.44 186 ASP B CA 1
ATOM 4404 C C . ASP B 1 186 ? 5.414 28.141 -8.711 1 98.44 186 ASP B C 1
ATOM 4406 O O . ASP B 1 186 ? 5.578 27.797 -9.883 1 98.44 186 ASP B O 1
ATOM 4410 N N . LEU B 1 187 ? 6.281 27.938 -7.777 1 98.62 187 LEU B N 1
ATOM 4411 C CA . LEU B 1 187 ? 7.484 27.141 -8.016 1 98.62 187 LEU B CA 1
ATOM 4412 C C . LEU B 1 187 ? 7.461 25.859 -7.199 1 98.62 187 LEU B C 1
ATOM 4414 O O . LEU B 1 187 ? 7.352 25.891 -5.969 1 98.62 187 LEU B O 1
ATOM 4418 N N . TYR B 1 188 ? 7.473 24.75 -7.898 1 98.69 188 TYR B N 1
ATOM 4419 C CA . TYR B 1 188 ? 7.586 23.438 -7.277 1 98.69 188 TYR B CA 1
ATOM 4420 C C . TYR B 1 188 ? 9.039 22.984 -7.215 1 98.69 188 TYR B C 1
ATOM 4422 O O . TYR B 1 188 ? 9.703 22.844 -8.25 1 98.69 188 TYR B O 1
ATOM 4430 N N . ILE B 1 189 ? 9.555 22.75 -6.027 1 98.75 189 ILE B N 1
ATOM 4431 C CA . ILE B 1 189 ? 10.969 22.453 -5.832 1 98.75 189 ILE B CA 1
ATOM 4432 C C . ILE B 1 189 ? 11.117 21.062 -5.199 1 98.75 189 ILE B C 1
ATOM 4434 O O . ILE B 1 189 ? 10.617 20.828 -4.094 1 98.75 189 ILE B O 1
ATOM 4438 N N . ARG B 1 190 ? 11.766 20.156 -5.852 1 98.69 190 ARG B N 1
ATOM 4439 C CA . ARG B 1 190 ? 11.984 18.797 -5.375 1 98.69 190 ARG B CA 1
ATOM 4440 C C . ARG B 1 190 ? 13.422 18.609 -4.898 1 98.69 190 ARG B C 1
ATOM 4442 O O . ARG B 1 190 ? 14.359 18.609 -5.703 1 98.69 190 ARG B O 1
ATOM 4449 N N . PHE B 1 191 ? 13.547 18.469 -3.596 1 98.56 191 PHE B N 1
ATOM 4450 C CA . PHE B 1 191 ? 14.852 18.219 -2.982 1 98.56 191 PHE B CA 1
ATOM 4451 C C . PHE B 1 191 ? 15.109 16.734 -2.846 1 98.56 191 PHE B C 1
ATOM 4453 O O . PHE B 1 191 ? 14.219 15.977 -2.455 1 98.56 191 PHE B O 1
ATOM 4460 N N . THR B 1 192 ? 16.266 16.281 -3.184 1 98.56 192 THR B N 1
ATOM 4461 C CA . THR B 1 192 ? 16.719 14.906 -2.973 1 98.56 192 THR B CA 1
ATOM 4462 C C . THR B 1 192 ? 17.891 14.859 -2.012 1 98.56 192 THR B C 1
ATOM 4464 O O . THR B 1 192 ? 18.875 15.578 -2.199 1 98.56 192 THR B O 1
ATOM 4467 N N . ALA B 1 193 ? 17.797 14.008 -1.029 1 98.38 193 ALA B N 1
ATOM 4468 C CA . ALA B 1 193 ? 18.875 13.938 -0.057 1 98.38 193 ALA B CA 1
ATOM 4469 C C . ALA B 1 193 ? 19.031 12.531 0.503 1 98.38 193 ALA B C 1
ATOM 4471 O O . ALA B 1 193 ? 18.047 11.781 0.575 1 98.38 193 ALA B O 1
ATOM 4472 N N . SER B 1 194 ? 20.25 12.195 0.875 1 97.12 194 SER B N 1
ATOM 4473 C CA . SER B 1 194 ? 20.438 10.984 1.669 1 97.12 194 SER B CA 1
ATOM 4474 C C . SER B 1 194 ? 19.969 11.188 3.104 1 97.12 194 SER B C 1
ATOM 4476 O O . SER B 1 194 ? 19.984 12.305 3.621 1 97.12 194 SER B O 1
ATOM 4478 N N . THR B 1 195 ? 19.562 10.086 3.734 1 96.94 195 THR B N 1
ATOM 4479 C CA . THR B 1 195 ? 18.984 10.219 5.066 1 96.94 195 THR B CA 1
ATOM 4480 C C . THR B 1 195 ? 19.531 9.156 6.008 1 96.94 195 THR B C 1
ATOM 4482 O O . THR B 1 195 ? 18.906 8.805 7.004 1 96.94 195 THR B O 1
ATOM 4485 N N . GLY B 1 196 ? 20.734 8.586 5.66 1 96.44 196 GLY B N 1
ATOM 4486 C CA . GLY B 1 196 ? 21.328 7.551 6.5 1 96.44 196 GLY B CA 1
ATOM 4487 C C . GLY B 1 196 ? 20.484 6.297 6.582 1 96.44 196 GLY B C 1
ATOM 4488 O O . GLY B 1 196 ? 19.984 5.805 5.566 1 96.44 196 GLY B O 1
ATOM 4489 N N . ASP B 1 197 ? 20.328 5.754 7.871 1 97.88 197 ASP B N 1
ATOM 4490 C CA . ASP B 1 197 ? 19.625 4.484 8.047 1 97.88 197 ASP B CA 1
ATOM 4491 C C . ASP B 1 197 ? 18.141 4.711 8.359 1 97.88 197 ASP B C 1
ATOM 4493 O O . ASP B 1 197 ? 17.406 3.756 8.609 1 97.88 197 ASP B O 1
ATOM 4497 N N . ALA B 1 198 ? 17.688 5.996 8.375 1 96.38 198 ALA B N 1
ATOM 4498 C CA . ALA B 1 198 ? 16.281 6.32 8.508 1 96.38 198 ALA B CA 1
ATOM 4499 C C . ALA B 1 198 ? 15.609 6.41 7.137 1 96.38 198 ALA B C 1
ATOM 4501 O O . ALA B 1 198 ? 16.281 6.621 6.125 1 96.38 198 ALA B O 1
ATOM 4502 N N . MET B 1 199 ? 14.297 6.125 7.156 1 95.75 199 MET B N 1
ATOM 4503 C CA . MET B 1 199 ? 13.57 6.5 5.941 1 95.75 199 MET B CA 1
ATOM 4504 C C . MET B 1 199 ? 13.75 7.984 5.637 1 95.75 199 MET B C 1
ATOM 4506 O O . MET B 1 199 ? 14.008 8.359 4.492 1 95.75 199 MET B O 1
ATOM 4510 N N . GLY B 1 200 ? 13.492 8.852 6.676 1 92.38 200 GLY B N 1
ATOM 4511 C CA . GLY B 1 200 ? 14.133 10.156 6.715 1 92.38 200 GLY B CA 1
ATOM 4512 C C . GLY B 1 200 ? 13.188 11.297 6.383 1 92.38 200 GLY B C 1
ATOM 4513 O O . GLY B 1 200 ? 13.625 12.406 6.074 1 92.38 200 GLY B O 1
ATOM 4514 N N . MET B 1 201 ? 11.867 11.141 6.426 1 92.12 201 MET B N 1
ATOM 4515 C CA . MET B 1 201 ? 10.922 12.18 6.016 1 92.12 201 MET B CA 1
ATOM 4516 C C . MET B 1 201 ? 11 13.391 6.949 1 92.12 201 MET B C 1
ATOM 4518 O O . MET B 1 201 ? 10.914 14.531 6.5 1 92.12 201 MET B O 1
ATOM 4522 N N . ASN B 1 202 ? 11.172 13.172 8.266 1 89.5 202 ASN B N 1
ATOM 4523 C CA . ASN B 1 202 ? 11.32 14.289 9.188 1 89.5 202 ASN B CA 1
ATOM 4524 C C . ASN B 1 202 ? 12.625 15.039 8.961 1 89.5 202 ASN B C 1
ATOM 4526 O O . ASN B 1 202 ? 12.656 16.281 8.992 1 89.5 202 ASN B O 1
ATOM 4530 N N . MET B 1 203 ? 13.609 14.32 8.742 1 92.31 203 MET B N 1
ATOM 4531 C CA . MET B 1 203 ? 14.938 14.883 8.516 1 92.31 203 MET B CA 1
ATOM 4532 C C . MET B 1 203 ? 14.953 15.758 7.27 1 92.31 203 MET B C 1
ATOM 4534 O O . MET B 1 203 ? 15.445 16.891 7.309 1 92.31 203 MET B O 1
ATOM 4538 N N . ILE B 1 204 ? 14.461 15.242 6.207 1 96.12 204 ILE B N 1
ATOM 4539 C CA . ILE B 1 204 ? 14.516 15.992 4.957 1 96.12 204 ILE B CA 1
ATOM 4540 C C . ILE B 1 204 ? 13.57 17.188 5.035 1 96.12 204 ILE B C 1
ATOM 4542 O O . ILE B 1 204 ? 13.867 18.25 4.477 1 96.12 204 ILE B O 1
ATOM 4546 N N . SER B 1 205 ? 12.438 17.062 5.691 1 95.88 205 SER B N 1
ATOM 4547 C CA . SER B 1 205 ? 11.539 18.203 5.871 1 95.88 205 SER B CA 1
ATOM 4548 C C . SER B 1 205 ? 12.219 19.344 6.609 1 95.88 205 SER B C 1
ATOM 4550 O O . SER B 1 205 ? 12.07 20.516 6.234 1 95.88 205 SER B O 1
ATOM 4552 N N . LYS B 1 206 ? 12.945 19.031 7.613 1 95.5 206 LYS B N 1
ATOM 4553 C CA . LYS B 1 206 ? 13.695 20.031 8.359 1 95.5 206 LYS B CA 1
ATOM 4554 C C . LYS B 1 206 ? 14.734 20.719 7.469 1 95.5 206 LYS B C 1
ATOM 4556 O O . LYS B 1 206 ? 14.906 21.938 7.523 1 95.5 206 LYS B O 1
ATOM 4561 N N . GLY B 1 207 ? 15.414 19.938 6.723 1 97.19 207 GLY B N 1
ATOM 4562 C CA . GLY B 1 207 ? 16.375 20.484 5.785 1 97.19 207 GLY B CA 1
ATOM 4563 C C . GLY B 1 207 ? 15.758 21.422 4.766 1 97.19 207 GLY B C 1
ATOM 4564 O O . GLY B 1 207 ? 16.328 22.469 4.449 1 97.19 207 GLY B O 1
ATOM 4565 N N . VAL B 1 208 ? 14.633 21.062 4.285 1 97.5 208 VAL B N 1
ATOM 4566 C CA . VAL B 1 208 ? 13.93 21.859 3.289 1 97.5 208 VAL B CA 1
ATOM 4567 C C . VAL B 1 208 ? 13.492 23.188 3.904 1 97.5 208 VAL B C 1
ATOM 4569 O O . VAL B 1 208 ? 13.578 24.234 3.258 1 97.5 208 VAL B O 1
ATOM 4572 N N . GLU B 1 209 ? 13.047 23.156 5.121 1 96.19 209 GLU B N 1
ATOM 4573 C CA . GLU B 1 209 ? 12.68 24.391 5.809 1 96.19 209 GLU B CA 1
ATOM 4574 C C . GLU B 1 209 ? 13.867 25.344 5.887 1 96.19 209 GLU B C 1
ATOM 4576 O O . GLU B 1 209 ? 13.719 26.547 5.617 1 96.19 209 GLU B O 1
ATOM 4581 N N . GLN B 1 210 ? 15.008 24.812 6.234 1 97 210 GLN B N 1
ATOM 4582 C CA . GLN B 1 210 ? 16.219 25.641 6.309 1 97 210 GLN B CA 1
ATOM 4583 C C . GLN B 1 210 ? 16.609 26.156 4.93 1 97 210 GLN B C 1
ATOM 4585 O O . GLN B 1 210 ? 17.078 27.297 4.801 1 97 210 GLN B O 1
ATOM 4590 N N . ALA B 1 211 ? 16.453 25.344 3.961 1 98 211 ALA B N 1
ATOM 4591 C CA . ALA B 1 211 ? 16.766 25.734 2.59 1 98 211 ALA B CA 1
ATOM 4592 C C . ALA B 1 211 ? 15.875 26.891 2.141 1 98 211 ALA B C 1
ATOM 4594 O O . ALA B 1 211 ? 16.344 27.844 1.505 1 98 211 ALA B O 1
ATOM 4595 N N . LEU B 1 212 ? 14.594 26.828 2.434 1 97.38 212 LEU B N 1
ATOM 4596 C CA . LEU B 1 212 ? 13.656 27.875 2.037 1 97.38 212 LEU B CA 1
ATOM 4597 C C . LEU B 1 212 ? 13.961 29.188 2.762 1 97.38 212 LEU B C 1
ATOM 4599 O O . LEU B 1 212 ? 13.852 30.266 2.174 1 97.38 212 LEU B O 1
ATOM 4603 N N . GLU B 1 213 ? 14.359 29.078 3.992 1 96.75 213 GLU B N 1
ATOM 4604 C CA . GLU B 1 213 ? 14.773 30.266 4.73 1 96.75 213 GLU B CA 1
ATOM 4605 C C . GLU B 1 213 ? 16 30.922 4.09 1 96.75 213 GLU B C 1
ATOM 4607 O O . GLU B 1 213 ? 16.078 32.156 3.984 1 96.75 213 GLU B O 1
ATOM 4612 N N . ALA B 1 214 ? 16.891 30.094 3.742 1 97.69 214 ALA B N 1
ATOM 4613 C CA . ALA B 1 214 ? 18.094 30.594 3.08 1 97.69 214 ALA B CA 1
ATOM 4614 C C . ALA B 1 214 ? 17.75 31.297 1.768 1 97.69 214 ALA B C 1
ATOM 4616 O O . ALA B 1 214 ? 18.328 32.312 1.427 1 97.69 214 ALA B O 1
ATOM 4617 N N . MET B 1 215 ? 16.859 30.734 1.019 1 97.38 215 MET B N 1
ATOM 4618 C CA . MET B 1 215 ? 16.422 31.344 -0.235 1 97.38 215 MET B CA 1
ATOM 4619 C C . MET B 1 215 ? 15.859 32.75 0.005 1 97.38 215 MET B C 1
ATOM 4621 O O . MET B 1 215 ? 16.172 33.688 -0.728 1 97.38 215 MET B O 1
ATOM 4625 N N . GLN B 1 216 ? 15.039 32.844 0.999 1 96.5 216 GLN B N 1
ATOM 4626 C CA . GLN B 1 216 ? 14.445 34.125 1.339 1 96.5 216 GLN B CA 1
ATOM 4627 C C . GLN B 1 216 ? 15.523 35.156 1.704 1 96.5 216 GLN B C 1
ATOM 4629 O O . GLN B 1 216 ? 15.398 36.312 1.366 1 96.5 216 GLN B O 1
ATOM 4634 N N . LYS B 1 217 ? 16.594 34.719 2.293 1 96.75 217 LYS B N 1
ATOM 4635 C CA . LYS B 1 217 ? 17.656 35.594 2.752 1 96.75 217 LYS B CA 1
ATOM 4636 C C . LYS B 1 217 ? 18.594 35.969 1.608 1 96.75 217 LYS B C 1
ATOM 4638 O O . LYS B 1 217 ? 19.391 36.906 1.723 1 96.75 217 LYS B O 1
ATOM 4643 N N . HIS B 1 218 ? 18.531 35.25 0.557 1 96.81 218 HIS B N 1
ATOM 4644 C CA . HIS B 1 218 ? 19.484 35.469 -0.523 1 96.81 218 HIS B CA 1
ATOM 4645 C C . HIS B 1 218 ? 18.781 35.938 -1.8 1 96.81 218 HIS B C 1
ATOM 4647 O O . HIS B 1 218 ? 19.016 35.375 -2.875 1 96.81 218 HIS B O 1
ATOM 4653 N N . GLY B 1 219 ? 17.797 36.906 -1.63 1 95.44 219 GLY B N 1
ATOM 4654 C CA . GLY B 1 219 ? 17.297 37.594 -2.809 1 95.44 219 GLY B CA 1
ATOM 4655 C C . GLY B 1 219 ? 15.852 37.281 -3.117 1 95.44 219 GLY B C 1
ATOM 4656 O O . GLY B 1 219 ? 15.273 37.812 -4.062 1 95.44 219 GLY B O 1
ATOM 4657 N N . PHE B 1 220 ? 15.242 36.375 -2.299 1 97.62 220 PHE B N 1
ATOM 4658 C CA . PHE B 1 220 ? 13.859 36 -2.574 1 97.62 220 PHE B CA 1
ATOM 4659 C C . PHE B 1 220 ? 12.984 36.219 -1.352 1 97.62 220 PHE B C 1
ATOM 4661 O O . PHE B 1 220 ? 12.234 35.344 -0.942 1 97.62 220 PHE B O 1
ATOM 4668 N N . GLU B 1 221 ? 13.031 37.375 -0.829 1 95.94 221 GLU B N 1
ATOM 4669 C CA . GLU B 1 221 ? 12.305 37.781 0.371 1 95.94 221 GLU B CA 1
ATOM 4670 C C . GLU B 1 221 ? 10.797 37.781 0.137 1 95.94 221 GLU B C 1
ATOM 4672 O O . GLU B 1 221 ? 10.023 37.562 1.069 1 95.94 221 GLU B O 1
ATOM 4677 N N . SER B 1 222 ? 10.422 37.969 -1.108 1 95.75 222 SER B N 1
ATOM 4678 C CA . SER B 1 222 ? 9.008 38.062 -1.441 1 95.75 222 SER B CA 1
ATOM 4679 C C . SER B 1 222 ? 8.375 36.656 -1.527 1 95.75 222 SER B C 1
ATOM 4681 O O . SER B 1 222 ? 7.16 36.531 -1.683 1 95.75 222 SER B O 1
ATOM 4683 N N . MET B 1 223 ? 9.156 35.688 -1.382 1 96.12 223 MET B N 1
ATOM 4684 C CA . MET B 1 223 ? 8.695 34.312 -1.509 1 96.12 223 MET B CA 1
ATOM 4685 C C . MET B 1 223 ? 7.734 33.938 -0.38 1 96.12 223 MET B C 1
ATOM 4687 O O . MET B 1 223 ? 8.016 34.219 0.789 1 96.12 223 MET B O 1
ATOM 4691 N N . ASP B 1 224 ? 6.602 33.406 -0.78 1 95.12 224 ASP B N 1
ATOM 4692 C CA . ASP B 1 224 ? 5.652 32.844 0.179 1 95.12 224 ASP B CA 1
ATOM 4693 C C . ASP B 1 224 ? 5.664 31.312 0.144 1 95.12 224 ASP B C 1
ATOM 4695 O O . ASP B 1 224 ? 5.531 30.703 -0.922 1 95.12 224 ASP B O 1
ATOM 4699 N N . VAL B 1 225 ? 5.832 30.719 1.277 1 95.31 225 VAL B N 1
ATOM 4700 C CA . VAL B 1 225 ? 5.781 29.266 1.351 1 95.31 225 VAL B CA 1
ATOM 4701 C C . VAL B 1 225 ? 4.328 28.797 1.455 1 95.31 225 VAL B C 1
ATOM 4703 O O . VAL B 1 225 ? 3.707 28.922 2.514 1 95.31 225 VAL B O 1
ATOM 4706 N N . VAL B 1 226 ? 3.814 28.219 0.415 1 95.19 226 VAL B N 1
ATOM 4707 C CA . VAL B 1 226 ? 2.434 27.75 0.374 1 95.19 226 VAL B CA 1
ATOM 4708 C C . VAL B 1 226 ? 2.295 26.469 1.196 1 95.19 226 VAL B C 1
ATOM 4710 O O . VAL B 1 226 ? 1.327 26.312 1.943 1 95.19 226 VAL B O 1
ATOM 4713 N N . SER B 1 227 ? 3.254 25.562 1.018 1 96.44 227 SER B N 1
ATOM 4714 C CA . SER B 1 227 ? 3.262 24.297 1.75 1 96.44 227 SER B CA 1
ATOM 4715 C C . SER B 1 227 ? 4.625 23.609 1.663 1 96.44 227 SER B C 1
ATOM 4717 O O . SER B 1 227 ? 5.293 23.688 0.631 1 96.44 227 SER B O 1
ATOM 4719 N N . LEU B 1 228 ? 4.973 22.922 2.705 1 95.56 228 LEU B N 1
ATOM 4720 C CA . LEU B 1 228 ? 6.23 22.188 2.723 1 95.56 228 LEU B CA 1
ATOM 4721 C C . LEU B 1 228 ? 6.141 20.922 1.86 1 95.56 228 LEU B C 1
ATOM 4723 O O . LEU B 1 228 ? 7.16 20.312 1.546 1 95.56 228 LEU B O 1
ATOM 4727 N N . SER B 1 229 ? 4.961 20.562 1.512 1 96.25 229 SER B N 1
ATOM 4728 C CA . SER B 1 229 ? 4.703 19.438 0.615 1 96.25 229 SER B CA 1
ATOM 4729 C C . SER B 1 229 ? 3.742 19.828 -0.502 1 96.25 229 SER B C 1
ATOM 4731 O O . SER B 1 229 ? 2.582 20.156 -0.244 1 96.25 229 SER B O 1
ATOM 4733 N N . GLY B 1 230 ? 4.234 19.844 -1.729 1 97.44 230 GLY B N 1
ATOM 4734 C CA . GLY B 1 230 ? 3.441 20.281 -2.869 1 97.44 230 GLY B CA 1
ATOM 4735 C C . GLY B 1 230 ? 3.139 19.156 -3.846 1 97.44 230 GLY B C 1
ATOM 4736 O O . GLY B 1 230 ? 2.799 19.406 -5.004 1 97.44 230 GLY B O 1
ATOM 4737 N N . ASN B 1 231 ? 3.35 17.828 -3.434 1 98.25 231 ASN B N 1
ATOM 4738 C CA . ASN B 1 231 ? 3.033 16.578 -4.121 1 98.25 231 ASN B CA 1
ATOM 4739 C C . ASN B 1 231 ? 4.035 16.281 -5.23 1 98.25 231 ASN B C 1
ATOM 4741 O O . ASN B 1 231 ? 3.977 15.219 -5.859 1 98.25 231 ASN B O 1
ATOM 4745 N N . PHE B 1 232 ? 4.992 17.125 -5.371 1 98.12 232 PHE B N 1
ATOM 4746 C CA . PHE B 1 232 ? 5.965 16.859 -6.422 1 98.12 232 PHE B CA 1
ATOM 4747 C C . PHE B 1 232 ? 6.973 15.805 -5.973 1 98.12 232 PHE B C 1
ATOM 4749 O O . PHE B 1 232 ? 7.688 15.234 -6.797 1 98.12 232 PHE B O 1
ATOM 4756 N N . CYS B 1 233 ? 7.078 15.586 -4.711 1 93.06 233 CYS B N 1
ATOM 4757 C CA . CYS B 1 233 ? 7.855 14.438 -4.258 1 93.06 233 CYS B CA 1
ATOM 4758 C C . CYS B 1 233 ? 7.023 13.156 -4.312 1 93.06 233 CYS B C 1
ATOM 4760 O O . CYS B 1 233 ? 7.566 12.055 -4.246 1 93.06 233 CYS B O 1
ATOM 4762 N N . ALA B 1 234 ? 5.734 13.289 -4.395 1 94.38 234 ALA B N 1
ATOM 4763 C CA . ALA B 1 234 ? 4.766 12.211 -4.602 1 94.38 234 ALA B CA 1
ATOM 4764 C C . ALA B 1 234 ? 4.863 11.172 -3.49 1 94.38 234 ALA B C 1
ATOM 4766 O O . ALA B 1 234 ? 4.988 9.977 -3.762 1 94.38 234 ALA B O 1
ATOM 4767 N N . ASP B 1 235 ? 4.809 11.648 -2.271 1 94.5 235 ASP B N 1
ATOM 4768 C CA . ASP B 1 235 ? 4.801 10.75 -1.115 1 94.5 235 ASP B CA 1
ATOM 4769 C C . ASP B 1 235 ? 3.512 9.938 -1.06 1 94.5 235 ASP B C 1
ATOM 4771 O O . ASP B 1 235 ? 2.42 10.5 -0.961 1 94.5 235 ASP B O 1
ATOM 4775 N N . LYS B 1 236 ? 3.633 8.617 -1.13 1 96.31 236 LYS B N 1
ATOM 4776 C CA . LYS B 1 236 ? 2.535 7.664 -0.972 1 96.31 236 LYS B CA 1
ATOM 4777 C C . LYS B 1 236 ? 1.486 7.848 -2.064 1 96.31 236 LYS B C 1
ATOM 4779 O O . LYS B 1 236 ? 0.285 7.855 -1.785 1 96.31 236 LYS B O 1
ATOM 4784 N N . LYS B 1 237 ? 1.896 8.086 -3.307 1 95.56 237 LYS B N 1
ATOM 4785 C CA . LYS B 1 237 ? 1.108 8.195 -4.531 1 95.56 237 LYS B CA 1
ATOM 4786 C C . LYS B 1 237 ? 1.873 7.633 -5.727 1 95.56 237 LYS B C 1
ATOM 4788 O O . LYS B 1 237 ? 3.053 7.938 -5.914 1 95.56 237 LYS B O 1
ATOM 4793 N N . PRO B 1 238 ? 1.155 6.797 -6.516 1 96.5 238 PRO B N 1
ATOM 4794 C CA . PRO B 1 238 ? 1.853 6.426 -7.75 1 96.5 238 PRO B CA 1
ATOM 4795 C C . PRO B 1 238 ? 2.115 7.621 -8.664 1 96.5 238 PRO B C 1
ATOM 4797 O O . PRO B 1 238 ? 1.197 8.391 -8.953 1 96.5 238 PRO B O 1
ATOM 4800 N N . ALA B 1 239 ? 3.352 7.812 -9.086 1 98.06 239 ALA B N 1
ATOM 4801 C CA . ALA B 1 239 ? 3.684 8.977 -9.898 1 98.06 239 ALA B CA 1
ATOM 4802 C C . ALA B 1 239 ? 4.855 8.68 -10.828 1 98.06 239 ALA B C 1
ATOM 4804 O O . ALA B 1 239 ? 5.777 7.949 -10.461 1 98.06 239 ALA B O 1
ATOM 4805 N N . ALA B 1 240 ? 4.816 9.305 -11.977 1 98.19 240 ALA B N 1
ATOM 4806 C CA . ALA B 1 240 ? 5.859 9.141 -12.984 1 98.19 240 ALA B CA 1
ATOM 4807 C C . ALA B 1 240 ? 7.203 9.648 -12.469 1 98.19 240 ALA B C 1
ATOM 4809 O O . ALA B 1 240 ? 8.25 9.07 -12.781 1 98.19 240 ALA B O 1
ATOM 4810 N N . VAL B 1 241 ? 7.203 10.664 -11.711 1 98.25 241 VAL B N 1
ATOM 4811 C CA . VAL B 1 241 ? 8.445 11.273 -11.258 1 98.25 241 VAL B CA 1
ATOM 4812 C C . VAL B 1 241 ? 9.25 10.266 -10.438 1 98.25 241 VAL B C 1
ATOM 4814 O O . VAL B 1 241 ? 10.469 10.156 -10.602 1 98.25 241 VAL B O 1
ATOM 4817 N N . ASN B 1 242 ? 8.609 9.516 -9.555 1 98.06 242 ASN B N 1
ATOM 4818 C CA . ASN B 1 242 ? 9.32 8.539 -8.742 1 98.06 242 ASN B CA 1
ATOM 4819 C C . ASN B 1 242 ? 9.711 7.305 -9.555 1 98.06 242 ASN B C 1
ATOM 4821 O O . ASN B 1 242 ? 10.734 6.68 -9.297 1 98.06 242 ASN B O 1
ATOM 4825 N N . TRP B 1 243 ? 8.891 6.969 -10.578 1 97.81 243 TRP B N 1
ATOM 4826 C CA . TRP B 1 243 ? 9.203 5.871 -11.484 1 97.81 243 TRP B CA 1
ATOM 4827 C C . TRP B 1 243 ? 10.469 6.172 -12.281 1 97.81 243 TRP B C 1
ATOM 4829 O O . TRP B 1 243 ? 11.281 5.277 -12.523 1 97.81 243 TRP B O 1
ATOM 4839 N N . ILE B 1 244 ? 10.648 7.43 -12.609 1 97.75 244 ILE B N 1
ATOM 4840 C CA . ILE B 1 244 ? 11.727 7.82 -13.508 1 97.75 244 ILE B CA 1
ATOM 4841 C C . ILE B 1 244 ? 12.945 8.242 -12.695 1 97.75 244 ILE B C 1
ATOM 4843 O O . ILE B 1 244 ? 14.07 7.816 -12.977 1 97.75 244 ILE B O 1
ATOM 4847 N N . GLU B 1 245 ? 12.703 9.055 -11.617 1 97.62 245 GLU B N 1
ATOM 4848 C CA . GLU B 1 245 ? 13.82 9.68 -10.922 1 97.62 245 GLU B CA 1
ATOM 4849 C C . GLU B 1 245 ? 14.195 8.891 -9.664 1 97.62 245 GLU B C 1
ATOM 4851 O O . GLU B 1 245 ? 15.281 9.078 -9.109 1 97.62 245 GLU B O 1
ATOM 4856 N N . GLY B 1 246 ? 13.32 8.047 -9.258 1 97.75 246 GLY B N 1
ATOM 4857 C CA . GLY B 1 246 ? 13.555 7.309 -8.023 1 97.75 246 GLY B CA 1
ATOM 4858 C C . GLY B 1 246 ? 13.156 8.086 -6.781 1 97.75 246 GLY B C 1
ATOM 4859 O O . GLY B 1 246 ? 12.961 9.305 -6.84 1 97.75 246 GLY B O 1
ATOM 4860 N N . ARG B 1 247 ? 12.977 7.426 -5.68 1 98.44 247 ARG B N 1
ATOM 4861 C CA . ARG B 1 247 ? 12.734 7.938 -4.332 1 98.44 247 ARG B CA 1
ATOM 4862 C C . ARG B 1 247 ? 13.039 6.879 -3.281 1 98.44 247 ARG B C 1
ATOM 4864 O O . ARG B 1 247 ? 12.5 5.77 -3.336 1 98.44 247 ARG B O 1
ATOM 4871 N N . GLY B 1 248 ? 13.797 7.195 -2.34 1 98.19 248 GLY B N 1
ATOM 4872 C CA . GLY B 1 248 ? 14.352 6.164 -1.478 1 98.19 248 GLY B CA 1
ATOM 4873 C C . GLY B 1 248 ? 15.461 5.363 -2.141 1 98.19 248 GLY B C 1
ATOM 4874 O O . GLY B 1 248 ? 16.391 5.934 -2.703 1 98.19 248 GLY B O 1
ATOM 4875 N N . LYS B 1 249 ? 15.414 4.062 -2.008 1 98.88 249 LYS B N 1
ATOM 4876 C CA . LYS B 1 249 ? 16.438 3.215 -2.605 1 98.88 249 LYS B CA 1
ATOM 4877 C C . LYS B 1 249 ? 16.016 2.711 -3.98 1 98.88 249 LYS B C 1
ATOM 4879 O O . LYS B 1 249 ? 14.914 2.164 -4.129 1 98.88 249 LYS B O 1
ATOM 4884 N N . THR B 1 250 ? 16.797 2.984 -4.984 1 98.81 250 THR B N 1
ATOM 4885 C CA . THR B 1 250 ? 16.656 2.363 -6.301 1 98.81 250 THR B CA 1
ATOM 4886 C C . THR B 1 250 ? 17.5 1.085 -6.383 1 98.81 250 THR B C 1
ATOM 4888 O O . THR B 1 250 ? 18.703 1.116 -6.195 1 98.81 250 THR B O 1
ATOM 4891 N N . VAL B 1 251 ? 16.781 -0.003 -6.66 1 98.88 251 VAL B N 1
ATOM 4892 C CA . VAL B 1 251 ? 17.453 -1.291 -6.566 1 98.88 251 VAL B CA 1
ATOM 4893 C C . VAL B 1 251 ? 17.203 -2.107 -7.832 1 98.88 251 VAL B C 1
ATOM 4895 O O . VAL B 1 251 ? 16.109 -2.057 -8.398 1 98.88 251 VAL B O 1
ATOM 4898 N N . THR B 1 252 ? 18.203 -2.785 -8.281 1 98.88 252 THR B N 1
ATOM 4899 C CA . THR B 1 252 ? 18.047 -3.859 -9.258 1 98.88 252 THR B CA 1
ATOM 4900 C C . THR B 1 252 ? 18.578 -5.176 -8.703 1 98.88 252 THR B C 1
ATOM 4902 O O . THR B 1 252 ? 19.484 -5.184 -7.867 1 98.88 252 THR B O 1
ATOM 4905 N N . ALA B 1 253 ? 17.969 -6.258 -9.023 1 98.88 253 ALA B N 1
ATOM 4906 C CA . ALA B 1 253 ? 18.359 -7.598 -8.594 1 98.88 253 ALA B CA 1
ATOM 4907 C C . ALA B 1 253 ? 18.172 -8.617 -9.711 1 98.88 253 ALA B C 1
ATOM 4909 O O . ALA B 1 253 ? 17.25 -8.484 -10.523 1 98.88 253 ALA B O 1
ATOM 4910 N N . GLN B 1 254 ? 19.047 -9.625 -9.734 1 98.88 254 GLN B N 1
ATOM 4911 C CA . GLN B 1 254 ? 19.016 -10.609 -10.812 1 98.88 254 GLN B CA 1
ATOM 4912 C C . GLN B 1 254 ? 19.422 -11.992 -10.297 1 98.88 254 GLN B C 1
ATOM 4914 O O . GLN B 1 254 ? 20.281 -12.102 -9.422 1 98.88 254 GLN B O 1
ATOM 4919 N N . ALA B 1 255 ? 18.828 -12.984 -10.828 1 98.88 255 ALA B N 1
ATOM 4920 C CA . ALA B 1 255 ? 19.172 -14.367 -10.516 1 98.88 255 ALA B CA 1
ATOM 4921 C C . ALA B 1 255 ? 19.094 -15.242 -11.758 1 98.88 255 ALA B C 1
ATOM 4923 O O . ALA B 1 255 ? 18.344 -14.945 -12.695 1 98.88 255 ALA B O 1
ATOM 4924 N N . THR B 1 256 ? 19.875 -16.266 -11.797 1 98.88 256 THR B N 1
ATOM 4925 C CA . THR B 1 256 ? 19.797 -17.344 -12.789 1 98.88 256 THR B CA 1
ATOM 4926 C C . THR B 1 256 ? 19.219 -18.609 -12.18 1 98.88 256 THR B C 1
ATOM 4928 O O . THR B 1 256 ? 19.719 -19.094 -11.164 1 98.88 256 THR B O 1
ATOM 4931 N N . ILE B 1 257 ? 18.188 -19.094 -12.75 1 98.94 257 ILE B N 1
ATOM 4932 C CA . ILE B 1 257 ? 17.547 -20.328 -12.297 1 98.94 257 ILE B CA 1
ATOM 4933 C C . ILE B 1 257 ? 17.844 -21.453 -13.289 1 98.94 257 ILE B C 1
ATOM 4935 O O . ILE B 1 257 ? 17.422 -21.391 -14.453 1 98.94 257 ILE B O 1
ATOM 4939 N N . PRO B 1 258 ? 18.484 -22.516 -12.867 1 98.81 258 PRO B N 1
ATOM 4940 C CA . PRO B 1 258 ? 18.766 -23.609 -13.789 1 98.81 258 PRO B CA 1
ATOM 4941 C C . PRO B 1 258 ? 17.5 -24.266 -14.336 1 98.81 258 PRO B C 1
ATOM 4943 O O . PRO B 1 258 ? 16.516 -24.406 -13.609 1 98.81 258 PRO B O 1
ATOM 4946 N N . GLU B 1 259 ? 17.609 -24.75 -15.477 1 98.56 259 GLU B N 1
ATOM 4947 C CA . GLU B 1 259 ? 16.469 -25.375 -16.156 1 98.56 259 GLU B CA 1
ATOM 4948 C C . GLU B 1 259 ? 15.859 -26.484 -15.297 1 98.56 259 GLU B C 1
ATOM 4950 O O . GLU B 1 259 ? 14.633 -26.625 -15.234 1 98.56 259 GLU B O 1
ATOM 4955 N N . HIS B 1 260 ? 16.641 -27.297 -14.688 1 98.06 260 HIS B N 1
ATOM 4956 C CA . HIS B 1 260 ? 16.125 -28.406 -13.898 1 98.06 260 HIS B CA 1
ATOM 4957 C C . HIS B 1 260 ? 15.289 -27.922 -12.719 1 98.06 260 HIS B C 1
ATOM 4959 O O . HIS B 1 260 ? 14.297 -28.547 -12.352 1 98.06 260 HIS B O 1
ATOM 4965 N N . ALA B 1 261 ? 15.727 -26.812 -12.086 1 98.38 261 ALA B N 1
ATOM 4966 C CA . ALA B 1 261 ? 14.953 -26.25 -10.984 1 98.38 261 ALA B CA 1
ATOM 4967 C C . ALA B 1 261 ? 13.609 -25.703 -11.477 1 98.38 261 ALA B C 1
ATOM 4969 O O . ALA B 1 261 ? 12.602 -25.781 -10.773 1 98.38 261 ALA B O 1
ATOM 4970 N N . VAL B 1 262 ? 13.602 -25.078 -12.68 1 98.56 262 VAL B N 1
ATOM 4971 C CA . VAL B 1 262 ? 12.352 -24.609 -13.273 1 98.56 262 VAL B CA 1
ATOM 4972 C C . VAL B 1 262 ? 11.398 -25.781 -13.469 1 98.56 262 VAL B C 1
ATOM 4974 O O . VAL B 1 262 ? 10.211 -25.688 -13.141 1 98.56 262 VAL B O 1
ATOM 4977 N N . ARG B 1 263 ? 11.891 -26.875 -13.891 1 97.25 263 ARG B N 1
ATOM 4978 C CA . ARG B 1 263 ? 11.07 -28.047 -14.188 1 97.25 263 ARG B CA 1
ATOM 4979 C C . ARG B 1 263 ? 10.656 -28.766 -12.914 1 97.25 263 ARG B C 1
ATOM 4981 O O . ARG B 1 263 ? 9.477 -29.094 -12.734 1 97.25 263 ARG B O 1
ATOM 4988 N N . GLU B 1 264 ? 11.562 -28.984 -11.992 1 96.31 264 GLU B N 1
ATOM 4989 C CA . GLU B 1 264 ? 11.336 -29.859 -10.852 1 96.31 264 GLU B CA 1
ATOM 4990 C C . GLU B 1 264 ? 10.711 -29.109 -9.68 1 96.31 264 GLU B C 1
ATOM 4992 O O . GLU B 1 264 ? 9.844 -29.656 -8.984 1 96.31 264 GLU B O 1
ATOM 4997 N N . THR B 1 265 ? 11.172 -27.906 -9.477 1 95.5 265 THR B N 1
ATOM 4998 C CA . THR B 1 265 ? 10.703 -27.125 -8.336 1 95.5 265 THR B CA 1
ATOM 4999 C C . THR B 1 265 ? 9.516 -26.25 -8.727 1 95.5 265 THR B C 1
ATOM 5001 O O . THR B 1 265 ? 8.523 -26.172 -8 1 95.5 265 THR B O 1
ATOM 5004 N N . LEU B 1 266 ? 9.594 -25.641 -9.859 1 97.31 266 LEU B N 1
ATOM 5005 C CA . LEU B 1 266 ? 8.586 -24.656 -10.242 1 97.31 266 LEU B CA 1
ATOM 5006 C C . LEU B 1 266 ? 7.531 -25.297 -11.148 1 97.31 266 LEU B C 1
ATOM 5008 O O . LEU B 1 266 ? 6.488 -24.688 -11.414 1 97.31 266 LEU B O 1
ATOM 5012 N N . LYS B 1 267 ? 7.785 -26.484 -11.656 1 96.12 267 LYS B N 1
ATOM 5013 C CA . LYS B 1 267 ? 6.84 -27.344 -12.375 1 96.12 267 LYS B CA 1
ATOM 5014 C C . LYS B 1 267 ? 6.367 -26.672 -13.664 1 96.12 267 LYS B C 1
ATOM 5016 O O . LYS B 1 267 ? 5.18 -26.719 -13.992 1 96.12 267 LYS B O 1
ATOM 5021 N N . THR B 1 268 ? 7.277 -26.047 -14.367 1 97.25 268 THR B N 1
ATOM 5022 C CA . THR B 1 268 ? 7.031 -25.422 -15.664 1 97.25 268 THR B CA 1
ATOM 5023 C C . THR B 1 268 ? 8.305 -25.406 -16.516 1 97.25 268 THR B C 1
ATOM 5025 O O . THR B 1 268 ? 9.203 -26.219 -16.297 1 97.25 268 THR B O 1
ATOM 5028 N N . SER B 1 269 ? 8.344 -24.641 -17.609 1 97.56 269 SER B N 1
ATOM 5029 C CA . SER B 1 269 ? 9.516 -24.547 -18.484 1 97.56 269 SER B CA 1
ATOM 5030 C C . SER B 1 269 ? 10.008 -23.109 -18.609 1 97.56 269 SER B C 1
ATOM 5032 O O . SER B 1 269 ? 9.25 -22.172 -18.359 1 97.56 269 SER B O 1
ATOM 5034 N N . VAL B 1 270 ? 11.219 -23.031 -18.953 1 98.38 270 VAL B N 1
ATOM 5035 C CA . VAL B 1 270 ? 11.828 -21.703 -19.109 1 98.38 270 VAL B CA 1
ATOM 5036 C C . VAL B 1 270 ? 11.094 -20.922 -20.188 1 98.38 270 VAL B C 1
ATOM 5038 O O . VAL B 1 270 ? 10.781 -19.734 -20.016 1 98.38 270 VAL B O 1
ATOM 5041 N N . GLU B 1 271 ? 10.789 -21.562 -21.297 1 97.69 271 GLU B N 1
ATOM 5042 C CA . GLU B 1 271 ? 10.109 -20.922 -22.422 1 97.69 271 GLU B CA 1
ATOM 5043 C C . GLU B 1 271 ? 8.734 -20.406 -22.016 1 97.69 271 GLU B C 1
ATOM 5045 O O . GLU B 1 271 ? 8.344 -19.297 -22.375 1 97.69 271 GLU B O 1
ATOM 5050 N N . ALA B 1 272 ? 8.039 -21.188 -21.281 1 96.94 272 ALA B N 1
ATOM 5051 C CA . ALA B 1 272 ? 6.695 -20.812 -20.844 1 96.94 272 ALA B CA 1
ATOM 5052 C C . ALA B 1 272 ? 6.742 -19.609 -19.922 1 96.94 272 ALA B C 1
ATOM 5054 O O . ALA B 1 272 ? 5.879 -18.719 -19.984 1 96.94 272 ALA B O 1
ATOM 5055 N N . LEU B 1 273 ? 7.734 -19.531 -19.062 1 98.25 273 LEU B N 1
ATOM 5056 C CA . LEU B 1 273 ? 7.871 -18.422 -18.125 1 98.25 273 LEU B CA 1
ATOM 5057 C C . LEU B 1 273 ? 8.227 -17.141 -18.844 1 98.25 273 LEU B C 1
ATOM 5059 O O . LEU B 1 273 ? 7.699 -16.062 -18.516 1 98.25 273 LEU B O 1
ATOM 5063 N N . VAL B 1 274 ? 9.125 -17.266 -19.781 1 98.56 274 VAL B N 1
ATOM 5064 C CA . VAL B 1 274 ? 9.523 -16.094 -20.562 1 98.56 274 VAL B CA 1
ATOM 5065 C C . VAL B 1 274 ? 8.312 -15.539 -21.328 1 98.56 274 VAL B C 1
ATOM 5067 O O . VAL B 1 274 ? 8.086 -14.328 -21.344 1 98.56 274 VAL B O 1
ATOM 5070 N N . GLU B 1 275 ? 7.602 -16.422 -21.922 1 97.44 275 GLU B N 1
ATOM 5071 C CA . GLU B 1 275 ? 6.406 -16.031 -22.656 1 97.44 275 GLU B CA 1
ATOM 5072 C C . GLU B 1 275 ? 5.379 -15.375 -21.734 1 97.44 275 GLU B C 1
ATOM 5074 O O . GLU B 1 275 ? 4.762 -14.375 -22.094 1 97.44 275 GLU B O 1
ATOM 5079 N N . LEU B 1 276 ? 5.16 -15.969 -20.625 1 98 276 LEU B N 1
ATOM 5080 C CA . LEU B 1 276 ? 4.195 -15.43 -19.672 1 98 276 LEU B CA 1
ATOM 5081 C C . LEU B 1 276 ? 4.617 -14.039 -19.203 1 98 276 LEU B C 1
ATOM 5083 O O . LEU B 1 276 ? 3.781 -13.141 -19.078 1 98 276 LEU B O 1
ATOM 5087 N N . ASN B 1 277 ? 5.863 -13.883 -18.875 1 98.56 277 ASN B N 1
ATOM 5088 C CA . ASN B 1 277 ? 6.379 -12.594 -18.453 1 98.56 277 ASN B CA 1
ATOM 5089 C C . ASN B 1 277 ? 6.09 -11.5 -19.469 1 98.56 277 ASN B C 1
ATOM 5091 O O . ASN B 1 277 ? 5.672 -10.398 -19.109 1 98.56 277 ASN B O 1
ATOM 5095 N N . VAL B 1 278 ? 6.297 -11.82 -20.734 1 98.5 278 VAL B N 1
ATOM 5096 C CA . VAL B 1 278 ? 6.051 -10.852 -21.781 1 98.5 278 VAL B CA 1
ATOM 5097 C C . VAL B 1 278 ? 4.555 -10.547 -21.875 1 98.5 278 VAL B C 1
ATOM 5099 O O . VAL B 1 278 ? 4.145 -9.383 -21.844 1 98.5 278 VAL B O 1
ATOM 5102 N N . SER B 1 279 ? 3.748 -11.586 -21.953 1 98.19 279 SER B N 1
ATOM 5103 C CA . SER B 1 279 ? 2.32 -11.438 -22.219 1 98.19 279 SER B CA 1
ATOM 5104 C C . SER B 1 279 ? 1.607 -10.797 -21.031 1 98.19 279 SER B C 1
ATOM 5106 O O . SER B 1 279 ? 0.71 -9.969 -21.203 1 98.19 279 SER B O 1
ATOM 5108 N N . LYS B 1 280 ? 2.029 -11.172 -19.828 1 98.19 280 LYS B N 1
ATOM 5109 C CA . LYS B 1 280 ? 1.348 -10.703 -18.625 1 98.19 280 LYS B CA 1
ATOM 5110 C C . LYS B 1 280 ? 2.012 -9.438 -18.078 1 98.19 280 LYS B C 1
ATOM 5112 O O . LYS B 1 280 ? 1.397 -8.375 -18.047 1 98.19 280 LYS B O 1
ATOM 5117 N N . ASN B 1 281 ? 3.283 -9.5 -17.672 1 98.56 281 ASN B N 1
ATOM 5118 C CA . ASN B 1 281 ? 3.928 -8.43 -16.922 1 98.56 281 ASN B CA 1
ATOM 5119 C C . ASN B 1 281 ? 4.176 -7.203 -17.812 1 98.56 281 ASN B C 1
ATOM 5121 O O . ASN B 1 281 ? 4.102 -6.07 -17.328 1 98.56 281 ASN B O 1
ATOM 5125 N N . LEU B 1 282 ? 4.504 -7.465 -19.109 1 98.5 282 LEU B N 1
ATOM 5126 C CA . LEU B 1 282 ? 4.859 -6.332 -19.969 1 98.5 282 LEU B CA 1
ATOM 5127 C C . LEU B 1 282 ? 3.66 -5.875 -20.781 1 98.5 282 LEU B C 1
ATOM 5129 O O . LEU B 1 282 ? 3.102 -4.805 -20.531 1 98.5 282 LEU B O 1
ATOM 5133 N N . VAL B 1 283 ? 3.094 -6.723 -21.688 1 98.62 283 VAL B N 1
ATOM 5134 C CA . VAL B 1 283 ? 2.023 -6.312 -22.594 1 98.62 283 VAL B CA 1
ATOM 5135 C C . VAL B 1 283 ? 0.731 -6.109 -21.812 1 98.62 283 VAL B C 1
ATOM 5137 O O . VAL B 1 283 ? 0.008 -5.137 -22.031 1 98.62 283 VAL B O 1
ATOM 5140 N N . GLY B 1 284 ? 0.465 -7.062 -20.891 1 98.62 284 GLY B N 1
ATOM 5141 C CA . GLY B 1 284 ? -0.731 -6.91 -20.078 1 98.62 284 GLY B CA 1
ATOM 5142 C C . GLY B 1 284 ? -0.751 -5.621 -19.281 1 98.62 284 GLY B C 1
ATOM 5143 O O . GLY B 1 284 ? -1.799 -4.984 -19.141 1 98.62 284 GLY B O 1
ATOM 5144 N N . SER B 1 285 ? 0.354 -5.223 -18.719 1 98.62 285 SER B N 1
ATOM 5145 C CA . SER B 1 285 ? 0.469 -3.973 -17.984 1 98.62 285 SER B CA 1
ATOM 5146 C C . SER B 1 285 ? 0.3 -2.766 -18.891 1 98.62 285 SER B C 1
ATOM 5148 O O . SER B 1 285 ? -0.293 -1.759 -18.5 1 98.62 285 SER B O 1
ATOM 5150 N N . ALA B 1 286 ? 0.85 -2.877 -20.109 1 98.38 286 ALA B N 1
ATOM 5151 C CA . ALA B 1 286 ? 0.66 -1.808 -21.078 1 98.38 286 ALA B CA 1
ATOM 5152 C C . ALA B 1 286 ? -0.817 -1.636 -21.422 1 98.38 286 ALA B C 1
ATOM 5154 O O . ALA B 1 286 ? -1.317 -0.511 -21.5 1 98.38 286 ALA B O 1
ATOM 5155 N N . VAL B 1 287 ? -1.486 -2.76 -21.609 1 98.19 287 VAL B N 1
ATOM 5156 C CA . VAL B 1 287 ? -2.908 -2.758 -21.938 1 98.19 287 VAL B CA 1
ATOM 5157 C C . VAL B 1 287 ? -3.701 -2.119 -20.797 1 98.19 287 VAL B C 1
ATOM 5159 O O . VAL B 1 287 ? -4.672 -1.396 -21.031 1 98.19 287 VAL B O 1
ATOM 5162 N N . ALA B 1 288 ? -3.26 -2.291 -19.594 1 98.5 288 ALA B N 1
ATOM 5163 C CA . ALA B 1 288 ? -3.961 -1.794 -18.406 1 98.5 288 ALA B CA 1
ATOM 5164 C C . ALA B 1 288 ? -3.615 -0.332 -18.141 1 98.5 288 ALA B C 1
ATOM 5166 O O . ALA B 1 288 ? -4.293 0.339 -17.359 1 98.5 288 ALA B O 1
ATOM 5167 N N . GLY B 1 289 ? -2.645 0.219 -18.875 1 98.31 289 GLY B N 1
ATOM 5168 C CA . GLY B 1 289 ? -2.15 1.547 -18.547 1 98.31 289 GLY B CA 1
ATOM 5169 C C . GLY B 1 289 ? -1.509 1.621 -17.172 1 98.31 289 GLY B C 1
ATOM 5170 O O . GLY B 1 289 ? -1.828 2.51 -16.375 1 98.31 289 GLY B O 1
ATOM 5171 N N . ALA B 1 290 ? -0.613 0.658 -16.891 1 97.88 290 ALA B N 1
ATOM 5172 C CA . ALA B 1 290 ? 0.034 0.602 -15.578 1 97.88 290 ALA B CA 1
ATOM 5173 C C . ALA B 1 290 ? 1.144 1.644 -15.469 1 97.88 290 ALA B C 1
ATOM 5175 O O . ALA B 1 290 ? 1.775 1.993 -16.469 1 97.88 290 ALA B O 1
ATOM 5176 N N . LEU B 1 291 ? 1.357 2.182 -14.328 1 97.5 291 LEU B N 1
ATOM 5177 C CA . LEU B 1 291 ? 2.498 3.016 -13.961 1 97.5 291 LEU B CA 1
ATOM 5178 C C . LEU B 1 291 ? 3.332 2.355 -12.875 1 97.5 291 LEU B C 1
ATOM 5180 O O . LEU B 1 291 ? 2.975 2.412 -11.695 1 97.5 291 LEU B O 1
ATOM 5184 N N . GLY B 1 292 ? 4.41 1.756 -13.297 1 94 292 GLY B N 1
ATOM 5185 C CA . GLY B 1 292 ? 5.309 1.104 -12.359 1 94 292 GLY B CA 1
ATOM 5186 C C . GLY B 1 292 ? 4.867 -0.298 -11.984 1 94 292 GLY B C 1
ATOM 5187 O O . GLY B 1 292 ? 5.477 -0.937 -11.125 1 94 292 GLY B O 1
ATOM 5188 N N . GLY B 1 293 ? 3.854 -0.796 -12.539 1 95.06 293 GLY B N 1
ATOM 5189 C CA . GLY B 1 293 ? 3.305 -2.098 -12.195 1 95.06 293 GLY B CA 1
ATOM 5190 C C . GLY B 1 293 ? 3.531 -3.146 -13.266 1 95.06 293 GLY B C 1
ATOM 5191 O O . GLY B 1 293 ? 2.588 -3.809 -13.703 1 95.06 293 GLY B O 1
ATOM 5192 N N . PHE B 1 294 ? 4.758 -3.289 -13.75 1 98.19 294 PHE B N 1
ATOM 5193 C CA . PHE B 1 294 ? 5.105 -4.312 -14.727 1 98.19 294 PHE B CA 1
ATOM 5194 C C . PHE B 1 294 ? 5.621 -5.57 -14.031 1 98.19 294 PHE B C 1
ATOM 5196 O O . PHE B 1 294 ? 6.758 -5.988 -14.266 1 98.19 294 PHE B O 1
ATOM 5203 N N . ASN B 1 295 ? 4.754 -6.09 -13.156 1 98.5 295 ASN B N 1
ATOM 5204 C CA . ASN B 1 295 ? 5.039 -7.207 -12.266 1 98.5 295 ASN B CA 1
ATOM 5205 C C . ASN B 1 295 ? 3.797 -8.062 -12.016 1 98.5 295 ASN B C 1
ATOM 5207 O O . ASN B 1 295 ? 2.746 -7.816 -12.609 1 98.5 295 ASN B O 1
ATOM 5211 N N . ALA B 1 296 ? 3.947 -9.102 -11.258 1 97.94 296 ALA B N 1
ATOM 5212 C CA . ALA B 1 296 ? 2.828 -9.992 -10.961 1 97.94 296 ALA B CA 1
ATOM 5213 C C . ALA B 1 296 ? 2.16 -9.602 -9.641 1 97.94 296 ALA B C 1
ATOM 5215 O O . ALA B 1 296 ? 0.939 -9.445 -9.586 1 97.94 296 ALA B O 1
ATOM 5216 N N . HIS B 1 297 ? 2.938 -9.43 -8.57 1 97.62 297 HIS B N 1
ATOM 5217 C CA . HIS B 1 297 ? 2.326 -9.141 -7.277 1 97.62 297 HIS B CA 1
ATOM 5218 C C . HIS B 1 297 ? 3.355 -8.602 -6.285 1 97.62 297 HIS B C 1
ATOM 5220 O O . HIS B 1 297 ? 3.363 -9 -5.117 1 97.62 297 HIS B O 1
ATOM 5226 N N . ALA B 1 298 ? 4.293 -7.805 -6.723 1 98.69 298 ALA B N 1
ATOM 5227 C CA . ALA B 1 298 ? 5.352 -7.23 -5.898 1 98.69 298 ALA B CA 1
ATOM 5228 C C . ALA B 1 298 ? 4.781 -6.637 -4.613 1 98.69 298 ALA B C 1
ATOM 5230 O O . ALA B 1 298 ? 5.387 -6.758 -3.543 1 98.69 298 ALA B O 1
ATOM 5231 N N . ALA B 1 299 ? 3.613 -6.066 -4.66 1 98.56 299 ALA B N 1
ATOM 5232 C CA . ALA B 1 299 ? 3 -5.344 -3.549 1 98.56 299 ALA B CA 1
ATOM 5233 C C . ALA B 1 299 ? 2.775 -6.262 -2.352 1 98.56 299 ALA B C 1
ATOM 5235 O O . ALA B 1 299 ? 2.879 -5.832 -1.201 1 98.56 299 ALA B O 1
ATOM 5236 N N . ASN B 1 300 ? 2.463 -7.52 -2.619 1 98.25 300 ASN B N 1
ATOM 5237 C CA . ASN B 1 300 ? 2.236 -8.469 -1.537 1 98.25 300 ASN B CA 1
ATOM 5238 C C . ASN B 1 300 ? 3.502 -8.695 -0.715 1 98.25 300 ASN B C 1
ATOM 5240 O O . ASN B 1 300 ? 3.457 -8.688 0.517 1 98.25 300 ASN B O 1
ATOM 5244 N N . VAL B 1 301 ? 4.613 -8.883 -1.398 1 98.69 301 VAL B N 1
ATOM 5245 C CA . VAL B 1 301 ? 5.875 -9.203 -0.741 1 98.69 301 VAL B CA 1
ATOM 5246 C C . VAL B 1 301 ? 6.406 -7.977 -0.008 1 98.69 301 VAL B C 1
ATOM 5248 O O . VAL B 1 301 ? 6.828 -8.07 1.146 1 98.69 301 VAL B O 1
ATOM 5251 N N . VAL B 1 302 ? 6.336 -6.832 -0.676 1 98.81 302 VAL B N 1
ATOM 5252 C CA . VAL B 1 302 ? 6.809 -5.594 -0.062 1 98.81 302 VAL B CA 1
ATOM 5253 C C . VAL B 1 302 ? 6.023 -5.32 1.219 1 98.81 302 VAL B C 1
ATOM 5255 O O . VAL B 1 302 ? 6.609 -5.066 2.271 1 98.81 302 VAL B O 1
ATOM 5258 N N . THR B 1 303 ? 4.711 -5.426 1.158 1 98.69 303 THR B N 1
ATOM 5259 C CA . THR B 1 303 ? 3.863 -5.129 2.309 1 98.69 303 THR B CA 1
ATOM 5260 C C . THR B 1 303 ? 4.172 -6.078 3.465 1 98.69 303 THR B C 1
ATOM 5262 O O . THR B 1 303 ? 4.273 -5.648 4.617 1 98.69 303 THR B O 1
ATOM 5265 N N . ALA B 1 304 ? 4.332 -7.34 3.141 1 98.75 304 ALA B N 1
ATOM 5266 C CA . ALA B 1 304 ? 4.566 -8.344 4.176 1 98.75 304 ALA B CA 1
ATOM 5267 C C . ALA B 1 304 ? 5.883 -8.078 4.906 1 98.75 304 ALA B C 1
ATOM 5269 O O . ALA B 1 304 ? 5.949 -8.172 6.133 1 98.75 304 ALA B O 1
ATOM 5270 N N . ILE B 1 305 ? 6.93 -7.777 4.176 1 98.88 305 ILE B N 1
ATOM 5271 C CA . ILE B 1 305 ? 8.227 -7.5 4.781 1 98.88 305 ILE B CA 1
ATOM 5272 C C . ILE B 1 305 ? 8.172 -6.18 5.543 1 98.88 305 ILE B C 1
ATOM 5274 O O . ILE B 1 305 ? 8.75 -6.051 6.621 1 98.88 305 ILE B O 1
ATOM 5278 N N . TYR B 1 306 ? 7.469 -5.152 5 1 98.81 306 TYR B N 1
ATOM 5279 C CA . TYR B 1 306 ? 7.32 -3.865 5.668 1 98.81 306 TYR B CA 1
ATOM 5280 C C . TYR B 1 306 ? 6.66 -4.031 7.031 1 98.81 306 TYR B C 1
ATOM 5282 O O . TYR B 1 306 ? 7.141 -3.49 8.031 1 98.81 306 TYR B O 1
ATOM 5290 N N . LEU B 1 307 ? 5.605 -4.801 7.047 1 98.62 307 LEU B N 1
ATOM 5291 C CA . LEU B 1 307 ? 4.902 -5.027 8.305 1 98.62 307 LEU B CA 1
ATOM 5292 C C . LEU B 1 307 ? 5.789 -5.766 9.297 1 98.62 307 LEU B C 1
ATOM 5294 O O . LEU B 1 307 ? 5.836 -5.41 10.477 1 98.62 307 LEU B O 1
ATOM 5298 N N . ALA B 1 308 ? 6.551 -6.703 8.852 1 98.62 308 ALA B N 1
ATOM 5299 C CA . ALA B 1 308 ? 7.383 -7.523 9.727 1 98.62 308 ALA B CA 1
ATOM 5300 C C . ALA B 1 308 ? 8.539 -6.711 10.305 1 98.62 308 ALA B C 1
ATOM 5302 O O . ALA B 1 308 ? 9.023 -7.008 11.398 1 98.62 308 ALA B O 1
ATOM 5303 N N . THR B 1 309 ? 8.945 -5.664 9.609 1 98.5 309 THR B N 1
ATOM 5304 C CA . THR B 1 309 ? 10.18 -4.996 9.992 1 98.5 309 THR B CA 1
ATOM 5305 C C . THR B 1 309 ? 9.898 -3.58 10.484 1 98.5 309 THR B C 1
ATOM 5307 O O . THR B 1 309 ? 10.82 -2.783 10.664 1 98.5 309 THR B O 1
ATOM 5310 N N . GLY B 1 310 ? 8.633 -3.256 10.609 1 97.5 310 GLY B N 1
ATOM 5311 C CA . GLY B 1 310 ? 8.258 -1.979 11.195 1 97.5 310 GLY B CA 1
ATOM 5312 C C . GLY B 1 310 ? 8.383 -0.818 10.227 1 97.5 310 GLY B C 1
ATOM 5313 O O . GLY B 1 310 ? 8.555 0.329 10.641 1 97.5 310 GLY B O 1
ATOM 5314 N N . GLN B 1 311 ? 8.398 -1.095 8.898 1 98.12 311 GLN B N 1
ATOM 5315 C CA . GLN B 1 311 ? 8.344 -0.024 7.91 1 98.12 311 GLN B CA 1
ATOM 5316 C C . GLN B 1 311 ? 6.941 0.569 7.824 1 98.12 311 GLN B C 1
ATOM 5318 O O . GLN B 1 311 ? 6.004 0.053 8.438 1 98.12 311 GLN B O 1
ATOM 5323 N N . ASP B 1 312 ? 6.801 1.672 7.172 1 96.69 312 ASP B N 1
ATOM 5324 C CA . ASP B 1 312 ? 5.504 2.266 6.867 1 96.69 312 ASP B CA 1
ATOM 5325 C C . ASP B 1 312 ? 4.832 1.551 5.695 1 96.69 312 ASP B C 1
ATOM 5327 O O . ASP B 1 312 ? 5.203 1.763 4.539 1 96.69 312 ASP B O 1
ATOM 5331 N N . PRO B 1 313 ? 3.838 0.711 5.949 1 97.62 313 PRO B N 1
ATOM 5332 C CA . PRO B 1 313 ? 3.256 -0.085 4.867 1 97.62 313 PRO B CA 1
ATOM 5333 C C . PRO B 1 313 ? 2.5 0.766 3.848 1 97.62 313 PRO B C 1
ATOM 5335 O O . PRO B 1 313 ? 2.244 0.315 2.729 1 97.62 313 PRO B O 1
ATOM 5338 N N . ALA B 1 314 ? 2.117 1.986 4.199 1 98 314 ALA B N 1
ATOM 5339 C CA . ALA B 1 314 ? 1.451 2.863 3.24 1 98 314 ALA B CA 1
ATOM 5340 C C . ALA B 1 314 ? 2.379 3.215 2.082 1 98 314 ALA B C 1
ATOM 5342 O O . ALA B 1 314 ? 1.917 3.539 0.984 1 98 314 ALA B O 1
ATOM 5343 N N . GLN B 1 315 ? 3.709 3.105 2.26 1 98.06 315 GLN B N 1
ATOM 5344 C CA . GLN B 1 315 ? 4.695 3.406 1.227 1 98.06 315 GLN B CA 1
ATOM 5345 C C . GLN B 1 315 ? 4.672 2.354 0.123 1 98.06 315 GLN B C 1
ATOM 5347 O O . GLN B 1 315 ? 5.246 2.557 -0.948 1 98.06 315 GLN B O 1
ATOM 5352 N N . ASN B 1 316 ? 3.934 1.243 0.35 1 97.69 316 ASN B N 1
ATOM 5353 C CA . ASN B 1 316 ? 3.834 0.199 -0.664 1 97.69 316 ASN B CA 1
ATOM 5354 C C . ASN B 1 316 ? 3.344 0.756 -1.997 1 97.69 316 ASN B C 1
ATOM 5356 O O . ASN B 1 316 ? 3.682 0.228 -3.059 1 97.69 316 ASN B O 1
ATOM 5360 N N . VAL B 1 317 ? 2.6 1.869 -1.95 1 97.56 317 VAL B N 1
ATOM 5361 C CA . VAL B 1 317 ? 2.039 2.494 -3.145 1 97.56 317 VAL B CA 1
ATOM 5362 C C . VAL B 1 317 ? 3.156 2.799 -4.141 1 97.56 317 VAL B C 1
ATOM 5364 O O . VAL B 1 317 ? 2.961 2.695 -5.352 1 97.56 317 VAL B O 1
ATOM 5367 N N . GLN B 1 318 ? 4.352 3.078 -3.609 1 97.25 318 GLN B N 1
ATOM 5368 C CA . GLN B 1 318 ? 5.496 3.395 -4.461 1 97.25 318 GLN B CA 1
ATOM 5369 C C . GLN B 1 318 ? 6.574 2.318 -4.355 1 97.25 318 GLN B C 1
ATOM 5371 O O . GLN B 1 318 ? 7.184 1.943 -5.359 1 97.25 318 GLN B O 1
ATOM 5376 N N . SER B 1 319 ? 6.719 1.797 -3.146 1 98.56 319 SER B N 1
ATOM 5377 C CA . SER B 1 319 ? 7.824 0.883 -2.889 1 98.56 319 SER B CA 1
ATOM 5378 C C . SER B 1 319 ? 7.672 -0.409 -3.684 1 98.56 319 SER B C 1
ATOM 5380 O O . SER B 1 319 ? 8.648 -1.141 -3.883 1 98.56 319 SER B O 1
ATOM 5382 N N . SER B 1 320 ? 6.469 -0.702 -4.16 1 98.56 320 SER B N 1
ATOM 5383 C CA . SER B 1 320 ? 6.246 -1.943 -4.895 1 98.56 320 SER B CA 1
ATOM 5384 C C . SER B 1 320 ? 6.332 -1.72 -6.398 1 98.56 320 SER B C 1
ATOM 5386 O O . SER B 1 320 ? 6.109 -2.646 -7.184 1 98.56 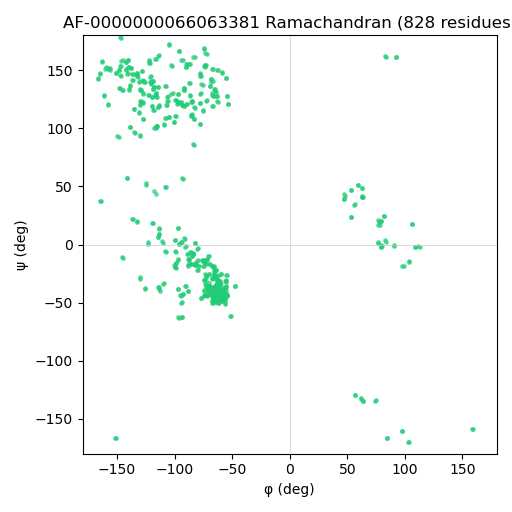320 SER B O 1
ATOM 5388 N N . ASN B 1 321 ? 6.602 -0.426 -6.855 1 98.06 321 ASN B N 1
ATOM 5389 C CA . ASN B 1 321 ? 6.879 -0.243 -8.273 1 98.06 321 ASN B CA 1
ATOM 5390 C C . ASN B 1 321 ? 8 -1.158 -8.75 1 98.06 321 ASN B C 1
ATOM 5392 O O . ASN B 1 321 ? 9.109 -1.128 -8.203 1 98.06 321 ASN B O 1
ATOM 5396 N N . THR B 1 322 ? 7.656 -1.992 -9.734 1 98.75 322 THR B N 1
ATOM 5397 C CA . THR B 1 322 ? 8.602 -3.039 -10.117 1 98.75 322 THR B CA 1
ATOM 5398 C C . THR B 1 322 ? 8.484 -3.35 -11.609 1 98.75 322 THR B C 1
ATOM 5400 O O . THR B 1 322 ? 7.379 -3.381 -12.156 1 98.75 322 THR B O 1
ATOM 5403 N N . LEU B 1 323 ? 9.562 -3.459 -12.258 1 98.81 323 LEU B N 1
ATOM 5404 C CA . LEU B 1 323 ? 9.68 -4.051 -13.586 1 98.81 323 LEU B CA 1
ATOM 5405 C C . LEU B 1 323 ? 10.359 -5.41 -13.523 1 98.81 323 LEU B C 1
ATOM 5407 O O . LEU B 1 323 ? 11.539 -5.504 -13.172 1 98.81 323 LEU B O 1
ATOM 5411 N N . THR B 1 324 ? 9.633 -6.488 -13.742 1 98.88 324 THR B N 1
ATOM 5412 C CA . THR B 1 324 ? 10.164 -7.848 -13.766 1 98.88 324 THR B CA 1
ATOM 5413 C C . THR B 1 324 ? 10.438 -8.297 -15.203 1 98.88 324 THR B C 1
ATOM 5415 O O . THR B 1 324 ? 9.562 -8.211 -16.062 1 98.88 324 THR B O 1
ATOM 5418 N N . VAL B 1 325 ? 11.609 -8.805 -15.469 1 98.88 325 VAL B N 1
ATOM 5419 C CA . VAL B 1 325 ? 11.977 -9.266 -16.797 1 98.88 325 VAL B CA 1
ATOM 5420 C C . VAL B 1 325 ? 12.555 -10.672 -16.719 1 98.88 325 VAL B C 1
ATOM 5422 O O . VAL B 1 325 ? 13.344 -10.977 -15.828 1 98.88 325 VAL B O 1
ATOM 5425 N N . MET B 1 326 ? 12.109 -11.539 -17.578 1 98.88 326 MET B N 1
ATOM 5426 C CA . MET B 1 326 ? 12.609 -12.906 -17.688 1 98.88 326 MET B CA 1
ATOM 5427 C C . MET B 1 326 ? 13.172 -13.172 -19.078 1 98.88 326 MET B C 1
ATOM 5429 O O . MET B 1 326 ? 12.617 -12.711 -20.078 1 98.88 326 MET B O 1
ATOM 5433 N N . LYS B 1 327 ? 14.297 -13.852 -19.141 1 98.75 327 LYS B N 1
ATOM 5434 C CA . LYS B 1 327 ? 14.961 -14.227 -20.375 1 98.75 327 LYS B CA 1
ATOM 5435 C C . LYS B 1 327 ? 15.453 -15.664 -20.328 1 98.75 327 LYS B C 1
ATOM 5437 O O . LYS B 1 327 ? 15.805 -16.172 -19.25 1 98.75 327 LYS B O 1
ATOM 5442 N N . ASN B 1 328 ? 15.422 -16.297 -21.453 1 98.81 328 ASN B N 1
ATOM 5443 C CA . ASN B 1 328 ? 16.125 -17.562 -21.625 1 98.81 328 ASN B CA 1
ATOM 5444 C C . ASN B 1 328 ? 17.578 -17.359 -22 1 98.81 328 ASN B C 1
ATOM 5446 O O . ASN B 1 328 ? 17.891 -16.844 -23.062 1 98.81 328 ASN B O 1
ATOM 5450 N N . VAL B 1 329 ? 18.453 -17.688 -21.156 1 98.62 329 VAL B N 1
ATOM 5451 C CA . VAL B 1 329 ? 19.891 -17.562 -21.406 1 98.62 329 VAL B CA 1
ATOM 5452 C C . VAL B 1 329 ? 20.531 -18.953 -21.406 1 98.62 329 VAL B C 1
ATOM 5454 O O . VAL B 1 329 ? 20.797 -19.516 -20.344 1 98.62 329 VAL B O 1
ATOM 5457 N N . ASN B 1 330 ? 20.812 -19.531 -22.578 1 97.81 330 ASN B N 1
ATOM 5458 C CA . ASN B 1 330 ? 21.438 -20.844 -22.766 1 97.81 330 ASN B CA 1
ATOM 5459 C C . ASN B 1 330 ? 20.641 -21.938 -22.062 1 97.81 330 ASN B C 1
ATOM 5461 O O . ASN B 1 330 ? 21.219 -22.781 -21.375 1 97.81 330 ASN B O 1
ATOM 5465 N N . GLY B 1 331 ? 19.312 -21.812 -22.031 1 98.31 331 GLY B N 1
ATOM 5466 C CA . GLY B 1 331 ? 18.438 -22.844 -21.484 1 98.31 331 GLY B CA 1
ATOM 5467 C C . GLY B 1 331 ? 18.016 -22.578 -20.062 1 98.31 331 GLY B C 1
ATOM 5468 O O . GLY B 1 331 ? 17.047 -23.172 -19.578 1 98.31 331 GLY B O 1
ATOM 5469 N N . ASP B 1 332 ? 18.781 -21.688 -19.375 1 98.81 332 ASP B N 1
ATOM 5470 C CA . ASP B 1 332 ? 18.422 -21.297 -18.016 1 98.81 332 ASP B CA 1
ATOM 5471 C C . ASP B 1 332 ? 17.562 -20.031 -18 1 98.81 332 ASP B C 1
ATOM 5473 O O . ASP B 1 332 ? 17.531 -19.297 -18.984 1 98.81 332 ASP B O 1
ATOM 5477 N N . LEU B 1 333 ? 16.859 -19.844 -16.938 1 98.94 333 LEU B N 1
ATOM 5478 C CA . LEU B 1 333 ? 16.031 -18.656 -16.781 1 98.94 333 LEU B CA 1
ATOM 5479 C C . LEU B 1 333 ? 16.812 -17.547 -16.078 1 98.94 333 LEU B C 1
ATOM 5481 O O . LEU B 1 333 ? 17.312 -17.75 -14.961 1 98.94 333 LEU B O 1
ATOM 5485 N N . GLN B 1 334 ? 16.969 -16.5 -16.719 1 98.88 334 GLN B N 1
ATOM 5486 C CA . GLN B 1 334 ? 17.422 -15.289 -16.031 1 98.88 334 GLN B CA 1
ATOM 5487 C C . GLN B 1 334 ? 16.25 -14.383 -15.68 1 98.88 334 GLN B C 1
ATOM 5489 O O . GLN B 1 334 ? 15.453 -14.023 -16.547 1 98.88 334 GLN B O 1
ATOM 5494 N N . ILE B 1 335 ? 16.125 -14.07 -14.438 1 98.94 335 ILE B N 1
ATOM 5495 C CA . ILE B 1 335 ? 15.062 -13.18 -13.977 1 98.94 335 ILE B CA 1
ATOM 5496 C C . ILE B 1 335 ? 15.664 -11.969 -13.273 1 98.94 335 ILE B C 1
ATOM 5498 O O . ILE B 1 335 ? 16.656 -12.102 -12.539 1 98.94 335 ILE B O 1
ATOM 5502 N N . SER B 1 336 ? 15.102 -10.789 -13.508 1 98.94 336 SER B N 1
ATOM 5503 C CA . SER B 1 336 ? 15.539 -9.578 -12.836 1 98.94 336 SER B CA 1
ATOM 5504 C C . SER B 1 336 ? 14.359 -8.695 -12.438 1 98.94 336 SER B C 1
ATOM 5506 O O . SER B 1 336 ? 13.281 -8.789 -13.039 1 98.94 336 SER B O 1
ATOM 5508 N N . VAL B 1 337 ? 14.578 -7.914 -11.383 1 98.94 337 VAL B N 1
ATOM 5509 C CA . VAL B 1 337 ? 13.625 -6.875 -11.008 1 98.94 337 VAL B CA 1
ATOM 5510 C C . VAL B 1 337 ? 14.336 -5.531 -10.898 1 98.94 337 VAL B C 1
ATOM 5512 O O . VAL B 1 337 ? 15.508 -5.469 -10.508 1 98.94 337 VAL B O 1
ATOM 5515 N N . PHE B 1 338 ? 13.672 -4.543 -11.375 1 98.94 338 PHE B N 1
ATOM 5516 C CA . PHE B 1 338 ? 14.039 -3.146 -11.188 1 98.94 338 PHE B CA 1
ATOM 5517 C C . PHE B 1 338 ? 13 -2.426 -10.336 1 98.94 338 PHE B C 1
ATOM 5519 O O . PHE B 1 338 ? 11.812 -2.406 -10.672 1 98.94 338 PHE B O 1
ATOM 5526 N N . MET B 1 339 ? 13.445 -1.9 -9.18 1 98.88 339 MET B N 1
ATOM 5527 C CA . MET B 1 339 ? 12.578 -1.205 -8.227 1 98.88 339 MET B CA 1
ATOM 5528 C C . MET B 1 339 ? 13.148 0.169 -7.887 1 98.88 339 MET B C 1
ATOM 5530 O O . MET B 1 339 ? 14.07 0.281 -7.086 1 98.88 339 MET B O 1
ATOM 5534 N N . PRO B 1 340 ? 12.57 1.233 -8.336 1 98.69 340 PRO B N 1
ATOM 5535 C CA . PRO B 1 340 ? 13.203 2.553 -8.273 1 98.69 340 PRO B CA 1
ATOM 5536 C C . PRO B 1 340 ? 12.914 3.283 -6.965 1 98.69 340 PRO B C 1
ATOM 5538 O O . PRO B 1 340 ? 13.547 4.301 -6.668 1 98.69 340 PRO B O 1
ATOM 5541 N N . SER B 1 341 ? 11.93 2.766 -6.184 1 98.38 341 SER B N 1
ATOM 5542 C CA . SER B 1 341 ? 11.453 3.607 -5.09 1 98.38 341 SER B CA 1
ATOM 5543 C C . SER B 1 341 ? 11.164 2.781 -3.842 1 98.38 341 SER B C 1
ATOM 5545 O O . SER B 1 341 ? 10.078 2.873 -3.264 1 98.38 341 SER B O 1
ATOM 5547 N N . ILE B 1 342 ? 12.109 2.064 -3.328 1 98.75 342 ILE B N 1
ATOM 5548 C CA . ILE B 1 342 ? 11.945 1.336 -2.074 1 98.75 342 ILE B CA 1
ATOM 5549 C C . ILE B 1 342 ? 12.25 2.26 -0.897 1 98.75 342 ILE B C 1
ATOM 5551 O O . ILE B 1 342 ? 13.398 2.654 -0.689 1 98.75 342 ILE B O 1
ATOM 5555 N N . GLU B 1 343 ? 11.258 2.609 -0.141 1 98.5 343 GLU B N 1
ATOM 5556 C CA . GLU B 1 343 ? 11.414 3.514 0.995 1 98.5 343 GLU B CA 1
ATOM 5557 C C . GLU B 1 343 ? 11.461 2.742 2.311 1 98.5 343 GLU B C 1
ATOM 5559 O O . GLU B 1 343 ? 10.422 2.289 2.807 1 98.5 343 GLU B O 1
ATOM 5564 N N . VAL B 1 344 ? 12.656 2.629 2.887 1 98.56 344 VAL B N 1
ATOM 5565 C CA . VAL B 1 344 ? 12.852 1.821 4.086 1 98.56 344 VAL B CA 1
ATOM 5566 C C . VAL B 1 344 ? 13.812 2.533 5.035 1 98.56 344 VAL B C 1
ATOM 5568 O O . VAL B 1 344 ? 14.516 3.463 4.633 1 98.56 344 VAL B O 1
ATOM 5571 N N . GLY B 1 345 ? 13.758 2.189 6.246 1 98.12 345 GLY B N 1
ATOM 5572 C CA . GLY B 1 345 ? 14.703 2.564 7.285 1 98.12 345 GLY B CA 1
ATOM 5573 C C . GLY B 1 345 ? 14.898 1.485 8.328 1 98.12 345 GLY B C 1
ATOM 5574 O O . GLY B 1 345 ? 14.008 0.672 8.57 1 98.12 345 GLY B O 1
ATOM 5575 N N . THR B 1 346 ? 16.078 1.504 8.961 1 98.38 346 THR B N 1
ATOM 5576 C CA . THR B 1 346 ? 16.344 0.546 10.023 1 98.38 346 THR B CA 1
ATOM 5577 C C . THR B 1 346 ? 16.406 1.245 11.375 1 98.38 346 THR B C 1
ATOM 5579 O O . THR B 1 346 ? 16.688 0.61 12.398 1 98.38 346 THR B O 1
ATOM 5582 N N . VAL B 1 347 ? 16.156 2.539 11.344 1 95.75 347 VAL B N 1
ATOM 5583 C CA . VAL B 1 347 ? 15.984 3.34 12.547 1 95.75 347 VAL B CA 1
ATOM 5584 C C . VAL B 1 347 ? 14.75 4.234 12.406 1 95.75 347 VAL B C 1
ATOM 5586 O O . VAL B 1 347 ? 14.359 4.582 11.289 1 95.75 347 VAL B O 1
ATOM 5589 N N . GLY B 1 348 ? 14.086 4.438 13.609 1 89.88 348 GLY B N 1
ATOM 5590 C CA . GLY B 1 348 ? 12.977 5.371 13.633 1 89.88 348 GLY B CA 1
ATOM 5591 C C . GLY B 1 348 ? 11.633 4.707 13.391 1 89.88 348 GLY B C 1
ATOM 5592 O O . GLY B 1 348 ? 11.57 3.584 12.883 1 89.88 348 GLY B O 1
ATOM 5593 N N . GLY B 1 349 ? 10.641 5.391 13.766 1 88.94 349 GLY B N 1
ATOM 5594 C CA . GLY B 1 349 ? 9.273 4.949 13.539 1 88.94 349 GLY B CA 1
ATOM 5595 C C . GLY B 1 349 ? 8.977 3.588 14.133 1 88.94 349 GLY B C 1
ATOM 5596 O O . GLY B 1 349 ? 9.273 3.34 15.305 1 88.94 349 GLY B O 1
ATOM 5597 N N . GLY B 1 350 ? 8.406 2.74 13.258 1 93.19 350 GLY B N 1
ATOM 5598 C CA . GLY B 1 350 ? 7.988 1.426 13.719 1 93.19 350 GLY B CA 1
ATOM 5599 C C . GLY B 1 350 ? 9.148 0.483 13.961 1 93.19 350 GLY B C 1
ATOM 5600 O O . GLY B 1 350 ? 9 -0.539 14.633 1 93.19 350 GLY B O 1
ATOM 5601 N N . THR B 1 351 ? 10.312 0.831 13.492 1 95.12 351 THR B N 1
ATOM 5602 C CA . THR B 1 351 ? 11.461 -0.059 13.602 1 95.12 351 THR B CA 1
ATOM 5603 C C . THR B 1 351 ? 11.953 -0.14 15.039 1 95.12 351 THR B C 1
ATOM 5605 O O . THR B 1 351 ? 12.734 -1.027 15.391 1 95.12 351 THR B O 1
ATOM 5608 N N . VAL B 1 352 ? 11.492 0.769 15.898 1 92.31 352 VAL B N 1
ATOM 5609 C CA . VAL B 1 352 ? 11.992 0.832 17.266 1 92.31 352 VAL B CA 1
ATOM 5610 C C . VAL B 1 352 ? 11.227 -0.161 18.141 1 92.31 352 VAL B C 1
ATOM 5612 O O . VAL B 1 352 ? 11.672 -0.506 19.234 1 92.31 352 VAL B O 1
ATOM 5615 N N . LEU B 1 353 ? 10.086 -0.621 17.672 1 94.38 353 LEU B N 1
ATOM 5616 C CA . LEU B 1 353 ? 9.273 -1.548 18.453 1 94.38 353 LEU B CA 1
ATOM 5617 C C . LEU B 1 353 ? 9.961 -2.904 18.578 1 94.38 353 LEU B C 1
ATOM 5619 O O . LEU B 1 353 ? 10.594 -3.369 17.625 1 94.38 353 LEU B O 1
ATOM 5623 N N . GLY B 1 354 ? 9.844 -3.521 19.688 1 94.5 354 GLY B N 1
ATOM 5624 C CA . GLY B 1 354 ? 10.562 -4.738 20.031 1 94.5 354 GLY B CA 1
ATOM 5625 C C . GLY B 1 354 ? 10.438 -5.824 18.984 1 94.5 354 GLY B C 1
ATOM 5626 O O . GLY B 1 354 ? 11.438 -6.289 18.438 1 94.5 354 GLY B O 1
ATOM 5627 N N . PRO B 1 355 ? 9.211 -6.293 18.719 1 96.19 355 PRO B N 1
ATOM 5628 C CA . PRO B 1 355 ? 9.031 -7.375 17.734 1 96.19 355 PRO B CA 1
ATOM 5629 C C . PRO B 1 355 ? 9.578 -7.02 16.359 1 96.19 355 PRO B C 1
ATOM 5631 O O . PRO B 1 355 ? 10.211 -7.859 15.711 1 96.19 355 PRO B O 1
ATOM 5634 N N . GLN B 1 356 ? 9.344 -5.805 15.875 1 96.81 356 GLN B N 1
ATOM 5635 C CA . GLN B 1 356 ? 9.852 -5.359 14.578 1 96.81 356 GLN B CA 1
ATOM 5636 C C . GLN B 1 356 ? 11.375 -5.297 14.57 1 96.81 356 GLN B C 1
ATOM 5638 O O . GLN B 1 356 ? 12.016 -5.715 13.602 1 96.81 356 GLN B O 1
ATOM 5643 N N . LYS B 1 357 ? 11.906 -4.797 15.633 1 95.31 357 LYS B N 1
ATOM 5644 C CA . LYS B 1 357 ? 13.359 -4.742 15.797 1 95.31 357 LYS B CA 1
ATOM 5645 C C . LYS B 1 357 ? 13.969 -6.141 15.734 1 95.31 357 LYS B C 1
ATOM 5647 O O . LYS B 1 357 ? 15.047 -6.324 15.164 1 95.31 357 LYS B O 1
ATOM 5652 N N . ALA B 1 358 ? 13.344 -7.098 16.312 1 95.94 358 ALA B N 1
ATOM 5653 C CA . ALA B 1 358 ? 13.812 -8.484 16.312 1 95.94 358 ALA B CA 1
ATOM 5654 C C . ALA B 1 358 ? 13.898 -9.023 14.883 1 95.94 358 ALA B C 1
ATOM 5656 O O . ALA B 1 358 ? 14.805 -9.797 14.562 1 95.94 358 ALA B O 1
ATOM 5657 N N . MET B 1 359 ? 12.961 -8.688 14.062 1 97.31 359 MET B N 1
ATOM 5658 C CA . MET B 1 359 ? 12.977 -9.148 12.672 1 97.31 359 MET B CA 1
ATOM 5659 C C . MET B 1 359 ? 14.109 -8.492 11.891 1 97.31 359 MET B C 1
ATOM 5661 O O . MET B 1 359 ? 14.742 -9.133 11.055 1 97.31 359 MET B O 1
ATOM 5665 N N . LEU B 1 360 ? 14.336 -7.184 12.172 1 97.62 360 LEU B N 1
ATOM 5666 C CA . LEU B 1 360 ? 15.477 -6.516 11.562 1 97.62 360 LEU B CA 1
ATOM 5667 C C . LEU B 1 360 ? 16.781 -7.18 11.984 1 97.62 360 LEU B C 1
ATOM 5669 O O . LEU B 1 360 ? 17.703 -7.324 11.172 1 97.62 360 LEU B O 1
ATOM 5673 N N . HIS B 1 361 ? 16.828 -7.578 13.227 1 95.69 361 HIS B N 1
ATOM 5674 C CA . HIS B 1 361 ? 18 -8.289 13.734 1 95.69 361 HIS B CA 1
ATOM 5675 C C . HIS B 1 361 ? 18.188 -9.625 13.023 1 95.69 361 HIS B C 1
ATOM 5677 O O . HIS B 1 361 ? 19.297 -9.969 12.633 1 95.69 361 HIS B O 1
ATOM 5683 N N . MET B 1 362 ? 17.141 -10.352 12.867 1 94.44 362 MET B N 1
ATOM 5684 C CA . MET B 1 362 ? 17.172 -11.625 12.164 1 94.44 362 MET B CA 1
ATOM 5685 C C . MET B 1 362 ? 17.75 -11.461 10.766 1 94.44 362 MET B C 1
ATOM 5687 O O . MET B 1 362 ? 18.453 -12.352 10.266 1 94.44 362 MET B O 1
ATOM 5691 N N . MET B 1 363 ? 17.516 -10.305 10.18 1 96.44 363 MET B N 1
ATOM 5692 C CA . MET B 1 363 ? 17.953 -10.047 8.812 1 96.44 363 MET B CA 1
ATOM 5693 C C . MET B 1 363 ? 19.359 -9.469 8.797 1 96.44 363 MET B C 1
ATOM 5695 O O . MET B 1 363 ? 19.938 -9.266 7.73 1 96.44 363 MET B O 1
ATOM 5699 N N . GLY B 1 364 ? 19.875 -9.141 9.977 1 94.44 364 GLY B N 1
ATOM 5700 C CA . GLY B 1 364 ? 21.234 -8.641 10.094 1 94.44 364 GLY B CA 1
ATOM 5701 C C . GLY B 1 364 ? 21.344 -7.16 9.789 1 94.44 364 GLY B C 1
ATOM 5702 O O . GLY B 1 364 ? 22.422 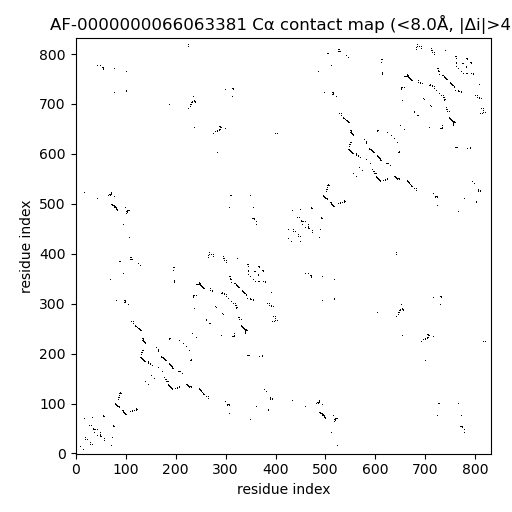-6.68 9.43 1 94.44 364 GLY B O 1
ATOM 5703 N N . VAL B 1 365 ? 20.203 -6.383 9.953 1 96.81 365 VAL B N 1
ATOM 5704 C CA . VAL B 1 365 ? 20.281 -4.996 9.508 1 96.81 365 VAL B CA 1
ATOM 5705 C C . VAL B 1 365 ? 19.719 -4.078 10.594 1 96.81 365 VAL B C 1
ATOM 5707 O O . VAL B 1 365 ? 19.375 -2.924 10.328 1 96.81 365 VAL B O 1
ATOM 5710 N N . GLN B 1 366 ? 19.641 -4.527 11.812 1 96.31 366 GLN B N 1
ATOM 5711 C CA . GLN B 1 366 ? 19.031 -3.766 12.906 1 96.31 366 GLN B CA 1
ATOM 5712 C C . GLN B 1 366 ? 19.859 -2.514 13.219 1 96.31 366 GLN B C 1
ATOM 5714 O O . GLN B 1 366 ? 21.078 -2.588 13.383 1 96.31 366 GLN B O 1
ATOM 5719 N N . GLY B 1 367 ? 19.156 -1.371 13.242 1 96.56 367 GLY B N 1
ATOM 5720 C CA . GLY B 1 367 ? 19.766 -0.151 13.75 1 96.56 367 GLY B CA 1
ATOM 5721 C C . GLY B 1 367 ? 20.578 0.587 12.703 1 96.56 367 GLY B C 1
ATOM 5722 O O . GLY B 1 367 ? 20.406 0.372 11.508 1 96.56 367 GLY B O 1
ATOM 5723 N N . ALA B 1 368 ? 21.344 1.514 13.203 1 96.19 368 ALA B N 1
ATOM 5724 C CA . ALA B 1 368 ? 22.234 2.314 12.352 1 96.19 368 ALA B CA 1
ATOM 5725 C C . ALA B 1 368 ? 23.578 1.629 12.156 1 96.19 368 ALA B C 1
ATOM 5727 O O . ALA B 1 368 ? 24.109 1.019 13.086 1 96.19 368 ALA B O 1
ATOM 5728 N N . ASP B 1 369 ? 24.062 1.689 10.984 1 94.94 369 ASP B N 1
ATOM 5729 C CA . ASP B 1 369 ? 25.438 1.245 10.773 1 94.94 369 ASP B CA 1
ATOM 5730 C C . ASP B 1 369 ? 26.438 2.242 11.359 1 94.94 369 ASP B C 1
ATOM 5732 O O . ASP B 1 369 ? 26.438 3.418 10.984 1 94.94 369 ASP B O 1
ATOM 5736 N N . PRO B 1 370 ? 27.25 1.822 12.195 1 91.19 370 PRO B N 1
ATOM 5737 C CA . PRO B 1 370 ? 28.125 2.764 12.891 1 91.19 370 PRO B CA 1
ATOM 5738 C C . PRO B 1 370 ? 29.219 3.324 11.992 1 91.19 370 PRO B C 1
ATOM 5740 O O . PRO B 1 370 ? 29.719 4.43 12.234 1 91.19 370 PRO B O 1
ATOM 5743 N N . GLU B 1 371 ? 29.609 2.617 11.031 1 94 371 GLU B N 1
ATOM 5744 C CA . GLU B 1 371 ? 30.734 3.018 10.195 1 94 371 GLU B CA 1
ATOM 5745 C C . GLU B 1 371 ? 30.25 3.717 8.922 1 94 371 GLU B C 1
ATOM 5747 O O . GLU B 1 371 ? 30.875 4.68 8.469 1 94 371 GLU B O 1
ATOM 5752 N N . GLN B 1 372 ? 29.219 3.221 8.438 1 95.19 372 GLN B N 1
ATOM 5753 C CA . GLN B 1 372 ? 28.703 3.742 7.18 1 95.19 372 GLN B CA 1
ATOM 5754 C C . GLN B 1 372 ? 27.219 4.051 7.277 1 95.19 372 GLN B C 1
ATOM 5756 O O . GLN B 1 372 ? 26.375 3.242 6.863 1 95.19 372 GLN B O 1
ATOM 5761 N N . PRO B 1 373 ? 26.906 5.293 7.605 1 94.88 373 PRO B N 1
ATOM 5762 C CA . PRO B 1 373 ? 25.484 5.656 7.68 1 94.88 373 PRO B CA 1
ATOM 5763 C C . PRO B 1 373 ? 24.734 5.336 6.395 1 94.88 373 PRO B C 1
ATOM 5765 O O . PRO B 1 373 ? 25.156 5.711 5.305 1 94.88 373 PRO B O 1
ATOM 5768 N N . GLY B 1 374 ? 23.641 4.629 6.539 1 97.12 374 GLY B N 1
ATOM 5769 C CA . GLY B 1 374 ? 22.812 4.293 5.395 1 97.12 374 GLY B CA 1
ATOM 5770 C C . GLY B 1 374 ? 22.984 2.854 4.941 1 97.12 374 GLY B C 1
ATOM 5771 O O . GLY B 1 374 ? 22.125 2.32 4.227 1 97.12 374 GLY B O 1
ATOM 5772 N N . ARG B 1 375 ? 24 2.189 5.375 1 97.88 375 ARG B N 1
ATOM 5773 C CA . ARG B 1 375 ? 24.328 0.862 4.867 1 97.88 375 ARG B CA 1
ATOM 5774 C C . ARG B 1 375 ? 23.25 -0.151 5.238 1 97.88 375 ARG B C 1
ATOM 5776 O O . ARG B 1 375 ? 22.859 -0.979 4.414 1 97.88 375 ARG B O 1
ATOM 5783 N N . ASN B 1 376 ? 22.797 -0.149 6.48 1 98.38 376 ASN B N 1
ATOM 5784 C CA . ASN B 1 376 ? 21.766 -1.098 6.906 1 98.38 376 ASN B CA 1
ATOM 5785 C C . ASN B 1 376 ? 20.453 -0.89 6.145 1 98.38 376 ASN B C 1
ATOM 5787 O O . ASN B 1 376 ? 19.797 -1.856 5.77 1 98.38 376 ASN B O 1
ATOM 5791 N N . ALA B 1 377 ? 20.062 0.345 5.949 1 98.62 377 ALA B N 1
ATOM 5792 C CA . ALA B 1 377 ? 18.844 0.634 5.18 1 98.62 377 ALA B CA 1
ATOM 5793 C C . ALA B 1 377 ? 19 0.178 3.73 1 98.62 377 ALA B C 1
ATOM 5795 O O . ALA B 1 377 ? 18.047 -0.344 3.137 1 98.62 377 ALA B O 1
ATOM 5796 N N . GLN B 1 378 ? 20.172 0.419 3.137 1 98.69 378 GLN B N 1
ATOM 5797 C CA . GLN B 1 378 ? 20.438 -0.061 1.786 1 98.69 378 GLN B CA 1
ATOM 5798 C C . GLN B 1 378 ? 20.328 -1.582 1.711 1 98.69 378 GLN B C 1
ATOM 5800 O O . GLN B 1 378 ? 19.734 -2.123 0.783 1 98.69 378 GLN B O 1
ATOM 5805 N N . GLU B 1 379 ? 20.938 -2.223 2.703 1 98.62 379 GLU B N 1
ATOM 5806 C CA . GLU B 1 379 ? 20.875 -3.682 2.742 1 98.62 379 GLU B CA 1
ATOM 5807 C C . GLU B 1 379 ? 19.438 -4.172 2.867 1 98.62 379 GLU B C 1
ATOM 5809 O O . GLU B 1 379 ? 19.047 -5.148 2.225 1 98.62 379 GLU B O 1
ATOM 5814 N N . LEU B 1 380 ? 18.641 -3.531 3.697 1 98.88 380 LEU B N 1
ATOM 5815 C CA . LEU B 1 380 ? 17.234 -3.895 3.824 1 98.88 380 LEU B CA 1
ATOM 5816 C C . LEU B 1 380 ? 16.531 -3.781 2.482 1 98.88 380 LEU B C 1
ATOM 5818 O O . LEU B 1 380 ? 15.711 -4.637 2.137 1 98.88 380 LEU B O 1
ATOM 5822 N N . ALA B 1 381 ? 16.812 -2.715 1.713 1 98.94 381 ALA B N 1
ATOM 5823 C CA . ALA B 1 381 ? 16.203 -2.539 0.398 1 98.94 381 ALA B CA 1
ATOM 5824 C C . ALA B 1 381 ? 16.578 -3.684 -0.539 1 98.94 381 ALA B C 1
ATOM 5826 O O . ALA B 1 381 ? 15.742 -4.156 -1.316 1 98.94 381 ALA B O 1
ATOM 5827 N N . LEU B 1 382 ? 17.812 -4.098 -0.468 1 98.94 382 LEU B N 1
ATOM 5828 C CA . LEU B 1 382 ? 18.266 -5.223 -1.277 1 98.94 382 LEU B CA 1
ATOM 5829 C C . LEU B 1 382 ? 17.516 -6.496 -0.906 1 98.94 382 LEU B C 1
ATOM 5831 O O . LEU B 1 382 ? 17.125 -7.273 -1.783 1 98.94 382 LEU B O 1
ATOM 5835 N N . LEU B 1 383 ? 17.312 -6.695 0.351 1 98.88 383 LEU B N 1
ATOM 5836 C CA . LEU B 1 383 ? 16.594 -7.879 0.832 1 98.88 383 LEU B CA 1
ATOM 5837 C C . LEU B 1 383 ? 15.133 -7.848 0.407 1 98.88 383 LEU B C 1
ATOM 5839 O O . LEU B 1 383 ? 14.562 -8.883 0.056 1 98.88 383 LEU B O 1
ATOM 5843 N N . VAL B 1 384 ? 14.508 -6.656 0.449 1 98.94 384 VAL B N 1
ATOM 5844 C CA . VAL B 1 384 ? 13.141 -6.504 -0.04 1 98.94 384 VAL B CA 1
ATOM 5845 C C . VAL B 1 384 ? 13.078 -6.887 -1.517 1 98.94 384 VAL B C 1
ATOM 5847 O O . VAL B 1 384 ? 12.195 -7.645 -1.928 1 98.94 384 VAL B O 1
ATOM 5850 N N . ALA B 1 385 ? 14.031 -6.414 -2.314 1 98.94 385 ALA B N 1
ATOM 5851 C CA . ALA B 1 385 ? 14.055 -6.695 -3.748 1 98.94 385 ALA B CA 1
ATOM 5852 C C . ALA B 1 385 ? 14.25 -8.188 -4.008 1 98.94 385 ALA B C 1
ATOM 5854 O O . ALA B 1 385 ? 13.633 -8.75 -4.922 1 98.94 385 ALA B O 1
ATOM 5855 N N . ALA B 1 386 ? 15.094 -8.789 -3.219 1 98.88 386 ALA B N 1
ATOM 5856 C CA . ALA B 1 386 ? 15.305 -10.227 -3.35 1 98.88 386 ALA B CA 1
ATOM 5857 C C . ALA B 1 386 ? 14.023 -11 -3.051 1 98.88 386 ALA B C 1
ATOM 5859 O O . ALA B 1 386 ? 13.703 -11.977 -3.727 1 98.88 386 ALA B O 1
ATOM 5860 N N . GLY B 1 387 ? 13.336 -10.594 -1.99 1 98.88 387 GLY B N 1
ATOM 5861 C CA . GLY B 1 387 ? 12.039 -11.188 -1.692 1 98.88 387 GLY B CA 1
ATOM 5862 C C . GLY B 1 387 ? 11.039 -11.031 -2.818 1 98.88 387 GLY B C 1
ATOM 5863 O O . GLY B 1 387 ? 10.32 -11.977 -3.154 1 98.88 387 GLY B O 1
ATOM 5864 N N . VAL B 1 388 ? 10.977 -9.805 -3.412 1 98.94 388 VAL B N 1
ATOM 5865 C CA . VAL B 1 388 ? 10.07 -9.547 -4.527 1 98.94 388 VAL B CA 1
ATOM 5866 C C . VAL B 1 388 ? 10.43 -10.445 -5.707 1 98.94 388 VAL B C 1
ATOM 5868 O O . VAL B 1 388 ? 9.555 -11.039 -6.336 1 98.94 388 VAL B O 1
ATOM 5871 N N . LEU B 1 389 ? 11.727 -10.539 -5.996 1 98.94 389 LEU B N 1
ATOM 5872 C CA . LEU B 1 389 ? 12.188 -11.398 -7.082 1 98.94 389 LEU B CA 1
ATOM 5873 C C . LEU B 1 389 ? 11.719 -12.836 -6.871 1 98.94 389 LEU B C 1
ATOM 5875 O O . LEU B 1 389 ? 11.211 -13.469 -7.801 1 98.94 389 LEU B O 1
ATOM 5879 N N . ALA B 1 390 ? 11.852 -13.336 -5.66 1 98.88 390 ALA B N 1
ATOM 5880 C CA . ALA B 1 390 ? 11.43 -14.695 -5.324 1 98.88 390 ALA B CA 1
ATOM 5881 C C . ALA B 1 390 ? 9.914 -14.852 -5.484 1 98.88 390 ALA B C 1
ATOM 5883 O O . ALA B 1 390 ? 9.445 -15.852 -6.031 1 98.88 390 ALA B O 1
ATOM 5884 N N . GLY B 1 391 ? 9.172 -13.906 -4.961 1 98.69 391 GLY B N 1
ATOM 5885 C CA . GLY B 1 391 ? 7.727 -13.945 -5.086 1 98.69 391 GLY B CA 1
ATOM 5886 C C . GLY B 1 391 ? 7.25 -13.898 -6.527 1 98.69 391 GLY B C 1
ATOM 5887 O O . GLY B 1 391 ? 6.344 -14.641 -6.91 1 98.69 391 GLY B O 1
ATOM 5888 N N . GLU B 1 392 ? 7.82 -13 -7.359 1 98.75 392 GLU B N 1
ATOM 5889 C CA . GLU B 1 392 ? 7.5 -12.891 -8.781 1 98.75 392 GLU B CA 1
ATOM 5890 C C . GLU B 1 392 ? 7.738 -14.211 -9.508 1 98.75 392 GLU B C 1
ATOM 5892 O O . GLU B 1 392 ? 6.895 -14.664 -10.281 1 98.75 392 GLU B O 1
ATOM 5897 N N . LEU B 1 393 ? 8.898 -14.781 -9.211 1 98.88 393 LEU B N 1
ATOM 5898 C CA . LEU B 1 393 ? 9.266 -16.047 -9.844 1 98.88 393 LEU B CA 1
ATOM 5899 C C . LEU B 1 393 ? 8.234 -17.125 -9.523 1 98.88 393 LEU B C 1
ATOM 5901 O O . LEU B 1 393 ? 7.754 -17.812 -10.43 1 98.88 393 LEU B O 1
ATOM 5905 N N . SER B 1 394 ? 7.918 -17.234 -8.297 1 98.38 394 SER B N 1
ATOM 5906 C CA . SER B 1 394 ? 7.031 -18.312 -7.844 1 98.38 394 SER B CA 1
ATOM 5907 C C . SER B 1 394 ? 5.621 -18.125 -8.398 1 98.38 394 SER B C 1
ATOM 5909 O O . SER B 1 394 ? 5.012 -19.078 -8.891 1 98.38 394 SER B O 1
ATOM 5911 N N . LEU B 1 395 ? 5.051 -16.938 -8.305 1 97.56 395 LEU B N 1
ATOM 5912 C CA . LEU B 1 395 ? 3.68 -16.734 -8.766 1 97.56 395 LEU B CA 1
ATOM 5913 C C . LEU B 1 395 ? 3.58 -16.922 -10.273 1 97.56 395 LEU B C 1
ATOM 5915 O O . LEU B 1 395 ? 2.633 -17.531 -10.766 1 97.56 395 LEU B O 1
ATOM 5919 N N . CYS B 1 396 ? 4.5 -16.344 -11.023 1 98.31 396 CYS B N 1
ATOM 5920 C CA . CYS B 1 396 ? 4.484 -16.531 -12.469 1 98.31 396 CYS B CA 1
ATOM 5921 C C . CYS B 1 396 ? 4.559 -18 -12.836 1 98.31 396 CYS B C 1
ATOM 5923 O O . CYS B 1 396 ? 3.916 -18.438 -13.789 1 98.31 396 CYS B O 1
ATOM 5925 N N . SER B 1 397 ? 5.34 -18.75 -12.086 1 98.25 397 SER B N 1
ATOM 5926 C CA . SER B 1 397 ? 5.449 -20.172 -12.336 1 98.25 397 SER B CA 1
ATOM 5927 C C . SER B 1 397 ? 4.121 -20.891 -12.086 1 98.25 397 SER B C 1
ATOM 5929 O O . SER B 1 397 ? 3.734 -21.766 -12.852 1 98.25 397 SER B O 1
ATOM 5931 N N . ALA B 1 398 ? 3.477 -20.531 -11.016 1 95.88 398 ALA B N 1
ATOM 5932 C CA . ALA B 1 398 ? 2.18 -21.125 -10.711 1 95.88 398 ALA B CA 1
ATOM 5933 C C . ALA B 1 398 ? 1.165 -20.828 -11.812 1 95.88 398 ALA B C 1
ATOM 5935 O O . ALA B 1 398 ? 0.389 -21.703 -12.195 1 95.88 398 ALA B O 1
ATOM 5936 N N . LEU B 1 399 ? 1.133 -19.625 -12.281 1 95.56 399 LEU B N 1
ATOM 5937 C CA . LEU B 1 399 ? 0.228 -19.234 -13.359 1 95.56 399 LEU B CA 1
ATOM 5938 C C . LEU B 1 399 ? 0.541 -19.984 -14.641 1 95.56 399 LEU B C 1
ATOM 5940 O O . LEU B 1 399 ? -0.37 -20.438 -15.336 1 95.56 399 LEU B O 1
ATOM 5944 N N . SER B 1 400 ? 1.793 -20.078 -14.906 1 94.56 400 SER B N 1
ATOM 5945 C CA . SER B 1 400 ? 2.246 -20.781 -16.109 1 94.56 400 SER B CA 1
ATOM 5946 C C . SER B 1 400 ? 1.914 -22.266 -16.031 1 94.56 400 SER B C 1
ATOM 5948 O O . SER B 1 400 ? 1.453 -22.859 -17.016 1 94.56 400 SER B O 1
ATOM 5950 N N . ALA B 1 401 ? 2.127 -22.875 -14.898 1 88.62 401 ALA B N 1
ATOM 5951 C CA . ALA B 1 401 ? 1.88 -24.312 -14.703 1 88.62 401 ALA B CA 1
ATOM 5952 C C . ALA B 1 401 ? 0.391 -24.625 -14.805 1 88.62 401 ALA B C 1
ATOM 5954 O O . ALA B 1 401 ? 0.011 -25.672 -15.336 1 88.62 401 ALA B O 1
ATOM 5955 N N . GLY B 1 402 ? -0.406 -23.844 -14.164 1 76.31 402 GLY B N 1
ATOM 5956 C CA . GLY B 1 402 ? -1.844 -24.047 -14.258 1 76.31 402 GLY B CA 1
ATOM 5957 C C . GLY B 1 402 ? -2.355 -24.031 -15.68 1 76.31 402 GLY B C 1
ATOM 5958 O O . GLY B 1 402 ? -3.188 -24.859 -16.047 1 76.31 402 GLY B O 1
ATOM 5959 N N . SER B 1 403 ? -1.816 -23.266 -16.359 1 68.5 403 SER B N 1
ATOM 5960 C CA . SER B 1 403 ? -2.199 -23.156 -17.766 1 68.5 403 SER B CA 1
ATOM 5961 C C . SER B 1 403 ? -1.698 -24.359 -18.562 1 68.5 403 SER B C 1
ATOM 5963 O O . SER B 1 403 ? -2.387 -24.859 -19.453 1 68.5 403 SER B O 1
ATOM 5965 N N . LEU B 1 404 ? -0.608 -24.688 -18.141 1 49.84 404 LEU B N 1
ATOM 5966 C CA . LEU B 1 404 ? -0.022 -25.828 -18.828 1 49.84 404 LEU B CA 1
ATOM 5967 C C . LEU B 1 404 ? -0.839 -27.094 -18.562 1 49.84 404 LEU B C 1
ATOM 5969 O O . LEU B 1 404 ? -1.055 -27.891 -19.484 1 49.84 404 LEU B O 1
ATOM 5973 N N . VAL B 1 405 ? -1.145 -27.094 -17.312 1 46 405 VAL B N 1
ATOM 5974 C CA . VAL B 1 405 ? -1.94 -28.266 -16.953 1 46 405 VAL B CA 1
ATOM 5975 C C . VAL B 1 405 ? -3.254 -28.25 -17.734 1 46 405 VAL B C 1
ATOM 5977 O O . VAL B 1 405 ? -3.68 -29.266 -18.266 1 46 405 VAL B O 1
ATOM 5980 N N . LYS B 1 406 ? -3.74 -27.172 -17.891 1 53.91 406 LYS B N 1
ATOM 5981 C CA . LYS B 1 406 ? -5.004 -27.062 -18.609 1 53.91 406 LYS B CA 1
ATOM 5982 C C . LYS B 1 406 ? -4.797 -27.266 -20.109 1 53.91 406 LYS B C 1
ATOM 5984 O O . LYS B 1 406 ? -5.594 -27.938 -20.766 1 53.91 406 LYS B O 1
ATOM 5989 N N . SER B 1 407 ? -3.697 -26.734 -20.656 1 43.84 407 SER B N 1
ATOM 5990 C CA . SER B 1 407 ? -3.385 -26.891 -22.078 1 43.84 407 SER B CA 1
ATOM 5991 C C . SER B 1 407 ? -3.102 -28.359 -22.406 1 43.84 407 SER B C 1
ATOM 5993 O O . SER B 1 407 ? -3.52 -28.844 -23.469 1 43.84 407 SER B O 1
ATOM 5995 N N . HIS B 1 408 ? -2.279 -28.953 -21.531 1 40.47 408 HIS B N 1
ATOM 5996 C CA . HIS B 1 408 ? -1.947 -30.359 -21.75 1 40.47 408 HIS B CA 1
ATOM 5997 C C . HIS B 1 408 ? -3.193 -31.234 -21.703 1 40.47 408 HIS B C 1
ATOM 5999 O O . HIS B 1 408 ? -3.318 -32.188 -22.469 1 40.47 408 HIS B O 1
ATOM 6005 N N . LEU B 1 409 ? -3.947 -30.828 -20.75 1 40.75 409 LEU B N 1
ATOM 6006 C CA . LEU B 1 409 ? -5.203 -31.578 -20.703 1 40.75 409 LEU B CA 1
ATOM 6007 C C . LEU B 1 409 ? -5.996 -31.391 -21.984 1 40.75 409 LEU B C 1
ATOM 6009 O O . LEU B 1 409 ? -6.621 -32.344 -22.469 1 40.75 409 LEU B O 1
ATOM 6013 N N . THR B 1 410 ? -5.957 -30.312 -22.578 1 43.31 410 THR B N 1
ATOM 6014 C CA . THR B 1 410 ? -6.668 -30.062 -23.828 1 43.31 410 THR B CA 1
ATOM 6015 C C . THR B 1 410 ? -5.984 -30.781 -24.984 1 43.31 410 THR B C 1
ATOM 6017 O O . THR B 1 410 ? -6.652 -31.344 -25.859 1 43.31 410 THR B O 1
ATOM 6020 N N . HIS B 1 411 ? -4.66 -30.719 -25.047 1 42.88 411 HIS B N 1
ATOM 6021 C CA . HIS B 1 411 ? -3.939 -31.391 -26.141 1 42.88 411 HIS B CA 1
ATOM 6022 C C . HIS B 1 411 ? -4 -32.906 -26 1 42.88 411 HIS B C 1
ATOM 6024 O O . HIS B 1 411 ? -4.094 -33.625 -27 1 42.88 411 HIS B O 1
ATOM 6030 N N . ASN B 1 412 ? -3.869 -33.375 -24.812 1 39.09 412 ASN B N 1
ATOM 6031 C CA . ASN B 1 412 ? -3.93 -34.812 -24.625 1 39.09 412 ASN B CA 1
ATOM 6032 C C . ASN B 1 412 ? -5.34 -35.344 -24.859 1 39.09 412 ASN B C 1
ATOM 6034 O O . ASN B 1 412 ? -5.516 -36.531 -25.109 1 39.09 412 ASN B O 1
ATOM 6038 N N . ARG B 1 413 ? -6.32 -34.625 -24.562 1 42.88 413 ARG B N 1
ATOM 6039 C CA . ARG B 1 413 ? -7.645 -35.125 -24.922 1 42.88 413 ARG B CA 1
ATOM 6040 C C . ARG B 1 413 ? -7.812 -35.188 -26.438 1 42.88 413 ARG B C 1
ATOM 6042 O O . ARG B 1 413 ? -8.711 -35.875 -26.938 1 42.88 413 ARG B O 1
ATOM 6049 N N . LYS B 1 414 ? -7.125 -34.469 -27.219 1 44.59 414 LYS B N 1
ATOM 6050 C CA . LYS B 1 414 ? -7.258 -34.656 -28.656 1 44.59 414 LYS B CA 1
ATOM 6051 C C . LYS B 1 414 ? -6.59 -35.938 -29.125 1 44.59 414 LYS B C 1
ATOM 6053 O O . LYS B 1 414 ? -6.914 -36.469 -30.188 1 44.59 414 LYS B O 1
ATOM 6058 N N . LYS B 1 415 ? -5.578 -36.5 -28.453 1 41.22 415 LYS B N 1
ATOM 6059 C CA . LYS B 1 415 ? -4.914 -37.688 -29 1 41.22 415 LYS B CA 1
ATOM 6060 C C . LYS B 1 415 ? -5.613 -38.969 -28.562 1 41.22 415 LYS B C 1
ATOM 6062 O O . LYS B 1 415 ? -5.25 -40.062 -28.984 1 41.22 415 LYS B O 1
ATOM 6067 N N . GLY B 1 416 ? -6.484 -38.75 -27.594 1 34.06 416 GLY B N 1
ATOM 6068 C CA . GLY B 1 416 ? -7.219 -40 -27.359 1 34.06 416 GLY B CA 1
ATOM 6069 C C . GLY B 1 416 ? -8.602 -40 -27.984 1 34.06 416 GLY B C 1
ATOM 6070 O O . GLY B 1 416 ? -9.133 -38.938 -28.328 1 34.06 416 GLY B O 1
#

Sequence (832 aa):
MPESQIIELGTLGQIPLYSLERALQDPLRAVKLRRQIVSQHQATGNIDFTTDGSALPYEGYDYKAVLGACCENVIGYMPIPVGVAGPIKINGKMVFLPMSTTEGALVASTNRGCMAINAGGGVTALVLGDGMTRAPIVRFPSLEEAGAAKQWLGSDAGFLIIEDAFNASSRFARLQNIKATAVGSDLYIRFTASTGDAMGMNMISKGVEQALEAMQKHGFESMDVVSLSGNFCADKKPAAVNWIEGRGKTVTAQATIPEHAVRETLKTSVEALVELNVSKNLVGSAVAGALGGFNAHAANVVTAIYLATGQDPAQNVQSSNTLTVMKNVNGDLQISVFMPSIEVGTVGGGTVLGPQKAMLHMMGVQGADPEQPGRNAQELALLVAAGVLAGELSLCSALSAGSLVKSHLTHNRKKGMPESQIIELGTLGQIPLYSLERALQDPLRAVKLRRQIVSQHQATGNIDFTTDGSALPYEGYDYKAVLGACCENVIGYMPIPVGVAGPIKINGKMVFLPMSTTEGALVASTNRGCMAINAGGGVTALVLGDGMTRAPIVRFPSLEEAGAAKQWLGSDAGFLIIEDAFNASSRFARLQNIKATAVGSDLYIRFTASTGDAMGMNMISKGVEQALEAMQKHGFESMDVVSLSGNFCADKKPAAVNWIEGRGKTVTAQATIPEHAVRETLKTSVEALVELNVSKNLVGSAVAGALGGFNAHAANVVTAIYLATGQDPAQNVQSSNTLTVMKNVNGDLQISVFMPSIEVGTVGGGTVLGPQKAMLHMMGVQGADPEQPGRNAQELALLVAAGVLAGELSLCSALSAGSLVKSHLTHNRKKG